Protein AF-0000000066286552 (afdb_homodimer)

Organism: Phanerodontia chrysosporium (NCBI:txid2822231)

Radius of gyration: 30.01 Å; Cα contacts (8 Å, |Δi|>4): 1832; chains: 2; bounding box: 60×88×74 Å

Foldseek 3Di:
DFAWFWDQQFTATPVRHGDFAFAAELECAQQRDCQFAPAAFAPVLLLVLLCVQANNVLSVLLNVLLNVQQDDLVLLVVRVVLLGAEYEYEHECCLFDDPVGFLHGDPSSCVSVVVRLVSSVVSRHAYEYADEEWVQFQAQARRNRNLHRDSCCLVDVSRLVSLLSVLLVVLQVCQPPRSHNAYASYFAGADPVQCSLLVSCLSSQVSSCVRHVHHEYEYAHYRRRQDCPPCPVSVVSHGRYAYEHAQEDLQLFPVRPDQAPPDPVRLVVSLVSVCNSCVVCVVPSGHYAHEEYAHWADDCVVPPPCRVVSVVSRLVVVLSNLVSCLVVSHRYHYHRDEGCRITHQKYFDCPALQNVLCVVVSVVCLLLQLRLPRHDPVNPLVVQVVVLVVCPVPPDPVPQADPVPPVQHNSSVSCVPVRNNPVSSVCSNVVSNSCRPPDSVSSSRNSSSSHPVRIDGPCSNSVSSSVSSVVNVVVD/DFAWFWDQQFIATPVRHGDFAFAAELECAQQRDCQFAPAAFAPVLLLVLLCVQANNVLSVLLNVLLNVQQDDLVLLVVRVVLLGAEYEYEHECCLFDDPVGFLHGDPSSCVSVVVRLVSSVVSRHAYEYADEEWVQFQAQARRNRNLHRDSCCLVDVSRLVSLLSVLLVVLQVCQPPRSHNAYASYFAGADPVQCSLLVSCLSSQVSSCVRHVHHEYEYAHYRRRQDCPPCPVSVVSHGRYAYEHAQEDLQLFPVRPDQAPPDPVVLVVSLVSVCNSCVVCVVPSGHYAHEEYAHWADDCVVPPPCRVVSVVSRLVVVLSNLVSCLVVSHRYHYHRDEGCRITHQKYFDCPALQNVLCVVVSVVCLLLQLRLPRHDPVNPLVVQVVVLVVCPVPPDPVPQADPVPPVQHNSSVSCVPVRNNPVSSVCSNVVSNSCRPPDSVSSSRNSSSSHPVRIDGPCSNSVSSSVSSVVSVVVD

Nearest PDB structures (foldseek):
  1cen-assembly1_A  TM=7.590E-01  e=7.906E-16  Acetivibrio thermocellus
  1ceo-assembly1_A  TM=7.547E-01  e=9.808E-16  Acetivibrio thermocellus
  1cec-assembly1_A  TM=7.592E-01  e=1.977E-15  Acetivibrio thermocellus
  7p6i-assembly1_A  TM=7.619E-01  e=9.888E-12  uncultured bacterium
  7p6h-assembly2_B  TM=6.702E-01  e=3.187E-12  uncultured bacterium

Structure (mmCIF, N/CA/C/O backbone):
data_AF-0000000066286552-model_v1
#
loop_
_entity.id
_entity.type
_entity.pdbx_description
1 polymer Beta-xylosidase
#
loop_
_atom_site.group_PDB
_atom_site.id
_atom_site.type_symbol
_atom_site.label_atom_id
_atom_site.label_alt_id
_atom_site.label_comp_id
_atom_site.label_asym_id
_atom_site.label_entity_id
_atom_site.label_seq_id
_atom_site.pdbx_PDB_ins_code
_atom_site.Cartn_x
_atom_site.Cartn_y
_atom_site.Cartn_z
_atom_site.occupancy
_atom_site.B_iso_or_equiv
_atom_site.auth_seq_id
_atom_site.auth_comp_id
_atom_site.auth_asym_id
_atom_site.auth_atom_id
_atom_site.pdbx_PDB_model_num
ATOM 1 N N . MET A 1 1 ? 8.047 -44.781 4.566 1 51.28 1 MET A N 1
ATOM 2 C CA . MET A 1 1 ? 7.875 -43.906 3.406 1 51.28 1 MET A CA 1
ATOM 3 C C . MET A 1 1 ? 8.906 -42.781 3.41 1 51.28 1 MET A C 1
ATOM 5 O O . MET A 1 1 ? 9.188 -42.188 4.457 1 51.28 1 MET A O 1
ATOM 9 N N . ALA A 1 2 ? 9.82 -42.719 2.486 1 81.06 2 ALA A N 1
ATOM 10 C CA . ALA A 1 2 ? 11.086 -42 2.633 1 81.06 2 ALA A CA 1
ATOM 11 C C . ALA A 1 2 ? 11.008 -40.594 1.981 1 81.06 2 ALA A C 1
ATOM 13 O O . ALA A 1 2 ? 10.305 -40.438 0.982 1 81.06 2 ALA A O 1
ATOM 14 N N . TYR A 1 3 ? 11.414 -39.688 2.654 1 93.25 3 TYR A N 1
ATOM 15 C CA . TYR A 1 3 ? 11.477 -38.281 2.248 1 93.25 3 TYR A CA 1
ATOM 16 C C . TYR A 1 3 ? 12.266 -38.125 0.954 1 93.25 3 TYR A C 1
ATOM 18 O O . TYR A 1 3 ? 13.219 -38.875 0.705 1 93.25 3 TYR A O 1
ATOM 26 N N . LEU A 1 4 ? 11.773 -37.281 0.06 1 97.25 4 LEU A N 1
ATOM 27 C CA . LEU A 1 4 ? 12.656 -36.781 -0.992 1 97.25 4 LEU A CA 1
ATOM 28 C C . LEU A 1 4 ? 13.711 -35.844 -0.42 1 97.25 4 LEU A C 1
ATOM 30 O O . LEU A 1 4 ? 13.469 -35.156 0.577 1 97.25 4 LEU A O 1
ATOM 34 N N . LYS A 1 5 ? 14.875 -35.844 -1.017 1 97.31 5 LYS A N 1
ATOM 35 C CA . LYS A 1 5 ? 15.977 -35 -0.577 1 97.31 5 LYS A CA 1
ATOM 36 C C . LYS A 1 5 ? 16.734 -34.406 -1.77 1 97.31 5 LYS A C 1
ATOM 38 O O . LYS A 1 5 ? 16.688 -34.969 -2.869 1 97.31 5 LYS A O 1
ATOM 43 N N . VAL A 1 6 ? 17.359 -33.312 -1.5 1 98.19 6 VAL A N 1
ATOM 44 C CA . VAL A 1 6 ? 18.25 -32.719 -2.496 1 98.19 6 VAL A CA 1
ATOM 45 C C . VAL A 1 6 ? 19.656 -33.312 -2.338 1 98.19 6 VAL A C 1
ATOM 47 O O . VAL A 1 6 ? 20.219 -33.312 -1.236 1 98.19 6 VAL A O 1
ATOM 50 N N . SER A 1 7 ? 20.188 -33.875 -3.352 1 96.88 7 SER A N 1
ATOM 51 C CA . SER A 1 7 ? 21.547 -34.375 -3.426 1 96.88 7 SER A CA 1
ATOM 52 C C . SER A 1 7 ? 22.281 -33.812 -4.629 1 96.88 7 SER A C 1
ATOM 54 O O . SER A 1 7 ? 22.125 -34.312 -5.754 1 96.88 7 SER A O 1
ATOM 56 N N . GLY A 1 8 ? 23.156 -32.844 -4.348 1 96 8 GLY A N 1
ATOM 57 C CA . GLY A 1 8 ? 23.75 -32.125 -5.453 1 96 8 GLY A CA 1
ATOM 58 C C . GLY A 1 8 ? 22.75 -31.375 -6.309 1 96 8 GLY A C 1
ATOM 59 O O . GLY A 1 8 ? 21.953 -30.578 -5.801 1 96 8 GLY A O 1
ATOM 60 N N . THR A 1 9 ? 22.734 -31.781 -7.574 1 97.88 9 THR A N 1
ATOM 61 C CA . THR A 1 9 ? 21.859 -31.109 -8.508 1 97.88 9 THR A CA 1
ATOM 62 C C . THR A 1 9 ? 20.547 -31.875 -8.664 1 97.88 9 THR A C 1
ATOM 64 O O . THR A 1 9 ? 19.719 -31.547 -9.516 1 97.88 9 THR A O 1
ATOM 67 N N . LYS A 1 10 ? 20.344 -32.906 -7.844 1 97.69 10 LYS A N 1
ATOM 68 C CA . LYS A 1 10 ? 19.219 -33.812 -8.086 1 97.69 10 LYS A CA 1
ATOM 69 C C . LYS A 1 10 ? 18.297 -33.875 -6.867 1 97.69 10 LYS A C 1
ATOM 71 O O . LYS A 1 10 ? 18.719 -33.562 -5.75 1 97.69 10 LYS A O 1
ATOM 76 N N . ILE A 1 11 ? 17.078 -34.188 -7.129 1 98.19 11 ILE A N 1
ATOM 77 C CA . ILE A 1 11 ? 16.156 -34.688 -6.105 1 98.19 11 ILE A CA 1
ATOM 78 C C . ILE A 1 11 ? 16.156 -36.219 -6.09 1 98.19 11 ILE A C 1
ATOM 80 O O . ILE A 1 11 ? 16.047 -36.844 -7.137 1 98.19 11 ILE A O 1
ATOM 84 N N . VAL A 1 12 ? 16.297 -36.781 -4.902 1 97.38 12 VAL A N 1
ATOM 85 C CA . VAL A 1 12 ? 16.438 -38.25 -4.84 1 97.38 12 VAL A CA 1
ATOM 86 C C . VAL A 1 12 ? 15.484 -38.812 -3.789 1 97.38 12 VAL A C 1
ATOM 88 O O . VAL A 1 12 ? 15.094 -38.094 -2.855 1 97.38 12 VAL A O 1
ATOM 91 N N . ASP A 1 13 ? 15.094 -40.062 -3.99 1 95.12 13 ASP A N 1
ATOM 92 C CA . ASP A 1 13 ? 14.289 -40.75 -2.99 1 95.12 13 ASP A CA 1
ATOM 93 C C . ASP A 1 13 ? 15.18 -41.406 -1.938 1 95.12 13 ASP A C 1
ATOM 95 O O . ASP A 1 13 ? 16.375 -41.156 -1.88 1 95.12 13 ASP A O 1
ATOM 99 N N . LYS A 1 14 ? 14.562 -42.156 -1.081 1 91.19 14 LYS A N 1
ATOM 100 C CA . LYS A 1 14 ? 15.25 -42.75 0.057 1 91.19 14 LYS A CA 1
ATOM 101 C C . LYS A 1 14 ? 16.359 -43.688 -0.407 1 91.19 14 LYS A C 1
ATOM 103 O O . LYS A 1 14 ? 17.312 -43.938 0.326 1 91.19 14 LYS A O 1
ATOM 108 N N . ASP A 1 15 ? 16.219 -44.219 -1.596 1 93.62 15 ASP A N 1
ATOM 109 C CA . ASP A 1 15 ? 17.188 -45.188 -2.119 1 93.62 15 ASP A CA 1
ATOM 110 C C . ASP A 1 15 ? 18.25 -44.5 -2.975 1 93.62 15 ASP A C 1
ATOM 112 O O . ASP A 1 15 ? 19.094 -45.156 -3.576 1 93.62 15 ASP A O 1
ATOM 116 N N . GLY A 1 16 ? 18.125 -43.219 -3.148 1 93.62 16 GLY A N 1
ATOM 117 C CA . GLY A 1 16 ? 19.109 -42.438 -3.906 1 93.62 16 GLY A CA 1
ATOM 118 C C . GLY A 1 16 ? 18.766 -42.344 -5.379 1 93.62 16 GLY A C 1
ATOM 119 O O . GLY A 1 16 ? 19.547 -41.781 -6.164 1 93.62 16 GLY A O 1
ATOM 120 N N . ASN A 1 17 ? 17.641 -42.844 -5.738 1 95.19 17 ASN A N 1
ATOM 121 C CA . ASN A 1 17 ? 17.219 -42.719 -7.129 1 95.19 17 ASN A CA 1
ATOM 122 C C . ASN A 1 17 ? 16.703 -41.312 -7.422 1 95.19 17 ASN A C 1
ATOM 124 O O . ASN A 1 17 ? 15.977 -40.75 -6.617 1 95.19 17 ASN A O 1
ATOM 128 N N . GLU A 1 18 ? 17.125 -40.844 -8.562 1 96.12 18 GLU A N 1
ATOM 129 C CA . GLU A 1 18 ? 16.672 -39.5 -8.961 1 96.12 18 GLU A CA 1
ATOM 130 C C . GLU A 1 18 ? 15.172 -39.5 -9.219 1 96.12 18 GLU A C 1
ATOM 132 O O . GLU A 1 18 ? 14.625 -40.406 -9.805 1 96.12 18 GLU A O 1
ATOM 137 N N . VAL A 1 19 ? 14.523 -38.562 -8.688 1 96.19 19 VAL A N 1
ATOM 138 C CA . VAL A 1 19 ? 13.109 -38.312 -8.922 1 96.19 19 VAL A CA 1
ATOM 139 C C . VAL A 1 19 ? 12.93 -36.969 -9.648 1 96.19 19 VAL A C 1
ATOM 141 O O . VAL A 1 19 ? 13.344 -35.938 -9.141 1 96.19 19 VAL A O 1
ATOM 144 N N . ILE A 1 20 ? 12.422 -37 -10.836 1 96.88 20 ILE A N 1
ATOM 145 C CA . ILE A 1 20 ? 12.055 -35.781 -11.562 1 96.88 20 ILE A CA 1
ATOM 146 C C . ILE A 1 20 ? 10.602 -35.438 -11.273 1 96.88 20 ILE A C 1
ATOM 148 O O . ILE A 1 20 ? 9.688 -36.156 -11.648 1 96.88 20 ILE A O 1
ATOM 152 N N . LEU A 1 21 ? 10.406 -34.344 -10.586 1 97.62 21 LEU A N 1
ATOM 153 C CA . LEU A 1 21 ? 9.062 -33.875 -10.305 1 97.62 21 LEU A CA 1
ATOM 154 C C . LEU A 1 21 ? 8.453 -33.156 -11.523 1 97.62 21 LEU A C 1
ATOM 156 O O . LEU A 1 21 ? 9 -32.188 -12.008 1 97.62 21 LEU A O 1
ATOM 160 N N . ARG A 1 22 ? 7.465 -33.719 -12.047 1 97.62 22 ARG A N 1
ATOM 161 C CA . ARG A 1 22 ? 6.691 -33.188 -13.156 1 97.62 22 ARG A CA 1
ATOM 162 C C . ARG A 1 22 ? 5.258 -32.875 -12.734 1 97.62 22 ARG A C 1
ATOM 164 O O . ARG A 1 22 ? 4.484 -33.781 -12.438 1 97.62 22 ARG A O 1
ATOM 171 N N . GLY A 1 23 ? 4.973 -31.641 -12.672 1 96.19 23 GLY A N 1
ATOM 172 C CA . GLY A 1 23 ? 3.662 -31.375 -12.094 1 96.19 23 GLY A CA 1
ATOM 173 C C . GLY A 1 23 ? 3.076 -30.047 -12.523 1 96.19 23 GLY A C 1
ATOM 174 O O . GLY A 1 23 ? 3.42 -29.516 -13.586 1 96.19 23 GLY A O 1
ATOM 175 N N . ALA A 1 24 ? 2.01 -29.594 -11.828 1 98.69 24 ALA A N 1
ATOM 176 C CA . ALA A 1 24 ? 1.269 -28.359 -12.062 1 98.69 24 ALA A CA 1
ATOM 177 C C . ALA A 1 24 ? 0.979 -27.641 -10.75 1 98.69 24 ALA A C 1
ATOM 179 O O . ALA A 1 24 ? 0.928 -28.266 -9.688 1 98.69 24 ALA A O 1
ATOM 180 N N . GLY A 1 25 ? 0.938 -26.312 -10.875 1 98.81 25 GLY A N 1
ATOM 181 C CA . GLY A 1 25 ? 0.442 -25.562 -9.734 1 98.81 25 GLY A CA 1
ATOM 182 C C . GLY A 1 25 ? -1.068 -25.594 -9.602 1 98.81 25 GLY A C 1
ATOM 183 O O . GLY A 1 25 ? -1.787 -25.531 -10.602 1 98.81 25 GLY A O 1
ATOM 184 N N . LEU A 1 26 ? -1.553 -25.766 -8.398 1 98.88 26 LEU A N 1
ATOM 185 C CA . LEU A 1 26 ? -2.984 -25.641 -8.141 1 98.88 26 LEU A CA 1
ATOM 186 C C . LEU A 1 26 ? -3.379 -24.203 -7.875 1 98.88 26 LEU A C 1
ATOM 188 O O . LEU A 1 26 ? -3.996 -23.891 -6.852 1 98.88 26 LEU A O 1
ATOM 192 N N . GLY A 1 27 ? -2.955 -23.359 -8.812 1 98.44 27 GLY A N 1
ATOM 193 C CA . GLY A 1 27 ? -3.295 -21.953 -8.719 1 98.44 27 GLY A CA 1
ATOM 194 C C . GLY A 1 27 ? -4.789 -21.703 -8.719 1 98.44 27 GLY A C 1
ATOM 195 O O . GLY A 1 27 ? -5.547 -22.406 -9.391 1 98.44 27 GLY A O 1
ATOM 196 N N . GLY A 1 28 ? -5.273 -20.625 -7.996 1 98.25 28 GLY A N 1
ATOM 197 C CA . GLY A 1 28 ? -6.68 -20.25 -7.977 1 98.25 28 GLY A CA 1
ATOM 198 C C . GLY A 1 28 ? -7.469 -20.953 -6.887 1 98.25 28 GLY A C 1
ATOM 199 O O . GLY A 1 28 ? -8.648 -20.656 -6.672 1 98.25 28 GLY A O 1
ATOM 200 N N . TRP A 1 29 ? -6.809 -21.844 -6.125 1 98.56 29 TRP A N 1
ATOM 201 C CA . TRP A 1 29 ? -7.453 -22.625 -5.078 1 98.56 29 TRP A CA 1
ATOM 202 C C . TRP A 1 29 ? -7.34 -21.922 -3.727 1 98.56 29 TRP A C 1
ATOM 204 O O . TRP A 1 29 ? -8.055 -20.953 -3.459 1 98.56 29 TRP A O 1
ATOM 214 N N . MET A 1 30 ? -6.379 -22.281 -2.916 1 98.75 30 MET A N 1
ATOM 215 C CA . MET A 1 30 ? -6.23 -21.703 -1.583 1 98.75 30 MET A CA 1
ATOM 216 C C . MET A 1 30 ? -5.469 -20.375 -1.646 1 98.75 30 MET A C 1
ATOM 218 O O . MET A 1 30 ? -5.195 -19.766 -0.613 1 98.75 30 MET A O 1
ATOM 222 N N . ASN A 1 31 ? -5.113 -19.953 -2.797 1 98.5 31 ASN A N 1
ATOM 223 C CA . ASN A 1 31 ? -4.754 -18.609 -3.219 1 98.5 31 ASN A CA 1
ATOM 224 C C . ASN A 1 31 ? -5.344 -18.281 -4.586 1 98.5 31 ASN A C 1
ATOM 226 O O . ASN A 1 31 ? -4.809 -18.688 -5.617 1 98.5 31 ASN A O 1
ATOM 230 N N . MET A 1 32 ? -6.332 -17.484 -4.547 1 98 32 MET A N 1
ATOM 231 C CA . MET A 1 32 ? -7.023 -17.172 -5.797 1 98 32 MET A CA 1
ATOM 232 C C . MET A 1 32 ? -6.336 -16.031 -6.531 1 98 32 MET A C 1
ATOM 234 O O . MET A 1 32 ? -5.809 -15.109 -5.898 1 98 32 MET A O 1
ATOM 238 N N . GLU A 1 33 ? -6.293 -16.141 -7.809 1 98 33 GLU A N 1
ATOM 239 C CA . GLU A 1 33 ? -5.828 -15.078 -8.695 1 98 33 GLU A CA 1
ATOM 240 C C . GLU A 1 33 ? -6.918 -14.656 -9.68 1 98 33 GLU A C 1
ATOM 242 O O . GLU A 1 33 ? -7.707 -15.492 -10.133 1 98 33 GLU A O 1
ATOM 247 N N . ASN A 1 34 ? -6.949 -13.43 -10 1 98.19 34 ASN A N 1
ATOM 248 C CA . ASN A 1 34 ? -8.078 -12.82 -10.695 1 98.19 34 ASN A CA 1
ATOM 249 C C . ASN A 1 34 ? -8.258 -13.414 -12.094 1 98.19 34 ASN A C 1
ATOM 251 O O . ASN A 1 34 ? -9.391 -13.586 -12.555 1 98.19 34 ASN A O 1
ATOM 255 N N . PHE A 1 35 ? -7.176 -13.844 -12.797 1 97.38 35 PHE A N 1
ATOM 256 C CA . PHE A 1 35 ? -7.32 -14.383 -14.148 1 97.38 35 PHE A CA 1
ATOM 257 C C . PHE A 1 35 ? -7.754 -15.844 -14.094 1 97.38 35 PHE A C 1
ATOM 259 O O . PHE A 1 35 ? -8.273 -16.375 -15.078 1 97.38 35 PHE A O 1
ATOM 266 N N . ILE A 1 36 ? -7.523 -16.5 -12.93 1 98.5 36 ILE A N 1
ATOM 267 C CA . ILE A 1 36 ? -7.777 -17.938 -12.805 1 98.5 36 ILE A CA 1
ATOM 268 C C . ILE A 1 36 ? -9.25 -18.172 -12.477 1 98.5 36 ILE A C 1
ATOM 270 O O . ILE A 1 36 ? -9.875 -19.078 -13.031 1 98.5 36 ILE A O 1
ATOM 274 N N . THR A 1 37 ? -9.82 -17.266 -11.578 1 98.19 37 THR A N 1
ATOM 275 C CA . THR A 1 37 ? -11.18 -17.5 -11.109 1 98.19 37 THR A CA 1
ATOM 276 C C . THR A 1 37 ? -12.117 -16.391 -11.57 1 98.19 37 THR A C 1
ATOM 278 O O . THR A 1 37 ? -13.32 -16.453 -11.328 1 98.19 37 THR A O 1
ATOM 281 N N . GLY A 1 38 ? -11.602 -15.359 -12.125 1 98.12 38 GLY A N 1
ATOM 282 C CA . GLY A 1 38 ? -12.43 -14.453 -12.906 1 98.12 38 GLY A CA 1
ATOM 283 C C . GLY A 1 38 ? -12.82 -13.195 -12.148 1 98.12 38 GLY A C 1
ATOM 284 O O . GLY A 1 38 ? -13.469 -12.312 -12.703 1 98.12 38 GLY A O 1
ATOM 285 N N . TYR A 1 39 ? -12.453 -13.031 -10.891 1 98.31 39 TYR A N 1
ATOM 286 C CA . TYR A 1 39 ? -12.789 -11.828 -10.141 1 98.31 39 TYR A CA 1
ATOM 287 C C . TYR A 1 39 ? -11.836 -10.688 -10.484 1 98.31 39 TYR A C 1
ATOM 289 O O . TYR A 1 39 ? -10.781 -10.914 -11.078 1 98.31 39 TYR A O 1
ATOM 297 N N . PRO A 1 40 ? -12.195 -9.391 -10.25 1 98.31 40 PRO A N 1
ATOM 298 C CA . PRO A 1 40 ? -11.289 -8.258 -10.422 1 98.31 40 PRO A CA 1
ATOM 299 C C . PRO A 1 40 ? -10.422 -8.008 -9.188 1 98.31 40 PRO A C 1
ATOM 301 O O . PRO A 1 40 ? -10.805 -8.383 -8.07 1 98.31 40 PRO A O 1
ATOM 304 N N . GLY A 1 41 ? -9.336 -7.406 -9.352 1 97.94 41 GLY A N 1
ATOM 305 C CA . GLY A 1 41 ? -8.531 -6.949 -8.234 1 97.94 41 GLY A CA 1
ATOM 306 C C . GLY A 1 41 ? -7.863 -8.086 -7.48 1 97.94 41 GLY A C 1
ATOM 307 O O . GLY A 1 41 ? -7.191 -8.93 -8.078 1 97.94 41 GLY A O 1
ATOM 308 N N . CYS A 1 42 ? -8.031 -8.102 -6.156 1 98.44 42 CYS A N 1
ATOM 309 C CA . CYS A 1 42 ? -7.336 -9.055 -5.301 1 98.44 42 CYS A CA 1
ATOM 310 C C . CYS A 1 42 ? -8.328 -9.914 -4.523 1 98.44 42 CYS A C 1
ATOM 312 O O . CYS A 1 42 ? -9.5 -9.555 -4.395 1 98.44 42 CYS A O 1
ATOM 314 N N . GLU A 1 43 ? -7.832 -11.008 -4.008 1 98.56 43 GLU A N 1
ATOM 315 C CA . GLU A 1 43 ? -8.664 -11.961 -3.277 1 98.56 43 GLU A CA 1
ATOM 316 C C . GLU A 1 43 ? -9.273 -11.32 -2.033 1 98.56 43 GLU A C 1
ATOM 318 O O . GLU A 1 43 ? -10.453 -11.523 -1.74 1 98.56 43 GLU A O 1
ATOM 323 N N . PHE A 1 44 ? -8.508 -10.539 -1.224 1 98.12 44 PHE A N 1
ATOM 324 C CA . PHE A 1 44 ? -9.031 -9.953 0.006 1 98.12 44 PHE A CA 1
ATOM 325 C C . PHE A 1 44 ? -10.203 -9.023 -0.292 1 98.12 44 PHE A C 1
ATOM 327 O O . PHE A 1 44 ? -11.148 -8.938 0.495 1 98.12 44 PHE A O 1
ATOM 334 N N . GLN A 1 45 ? -10.172 -8.32 -1.445 1 98.25 45 GLN A N 1
ATOM 335 C CA . GLN A 1 45 ? -11.227 -7.387 -1.82 1 98.25 45 GLN A CA 1
ATOM 336 C C . GLN A 1 45 ? -12.531 -8.117 -2.135 1 98.25 45 GLN A C 1
ATOM 338 O O . GLN A 1 45 ? -13.602 -7.699 -1.698 1 98.25 45 GLN A O 1
ATOM 343 N N . ILE A 1 46 ? -12.43 -9.242 -2.861 1 98.38 46 ILE A N 1
ATOM 344 C CA . ILE A 1 46 ? -13.648 -9.922 -3.295 1 98.38 46 ILE A CA 1
ATOM 345 C C . ILE A 1 46 ? -14.242 -10.711 -2.133 1 98.38 46 ILE A C 1
ATOM 347 O O . ILE A 1 46 ? -15.461 -10.859 -2.033 1 98.38 46 ILE A O 1
ATOM 351 N N . ARG A 1 47 ? -13.375 -11.242 -1.278 1 98.19 47 ARG A N 1
ATOM 352 C CA . ARG A 1 47 ? -13.898 -11.898 -0.083 1 98.19 47 ARG A CA 1
ATOM 353 C C . ARG A 1 47 ? -14.688 -10.914 0.774 1 98.19 47 ARG A C 1
ATOM 355 O O . ARG A 1 47 ? -15.781 -11.227 1.249 1 98.19 47 ARG A O 1
ATOM 362 N N . ALA A 1 48 ? -14.164 -9.695 0.97 1 97.69 48 ALA A N 1
ATOM 363 C CA . ALA A 1 48 ? -14.859 -8.664 1.731 1 97.69 48 ALA A CA 1
ATOM 364 C C . ALA A 1 48 ? -16.141 -8.242 1.031 1 97.69 48 ALA A C 1
ATOM 366 O O . ALA A 1 48 ? -17.188 -8.094 1.672 1 97.69 48 ALA A O 1
ATOM 367 N N . ALA A 1 49 ? -16.062 -8.023 -0.269 1 98.31 49 ALA A N 1
ATOM 368 C CA . ALA A 1 49 ? -17.219 -7.551 -1.027 1 98.31 49 ALA A CA 1
ATOM 369 C C . ALA A 1 49 ? -18.344 -8.586 -1.021 1 98.31 49 ALA A C 1
ATOM 371 O O . ALA A 1 49 ? -19.516 -8.234 -0.917 1 98.31 49 ALA A O 1
ATOM 372 N N . LEU A 1 50 ? -17.922 -9.852 -1.174 1 98.75 50 LEU A N 1
ATOM 373 C CA . LEU A 1 50 ? -18.938 -10.898 -1.18 1 98.75 50 LEU A CA 1
ATOM 374 C C . LEU A 1 50 ? -19.641 -10.984 0.174 1 98.75 50 LEU A C 1
ATOM 376 O O . LEU A 1 50 ? -20.875 -11.086 0.239 1 98.75 50 LEU A O 1
ATOM 380 N N . ALA A 1 51 ? -18.859 -10.961 1.242 1 98.5 51 ALA A N 1
ATOM 381 C CA . ALA A 1 51 ? -19.438 -10.977 2.582 1 98.5 51 ALA A CA 1
ATOM 382 C C . ALA A 1 51 ? -20.406 -9.812 2.779 1 98.5 51 ALA A C 1
ATOM 384 O O . ALA A 1 51 ? -21.453 -9.969 3.414 1 98.5 51 ALA A O 1
ATOM 385 N N . ASP A 1 52 ? -20.078 -8.68 2.258 1 97.56 52 ASP A N 1
ATOM 386 C CA . ASP A 1 52 ? -20.906 -7.496 2.381 1 97.56 52 ASP A CA 1
ATOM 387 C C . ASP A 1 52 ? -22.234 -7.688 1.656 1 97.56 52 ASP A C 1
ATOM 389 O O . ASP A 1 52 ? -23.281 -7.227 2.129 1 97.56 52 ASP A O 1
ATOM 393 N N . VAL A 1 53 ? -22.188 -8.375 0.539 1 98.38 53 VAL A N 1
ATOM 394 C CA . VAL A 1 53 ? -23.359 -8.469 -0.334 1 98.38 53 VAL A CA 1
ATOM 395 C C . VAL A 1 53 ? -24.266 -9.594 0.137 1 98.38 53 VAL A C 1
ATOM 397 O O . VAL A 1 53 ? -25.484 -9.438 0.157 1 98.38 53 VAL A O 1
ATOM 400 N N . VAL A 1 54 ? -23.656 -10.758 0.592 1 98.62 54 VAL A N 1
ATOM 401 C CA . VAL A 1 54 ? -24.516 -11.922 0.835 1 98.62 54 VAL A CA 1
ATOM 402 C C . VAL A 1 54 ? -24.531 -12.25 2.328 1 98.62 54 VAL A C 1
ATOM 404 O O . VAL A 1 54 ? -25.312 -13.086 2.777 1 98.62 54 VAL A O 1
ATOM 407 N N . GLY A 1 55 ? -23.672 -11.617 3.139 1 98.25 55 GLY A N 1
ATOM 408 C CA . GLY A 1 55 ? -23.484 -11.945 4.543 1 98.25 55 GLY A CA 1
ATOM 409 C C . GLY A 1 55 ? -22.312 -12.875 4.781 1 98.25 55 GLY A C 1
ATOM 410 O O . GLY A 1 55 ? -21.938 -13.648 3.898 1 98.25 55 GLY A O 1
ATOM 411 N N . GLN A 1 56 ? -21.75 -12.789 5.906 1 97.56 56 GLN A N 1
ATOM 412 C CA . GLN A 1 56 ? -20.547 -13.523 6.27 1 97.56 56 GLN A CA 1
ATOM 413 C C . GLN A 1 56 ? -20.75 -15.031 6.156 1 97.56 56 GLN A C 1
ATOM 415 O O . GLN A 1 56 ? -19.906 -15.742 5.621 1 97.56 56 GLN A O 1
ATOM 420 N N . GLU A 1 57 ? -21.812 -15.547 6.609 1 98.12 57 GLU A N 1
ATOM 421 C CA . GLU A 1 57 ? -22.078 -16.984 6.641 1 98.12 57 GLU A CA 1
ATOM 422 C C . GLU A 1 57 ? -22.156 -17.562 5.23 1 98.12 57 GLU A C 1
ATOM 424 O O . GLU A 1 57 ? -21.516 -18.578 4.93 1 98.12 57 GLU A O 1
ATOM 429 N N . LYS A 1 58 ? -22.859 -16.891 4.387 1 98.56 58 LYS A N 1
ATOM 430 C CA . LYS A 1 58 ? -23.016 -17.359 3.012 1 98.56 58 LYS A CA 1
ATOM 431 C C . LYS A 1 58 ? -21.719 -17.234 2.236 1 98.56 58 LYS A C 1
ATOM 433 O O . LYS A 1 58 ? -21.406 -18.094 1.401 1 98.56 58 LYS A O 1
ATOM 438 N N . SER A 1 59 ? -21.047 -16.172 2.516 1 98.62 59 SER A N 1
ATOM 439 C CA . SER A 1 59 ? -19.75 -16 1.882 1 98.62 59 SER A CA 1
ATOM 440 C C . SER A 1 59 ? -18.797 -17.141 2.262 1 98.62 59 SER A C 1
ATOM 442 O O . SER A 1 59 ? -18.156 -17.734 1.393 1 98.62 59 SER A O 1
ATOM 444 N N . GLU A 1 60 ? -18.734 -17.453 3.516 1 97.94 60 GLU A N 1
ATOM 445 C CA . GLU A 1 60 ? -17.875 -18.531 3.992 1 97.94 60 GLU A CA 1
ATOM 446 C C . GLU A 1 60 ? -18.297 -19.891 3.418 1 97.94 60 GLU A C 1
ATOM 448 O O . GLU A 1 60 ? -17.453 -20.719 3.064 1 97.94 60 GLU A O 1
ATOM 453 N N . PHE A 1 61 ? -19.578 -20.109 3.393 1 98.62 61 PHE A N 1
ATOM 454 C CA . PHE A 1 61 ? -20.109 -21.328 2.805 1 98.62 61 PHE A CA 1
ATOM 455 C C . PHE A 1 61 ? -19.656 -21.484 1.357 1 98.62 61 PHE A C 1
ATOM 457 O O . PHE A 1 61 ? -19.172 -22.531 0.961 1 98.62 61 PHE A O 1
ATOM 464 N N . PHE A 1 62 ? -19.812 -20.422 0.579 1 98.75 62 PHE A N 1
ATOM 465 C CA . PHE A 1 62 ? -19.453 -20.438 -0.834 1 98.75 62 PHE A CA 1
ATOM 466 C C . PHE A 1 62 ? -17.984 -20.812 -1.012 1 98.75 62 PHE A C 1
ATOM 468 O O . PHE A 1 62 ? -17.656 -21.719 -1.791 1 98.75 62 PHE A O 1
ATOM 475 N N . PHE A 1 63 ? -17.141 -20.172 -0.29 1 98.75 63 PHE A N 1
ATOM 476 C CA . PHE A 1 63 ? -15.703 -20.391 -0.489 1 98.75 63 PHE A CA 1
ATOM 477 C C . PHE A 1 63 ? -15.297 -21.766 0.035 1 98.75 63 PHE A C 1
ATOM 479 O O . PHE A 1 63 ? -14.398 -22.406 -0.52 1 98.75 63 PHE A O 1
ATOM 486 N N . ASP A 1 64 ? -15.938 -22.203 1.083 1 98.75 64 ASP A N 1
ATOM 487 C CA . ASP A 1 64 ? -15.672 -23.547 1.58 1 98.75 64 ASP A CA 1
ATOM 488 C C . ASP A 1 64 ? -16 -24.594 0.52 1 98.75 64 ASP A C 1
ATOM 490 O O . ASP A 1 64 ? -15.211 -25.516 0.289 1 98.75 64 ASP A O 1
ATOM 494 N N . LYS A 1 65 ? -17.141 -24.453 -0.104 1 98.81 65 LYS A N 1
ATOM 495 C CA . LYS A 1 65 ? -17.547 -25.375 -1.156 1 98.81 65 LYS A CA 1
ATOM 496 C C . LYS A 1 65 ? -16.656 -25.25 -2.387 1 98.81 65 LYS A C 1
ATOM 498 O O . LYS A 1 65 ? -16.312 -26.25 -3.012 1 98.81 65 LYS A O 1
ATOM 503 N N . PHE A 1 66 ? -16.359 -24 -2.699 1 98.81 66 PHE A N 1
ATOM 504 C CA . PHE A 1 66 ? -15.445 -23.734 -3.801 1 98.81 66 PHE A CA 1
ATOM 505 C C . PHE A 1 66 ? -14.141 -24.5 -3.613 1 98.81 66 PHE A C 1
ATOM 507 O O . PHE A 1 66 ? -13.68 -25.188 -4.523 1 98.81 66 PHE A O 1
ATOM 514 N N . LEU A 1 67 ? -13.523 -24.453 -2.422 1 98.88 67 LEU A N 1
ATOM 515 C CA . LEU A 1 67 ? -12.266 -25.109 -2.123 1 98.88 67 LEU A CA 1
ATOM 516 C C . LEU A 1 67 ? -12.414 -26.625 -2.189 1 98.88 67 LEU A C 1
ATOM 518 O O . LEU A 1 67 ? -11.5 -27.328 -2.639 1 98.88 67 LEU A O 1
ATOM 522 N N . GLU A 1 68 ? -13.531 -27.094 -1.774 1 98.81 68 GLU A N 1
ATOM 523 C CA . GLU A 1 68 ? -13.805 -28.531 -1.803 1 98.81 68 GLU A CA 1
ATOM 524 C C . GLU A 1 68 ? -13.906 -29.047 -3.236 1 98.81 68 GLU A C 1
ATOM 526 O O . GLU A 1 68 ? -13.266 -30.031 -3.598 1 98.81 68 GLU A O 1
ATOM 531 N N . TYR A 1 69 ? -14.648 -28.344 -4.016 1 98.88 69 TYR A N 1
ATOM 532 C CA . TYR A 1 69 ? -14.961 -28.812 -5.363 1 98.88 69 TYR A CA 1
ATOM 533 C C . TYR A 1 69 ? -13.773 -28.594 -6.301 1 98.88 69 TYR A C 1
ATOM 535 O O . TYR A 1 69 ? -13.617 -29.328 -7.281 1 98.88 69 TYR A O 1
ATOM 543 N N . PHE A 1 70 ? -12.953 -27.672 -6 1 98.88 70 PHE A N 1
ATOM 544 C CA . PHE A 1 70 ? -11.867 -27.266 -6.887 1 98.88 70 PHE A CA 1
ATOM 545 C C . PHE A 1 70 ? -10.93 -28.422 -7.164 1 98.88 70 PHE A C 1
ATOM 547 O O . PHE A 1 70 ? -10.391 -28.547 -8.266 1 98.88 70 PHE A O 1
ATOM 554 N N . PHE A 1 71 ? -10.711 -29.281 -6.203 1 98.94 71 PHE A N 1
ATOM 555 C CA . PHE A 1 71 ? -9.828 -30.422 -6.359 1 98.94 71 PHE A CA 1
ATOM 556 C C . PHE A 1 71 ? -10.352 -31.625 -5.578 1 98.94 71 PHE A C 1
ATOM 558 O O . PHE A 1 71 ? -10.477 -31.562 -4.355 1 98.94 71 PHE A O 1
ATOM 565 N N . THR A 1 72 ? -10.719 -32.625 -6.227 1 98.75 72 THR A N 1
ATOM 566 C CA . THR A 1 72 ? -11.266 -33.875 -5.66 1 98.75 72 THR A CA 1
ATOM 567 C C . THR A 1 72 ? -10.484 -35.062 -6.145 1 98.75 72 THR A C 1
ATOM 569 O O . THR A 1 72 ? -9.484 -34.938 -6.863 1 98.75 72 THR A O 1
ATOM 572 N N . ASP A 1 73 ? -10.914 -36.219 -5.723 1 98.75 73 ASP A N 1
ATOM 573 C CA . ASP A 1 73 ? -10.281 -37.469 -6.09 1 98.75 73 ASP A CA 1
ATOM 574 C C . ASP A 1 73 ? -10.211 -37.625 -7.609 1 98.75 73 ASP A C 1
ATOM 576 O O . ASP A 1 73 ? -9.211 -38.094 -8.141 1 98.75 73 ASP A O 1
ATOM 580 N N . ALA A 1 74 ? -11.211 -37.188 -8.281 1 98.88 74 ALA A N 1
ATOM 581 C CA . ALA A 1 74 ? -11.273 -37.312 -9.734 1 98.88 74 ALA A CA 1
ATOM 582 C C . ALA A 1 74 ? -10.195 -36.469 -10.406 1 98.88 74 ALA A C 1
ATOM 584 O O . ALA A 1 74 ? -9.648 -36.844 -11.445 1 98.88 74 ALA A O 1
ATOM 585 N N . ASP A 1 75 ? -9.93 -35.312 -9.867 1 98.88 75 ASP A N 1
ATOM 586 C CA . ASP A 1 75 ? -8.852 -34.469 -10.375 1 98.88 75 ASP A CA 1
ATOM 587 C C . ASP A 1 75 ? -7.508 -35.188 -10.273 1 98.88 75 ASP A C 1
ATOM 589 O O . ASP A 1 75 ? -6.73 -35.188 -11.234 1 98.88 75 ASP A O 1
ATOM 593 N N . ALA A 1 76 ? -7.254 -35.75 -9.148 1 98.88 76 ALA A N 1
ATOM 594 C CA . ALA A 1 76 ? -5.988 -36.438 -8.922 1 98.88 76 ALA A CA 1
ATOM 595 C C . ALA A 1 76 ? -5.844 -37.656 -9.852 1 98.88 76 ALA A C 1
ATOM 597 O O . ALA A 1 76 ? -4.758 -37.906 -10.383 1 98.88 76 ALA A O 1
ATOM 598 N N . ALA A 1 77 ? -6.93 -38.375 -10.023 1 98.81 77 ALA A N 1
ATOM 599 C CA . ALA A 1 77 ? -6.91 -39.531 -10.922 1 98.81 77 ALA A CA 1
ATOM 600 C C . ALA A 1 77 ? -6.566 -39.125 -12.352 1 98.81 77 ALA A C 1
ATOM 602 O O . ALA A 1 77 ? -5.75 -39.75 -13.008 1 98.81 77 ALA A O 1
ATOM 603 N N . PHE A 1 78 ? -7.18 -38.062 -12.82 1 98.62 78 PHE A N 1
ATOM 604 C CA . PHE A 1 78 ? -6.902 -37.562 -14.156 1 98.62 78 PHE A CA 1
ATOM 605 C C . PHE A 1 78 ? -5.453 -37.094 -14.273 1 98.62 78 PHE A C 1
ATOM 607 O O . PHE A 1 78 ? -4.758 -37.469 -15.227 1 98.62 78 PHE A O 1
ATOM 614 N N . PHE A 1 79 ? -5.027 -36.344 -13.273 1 98.75 79 PHE A N 1
ATOM 615 C CA . PHE A 1 79 ? -3.668 -35.812 -13.258 1 98.75 79 PHE A CA 1
ATOM 616 C C . PHE A 1 79 ? -2.646 -36.938 -13.328 1 98.75 79 PHE A C 1
ATOM 618 O O . PHE A 1 79 ? -1.712 -36.906 -14.133 1 98.75 79 PHE A O 1
ATOM 625 N N . LYS A 1 80 ? -2.84 -38 -12.531 1 98.25 80 LYS A N 1
ATOM 626 C CA . LYS A 1 80 ? -1.959 -39.156 -12.508 1 98.25 80 LYS A CA 1
ATOM 627 C C . LYS A 1 80 ? -1.979 -39.906 -13.852 1 98.25 80 LYS A C 1
ATOM 629 O O . LYS A 1 80 ? -0.952 -40.406 -14.297 1 98.25 80 LYS A O 1
ATOM 634 N N . SER A 1 81 ? -3.133 -39.938 -14.484 1 98.06 81 SER A N 1
ATOM 635 C CA . SER A 1 81 ? -3.293 -40.656 -15.742 1 98.06 81 SER A CA 1
ATOM 636 C C . SER A 1 81 ? -2.449 -40 -16.844 1 98.06 81 SER A C 1
ATOM 638 O O . SER A 1 81 ? -2.133 -40.656 -17.844 1 98.06 81 SER A O 1
ATOM 640 N N . LEU A 1 82 ? -2.039 -38.75 -16.688 1 97.81 82 LEU A N 1
ATOM 641 C CA . LEU A 1 82 ? -1.231 -38.031 -17.688 1 97.81 82 LEU A CA 1
ATOM 642 C C . LEU A 1 82 ? 0.253 -38.312 -17.469 1 97.81 82 LEU A C 1
ATOM 644 O O . LEU A 1 82 ? 1.097 -37.812 -18.203 1 97.81 82 LEU A O 1
ATOM 648 N N . GLY A 1 83 ? 0.58 -39.062 -16.391 1 97.06 83 GLY A N 1
ATOM 649 C CA . GLY A 1 83 ? 1.966 -39.406 -16.109 1 97.06 83 GLY A CA 1
ATOM 650 C C . GLY A 1 83 ? 2.664 -38.344 -15.258 1 97.06 83 GLY A C 1
ATOM 651 O O . GLY A 1 83 ? 3.891 -38.344 -15.141 1 97.06 83 GLY A O 1
ATOM 652 N N . LEU A 1 84 ? 1.917 -37.469 -14.68 1 98.06 84 LEU A N 1
ATOM 653 C CA . LEU A 1 84 ? 2.455 -36.406 -13.82 1 98.06 84 LEU A CA 1
ATOM 654 C C . LEU A 1 84 ? 2.496 -36.875 -12.367 1 98.06 84 LEU A C 1
ATOM 656 O O . LEU A 1 84 ? 1.749 -37.75 -11.969 1 98.06 84 LEU A O 1
ATOM 660 N N . ASN A 1 85 ? 3.418 -36.25 -11.516 1 97.94 85 ASN A N 1
ATOM 661 C CA . ASN A 1 85 ? 3.652 -36.875 -10.227 1 97.94 85 ASN A CA 1
ATOM 662 C C . ASN A 1 85 ? 3.828 -35.844 -9.117 1 97.94 85 ASN A C 1
ATOM 664 O O . ASN A 1 85 ? 4.277 -36.188 -8.016 1 97.94 85 ASN A O 1
ATOM 668 N N . CYS A 1 86 ? 3.512 -34.594 -9.352 1 98.5 86 CYS A N 1
ATOM 669 C CA . CYS A 1 86 ? 3.695 -33.594 -8.312 1 98.5 86 CYS A CA 1
ATOM 670 C C . CYS A 1 86 ? 2.729 -32.438 -8.492 1 98.5 86 CYS A C 1
ATOM 672 O O . CYS A 1 86 ? 2.537 -31.938 -9.609 1 98.5 86 CYS A O 1
ATOM 674 N N . ILE A 1 87 ? 2.088 -31.969 -7.438 1 98.81 87 ILE A N 1
ATOM 675 C CA . ILE A 1 87 ? 1.247 -30.781 -7.465 1 98.81 87 ILE A CA 1
ATOM 676 C C . ILE A 1 87 ? 1.79 -29.734 -6.484 1 98.81 87 ILE A C 1
ATOM 678 O O . ILE A 1 87 ? 2.014 -30.047 -5.312 1 98.81 87 ILE A O 1
ATOM 682 N N . ARG A 1 88 ? 2.131 -28.547 -6.957 1 98.88 88 ARG A N 1
ATOM 683 C CA . ARG A 1 88 ? 2.467 -27.391 -6.121 1 98.88 88 ARG A CA 1
ATOM 684 C C . ARG A 1 88 ? 1.208 -26.734 -5.57 1 98.88 88 ARG A C 1
ATOM 686 O O . ARG A 1 88 ? 0.297 -26.391 -6.324 1 98.88 88 ARG A O 1
ATOM 693 N N . LEU A 1 89 ? 1.142 -26.594 -4.273 1 98.94 89 LEU A N 1
ATOM 694 C CA . LEU A 1 89 ? -0.065 -26.125 -3.596 1 98.94 89 LEU A CA 1
ATOM 695 C C . LEU A 1 89 ? 0.128 -24.719 -3.045 1 98.94 89 LEU A C 1
ATOM 697 O O . LEU A 1 89 ? 0.539 -24.547 -1.895 1 98.94 89 LEU A O 1
ATOM 701 N N . PRO A 1 90 ? -0.211 -23.703 -3.852 1 98.81 90 PRO A N 1
ATOM 702 C CA . PRO A 1 90 ? -0.192 -22.344 -3.309 1 98.81 90 PRO A CA 1
ATOM 703 C C . PRO A 1 90 ? -1.298 -22.109 -2.285 1 98.81 90 PRO A C 1
ATOM 705 O O . PRO A 1 90 ? -2.436 -22.531 -2.484 1 98.81 90 PRO A O 1
ATOM 708 N N . PHE A 1 91 ? -0.951 -21.469 -1.216 1 98.81 91 PHE A N 1
ATOM 709 C CA . PHE A 1 91 ? -1.974 -21.094 -0.244 1 98.81 91 PHE A CA 1
ATOM 710 C C . PHE A 1 91 ? -1.715 -19.703 0.308 1 98.81 91 PHE A C 1
ATOM 712 O O . PHE A 1 91 ? -0.577 -19.234 0.306 1 98.81 91 PHE A O 1
ATOM 719 N N . ASN A 1 92 ? -2.777 -19.016 0.678 1 98.81 92 ASN A N 1
ATOM 720 C CA . ASN A 1 92 ? -2.791 -17.703 1.31 1 98.81 92 ASN A CA 1
ATOM 721 C C . ASN A 1 92 ? -2.6 -17.812 2.82 1 98.81 92 ASN A C 1
ATOM 723 O O . ASN A 1 92 ? -3.25 -18.625 3.479 1 98.81 92 ASN A O 1
ATOM 727 N N . TYR A 1 93 ? -1.713 -16.969 3.379 1 98.81 93 TYR A N 1
ATOM 728 C CA . TYR A 1 93 ? -1.436 -17.016 4.812 1 98.81 93 TYR A CA 1
ATOM 729 C C . TYR A 1 93 ? -2.703 -16.781 5.621 1 98.81 93 TYR A C 1
ATOM 731 O O . TYR A 1 93 ? -2.834 -17.266 6.742 1 98.81 93 TYR A O 1
ATOM 739 N N . ARG A 1 94 ? -3.693 -16.156 5.039 1 98.62 94 ARG A N 1
ATOM 740 C CA . ARG A 1 94 ? -4.906 -15.734 5.742 1 98.62 94 ARG A CA 1
ATOM 741 C C . ARG A 1 94 ? -5.773 -16.938 6.086 1 98.62 94 ARG A C 1
ATOM 743 O O . ARG A 1 94 ? -6.684 -16.844 6.914 1 98.62 94 ARG A O 1
ATOM 750 N N . HIS A 1 95 ? -5.523 -18.062 5.398 1 98.69 95 HIS A N 1
ATOM 751 C CA . HIS A 1 95 ? -6.223 -19.281 5.809 1 98.69 95 HIS A CA 1
ATOM 752 C C . HIS A 1 95 ? -5.793 -19.719 7.203 1 98.69 95 HIS A C 1
ATOM 754 O O . HIS A 1 95 ? -6.555 -20.375 7.91 1 98.69 95 HIS A O 1
ATOM 760 N N . PHE A 1 96 ? -4.555 -19.297 7.652 1 98.81 96 PHE A N 1
ATOM 761 C CA . PHE A 1 96 ? -3.953 -19.875 8.852 1 98.81 96 PHE A CA 1
ATOM 762 C C . PHE A 1 96 ? -3.838 -18.828 9.953 1 98.81 96 PHE A C 1
ATOM 764 O O . PHE A 1 96 ? -3.594 -19.156 11.109 1 98.81 96 PHE A O 1
ATOM 771 N N . GLU A 1 97 ? -3.99 -17.609 9.609 1 97.81 97 GLU A N 1
ATOM 772 C CA . GLU A 1 97 ? -3.861 -16.5 10.562 1 97.81 97 GLU A CA 1
ATOM 773 C C . GLU A 1 97 ? -4.754 -15.328 10.172 1 97.81 97 GLU A C 1
ATOM 775 O O . GLU A 1 97 ? -5.156 -15.203 9.016 1 97.81 97 GLU A O 1
ATOM 780 N N . ASP A 1 98 ? -5.078 -14.492 11.203 1 96.94 98 ASP A N 1
ATOM 781 C CA . ASP A 1 98 ? -5.902 -13.297 11.039 1 96.94 98 ASP A CA 1
ATOM 782 C C . ASP A 1 98 ? -5.086 -12.031 11.281 1 96.94 98 ASP A C 1
ATOM 784 O O . ASP A 1 98 ? -4.395 -11.914 12.289 1 96.94 98 ASP A O 1
ATOM 788 N N . ASP A 1 99 ? -5.191 -11.07 10.352 1 98.19 99 ASP A N 1
ATOM 789 C CA . ASP A 1 99 ? -4.363 -9.867 10.406 1 98.19 99 ASP A CA 1
ATOM 790 C C . ASP A 1 99 ? -4.633 -9.07 11.68 1 98.19 99 ASP A C 1
ATOM 792 O O . ASP A 1 99 ? -3.783 -8.297 12.125 1 98.19 99 ASP A O 1
ATOM 796 N N . MET A 1 100 ? -5.812 -9.227 12.273 1 97.88 100 MET A N 1
ATOM 797 C CA . MET A 1 100 ? -6.156 -8.547 13.523 1 97.88 100 MET A CA 1
ATOM 798 C C . MET A 1 100 ? -5.863 -9.438 14.727 1 97.88 100 MET A C 1
ATOM 800 O O . MET A 1 100 ? -6.051 -9.016 15.867 1 97.88 100 MET A O 1
ATOM 804 N N . ASN A 1 101 ? -5.461 -10.656 14.492 1 98.25 101 ASN A N 1
ATOM 805 C CA . ASN A 1 101 ? -4.977 -11.594 15.5 1 98.25 101 ASN A CA 1
ATOM 806 C C . ASN A 1 101 ? -3.672 -12.258 15.062 1 98.25 101 ASN A C 1
ATOM 808 O O . ASN A 1 101 ? -3.604 -13.477 14.945 1 98.25 101 ASN A O 1
ATOM 812 N N . PRO A 1 102 ? -2.584 -11.43 14.883 1 98.38 102 PRO A N 1
ATOM 813 C CA . PRO A 1 102 ? -1.325 -11.961 14.359 1 98.38 102 PRO A CA 1
ATOM 814 C C . PRO A 1 102 ? -0.706 -13.023 15.266 1 98.38 102 PRO A C 1
ATOM 816 O O . PRO A 1 102 ? -0.735 -12.883 16.484 1 98.38 102 PRO A O 1
ATOM 819 N N . ARG A 1 103 ? -0.248 -14.164 14.68 1 97.75 103 ARG A N 1
ATOM 820 C CA . ARG A 1 103 ? 0.456 -15.266 15.336 1 97.75 103 ARG A CA 1
ATOM 821 C C . ARG A 1 103 ? -0.487 -16.078 16.219 1 97.75 103 ARG A C 1
ATOM 823 O O . ARG A 1 103 ? -0.082 -16.578 17.266 1 97.75 103 ARG A O 1
ATOM 830 N N . VAL A 1 104 ? -1.743 -15.977 15.828 1 98.62 104 VAL A N 1
ATOM 831 C CA . VAL A 1 104 ? -2.744 -16.891 16.359 1 98.62 104 VAL A CA 1
ATOM 832 C C . VAL A 1 104 ? -3.215 -17.844 15.273 1 98.62 104 VAL A C 1
ATOM 834 O O . VAL A 1 104 ? -3.789 -17.406 14.266 1 98.62 104 VAL A O 1
ATOM 837 N N . LEU A 1 105 ? -2.996 -19.109 15.492 1 98.69 105 LEU A N 1
ATOM 838 C CA . LEU A 1 105 ? -3.244 -20.109 14.453 1 98.69 105 LEU A CA 1
ATOM 839 C C . LEU A 1 105 ? -4.742 -20.344 14.273 1 98.69 105 LEU A C 1
ATOM 841 O O . LEU A 1 105 ? -5.48 -20.438 15.258 1 98.69 105 LEU A O 1
ATOM 845 N N . LYS A 1 106 ? -5.18 -20.359 13.078 1 98.12 106 LYS A N 1
ATOM 846 C CA . LYS A 1 106 ? -6.496 -20.859 12.703 1 98.12 106 LYS A CA 1
ATOM 847 C C . LYS A 1 106 ? -6.422 -22.328 12.289 1 98.12 106 LYS A C 1
ATOM 849 O O . LYS A 1 106 ? -6.129 -22.641 11.141 1 98.12 106 LYS A O 1
ATOM 854 N N . PRO A 1 107 ? -6.812 -23.203 13.133 1 97.44 107 PRO A N 1
ATOM 855 C CA . PRO A 1 107 ? -6.66 -24.625 12.812 1 97.44 107 PRO A CA 1
ATOM 856 C C . PRO A 1 107 ? -7.469 -25.031 11.578 1 97.44 107 PRO A C 1
ATOM 858 O O . PRO A 1 107 ? -7.09 -25.969 10.875 1 97.44 107 PRO A O 1
ATOM 861 N N . GLU A 1 108 ? -8.516 -24.281 11.297 1 97.25 108 GLU A N 1
ATOM 862 C CA . GLU A 1 108 ? -9.375 -24.609 10.164 1 97.25 108 GLU A CA 1
ATOM 863 C C . GLU A 1 108 ? -8.625 -24.438 8.844 1 97.25 108 GLU A C 1
ATOM 865 O O . GLU A 1 108 ? -9.07 -24.922 7.801 1 97.25 108 GLU A O 1
ATOM 870 N N . GLY A 1 109 ? -7.52 -23.734 8.938 1 97.94 109 GLY A N 1
ATOM 871 C CA . GLY A 1 109 ? -6.707 -23.531 7.746 1 97.94 109 GLY A CA 1
ATOM 872 C C . GLY A 1 109 ? -6.148 -24.828 7.188 1 97.94 109 GLY A C 1
ATOM 873 O O . GLY A 1 109 ? -5.867 -24.922 5.992 1 97.94 109 GLY A O 1
ATOM 874 N N . PHE A 1 110 ? -6.078 -25.891 7.988 1 98.69 110 PHE A N 1
ATOM 875 C CA . PHE A 1 110 ? -5.488 -27.156 7.574 1 98.69 110 PHE A CA 1
ATOM 876 C C . PHE A 1 110 ? -6.527 -28.031 6.887 1 98.69 110 PHE A C 1
ATOM 878 O O . PHE A 1 110 ? -6.18 -29 6.219 1 98.69 110 PHE A O 1
ATOM 885 N N . LYS A 1 111 ? -7.801 -27.703 6.992 1 98.56 111 LYS A N 1
ATOM 886 C CA . LYS A 1 111 ? -8.891 -28.578 6.555 1 98.56 111 LYS A CA 1
ATOM 887 C C . LYS A 1 111 ? -8.719 -28.969 5.09 1 98.56 111 LYS A C 1
ATOM 889 O O . LYS A 1 111 ? -8.578 -30.156 4.773 1 98.56 111 LYS A O 1
ATOM 894 N N . HIS A 1 112 ? -8.672 -28 4.254 1 98.81 112 HIS A N 1
ATOM 895 C CA . HIS A 1 112 ? -8.633 -28.281 2.824 1 98.81 112 HIS A CA 1
ATOM 896 C C . HIS A 1 112 ? -7.23 -28.656 2.369 1 98.81 112 HIS A C 1
ATOM 898 O O . HIS A 1 112 ? -7.062 -29.469 1.459 1 98.81 112 HIS A O 1
ATOM 904 N N . LEU A 1 113 ? -6.211 -28.062 2.969 1 98.88 113 LEU A N 1
ATOM 905 C CA . LEU A 1 113 ? -4.836 -28.391 2.6 1 98.88 113 LEU A CA 1
ATOM 906 C C . LEU A 1 113 ? -4.523 -29.844 2.906 1 98.88 113 LEU A C 1
ATOM 908 O O . LEU A 1 113 ? -3.98 -30.562 2.059 1 98.88 113 LEU A O 1
ATOM 912 N N . ASP A 1 114 ? -4.914 -30.344 4.105 1 98.88 114 ASP A N 1
ATOM 913 C CA . ASP A 1 114 ? -4.73 -31.734 4.469 1 98.88 114 ASP A CA 1
ATOM 914 C C . ASP A 1 114 ? -5.5 -32.656 3.521 1 98.88 114 ASP A C 1
ATOM 916 O O . ASP A 1 114 ? -4.973 -33.688 3.072 1 98.88 114 ASP A O 1
ATOM 920 N N . ARG A 1 115 ? -6.672 -32.25 3.252 1 98.88 115 ARG A N 1
ATOM 921 C CA . ARG A 1 115 ? -7.516 -33.062 2.387 1 98.88 115 ARG A CA 1
ATOM 922 C C . ARG A 1 115 ? -6.867 -33.25 1.02 1 98.88 115 ARG A C 1
ATOM 924 O O . ARG A 1 115 ? -6.816 -34.375 0.506 1 98.88 115 ARG A O 1
ATOM 931 N N . VAL A 1 116 ? -6.363 -32.219 0.442 1 98.94 116 VAL A N 1
ATOM 932 C CA . VAL A 1 116 ? -5.801 -32.281 -0.903 1 98.94 116 VAL A CA 1
ATOM 933 C C . VAL A 1 116 ? -4.477 -33.031 -0.872 1 98.94 116 VAL A C 1
ATOM 935 O O . VAL A 1 116 ? -4.176 -33.812 -1.781 1 98.94 116 VAL A O 1
ATOM 938 N N . ILE A 1 117 ? -3.646 -32.844 0.167 1 98.88 117 ILE A N 1
ATOM 939 C CA . ILE A 1 117 ? -2.404 -33.594 0.318 1 98.88 117 ILE A CA 1
ATOM 940 C C . ILE A 1 117 ? -2.709 -35.094 0.404 1 98.88 117 ILE A C 1
ATOM 942 O O . ILE A 1 117 ? -2.053 -35.906 -0.252 1 98.88 117 ILE A O 1
ATOM 946 N N . ASP A 1 118 ? -3.754 -35.438 1.141 1 98.81 118 ASP A N 1
ATOM 947 C CA . ASP A 1 118 ? -4.148 -36.844 1.294 1 98.81 118 ASP A CA 1
ATOM 948 C C . ASP A 1 118 ? -4.645 -37.406 -0.029 1 98.81 118 ASP A C 1
ATOM 950 O O . ASP A 1 118 ? -4.32 -38.562 -0.372 1 98.81 118 ASP A O 1
ATOM 954 N N . ILE A 1 119 ? -5.449 -36.656 -0.743 1 98.88 119 ILE A N 1
ATOM 955 C CA . ILE A 1 119 ? -5.941 -37.062 -2.047 1 98.88 119 ILE A CA 1
ATOM 956 C C . ILE A 1 119 ? -4.762 -37.344 -2.979 1 98.88 119 ILE A C 1
ATOM 958 O O . ILE A 1 119 ? -4.719 -38.375 -3.65 1 98.88 119 ILE A O 1
ATOM 962 N N . CYS A 1 120 ? -3.785 -36.438 -3.008 1 98.81 120 CYS A N 1
ATOM 963 C CA . CYS A 1 120 ? -2.605 -36.594 -3.85 1 98.81 120 CYS A CA 1
ATOM 964 C C . CYS A 1 120 ? -1.814 -37.812 -3.449 1 98.81 120 CYS A C 1
ATOM 966 O O . CYS A 1 120 ? -1.437 -38.625 -4.301 1 98.81 120 CYS A O 1
ATOM 968 N N . ALA A 1 121 ? -1.614 -38 -2.172 1 98.5 121 ALA A N 1
ATOM 969 C CA . ALA A 1 121 ? -0.875 -39.156 -1.658 1 98.5 121 ALA A CA 1
ATOM 970 C C . ALA A 1 121 ? -1.526 -40.469 -2.094 1 98.5 121 ALA A C 1
ATOM 972 O O . ALA A 1 121 ? -0.837 -41.406 -2.5 1 98.5 121 ALA A O 1
ATOM 973 N N . LYS A 1 122 ? -2.807 -40.5 -2.018 1 98.5 122 LYS A N 1
ATOM 974 C CA . LYS A 1 122 ? -3.57 -41.688 -2.396 1 98.5 122 LYS A CA 1
ATOM 975 C C . LYS A 1 122 ? -3.299 -42.062 -3.848 1 98.5 122 LYS A C 1
ATOM 977 O O . LYS A 1 122 ? -3.342 -43.25 -4.199 1 98.5 122 LYS A O 1
ATOM 982 N N . HIS A 1 123 ? -2.988 -41.125 -4.672 1 98.44 123 HIS A N 1
ATOM 983 C CA . HIS A 1 123 ? -2.777 -41.375 -6.094 1 98.44 123 HIS A CA 1
ATOM 984 C C . HIS A 1 123 ? -1.292 -41.406 -6.438 1 98.44 123 HIS A C 1
ATOM 986 O O . HIS A 1 123 ? -0.924 -41.375 -7.617 1 98.44 123 HIS A O 1
ATOM 992 N N . GLY A 1 124 ? -0.402 -41.344 -5.457 1 97.56 124 GLY A N 1
ATOM 993 C CA . GLY A 1 124 ? 1.03 -41.344 -5.707 1 97.56 124 GLY A CA 1
ATOM 994 C C . GLY A 1 124 ? 1.544 -40.031 -6.297 1 97.56 124 GLY A C 1
ATOM 995 O O . GLY A 1 124 ? 2.424 -40.062 -7.16 1 97.56 124 GLY A O 1
ATOM 996 N N . ILE A 1 125 ? 0.954 -38.938 -5.93 1 98.5 125 ILE A N 1
ATOM 997 C CA . ILE A 1 125 ? 1.346 -37.625 -6.375 1 98.5 125 ILE A CA 1
ATOM 998 C C . ILE A 1 125 ? 1.979 -36.844 -5.211 1 98.5 125 ILE A C 1
ATOM 1000 O O . ILE A 1 125 ? 1.367 -36.688 -4.152 1 98.5 125 ILE A O 1
ATOM 1004 N N . TYR A 1 126 ? 3.234 -36.406 -5.367 1 98.44 126 TYR A N 1
ATOM 1005 C CA . TYR A 1 126 ? 3.881 -35.562 -4.367 1 98.44 126 TYR A CA 1
ATOM 1006 C C . TYR A 1 126 ? 3.254 -34.188 -4.34 1 98.44 126 TYR A C 1
ATOM 1008 O O . TYR A 1 126 ? 2.562 -33.781 -5.285 1 98.44 126 TYR A O 1
ATOM 1016 N N . THR A 1 127 ? 3.457 -33.5 -3.225 1 98.81 127 THR A N 1
ATOM 1017 C CA . THR A 1 127 ? 3.025 -32.094 -3.145 1 98.81 127 THR A CA 1
ATOM 1018 C C . THR A 1 127 ? 4.176 -31.203 -2.703 1 98.81 127 THR A C 1
ATOM 1020 O O . THR A 1 127 ? 5.102 -31.656 -2.023 1 98.81 127 THR A O 1
ATOM 1023 N N . VAL A 1 128 ? 4.219 -29.984 -3.162 1 98.88 128 VAL A N 1
ATOM 1024 C CA . VAL A 1 128 ? 5.07 -28.906 -2.666 1 98.88 128 VAL A CA 1
ATOM 1025 C C . VAL A 1 128 ? 4.207 -27.812 -2.055 1 98.88 128 VAL A C 1
ATOM 1027 O O . VAL A 1 128 ? 3.309 -27.281 -2.713 1 98.88 128 VAL A O 1
ATOM 1030 N N . LEU A 1 129 ? 4.379 -27.516 -0.795 1 98.94 129 LEU A N 1
ATOM 1031 C CA . LEU A 1 129 ? 3.609 -26.469 -0.12 1 98.94 129 LEU A CA 1
ATOM 1032 C C . LEU A 1 129 ? 4.199 -25.094 -0.393 1 98.94 129 LEU A C 1
ATOM 1034 O O . LEU A 1 129 ? 5.352 -24.828 -0.041 1 98.94 129 LEU A O 1
ATOM 1038 N N . ASP A 1 130 ? 3.416 -24.281 -0.981 1 98.88 130 ASP A N 1
ATOM 1039 C CA . ASP A 1 130 ? 3.896 -22.969 -1.433 1 98.88 130 ASP A CA 1
ATOM 1040 C C . ASP A 1 130 ? 3.164 -21.844 -0.717 1 98.88 130 ASP A C 1
ATOM 1042 O O . ASP A 1 130 ? 1.994 -21.578 -1.001 1 98.88 130 ASP A O 1
ATOM 1046 N N . LEU A 1 131 ? 3.84 -21.172 0.201 1 98.88 131 LEU A N 1
ATOM 1047 C CA . LEU A 1 131 ? 3.27 -19.938 0.726 1 98.88 131 LEU A CA 1
ATOM 1048 C C . LEU A 1 131 ? 3.266 -18.844 -0.339 1 98.88 131 LEU A C 1
ATOM 1050 O O . LEU A 1 131 ? 4.289 -18.203 -0.576 1 98.88 131 LEU A O 1
ATOM 1054 N N . HIS A 1 132 ? 2.062 -18.625 -0.836 1 98.75 132 HIS A N 1
ATOM 1055 C CA . HIS A 1 132 ? 1.952 -17.844 -2.061 1 98.75 132 HIS A CA 1
ATOM 1056 C C . HIS A 1 132 ? 1.711 -16.375 -1.753 1 98.75 132 HIS A C 1
ATOM 1058 O O . HIS A 1 132 ? 1.837 -15.523 -2.637 1 98.75 132 HIS A O 1
ATOM 1064 N N . THR A 1 133 ? 1.308 -16.078 -0.516 1 98.62 133 THR A N 1
ATOM 1065 C CA . THR A 1 133 ? 1.111 -14.703 -0.062 1 98.62 133 THR A CA 1
ATOM 1066 C C . THR A 1 133 ? 1.676 -14.516 1.343 1 98.62 133 THR A C 1
ATOM 1068 O O . THR A 1 133 ? 1.724 -15.461 2.133 1 98.62 133 THR A O 1
ATOM 1071 N N . ALA A 1 134 ? 2.111 -13.352 1.631 1 98.75 134 ALA A N 1
ATOM 1072 C CA . ALA A 1 134 ? 2.602 -12.938 2.943 1 98.75 134 ALA A CA 1
ATOM 1073 C C . ALA A 1 134 ? 1.998 -11.602 3.361 1 98.75 134 ALA A C 1
ATOM 1075 O O . ALA A 1 134 ? 1.588 -10.805 2.512 1 98.75 134 ALA A O 1
ATOM 1076 N N . PRO A 1 135 ? 1.913 -11.344 4.715 1 98.75 135 PRO A N 1
ATOM 1077 C CA . PRO A 1 135 ? 1.399 -10.039 5.141 1 98.75 135 PRO A CA 1
ATOM 1078 C C . PRO A 1 135 ? 2.168 -8.875 4.523 1 98.75 135 PRO A C 1
ATOM 1080 O O . PRO A 1 135 ? 3.4 -8.914 4.453 1 98.75 135 PRO A O 1
ATOM 1083 N N . GLY A 1 136 ? 1.416 -7.898 4.008 1 98.38 136 GLY A N 1
ATOM 1084 C CA . GLY A 1 136 ? 2.031 -6.734 3.383 1 98.38 136 GLY A CA 1
ATOM 1085 C C . GLY A 1 136 ? 2.43 -6.977 1.938 1 98.38 136 GLY A C 1
ATOM 1086 O O . GLY A 1 136 ? 2.74 -6.031 1.21 1 98.38 136 GLY A O 1
ATOM 1087 N N . GLY A 1 137 ? 2.408 -8.266 1.427 1 98.69 137 GLY A N 1
ATOM 1088 C CA . GLY A 1 137 ? 2.795 -8.617 0.069 1 98.69 137 GLY A CA 1
ATOM 1089 C C . GLY A 1 137 ? 4.293 -8.781 -0.101 1 98.69 137 GLY A C 1
ATOM 1090 O O . GLY A 1 137 ? 5.055 -7.832 0.092 1 98.69 137 GLY A O 1
ATOM 1091 N N . GLN A 1 138 ? 4.781 -9.938 -0.496 1 98.75 138 GLN A N 1
ATOM 1092 C CA . GLN A 1 138 ? 6.195 -10.219 -0.704 1 98.75 138 GLN A CA 1
ATOM 1093 C C . GLN A 1 138 ? 6.66 -9.719 -2.068 1 98.75 138 GLN A C 1
ATOM 1095 O O . GLN A 1 138 ? 7.863 -9.656 -2.338 1 98.75 138 GLN A O 1
ATOM 1100 N N . ASN A 1 139 ? 5.68 -9.414 -2.92 1 98.44 139 ASN A N 1
ATOM 1101 C CA . ASN A 1 139 ? 5.941 -8.766 -4.203 1 98.44 139 ASN A CA 1
ATOM 1102 C C . ASN A 1 139 ? 4.875 -7.727 -4.531 1 98.44 139 ASN A C 1
ATOM 1104 O O . ASN A 1 139 ? 3.986 -7.465 -3.721 1 98.44 139 ASN A O 1
ATOM 1108 N N . THR A 1 140 ? 4.914 -7.094 -5.664 1 97.38 140 THR A N 1
ATOM 1109 C CA . THR A 1 140 ? 4.137 -5.906 -5.992 1 97.38 140 THR A CA 1
ATOM 1110 C C . THR A 1 140 ? 2.887 -6.281 -6.785 1 97.38 140 THR A C 1
ATOM 1112 O O . THR A 1 140 ? 2.139 -5.402 -7.223 1 97.38 140 THR A O 1
ATOM 1115 N N . ASP A 1 141 ? 2.6 -7.586 -6.965 1 97.62 141 ASP A N 1
ATOM 1116 C CA . ASP A 1 141 ? 1.532 -7.988 -7.875 1 97.62 141 ASP A CA 1
ATOM 1117 C C . ASP A 1 141 ? 0.288 -8.43 -7.105 1 97.62 141 ASP A C 1
ATOM 1119 O O . ASP A 1 141 ? 0.338 -8.609 -5.891 1 97.62 141 ASP A O 1
ATOM 1123 N N . TRP A 1 142 ? -0.796 -8.625 -7.824 1 97.56 142 TRP A N 1
ATOM 1124 C CA . TRP A 1 142 ? -2.129 -8.867 -7.277 1 97.56 142 TRP A CA 1
ATOM 1125 C C . TRP A 1 142 ? -2.168 -10.164 -6.477 1 97.56 142 TRP A C 1
ATOM 1127 O O . TRP A 1 142 ? -2.928 -10.281 -5.512 1 97.56 142 TRP A O 1
ATOM 1137 N N . HIS A 1 143 ? -1.329 -11.133 -6.875 1 97.81 143 HIS A N 1
ATOM 1138 C CA . HIS A 1 143 ? -1.431 -12.477 -6.305 1 97.81 143 HIS A CA 1
ATOM 1139 C C . HIS A 1 143 ? -0.785 -12.539 -4.926 1 97.81 143 HIS A C 1
ATOM 1141 O O . HIS A 1 143 ? -0.958 -13.516 -4.195 1 97.81 143 HIS A O 1
ATOM 1147 N N . SER A 1 144 ? -0.081 -11.438 -4.527 1 98 144 SER A N 1
ATOM 1148 C CA . SER A 1 144 ? 0.423 -11.336 -3.162 1 98 144 SER A CA 1
ATOM 1149 C C . SER A 1 144 ? -0.662 -10.852 -2.207 1 98 144 SER A C 1
ATOM 1151 O O . SER A 1 144 ? -0.443 -10.773 -0.995 1 98 144 SER A O 1
ATOM 1153 N N . ASP A 1 145 ? -1.816 -10.445 -2.758 1 98.38 145 ASP A N 1
ATOM 1154 C CA . ASP A 1 145 ? -3.066 -10.172 -2.055 1 98.38 145 ASP A CA 1
ATOM 1155 C C . ASP A 1 145 ? -2.906 -8.992 -1.089 1 98.38 145 ASP A C 1
ATOM 1157 O O . ASP A 1 145 ? -3.455 -9.016 0.015 1 98.38 145 ASP A O 1
ATOM 1161 N N . ALA A 1 146 ? -2.062 -7.988 -1.465 1 97.5 146 ALA A N 1
ATOM 1162 C CA . ALA A 1 146 ? -1.849 -6.812 -0.625 1 97.5 146 ALA A CA 1
ATOM 1163 C C . ALA A 1 146 ? -2.631 -5.613 -1.149 1 97.5 146 ALA A C 1
ATOM 1165 O O . ALA A 1 146 ? -2.939 -4.688 -0.396 1 97.5 146 ALA A O 1
ATOM 1166 N N . GLY A 1 147 ? -2.863 -5.602 -2.443 1 97.44 147 GLY A N 1
ATOM 1167 C CA . GLY A 1 147 ? -3.705 -4.574 -3.037 1 97.44 147 GLY A CA 1
ATOM 1168 C C . GLY A 1 147 ? -2.953 -3.297 -3.35 1 97.44 147 GLY A C 1
ATOM 1169 O O . GLY A 1 147 ? -3.561 -2.291 -3.727 1 97.44 147 GLY A O 1
ATOM 1170 N N . THR A 1 148 ? -1.614 -3.285 -3.15 1 97.5 148 THR A N 1
ATOM 1171 C CA . THR A 1 148 ? -0.791 -2.111 -3.418 1 97.5 148 THR A CA 1
ATOM 1172 C C . THR A 1 148 ? 0.397 -2.477 -4.305 1 97.5 148 THR A C 1
ATOM 1174 O O . THR A 1 148 ? 0.591 -3.645 -4.645 1 97.5 148 THR A O 1
ATOM 1177 N N . HIS A 1 149 ? 1.187 -1.423 -4.719 1 97.88 149 HIS A N 1
ATOM 1178 C CA . HIS A 1 149 ? 2.277 -1.631 -5.664 1 97.88 149 HIS A CA 1
ATOM 1179 C C . HIS A 1 149 ? 3.625 -1.661 -4.949 1 97.88 149 HIS A C 1
ATOM 1181 O O . HIS A 1 149 ? 4.676 -1.578 -5.594 1 97.88 149 HIS A O 1
ATOM 1187 N N . ILE A 1 150 ? 3.594 -1.666 -3.59 1 98.06 150 ILE A N 1
ATOM 1188 C CA . ILE A 1 150 ? 4.809 -1.745 -2.787 1 98.06 150 ILE A CA 1
ATOM 1189 C C . ILE A 1 150 ? 4.809 -3.037 -1.975 1 98.06 150 ILE A C 1
ATOM 1191 O O . ILE A 1 150 ? 3.822 -3.355 -1.304 1 98.06 150 ILE A O 1
ATOM 1195 N N . ALA A 1 151 ? 5.879 -3.812 -2.049 1 98.44 151 ALA A N 1
ATOM 1196 C CA . ALA A 1 151 ? 6.023 -5.031 -1.256 1 98.44 151 ALA A CA 1
ATOM 1197 C C . ALA A 1 151 ? 6.398 -4.707 0.187 1 98.44 151 ALA A C 1
ATOM 1199 O O . ALA A 1 151 ? 7.559 -4.844 0.578 1 98.44 151 ALA A O 1
ATOM 1200 N N . LYS A 1 152 ? 5.422 -4.445 1.012 1 98.5 152 LYS A N 1
ATOM 1201 C CA . LYS A 1 152 ? 5.613 -3.93 2.365 1 98.5 152 LYS A CA 1
ATOM 1202 C C . LYS A 1 152 ? 6.164 -5.012 3.289 1 98.5 152 LYS A C 1
ATOM 1204 O O . LYS A 1 152 ? 6.672 -4.711 4.371 1 98.5 152 LYS A O 1
ATOM 1209 N N . PHE A 1 153 ? 6.168 -6.219 2.846 1 98.75 153 PHE A N 1
ATOM 1210 C CA . PHE A 1 153 ? 6.801 -7.324 3.557 1 98.75 153 PHE A CA 1
ATOM 1211 C C . PHE A 1 153 ? 8.266 -7.016 3.852 1 98.75 153 PHE A C 1
ATOM 1213 O O . PHE A 1 153 ? 8.781 -7.391 4.906 1 98.75 153 PHE A O 1
ATOM 1220 N N . TRP A 1 154 ? 8.898 -6.305 3.014 1 98.62 154 TRP A N 1
ATOM 1221 C CA . TRP A 1 154 ? 10.336 -6.066 3.137 1 98.62 154 TRP A CA 1
ATOM 1222 C C . TRP A 1 154 ? 10.609 -4.816 3.965 1 98.62 154 TRP A C 1
ATOM 1224 O O . TRP A 1 154 ? 11.75 -4.57 4.367 1 98.62 154 TRP A O 1
ATOM 1234 N N . GLU A 1 155 ? 9.531 -4.07 4.262 1 97.88 155 GLU A N 1
ATOM 1235 C CA . GLU A 1 155 ? 9.688 -2.824 5.004 1 97.88 155 GLU A CA 1
ATOM 1236 C C . GLU A 1 155 ? 9.383 -3.023 6.484 1 97.88 155 GLU A C 1
ATOM 1238 O O . GLU A 1 155 ? 9.836 -2.248 7.328 1 97.88 155 GLU A O 1
ATOM 1243 N N . HIS A 1 156 ? 8.602 -4.043 6.797 1 98.62 156 HIS A N 1
ATOM 1244 C CA . HIS A 1 156 ? 8.125 -4.203 8.164 1 98.62 156 HIS A CA 1
ATOM 1245 C C . HIS A 1 156 ? 8.5 -5.566 8.727 1 98.62 156 HIS A C 1
ATOM 1247 O O . HIS A 1 156 ? 7.93 -6.586 8.336 1 98.62 156 HIS A O 1
ATOM 1253 N N . LYS A 1 157 ? 9.312 -5.605 9.719 1 98.56 157 LYS A N 1
ATOM 1254 C CA . LYS A 1 157 ? 9.805 -6.848 10.32 1 98.56 157 LYS A CA 1
ATOM 1255 C C . LYS A 1 157 ? 8.656 -7.66 10.914 1 98.56 157 LYS A C 1
ATOM 1257 O O . LYS A 1 157 ? 8.695 -8.891 10.898 1 98.56 157 LYS A O 1
ATOM 1262 N N . ASP A 1 158 ? 7.594 -6.988 11.445 1 98.75 158 ASP A N 1
ATOM 1263 C CA . ASP A 1 158 ? 6.441 -7.691 12 1 98.75 158 ASP A CA 1
ATOM 1264 C C . ASP A 1 158 ? 5.84 -8.656 10.977 1 98.75 158 ASP A C 1
ATOM 1266 O O . ASP A 1 158 ? 5.422 -9.758 11.328 1 98.75 158 ASP A O 1
ATOM 1270 N N . PHE A 1 159 ? 5.758 -8.242 9.727 1 98.88 159 PHE A N 1
ATOM 1271 C CA . PHE A 1 159 ? 5.227 -9.102 8.672 1 98.88 159 PHE A CA 1
ATOM 1272 C C . PHE A 1 159 ? 6.133 -10.305 8.453 1 98.88 159 PHE A C 1
ATOM 1274 O O . PHE A 1 159 ? 5.648 -11.43 8.281 1 98.88 159 PHE A O 1
ATOM 1281 N N . GLN A 1 160 ? 7.445 -10.086 8.453 1 98.88 160 GLN A N 1
ATOM 1282 C CA . GLN A 1 160 ? 8.406 -11.172 8.289 1 98.88 160 GLN A CA 1
ATOM 1283 C C . GLN A 1 160 ? 8.312 -12.164 9.445 1 98.88 160 GLN A C 1
ATOM 1285 O O . GLN A 1 160 ? 8.328 -13.375 9.234 1 98.88 160 GLN A O 1
ATOM 1290 N N . ASP A 1 161 ? 8.211 -11.625 10.648 1 98.81 161 ASP A N 1
ATOM 1291 C CA . ASP A 1 161 ? 8.133 -12.469 11.844 1 98.81 161 ASP A CA 1
ATOM 1292 C C . ASP A 1 161 ? 6.871 -13.336 11.82 1 98.81 161 ASP A C 1
ATOM 1294 O O . ASP A 1 161 ? 6.879 -14.469 12.281 1 98.81 161 ASP A O 1
ATOM 1298 N N . ARG A 1 162 ? 5.785 -12.797 11.336 1 98.88 162 ARG A N 1
ATOM 1299 C CA . ARG A 1 162 ? 4.543 -13.547 11.219 1 98.88 162 ARG A CA 1
ATOM 1300 C C . ARG A 1 162 ? 4.719 -14.758 10.305 1 98.88 162 ARG A C 1
ATOM 1302 O O . ARG A 1 162 ? 4.211 -15.844 10.602 1 98.88 162 ARG A O 1
ATOM 1309 N N . VAL A 1 163 ? 5.43 -14.594 9.25 1 98.88 163 VAL A N 1
ATOM 1310 C CA . VAL A 1 163 ? 5.637 -15.68 8.305 1 98.88 163 VAL A CA 1
ATOM 1311 C C . VAL A 1 163 ? 6.594 -16.703 8.906 1 98.88 163 VAL A C 1
ATOM 1313 O O . VAL A 1 163 ? 6.43 -17.922 8.695 1 98.88 163 VAL A O 1
ATOM 1316 N N . ILE A 1 164 ? 7.656 -16.234 9.641 1 98.94 164 ILE A N 1
ATOM 1317 C CA . ILE A 1 164 ? 8.547 -17.141 10.344 1 98.94 164 ILE A CA 1
ATOM 1318 C C . ILE A 1 164 ? 7.738 -18.016 11.305 1 98.94 164 ILE A C 1
ATOM 1320 O O . ILE A 1 164 ? 7.867 -19.234 11.297 1 98.94 164 ILE A O 1
ATOM 1324 N N . TRP A 1 165 ? 6.883 -17.359 12.086 1 98.88 165 TRP A N 1
ATOM 1325 C CA . TRP A 1 165 ? 6.016 -18.062 13.023 1 98.88 165 TRP A CA 1
ATOM 1326 C C . TRP A 1 165 ? 5.125 -19.062 12.305 1 98.88 165 TRP A C 1
ATOM 1328 O O . TRP A 1 165 ? 4.977 -20.203 12.75 1 98.88 165 TRP A O 1
ATOM 1338 N N . LEU A 1 166 ? 4.512 -18.672 11.195 1 98.88 166 LEU A N 1
ATOM 1339 C CA . LEU A 1 166 ? 3.613 -19.547 10.445 1 98.88 166 LEU A CA 1
ATOM 1340 C C . LEU A 1 166 ? 4.348 -20.797 9.961 1 98.88 166 LEU A C 1
ATOM 1342 O O . LEU A 1 166 ? 3.809 -21.906 10.023 1 98.88 166 LEU A O 1
ATOM 1346 N N . TRP A 1 167 ? 5.547 -20.609 9.492 1 98.88 167 TRP A N 1
ATOM 1347 C CA . TRP A 1 167 ? 6.305 -21.75 8.992 1 98.88 167 TRP A CA 1
ATOM 1348 C C . TRP A 1 167 ? 6.699 -22.688 10.125 1 98.88 167 TRP A C 1
ATOM 1350 O O . TRP A 1 167 ? 6.84 -23.891 9.922 1 98.88 167 TRP A O 1
ATOM 1360 N N . GLU A 1 168 ? 6.953 -22.141 11.344 1 98.88 168 GLU A N 1
ATOM 1361 C CA . GLU A 1 168 ? 7.141 -23.047 12.484 1 98.88 168 GLU A CA 1
ATOM 1362 C C . GLU A 1 168 ? 5.914 -23.922 12.695 1 98.88 168 GLU A C 1
ATOM 1364 O O . GLU A 1 168 ? 6.039 -25.141 12.906 1 98.88 168 GLU A O 1
ATOM 1369 N N . GLU A 1 169 ? 4.699 -23.312 12.562 1 98.81 169 GLU A N 1
ATOM 1370 C CA . GLU A 1 169 ? 3.449 -24.047 12.727 1 98.81 169 GLU A CA 1
ATOM 1371 C C . GLU A 1 169 ? 3.279 -25.078 11.617 1 98.81 169 GLU A C 1
ATOM 1373 O O . GLU A 1 169 ? 2.898 -26.219 11.891 1 98.81 169 GLU A O 1
ATOM 1378 N N . LEU A 1 170 ? 3.543 -24.703 10.391 1 98.88 170 LEU A N 1
ATOM 1379 C CA . LEU A 1 170 ? 3.396 -25.594 9.25 1 98.88 170 LEU A CA 1
ATOM 1380 C C . LEU A 1 170 ? 4.391 -26.75 9.328 1 98.88 170 LEU A C 1
ATOM 1382 O O . LEU A 1 170 ? 4.027 -27.906 9.086 1 98.88 170 LEU A O 1
ATOM 1386 N N . ALA A 1 171 ? 5.633 -26.422 9.625 1 98.81 171 ALA A N 1
ATOM 1387 C CA . ALA A 1 171 ? 6.676 -27.438 9.734 1 98.81 171 ALA A CA 1
ATOM 1388 C C . ALA A 1 171 ? 6.34 -28.469 10.82 1 98.81 171 ALA A C 1
ATOM 1390 O O . ALA A 1 171 ? 6.57 -29.656 10.641 1 98.81 171 ALA A O 1
ATOM 1391 N N . GLN A 1 172 ? 5.844 -27.953 11.922 1 98.62 172 GLN A N 1
ATOM 1392 C CA . GLN A 1 172 ? 5.434 -28.859 12.992 1 98.62 172 GLN A CA 1
ATOM 1393 C C . GLN A 1 172 ? 4.297 -29.766 12.539 1 98.62 172 GLN A C 1
ATOM 1395 O O . GLN A 1 172 ? 4.316 -30.969 12.812 1 98.62 172 GLN A O 1
ATOM 1400 N N . HIS A 1 173 ? 3.365 -29.25 11.828 1 98.69 173 HIS A N 1
ATOM 1401 C CA . HIS A 1 173 ? 2.17 -29.984 11.422 1 98.69 173 HIS A CA 1
ATOM 1402 C C . HIS A 1 173 ? 2.498 -31.047 10.375 1 98.69 173 HIS A C 1
ATOM 1404 O O . HIS A 1 173 ? 1.925 -32.125 10.391 1 98.69 173 HIS A O 1
ATOM 1410 N N . TYR A 1 174 ? 3.457 -30.75 9.5 1 98.56 174 TYR A N 1
ATOM 1411 C CA . TYR A 1 174 ? 3.635 -31.594 8.32 1 98.56 174 TYR A CA 1
ATOM 1412 C C . TYR A 1 174 ? 4.938 -32.375 8.406 1 98.56 174 TYR A C 1
ATOM 1414 O O . TYR A 1 174 ? 5.293 -33.094 7.469 1 98.56 174 TYR A O 1
ATOM 1422 N N . ARG A 1 175 ? 5.641 -32.312 9.477 1 97.75 175 ARG A N 1
ATOM 1423 C CA . ARG A 1 175 ? 6.988 -32.844 9.656 1 97.75 175 ARG A CA 1
ATOM 1424 C C . ARG A 1 175 ? 7.074 -34.312 9.195 1 97.75 175 ARG A C 1
ATOM 1426 O O . ARG A 1 175 ? 8.07 -34.719 8.609 1 97.75 175 ARG A O 1
ATOM 1433 N N . ASP A 1 176 ? 6.027 -35.094 9.398 1 97.44 176 ASP A N 1
ATOM 1434 C CA . ASP A 1 176 ? 6.133 -36.531 9.203 1 97.44 176 ASP A CA 1
ATOM 1435 C C . ASP A 1 176 ? 5.422 -36.969 7.922 1 97.44 176 ASP A C 1
ATOM 1437 O O . ASP A 1 176 ? 5.238 -38.156 7.684 1 97.44 176 ASP A O 1
ATOM 1441 N N . ASN A 1 177 ? 5.004 -36.031 7.113 1 98.19 177 ASN A N 1
ATOM 1442 C CA . ASN A 1 177 ? 4.305 -36.375 5.883 1 98.19 177 ASN A CA 1
ATOM 1443 C C . ASN A 1 177 ? 5.273 -36.562 4.723 1 98.19 177 ASN A C 1
ATOM 1445 O O . ASN A 1 177 ? 5.723 -35.594 4.113 1 98.19 177 ASN A O 1
ATOM 1449 N N . THR A 1 178 ? 5.453 -37.781 4.316 1 97.38 178 THR A N 1
ATOM 1450 C CA . THR A 1 178 ? 6.48 -38.094 3.332 1 97.38 178 THR A CA 1
ATOM 1451 C C . THR A 1 178 ? 5.973 -37.844 1.916 1 97.38 178 THR A C 1
ATOM 1453 O O . THR A 1 178 ? 6.734 -37.938 0.952 1 97.38 178 THR A O 1
ATOM 1456 N N . TRP A 1 179 ? 4.719 -37.469 1.704 1 97.56 179 TRP A N 1
ATOM 1457 C CA . TRP A 1 179 ? 4.18 -37.188 0.382 1 97.56 179 TRP A CA 1
ATOM 1458 C C . TRP A 1 179 ? 4.27 -35.688 0.083 1 97.56 179 TRP A C 1
ATOM 1460 O O . TRP A 1 179 ? 3.863 -35.219 -0.99 1 97.56 179 TRP A O 1
ATOM 1470 N N . ILE A 1 180 ? 4.793 -34.969 1.037 1 98.62 180 ILE A N 1
ATOM 1471 C CA . ILE A 1 180 ? 5.238 -33.625 0.77 1 98.62 180 ILE A CA 1
ATOM 1472 C C . ILE A 1 180 ? 6.703 -33.625 0.332 1 98.62 180 ILE A C 1
ATOM 1474 O O . ILE A 1 180 ? 7.586 -34 1.11 1 98.62 180 ILE A O 1
ATOM 1478 N N . ALA A 1 181 ? 6.906 -33.281 -0.947 1 98.38 181 ALA A N 1
ATOM 1479 C CA . ALA A 1 181 ? 8.258 -33.25 -1.508 1 98.38 181 ALA A CA 1
ATOM 1480 C C . ALA A 1 181 ? 9.117 -32.188 -0.85 1 98.38 181 ALA A C 1
ATOM 1482 O O . ALA A 1 181 ? 10.336 -32.344 -0.729 1 98.38 181 ALA A O 1
ATOM 1483 N N . GLY A 1 182 ? 8.484 -31.109 -0.502 1 98.69 182 GLY A N 1
ATOM 1484 C CA . GLY A 1 182 ? 9.188 -30.016 0.152 1 98.69 182 GLY A CA 1
ATOM 1485 C C . GLY A 1 182 ? 8.344 -28.766 0.315 1 98.69 182 GLY A C 1
ATOM 1486 O O . GLY A 1 182 ? 7.137 -28.781 0.06 1 98.69 182 GLY A O 1
ATOM 1487 N N . TYR A 1 183 ? 9.008 -27.75 0.895 1 98.88 183 TYR A N 1
ATOM 1488 C CA . TYR A 1 183 ? 8.375 -26.469 1.146 1 98.88 183 TYR A CA 1
ATOM 1489 C C . TYR A 1 183 ? 8.945 -25.391 0.232 1 98.88 183 TYR A C 1
ATOM 1491 O O . TYR A 1 183 ? 10.156 -25.344 -0.006 1 98.88 183 TYR A O 1
ATOM 1499 N N . ASN A 1 184 ? 8.133 -24.641 -0.391 1 98.94 184 ASN A N 1
ATOM 1500 C CA . ASN A 1 184 ? 8.445 -23.375 -1.031 1 98.94 184 ASN A CA 1
ATOM 1501 C C . ASN A 1 184 ? 8.039 -22.188 -0.155 1 98.94 184 ASN A C 1
ATOM 1503 O O . ASN A 1 184 ? 6.918 -21.688 -0.258 1 98.94 184 ASN A O 1
ATOM 1507 N N . PRO A 1 185 ? 8.945 -21.672 0.623 1 98.88 185 PRO A N 1
ATOM 1508 C CA . PRO A 1 185 ? 8.609 -20.828 1.771 1 98.88 185 PRO A CA 1
ATOM 1509 C C . PRO A 1 185 ? 8 -19.5 1.359 1 98.88 185 PRO A C 1
ATOM 1511 O O . PRO A 1 185 ? 7.246 -18.891 2.129 1 98.88 185 PRO A O 1
ATOM 1514 N N . LEU A 1 186 ? 8.328 -19 0.223 1 98.88 186 LEU A N 1
ATOM 1515 C CA . LEU A 1 186 ? 7.832 -17.703 -0.203 1 98.88 186 LEU A CA 1
ATOM 1516 C C . LEU A 1 186 ? 7.816 -17.594 -1.725 1 98.88 186 LEU A C 1
ATOM 1518 O O . LEU A 1 186 ? 8.859 -17.719 -2.369 1 98.88 186 LEU A O 1
ATOM 1522 N N . ASN A 1 187 ? 6.672 -17.281 -2.199 1 98.88 187 ASN A N 1
ATOM 1523 C CA . ASN A 1 187 ? 6.5 -17.219 -3.646 1 98.88 187 ASN A CA 1
ATOM 1524 C C . ASN A 1 187 ? 6.945 -15.875 -4.207 1 98.88 187 ASN A C 1
ATOM 1526 O O . ASN A 1 187 ? 6.523 -14.82 -3.719 1 98.88 187 ASN A O 1
ATOM 1530 N N . GLU A 1 188 ? 7.758 -15.836 -5.156 1 98.75 188 GLU A N 1
ATOM 1531 C CA . GLU A 1 188 ? 8.102 -14.719 -6.035 1 98.75 188 GLU A CA 1
ATOM 1532 C C . GLU A 1 188 ? 8.391 -13.453 -5.234 1 98.75 188 GLU A C 1
ATOM 1534 O O . GLU A 1 188 ? 7.773 -12.414 -5.461 1 98.75 188 GLU A O 1
ATOM 1539 N N . PRO A 1 189 ? 9.398 -13.477 -4.418 1 98.81 189 PRO A N 1
ATOM 1540 C CA . PRO A 1 189 ? 9.758 -12.266 -3.666 1 98.81 189 PRO A CA 1
ATOM 1541 C C . PRO A 1 189 ? 10.281 -11.148 -4.562 1 98.81 189 PRO A C 1
ATOM 1543 O O . PRO A 1 189 ? 10.906 -11.422 -5.59 1 98.81 189 PRO A O 1
ATOM 1546 N N . THR A 1 190 ? 10.031 -9.859 -4.184 1 98.69 190 THR A N 1
ATOM 1547 C CA . THR A 1 190 ? 10.57 -8.672 -4.84 1 98.69 190 THR A CA 1
ATOM 1548 C C . THR A 1 190 ? 11.133 -7.695 -3.814 1 98.69 190 THR A C 1
ATOM 1550 O O . THR A 1 190 ? 10.508 -6.68 -3.506 1 98.69 190 THR A O 1
ATOM 1553 N N . ASP A 1 191 ? 12.273 -7.988 -3.303 1 98.44 191 ASP A N 1
ATOM 1554 C CA . ASP A 1 191 ? 13.031 -7.109 -2.418 1 98.44 191 ASP A CA 1
ATOM 1555 C C . ASP A 1 191 ? 13.844 -6.094 -3.217 1 98.44 191 ASP A C 1
ATOM 1557 O O . ASP A 1 191 ? 14.82 -6.449 -3.873 1 98.44 191 ASP A O 1
ATOM 1561 N N . PRO A 1 192 ? 13.477 -4.832 -3.098 1 96.94 192 PRO A N 1
ATOM 1562 C CA . PRO A 1 192 ? 14.18 -3.848 -3.918 1 96.94 192 PRO A CA 1
ATOM 1563 C C . PRO A 1 192 ? 15.664 -3.736 -3.562 1 96.94 192 PRO A C 1
ATOM 1565 O O . PRO A 1 192 ? 16.469 -3.305 -4.391 1 96.94 192 PRO A O 1
ATOM 1568 N N . TYR A 1 193 ? 16.047 -4.148 -2.369 1 95.62 193 TYR A N 1
ATOM 1569 C CA . TYR A 1 193 ? 17.438 -4.051 -1.962 1 95.62 193 TYR A CA 1
ATOM 1570 C C . TYR A 1 193 ? 18.172 -5.355 -2.229 1 95.62 193 TYR A C 1
ATOM 1572 O O . TYR A 1 193 ? 19.391 -5.438 -2.047 1 95.62 193 TYR A O 1
ATOM 1580 N N . GLN A 1 194 ? 17.5 -6.414 -2.613 1 95.88 194 GLN A N 1
ATOM 1581 C CA . GLN A 1 194 ? 18.031 -7.66 -3.158 1 95.88 194 GLN A CA 1
ATOM 1582 C C . GLN A 1 194 ? 18.562 -8.562 -2.049 1 95.88 194 GLN A C 1
ATOM 1584 O O . GLN A 1 194 ? 18.531 -9.789 -2.166 1 95.88 194 GLN A O 1
ATOM 1589 N N . THR A 1 195 ? 18.984 -7.984 -0.871 1 96.19 195 THR A N 1
ATOM 1590 C CA . THR A 1 195 ? 19.719 -8.797 0.095 1 96.19 195 THR A CA 1
ATOM 1591 C C . THR A 1 195 ? 18.844 -9.125 1.298 1 96.19 195 THR A C 1
ATOM 1593 O O . THR A 1 195 ? 19.141 -10.047 2.061 1 96.19 195 THR A O 1
ATOM 1596 N N . ARG A 1 196 ? 17.828 -8.352 1.575 1 97.62 196 ARG A N 1
ATOM 1597 C CA . ARG A 1 196 ? 16.938 -8.625 2.705 1 97.62 196 ARG A CA 1
ATOM 1598 C C . ARG A 1 196 ? 16.281 -9.992 2.568 1 97.62 196 ARG A C 1
ATOM 1600 O O . ARG A 1 196 ? 16.031 -10.664 3.568 1 97.62 196 ARG A O 1
ATOM 1607 N N . LEU A 1 197 ? 16.062 -10.453 1.359 1 98.75 197 LEU A N 1
ATOM 1608 C CA . LEU A 1 197 ? 15.516 -11.781 1.086 1 98.75 197 LEU A CA 1
ATOM 1609 C C . LEU A 1 197 ? 16.422 -12.875 1.646 1 98.75 197 LEU A C 1
ATOM 1611 O O . LEU A 1 197 ? 15.945 -13.797 2.311 1 98.75 197 LEU A O 1
ATOM 1615 N N . ILE A 1 198 ? 17.688 -12.742 1.395 1 98.62 198 ILE A N 1
ATOM 1616 C CA . ILE A 1 198 ? 18.656 -13.742 1.836 1 98.62 198 ILE A CA 1
ATOM 1617 C C . ILE A 1 198 ? 18.672 -13.805 3.361 1 98.62 198 ILE A C 1
ATOM 1619 O O . ILE A 1 198 ? 18.672 -14.891 3.943 1 98.62 198 ILE A O 1
ATOM 1623 N N . ALA A 1 199 ? 18.656 -12.609 3.98 1 98.56 199 ALA A N 1
ATOM 1624 C CA . ALA A 1 199 ? 18.594 -12.555 5.438 1 98.56 199 ALA A CA 1
ATOM 1625 C C . ALA A 1 199 ? 17.328 -13.227 5.961 1 98.56 199 ALA A C 1
ATOM 1627 O O . ALA A 1 199 ? 17.359 -13.922 6.977 1 98.56 199 ALA A O 1
ATOM 1628 N N . TRP A 1 200 ? 16.266 -12.992 5.324 1 98.81 200 TRP A N 1
ATOM 1629 C CA . TRP A 1 200 ? 15.016 -13.617 5.734 1 98.81 200 TRP A CA 1
ATOM 1630 C C . TRP A 1 200 ? 15.062 -15.125 5.527 1 98.81 200 TRP A C 1
ATOM 1632 O O . TRP A 1 200 ? 14.523 -15.883 6.336 1 98.81 200 TRP A O 1
ATOM 1642 N N . TYR A 1 201 ? 15.672 -15.641 4.441 1 98.88 201 TYR A N 1
ATOM 1643 C CA . TYR A 1 201 ? 15.82 -17.078 4.203 1 98.88 201 TYR A CA 1
ATOM 1644 C C . TYR A 1 201 ? 16.609 -17.734 5.324 1 98.88 201 TYR A C 1
ATOM 1646 O O . TYR A 1 201 ? 16.312 -18.859 5.73 1 98.88 201 TYR A O 1
ATOM 1654 N N . ASP A 1 202 ? 17.672 -17.016 5.844 1 98.88 202 ASP A N 1
ATOM 1655 C CA . ASP A 1 202 ? 18.391 -17.547 7 1 98.88 202 ASP A CA 1
ATOM 1656 C C . ASP A 1 202 ? 17.438 -17.812 8.164 1 98.88 202 ASP A C 1
ATOM 1658 O O . ASP A 1 202 ? 17.516 -18.859 8.805 1 98.88 202 ASP A O 1
ATOM 1662 N N . ARG A 1 203 ? 16.547 -16.891 8.391 1 98.88 203 ARG A N 1
ATOM 1663 C CA . ARG A 1 203 ? 15.641 -16.984 9.531 1 98.88 203 ARG A CA 1
ATOM 1664 C C . ARG A 1 203 ? 14.602 -18.078 9.32 1 98.88 203 ARG A C 1
ATOM 1666 O O . ARG A 1 203 ? 14.32 -18.859 10.227 1 98.88 203 ARG A O 1
ATOM 1673 N N . VAL A 1 204 ? 14.008 -18.125 8.133 1 98.94 204 VAL A N 1
ATOM 1674 C CA . VAL A 1 204 ? 12.938 -19.094 7.91 1 98.94 204 VAL A CA 1
ATOM 1675 C C . VAL A 1 204 ? 13.523 -20.5 7.832 1 98.94 204 VAL A C 1
ATOM 1677 O O . VAL A 1 204 ? 12.898 -21.469 8.273 1 98.94 204 VAL A O 1
ATOM 1680 N N . TYR A 1 205 ? 14.727 -20.625 7.258 1 98.81 205 TYR A N 1
ATOM 1681 C CA . TYR A 1 205 ? 15.422 -21.906 7.254 1 98.81 205 TYR A CA 1
ATOM 1682 C C . TYR A 1 205 ? 15.578 -22.453 8.672 1 98.81 205 TYR A C 1
ATOM 1684 O O . TYR A 1 205 ? 15.227 -23.594 8.953 1 98.81 205 TYR A O 1
ATOM 1692 N N . ALA A 1 206 ? 16.125 -21.609 9.523 1 98.88 206 ALA A N 1
ATOM 1693 C CA . ALA A 1 206 ? 16.359 -22 10.914 1 98.88 206 ALA A CA 1
ATOM 1694 C C . ALA A 1 206 ? 15.039 -22.359 11.594 1 98.88 206 ALA A C 1
ATOM 1696 O O . ALA A 1 206 ? 14.961 -23.344 12.344 1 98.88 206 ALA A O 1
ATOM 1697 N N . ALA A 1 207 ? 14.023 -21.594 11.328 1 98.88 207 ALA A N 1
ATOM 1698 C CA . ALA A 1 207 ? 12.711 -21.797 11.945 1 98.88 207 ALA A CA 1
ATOM 1699 C C . ALA A 1 207 ? 12.125 -23.141 11.523 1 98.88 207 ALA A C 1
ATOM 1701 O O . ALA A 1 207 ? 11.578 -23.875 12.352 1 98.88 207 ALA A O 1
ATOM 1702 N N . ILE A 1 208 ? 12.172 -23.438 10.219 1 98.94 208 ILE A N 1
ATOM 1703 C CA . ILE A 1 208 ? 11.633 -24.703 9.703 1 98.94 208 ILE A CA 1
ATOM 1704 C C . ILE A 1 208 ? 12.438 -25.875 10.25 1 98.94 208 ILE A C 1
ATOM 1706 O O . ILE A 1 208 ? 11.875 -26.859 10.719 1 98.94 208 ILE A O 1
ATOM 1710 N N . ARG A 1 209 ? 13.781 -25.781 10.297 1 98.75 209 ARG A N 1
ATOM 1711 C CA . ARG A 1 209 ? 14.672 -26.875 10.695 1 98.75 209 ARG A CA 1
ATOM 1712 C C . ARG A 1 209 ? 14.555 -27.141 12.195 1 98.75 209 ARG A C 1
ATOM 1714 O O . ARG A 1 209 ? 14.852 -28.25 12.656 1 98.75 209 ARG A O 1
ATOM 1721 N N . LYS A 1 210 ? 14.117 -26.141 12.93 1 98.62 210 LYS A N 1
ATOM 1722 C CA . LYS A 1 210 ? 13.844 -26.359 14.344 1 98.62 210 LYS A CA 1
ATOM 1723 C C . LYS A 1 210 ? 12.82 -27.469 14.555 1 98.62 210 LYS A C 1
ATOM 1725 O O . LYS A 1 210 ? 12.875 -28.188 15.547 1 98.62 210 LYS A O 1
ATOM 1730 N N . HIS A 1 211 ? 11.914 -27.672 13.594 1 98.62 211 HIS A N 1
ATOM 1731 C CA . HIS A 1 211 ? 10.789 -28.578 13.781 1 98.62 211 HIS A CA 1
ATOM 1732 C C . HIS A 1 211 ? 10.812 -29.703 12.758 1 98.62 211 HIS A C 1
ATOM 1734 O O . HIS A 1 211 ? 10.281 -30.797 13.008 1 98.62 211 HIS A O 1
ATOM 1740 N N . ASP A 1 212 ? 11.438 -29.422 11.594 1 98.5 212 ASP A N 1
ATOM 1741 C CA . ASP A 1 212 ? 11.422 -30.359 10.477 1 98.5 212 ASP A CA 1
ATOM 1742 C C . ASP A 1 212 ? 12.797 -30.469 9.828 1 98.5 212 ASP A C 1
ATOM 1744 O O . ASP A 1 212 ? 13.125 -29.703 8.922 1 98.5 212 ASP A O 1
ATOM 1748 N N . PRO A 1 213 ? 13.539 -31.469 10.195 1 97.31 213 PRO A N 1
ATOM 1749 C CA . PRO A 1 213 ? 14.867 -31.641 9.602 1 97.31 213 PRO A CA 1
ATOM 1750 C C . PRO A 1 213 ? 14.828 -32.438 8.297 1 97.31 213 PRO A C 1
ATOM 1752 O O . PRO A 1 213 ? 15.875 -32.719 7.719 1 97.31 213 PRO A O 1
ATOM 1755 N N . HIS A 1 214 ? 13.625 -32.75 7.789 1 96.44 214 HIS A N 1
ATOM 1756 C CA . HIS A 1 214 ? 13.531 -33.781 6.75 1 96.44 214 HIS A CA 1
ATOM 1757 C C . HIS A 1 214 ? 13.219 -33.156 5.395 1 96.44 214 HIS A C 1
ATOM 1759 O O . HIS A 1 214 ? 13.844 -33.5 4.391 1 96.44 214 HIS A O 1
ATOM 1765 N N . HIS A 1 215 ? 12.258 -32.219 5.309 1 98.5 215 HIS A N 1
ATOM 1766 C CA . HIS A 1 215 ? 11.711 -31.797 4.027 1 98.5 215 HIS A CA 1
ATOM 1767 C C . HIS A 1 215 ? 12.664 -30.859 3.311 1 98.5 215 HIS A C 1
ATOM 1769 O O . HIS A 1 215 ? 13.297 -30 3.945 1 98.5 215 HIS A O 1
ATOM 1775 N N . ALA A 1 216 ? 12.742 -31.016 1.996 1 98.56 216 ALA A N 1
ATOM 1776 C CA . ALA A 1 216 ? 13.508 -30.078 1.171 1 98.56 216 ALA A CA 1
ATOM 1777 C C . ALA A 1 216 ? 12.867 -28.688 1.169 1 98.56 216 ALA A C 1
ATOM 1779 O O . ALA A 1 216 ? 11.664 -28.562 1.378 1 98.56 216 ALA A O 1
ATOM 1780 N N . LEU A 1 217 ? 13.703 -27.688 1.012 1 98.88 217 LEU A N 1
ATOM 1781 C CA . LEU A 1 217 ? 13.227 -26.344 0.783 1 98.88 217 LEU A CA 1
ATOM 1782 C C . LEU A 1 217 ? 13.492 -25.906 -0.654 1 98.88 217 LEU A C 1
ATOM 1784 O O . LEU A 1 217 ? 14.547 -26.203 -1.213 1 98.88 217 LEU A O 1
ATOM 1788 N N . PHE A 1 218 ? 12.531 -25.328 -1.28 1 98.88 218 PHE A N 1
ATOM 1789 C CA . PHE A 1 218 ? 12.648 -24.734 -2.604 1 98.88 218 PHE A CA 1
ATOM 1790 C C . PHE A 1 218 ? 12.641 -23.203 -2.512 1 98.88 218 PHE A C 1
ATOM 1792 O O . PHE A 1 218 ? 11.578 -22.594 -2.395 1 98.88 218 PHE A O 1
ATOM 1799 N N . LEU A 1 219 ? 13.773 -22.547 -2.59 1 98.88 219 LEU A N 1
ATOM 1800 C CA . LEU A 1 219 ? 13.898 -21.109 -2.348 1 98.88 219 LEU A CA 1
ATOM 1801 C C . LEU A 1 219 ? 13.875 -20.328 -3.66 1 98.88 219 LEU A C 1
ATOM 1803 O O . LEU A 1 219 ? 14.734 -20.531 -4.523 1 98.88 219 LEU A O 1
ATOM 1807 N N . ASP A 1 220 ? 12.93 -19.453 -3.801 1 98.88 220 ASP A N 1
ATOM 1808 C CA . ASP A 1 220 ? 12.805 -18.625 -5.004 1 98.88 220 ASP A CA 1
ATOM 1809 C C . ASP A 1 220 ? 13.922 -17.594 -5.086 1 98.88 220 ASP A C 1
ATOM 1811 O O . ASP A 1 220 ? 14.359 -17.062 -4.066 1 98.88 220 ASP A O 1
ATOM 1815 N N . GLY A 1 221 ? 14.32 -17.297 -6.332 1 98.69 221 GLY A N 1
ATOM 1816 C CA . GLY A 1 221 ? 15.141 -16.125 -6.523 1 98.69 221 GLY A CA 1
ATOM 1817 C C . GLY A 1 221 ? 14.375 -14.82 -6.336 1 98.69 221 GLY A C 1
ATOM 1818 O O . GLY A 1 221 ? 13.141 -14.828 -6.277 1 98.69 221 GLY A O 1
ATOM 1819 N N . ASN A 1 222 ? 15.109 -13.703 -6.152 1 98.5 222 ASN A N 1
ATOM 1820 C CA . ASN A 1 222 ? 14.477 -12.391 -6.074 1 98.5 222 ASN A CA 1
ATOM 1821 C C . ASN A 1 222 ? 13.883 -11.977 -7.418 1 98.5 222 ASN A C 1
ATOM 1823 O O . ASN A 1 222 ? 14.117 -12.633 -8.438 1 98.5 222 ASN A O 1
ATOM 1827 N N . THR A 1 223 ? 13.031 -10.922 -7.422 1 98.25 223 THR A N 1
ATOM 1828 C CA . THR A 1 223 ? 12.438 -10.344 -8.617 1 98.25 223 THR A CA 1
ATOM 1829 C C . THR A 1 223 ? 11.633 -11.391 -9.391 1 98.25 223 THR A C 1
ATOM 1831 O O . THR A 1 223 ? 11.938 -11.672 -10.555 1 98.25 223 THR A O 1
ATOM 1834 N N . PHE A 1 224 ? 10.664 -11.969 -8.664 1 98.06 224 PHE A N 1
ATOM 1835 C CA . PHE A 1 224 ? 9.703 -12.922 -9.203 1 98.06 224 PHE A CA 1
ATOM 1836 C C . PHE A 1 224 ? 10.391 -14.234 -9.586 1 98.06 224 PHE A C 1
ATOM 1838 O O . PHE A 1 224 ? 10.133 -14.789 -10.656 1 98.06 224 PHE A O 1
ATOM 1845 N N . ALA A 1 225 ? 11.336 -14.688 -8.781 1 98.31 225 ALA A N 1
ATOM 1846 C CA . ALA A 1 225 ? 12.016 -15.977 -8.891 1 98.31 225 ALA A CA 1
ATOM 1847 C C . ALA A 1 225 ? 12.891 -16.016 -10.141 1 98.31 225 ALA A C 1
ATOM 1849 O O . ALA A 1 225 ? 12.992 -17.062 -10.797 1 98.31 225 ALA A O 1
ATOM 1850 N N . SER A 1 226 ? 13.523 -14.875 -10.453 1 97.5 226 SER A N 1
ATOM 1851 C CA . SER A 1 226 ? 14.297 -14.852 -11.688 1 97.5 226 SER A CA 1
ATOM 1852 C C . SER A 1 226 ? 15.727 -14.375 -11.438 1 97.5 226 SER A C 1
ATOM 1854 O O . SER A 1 226 ? 16.562 -14.422 -12.344 1 97.5 226 SER A O 1
ATOM 1856 N N . ASP A 1 227 ? 16.016 -13.93 -10.211 1 98.12 227 ASP A N 1
ATOM 1857 C CA . ASP A 1 227 ? 17.312 -13.266 -10.008 1 98.12 227 ASP A CA 1
ATOM 1858 C C . ASP A 1 227 ? 18.016 -13.812 -8.766 1 98.12 227 ASP A C 1
ATOM 1860 O O . ASP A 1 227 ? 17.562 -13.602 -7.641 1 98.12 227 ASP A O 1
ATOM 1864 N N . PHE A 1 228 ? 19.156 -14.477 -8.961 1 98.56 228 PHE A N 1
ATOM 1865 C CA . PHE A 1 228 ? 19.953 -15.023 -7.871 1 98.56 228 PHE A CA 1
ATOM 1866 C C . PHE A 1 228 ? 21.297 -14.297 -7.77 1 98.56 228 PHE A C 1
ATOM 1868 O O . PHE A 1 228 ? 22.172 -14.711 -7.016 1 98.56 228 PHE A O 1
ATOM 1875 N N . SER A 1 229 ? 21.422 -13.133 -8.445 1 97.5 229 SER A N 1
ATOM 1876 C CA . SER A 1 229 ? 22.719 -12.492 -8.625 1 97.5 229 SER A CA 1
ATOM 1877 C C . SER A 1 229 ? 23.25 -11.961 -7.301 1 97.5 229 SER A C 1
ATOM 1879 O O . SER A 1 229 ? 24.453 -11.703 -7.172 1 97.5 229 SER A O 1
ATOM 1881 N N . HIS A 1 230 ? 22.406 -11.836 -6.238 1 97.69 230 HIS A N 1
ATOM 1882 C CA . HIS A 1 230 ? 22.875 -11.273 -4.977 1 97.69 230 HIS A CA 1
ATOM 1883 C C . HIS A 1 230 ? 22.938 -12.336 -3.885 1 97.69 230 HIS A C 1
ATOM 1885 O O . HIS A 1 230 ? 23.109 -12.016 -2.707 1 97.69 230 HIS A O 1
ATOM 1891 N N . PHE A 1 231 ? 22.844 -13.578 -4.223 1 98.5 231 PHE A N 1
ATOM 1892 C CA . PHE A 1 231 ? 22.797 -14.656 -3.236 1 98.5 231 PHE A CA 1
ATOM 1893 C C . PHE A 1 231 ? 24.188 -14.969 -2.703 1 98.5 231 PHE A C 1
ATOM 1895 O O . PHE A 1 231 ? 24.328 -15.539 -1.621 1 98.5 231 PHE A O 1
ATOM 1902 N N . GLY A 1 232 ? 25.266 -14.594 -3.484 1 97.88 232 GLY A N 1
ATOM 1903 C CA . GLY A 1 232 ? 26.625 -14.883 -3.027 1 97.88 232 GLY A CA 1
ATOM 1904 C C . GLY A 1 232 ? 26.812 -16.328 -2.623 1 97.88 232 GLY A C 1
ATOM 1905 O O . GLY A 1 232 ? 26.453 -17.25 -3.371 1 97.88 232 GLY A O 1
ATOM 1906 N N . ASP A 1 233 ? 27.375 -16.547 -1.439 1 98.19 233 ASP A N 1
ATOM 1907 C CA . ASP A 1 233 ? 27.641 -17.891 -0.944 1 98.19 233 ASP A CA 1
ATOM 1908 C C . ASP A 1 233 ? 26.562 -18.359 0.039 1 98.19 233 ASP A C 1
ATOM 1910 O O . ASP A 1 233 ? 26.844 -19.156 0.94 1 98.19 233 ASP A O 1
ATOM 1914 N N . ALA A 1 234 ? 25.391 -17.797 -0.146 1 98 234 ALA A N 1
ATOM 1915 C CA . ALA A 1 234 ? 24.312 -18.062 0.811 1 98 234 ALA A CA 1
ATOM 1916 C C . ALA A 1 234 ? 24 -19.562 0.859 1 98 234 ALA A C 1
ATOM 1918 O O . ALA A 1 234 ? 23.594 -20.078 1.904 1 98 234 ALA A O 1
ATOM 1919 N N . GLU A 1 235 ? 24.25 -20.266 -0.265 1 97.88 235 GLU A N 1
ATOM 1920 C CA . GLU A 1 235 ? 23.922 -21.688 -0.365 1 97.88 235 GLU A CA 1
ATOM 1921 C C . GLU A 1 235 ? 24.688 -22.516 0.668 1 97.88 235 GLU A C 1
ATOM 1923 O O . GLU A 1 235 ? 24.25 -23.594 1.058 1 97.88 235 GLU A O 1
ATOM 1928 N N . LYS A 1 236 ? 25.797 -22.031 1.112 1 98.25 236 LYS A N 1
ATOM 1929 C CA . LYS A 1 236 ? 26.641 -22.75 2.068 1 98.25 236 LYS A CA 1
ATOM 1930 C C . LYS A 1 236 ? 25.969 -22.828 3.436 1 98.25 236 LYS A C 1
ATOM 1932 O O . LYS A 1 236 ? 26.375 -23.625 4.281 1 98.25 236 LYS A O 1
ATOM 1937 N N . ARG A 1 237 ? 24.906 -22.016 3.596 1 98.25 237 ARG A N 1
ATOM 1938 C CA . ARG A 1 237 ? 24.266 -21.922 4.906 1 98.25 237 ARG A CA 1
ATOM 1939 C C . ARG A 1 237 ? 22.984 -22.766 4.957 1 98.25 237 ARG A C 1
ATOM 1941 O O . ARG A 1 237 ? 22.344 -22.859 6.004 1 98.25 237 ARG A O 1
ATOM 1948 N N . TRP A 1 238 ? 22.656 -23.391 3.852 1 98.25 238 TRP A N 1
ATOM 1949 C CA . TRP A 1 238 ? 21.406 -24.141 3.762 1 98.25 238 TRP A CA 1
ATOM 1950 C C . TRP A 1 238 ? 21.656 -25.547 3.213 1 98.25 238 TRP A C 1
ATOM 1952 O O . TRP A 1 238 ? 22.281 -25.703 2.164 1 98.25 238 TRP A O 1
ATOM 1962 N N . GLU A 1 239 ? 21.203 -26.531 3.941 1 97.75 239 GLU A N 1
ATOM 1963 C CA . GLU A 1 239 ? 21.266 -27.922 3.492 1 97.75 239 GLU A CA 1
ATOM 1964 C C . GLU A 1 239 ? 19.891 -28.406 3.025 1 97.75 239 GLU A C 1
ATOM 1966 O O . GLU A 1 239 ? 18.859 -27.906 3.475 1 97.75 239 GLU A O 1
ATOM 1971 N N . ASN A 1 240 ? 19.922 -29.438 2.127 1 98.44 240 ASN A N 1
ATOM 1972 C CA . ASN A 1 240 ? 18.688 -30.016 1.611 1 98.44 240 ASN A CA 1
ATOM 1973 C C . ASN A 1 240 ? 17.797 -28.953 0.988 1 98.44 240 ASN A C 1
ATOM 1975 O O . ASN A 1 240 ? 16.609 -28.859 1.337 1 98.44 240 ASN A O 1
ATOM 1979 N N . THR A 1 241 ? 18.391 -28.125 0.146 1 98.69 241 THR A N 1
ATOM 1980 C CA . THR A 1 241 ? 17.719 -26.969 -0.442 1 98.69 241 THR A CA 1
ATOM 1981 C C . THR A 1 241 ? 17.906 -26.938 -1.956 1 98.69 241 THR A C 1
ATOM 1983 O O . THR A 1 241 ? 19.016 -27.141 -2.447 1 98.69 241 THR A O 1
ATOM 1986 N N . ALA A 1 242 ? 16.844 -26.859 -2.654 1 98.81 242 ALA A N 1
ATOM 1987 C CA . ALA A 1 242 ? 16.844 -26.531 -4.078 1 98.81 242 ALA A CA 1
ATOM 1988 C C . ALA A 1 242 ? 16.453 -25.078 -4.312 1 98.81 242 ALA A C 1
ATOM 1990 O O . ALA A 1 242 ? 15.984 -24.406 -3.395 1 98.81 242 ALA A O 1
ATOM 1991 N N . TYR A 1 243 ? 16.734 -24.609 -5.438 1 98.88 243 TYR A N 1
ATOM 1992 C CA . TYR A 1 243 ? 16.469 -23.219 -5.777 1 98.88 243 TYR A CA 1
ATOM 1993 C C . TYR A 1 243 ? 15.492 -23.125 -6.945 1 98.88 243 TYR A C 1
ATOM 1995 O O . TYR A 1 243 ? 15.617 -23.844 -7.938 1 98.88 243 TYR A O 1
ATOM 2003 N N . ALA A 1 244 ? 14.531 -22.281 -6.75 1 98.81 244 ALA A N 1
ATOM 2004 C CA . ALA A 1 244 ? 13.367 -22.25 -7.641 1 98.81 244 ALA A CA 1
ATOM 2005 C C . ALA A 1 244 ? 13.438 -21.062 -8.594 1 98.81 244 ALA A C 1
ATOM 2007 O O . ALA A 1 244 ? 13.648 -19.922 -8.172 1 98.81 244 ALA A O 1
ATOM 2008 N N . ILE A 1 245 ? 13.242 -21.281 -9.867 1 98.75 245 ILE A N 1
ATOM 2009 C CA . ILE A 1 245 ? 13.086 -20.25 -10.891 1 98.75 245 ILE A CA 1
ATOM 2010 C C . ILE A 1 245 ? 11.656 -20.281 -11.43 1 98.75 245 ILE A C 1
ATOM 2012 O O . ILE A 1 245 ? 10.938 -21.266 -11.258 1 98.75 245 ILE A O 1
ATOM 2016 N N . HIS A 1 246 ? 11.211 -19.234 -11.945 1 98.75 246 HIS A N 1
ATOM 2017 C CA . HIS A 1 246 ? 10.031 -19.172 -12.797 1 98.75 246 HIS A CA 1
ATOM 2018 C C . HIS A 1 246 ? 10.406 -18.812 -14.234 1 98.75 246 HIS A C 1
ATOM 2020 O O . HIS A 1 246 ? 10.898 -17.703 -14.484 1 98.75 246 HIS A O 1
ATOM 2026 N N . ASP A 1 247 ? 10.195 -19.719 -15.125 1 98.44 247 ASP A N 1
ATOM 2027 C CA . ASP A 1 247 ? 10.727 -19.562 -16.484 1 98.44 247 ASP A CA 1
ATOM 2028 C C . ASP A 1 247 ? 9.602 -19.344 -17.484 1 98.44 247 ASP A C 1
ATOM 2030 O O . ASP A 1 247 ? 9.422 -20.125 -18.422 1 98.44 247 ASP A O 1
ATOM 2034 N N . TYR A 1 248 ? 9.023 -18.25 -17.391 1 97.06 248 TYR A N 1
ATOM 2035 C CA . TYR A 1 248 ? 8.055 -17.828 -18.406 1 97.06 248 TYR A CA 1
ATOM 2036 C C . TYR A 1 248 ? 8.75 -17.281 -19.641 1 97.06 248 TYR A C 1
ATOM 2038 O O . TYR A 1 248 ? 9.773 -16.594 -19.531 1 97.06 248 TYR A O 1
ATOM 2046 N N . SER A 1 249 ? 8.172 -17.625 -20.766 1 96.62 249 SER A N 1
ATOM 2047 C CA . SER A 1 249 ? 8.672 -17.094 -22.031 1 96.62 249 SER A CA 1
ATOM 2048 C C . SER A 1 249 ? 7.719 -16.047 -22.594 1 96.62 249 SER A C 1
ATOM 2050 O O . SER A 1 249 ? 6.5 -16.219 -22.547 1 96.62 249 SER A O 1
ATOM 2052 N N . VAL A 1 250 ? 8.266 -15.031 -23.188 1 93.56 250 VAL A N 1
ATOM 2053 C CA . VAL A 1 250 ? 7.457 -13.977 -23.797 1 93.56 250 VAL A CA 1
ATOM 2054 C C . VAL A 1 250 ? 6.629 -14.555 -24.938 1 93.56 250 VAL A C 1
ATOM 2056 O O . VAL A 1 250 ? 5.539 -14.062 -25.234 1 93.56 250 VAL A O 1
ATOM 2059 N N . PHE A 1 251 ? 7.039 -15.648 -25.531 1 96.25 251 PHE A N 1
ATOM 2060 C CA . PHE A 1 251 ? 6.363 -16.25 -26.672 1 96.25 251 PHE A CA 1
ATOM 2061 C C . PHE A 1 251 ? 5.086 -16.969 -26.234 1 96.25 251 PHE A C 1
ATOM 2063 O O . PHE A 1 251 ? 4.25 -17.312 -27.078 1 96.25 251 PHE A O 1
ATOM 2070 N N . GLY A 1 252 ? 4.938 -17.188 -24.953 1 96.44 252 GLY A N 1
ATOM 2071 C CA . GLY A 1 252 ? 3.768 -17.875 -24.438 1 96.44 252 GLY A CA 1
ATOM 2072 C C . GLY A 1 252 ? 2.609 -16.938 -24.141 1 96.44 252 GLY A C 1
ATOM 2073 O O . GLY A 1 252 ? 1.598 -17.359 -23.578 1 96.44 252 GLY A O 1
ATOM 2074 N N . PHE A 1 253 ? 2.693 -15.641 -24.578 1 94.69 253 PHE A N 1
ATOM 2075 C CA . PHE A 1 253 ? 1.707 -14.641 -24.172 1 94.69 253 PHE A CA 1
ATOM 2076 C C . PHE A 1 253 ? 1.206 -13.867 -25.391 1 94.69 253 PHE A C 1
ATOM 2078 O O . PHE A 1 253 ? 1.856 -13.859 -26.438 1 94.69 253 PHE A O 1
ATOM 2085 N N . PRO A 1 254 ? -0.001 -13.219 -25.281 1 89.88 254 PRO A N 1
ATOM 2086 C CA . PRO A 1 254 ? -0.582 -12.469 -26.406 1 89.88 254 PRO A CA 1
ATOM 2087 C C . PRO A 1 254 ? 0.331 -11.352 -26.906 1 89.88 254 PRO A C 1
ATOM 2089 O O . PRO A 1 254 ? 0.299 -11.008 -28.078 1 89.88 254 PRO A O 1
ATOM 2092 N N . ALA A 1 255 ? 1.125 -10.828 -26.172 1 83.62 255 ALA A N 1
ATOM 2093 C CA . ALA A 1 255 ? 1.949 -9.688 -26.562 1 83.62 255 ALA A CA 1
ATOM 2094 C C . ALA A 1 255 ? 3.334 -10.141 -27.016 1 83.62 255 ALA A C 1
ATOM 2096 O O . ALA A 1 255 ? 4.301 -9.383 -26.938 1 83.62 255 ALA A O 1
ATOM 2097 N N . ALA A 1 256 ? 3.408 -11.375 -27.5 1 90.75 256 ALA A N 1
ATOM 2098 C CA . ALA A 1 256 ? 4.688 -11.867 -28 1 90.75 256 ALA A CA 1
ATOM 2099 C C . ALA A 1 256 ? 5.211 -10.984 -29.125 1 90.75 256 ALA A C 1
ATOM 2101 O O . ALA A 1 256 ? 4.434 -10.523 -29.969 1 90.75 256 ALA A O 1
ATOM 2102 N N . PRO A 1 257 ? 6.449 -10.805 -29.25 1 90.25 257 PRO A N 1
ATOM 2103 C CA . PRO A 1 257 ? 7.016 -9.891 -30.25 1 90.25 257 PRO A CA 1
ATOM 2104 C C . PRO A 1 257 ? 6.891 -10.414 -31.672 1 90.25 257 PRO A C 1
ATOM 2106 O O . PRO A 1 257 ? 6.945 -9.641 -32.625 1 90.25 257 PRO A O 1
ATOM 2109 N N . GLU A 1 258 ? 6.867 -11.695 -31.844 1 93.94 258 GLU A N 1
ATOM 2110 C CA . GLU A 1 258 ? 6.727 -12.367 -33.125 1 93.94 258 GLU A CA 1
ATOM 2111 C C . GLU A 1 258 ? 6.035 -13.719 -32.969 1 93.94 258 GLU A C 1
ATOM 2113 O O . GLU A 1 258 ? 6.027 -14.289 -31.891 1 93.94 258 GLU A O 1
ATOM 2118 N N . PRO A 1 259 ? 5.426 -14.086 -34.125 1 94.88 259 PRO A N 1
ATOM 2119 C CA . PRO A 1 259 ? 4.871 -15.445 -34.062 1 94.88 259 PRO A CA 1
ATOM 2120 C C . PRO A 1 259 ? 5.93 -16.5 -33.75 1 94.88 259 PRO A C 1
ATOM 2122 O O . PRO A 1 259 ? 7.07 -16.391 -34.219 1 94.88 259 PRO A O 1
ATOM 2125 N N . TYR A 1 260 ? 5.547 -17.406 -33.031 1 97.62 260 TYR A N 1
ATOM 2126 C CA . TYR A 1 260 ? 6.492 -18.453 -32.656 1 97.62 260 TYR A CA 1
ATOM 2127 C C . TYR A 1 260 ? 6.445 -19.594 -33.688 1 97.62 260 TYR A C 1
ATOM 2129 O O . TYR A 1 260 ? 5.414 -20.25 -33.844 1 97.62 260 TYR A O 1
ATOM 2137 N N . VAL A 1 261 ? 7.582 -19.875 -34.375 1 97.31 261 VAL A N 1
ATOM 2138 C CA . VAL A 1 261 ? 7.648 -20.906 -35.406 1 97.31 261 VAL A CA 1
ATOM 2139 C C . VAL A 1 261 ? 8.742 -21.906 -35.031 1 97.31 261 VAL A C 1
ATOM 2141 O O . VAL A 1 261 ? 9.125 -22.734 -35.875 1 97.31 261 VAL A O 1
ATOM 2144 N N . SER A 1 262 ? 9.242 -21.812 -33.844 1 97.88 262 SER A N 1
ATOM 2145 C CA . SER A 1 262 ? 10.273 -22.719 -33.375 1 97.88 262 SER A CA 1
ATOM 2146 C C . SER A 1 262 ? 11.547 -22.609 -34.219 1 97.88 262 SER A C 1
ATOM 2148 O O . SER A 1 262 ? 12.195 -23.609 -34.5 1 97.88 262 SER A O 1
ATOM 2150 N N . SER A 1 263 ? 11.836 -21.406 -34.625 1 97.94 263 SER A N 1
ATOM 2151 C CA . SER A 1 263 ? 13.094 -21.188 -35.312 1 97.94 263 SER A CA 1
ATOM 2152 C C . SER A 1 263 ? 14.289 -21.375 -34.406 1 97.94 263 SER A C 1
ATOM 2154 O O . SER A 1 263 ? 14.141 -21.359 -33.188 1 97.94 263 SER A O 1
ATOM 2156 N N . GLU A 1 264 ? 15.438 -21.547 -35.031 1 97.69 264 GLU A N 1
ATOM 2157 C CA . GLU A 1 264 ? 16.672 -21.672 -34.25 1 97.69 264 GLU A CA 1
ATOM 2158 C C . GLU A 1 264 ? 16.891 -20.453 -33.375 1 97.69 264 GLU A C 1
ATOM 2160 O O . GLU A 1 264 ? 17.297 -20.594 -32.219 1 97.69 264 GLU A O 1
ATOM 2165 N N . ALA A 1 265 ? 16.594 -19.344 -33.938 1 97.5 265 ALA A N 1
ATOM 2166 C CA . ALA A 1 265 ? 16.766 -18.109 -33.156 1 97.5 265 ALA A CA 1
ATOM 2167 C C . ALA A 1 265 ? 15.828 -18.062 -31.969 1 97.5 265 ALA A C 1
ATOM 2169 O O . ALA A 1 265 ? 16.219 -17.641 -30.875 1 97.5 265 ALA A O 1
ATOM 2170 N N . GLN A 1 266 ? 14.609 -18.469 -32.156 1 97.88 266 GLN A N 1
ATOM 2171 C CA . GLN A 1 266 ? 13.625 -18.484 -31.078 1 97.88 266 GLN A CA 1
ATOM 2172 C C . GLN A 1 266 ? 14 -19.5 -30 1 97.88 266 GLN A C 1
ATOM 2174 O O . GLN A 1 266 ? 13.93 -19.203 -28.812 1 97.88 266 GLN A O 1
ATOM 2179 N N . ARG A 1 267 ? 14.422 -20.625 -30.391 1 97.5 267 ARG A N 1
ATOM 2180 C CA . ARG A 1 267 ? 14.844 -21.672 -29.453 1 97.5 267 ARG A CA 1
ATOM 2181 C C . ARG A 1 267 ? 16.078 -21.234 -28.672 1 97.5 267 ARG A C 1
ATOM 2183 O O . ARG A 1 267 ? 16.203 -21.531 -27.484 1 97.5 267 ARG A O 1
ATOM 2190 N N . ARG A 1 268 ? 16.984 -20.547 -29.375 1 97.56 268 ARG A N 1
ATOM 2191 C CA . ARG A 1 268 ? 18.156 -20 -28.688 1 97.56 268 ARG A CA 1
ATOM 2192 C C . ARG A 1 268 ? 17.75 -18.984 -27.641 1 97.56 268 ARG A C 1
ATOM 2194 O O . ARG A 1 268 ? 18.359 -18.906 -26.562 1 97.56 268 ARG A O 1
ATOM 2201 N N . ARG A 1 269 ? 16.781 -18.203 -27.953 1 97 269 ARG A N 1
ATOM 2202 C CA . ARG A 1 269 ? 16.281 -17.219 -27 1 97 269 ARG A CA 1
ATOM 2203 C C . ARG A 1 269 ? 15.68 -17.906 -25.766 1 97 269 ARG A C 1
ATOM 2205 O O . ARG A 1 269 ? 15.914 -17.484 -24.641 1 97 269 ARG A O 1
ATOM 2212 N N . LEU A 1 270 ? 14.875 -18.922 -25.969 1 98.06 270 LEU A N 1
ATOM 2213 C CA . LEU A 1 270 ? 14.328 -19.703 -24.875 1 98.06 270 LEU A CA 1
ATOM 2214 C C . LEU A 1 270 ? 15.445 -20.25 -23.984 1 98.06 270 LEU A C 1
ATOM 2216 O O . LEU A 1 270 ? 15.375 -20.125 -22.75 1 98.06 270 LEU A O 1
ATOM 2220 N N . ARG A 1 271 ? 16.453 -20.781 -24.578 1 97.75 271 ARG A N 1
ATOM 2221 C CA . ARG A 1 271 ? 17.562 -21.406 -23.859 1 97.75 271 ARG A CA 1
ATOM 2222 C C . ARG A 1 271 ? 18.359 -20.375 -23.078 1 97.75 271 ARG A C 1
ATOM 2224 O O . ARG A 1 271 ? 18.719 -20.609 -21.922 1 97.75 271 ARG A O 1
ATOM 2231 N N . ARG A 1 272 ? 18.609 -19.25 -23.703 1 97.81 272 ARG A N 1
ATOM 2232 C CA . ARG A 1 272 ? 19.391 -18.203 -23.047 1 97.81 272 ARG A CA 1
ATOM 2233 C C . ARG A 1 272 ? 18.688 -17.672 -21.812 1 97.81 272 ARG A C 1
ATOM 2235 O O . ARG A 1 272 ? 19.312 -17.438 -20.781 1 97.81 272 ARG A O 1
ATOM 2242 N N . SER A 1 273 ? 17.438 -17.453 -21.969 1 97.19 273 SER A N 1
ATOM 2243 C CA . SER A 1 273 ? 16.641 -16.969 -20.844 1 97.19 273 SER A CA 1
ATOM 2244 C C . SER A 1 273 ? 16.672 -17.969 -19.688 1 97.19 273 SER A C 1
ATOM 2246 O O . SER A 1 273 ? 16.859 -17.594 -18.531 1 97.19 273 SER A O 1
ATOM 2248 N N . TYR A 1 274 ? 16.5 -19.188 -20 1 98.06 274 TYR A N 1
ATOM 2249 C CA . TYR A 1 274 ? 16.516 -20.297 -19.047 1 98.06 274 TYR A CA 1
ATOM 2250 C C . TYR A 1 274 ? 17.875 -20.406 -18.359 1 98.06 274 TYR A C 1
ATOM 2252 O O . TYR A 1 274 ? 17.969 -20.453 -17.141 1 98.06 274 TYR A O 1
ATOM 2260 N N . GLU A 1 275 ? 18.922 -20.328 -19.109 1 97.94 275 GLU A N 1
ATOM 2261 C CA . GLU A 1 275 ? 20.281 -20.484 -18.609 1 97.94 275 GLU A CA 1
ATOM 2262 C C . GLU A 1 275 ? 20.672 -19.281 -17.734 1 97.94 275 GLU A C 1
ATOM 2264 O O . GLU A 1 275 ? 21.375 -19.453 -16.734 1 97.94 275 GLU A O 1
ATOM 2269 N N . LYS A 1 276 ? 20.234 -18.156 -18.125 1 97.62 276 LYS A N 1
ATOM 2270 C CA . LYS A 1 276 ? 20.531 -16.953 -17.328 1 97.62 276 LYS A CA 1
ATOM 2271 C C . LYS A 1 276 ? 19.938 -17.062 -15.93 1 97.62 276 LYS A C 1
ATOM 2273 O O . LYS A 1 276 ? 20.578 -16.719 -14.945 1 97.62 276 LYS A O 1
ATOM 2278 N N . LYS A 1 277 ? 18.781 -17.594 -15.797 1 98.06 277 LYS A N 1
ATOM 2279 C CA . LYS A 1 277 ? 18.094 -17.734 -14.508 1 98.06 277 LYS A CA 1
ATOM 2280 C C . LYS A 1 277 ? 18.797 -18.781 -13.641 1 98.06 277 LYS A C 1
ATOM 2282 O O . LYS A 1 277 ? 18.719 -18.719 -12.406 1 98.06 277 LYS A O 1
ATOM 2287 N N . ARG A 1 278 ? 19.484 -19.688 -14.242 1 98.12 278 ARG A N 1
ATOM 2288 C CA . ARG A 1 278 ? 20.094 -20.797 -13.531 1 98.12 278 ARG A CA 1
ATOM 2289 C C . ARG A 1 278 ? 21.578 -20.547 -13.289 1 98.12 278 ARG A C 1
ATOM 2291 O O . ARG A 1 278 ? 22.266 -21.344 -12.633 1 98.12 278 ARG A O 1
ATOM 2298 N N . GLU A 1 279 ? 22.078 -19.406 -13.734 1 98.25 279 GLU A N 1
ATOM 2299 C CA . GLU A 1 279 ? 23.516 -19.156 -13.789 1 98.25 279 GLU A CA 1
ATOM 2300 C C . GLU A 1 279 ? 24.172 -19.375 -12.43 1 98.25 279 GLU A C 1
ATOM 2302 O O . GLU A 1 279 ? 25.172 -20.094 -12.312 1 98.25 279 GLU A O 1
ATOM 2307 N N . TRP A 1 280 ? 23.609 -18.75 -11.391 1 98.56 280 TRP A N 1
ATOM 2308 C CA . TRP A 1 280 ? 24.156 -18.844 -10.039 1 98.56 280 TRP A CA 1
ATOM 2309 C C . TRP A 1 280 ? 24.172 -20.297 -9.555 1 98.56 280 TRP A C 1
ATOM 2311 O O . TRP A 1 280 ? 25.141 -20.734 -8.953 1 98.56 280 TRP A O 1
ATOM 2321 N N . MET A 1 281 ? 23.156 -21.062 -9.82 1 98.56 281 MET A N 1
ATOM 2322 C CA . MET A 1 281 ? 23.047 -22.453 -9.391 1 98.56 281 MET A CA 1
ATOM 2323 C C . MET A 1 281 ? 24.016 -23.344 -10.172 1 98.56 281 MET A C 1
ATOM 2325 O O . MET A 1 281 ? 24.672 -24.203 -9.586 1 98.56 281 MET A O 1
ATOM 2329 N N . ASP A 1 282 ? 24.078 -23.141 -11.484 1 98.12 282 ASP A N 1
ATOM 2330 C CA . ASP A 1 282 ? 24.953 -23.969 -12.328 1 98.12 282 ASP A CA 1
ATOM 2331 C C . ASP A 1 282 ? 26.422 -23.781 -11.938 1 98.12 282 ASP A C 1
ATOM 2333 O O . ASP A 1 282 ? 27.172 -24.75 -11.906 1 98.12 282 ASP A O 1
ATOM 2337 N N . ALA A 1 283 ? 26.75 -22.562 -11.609 1 98.19 283 ALA A N 1
ATOM 2338 C CA . ALA A 1 283 ? 28.141 -22.266 -11.242 1 98.19 283 ALA A CA 1
ATOM 2339 C C . ALA A 1 283 ? 28.516 -22.969 -9.945 1 98.19 283 ALA A C 1
ATOM 2341 O O . ALA A 1 283 ? 29.703 -23.156 -9.648 1 98.19 283 ALA A O 1
ATOM 2342 N N . ARG A 1 284 ? 27.578 -23.5 -9.211 1 97.69 284 ARG A N 1
ATOM 2343 C CA . ARG A 1 284 ? 27.844 -24 -7.863 1 97.69 284 ARG A CA 1
ATOM 2344 C C . ARG A 1 284 ? 27.359 -25.438 -7.703 1 97.69 284 ARG A C 1
ATOM 2346 O O . ARG A 1 284 ? 27.484 -26.016 -6.625 1 97.69 284 ARG A O 1
ATOM 2353 N N . GLY A 1 285 ? 26.859 -25.984 -8.758 1 97.88 285 GLY A N 1
ATOM 2354 C CA . GLY A 1 285 ? 26.375 -27.359 -8.727 1 97.88 285 GLY A CA 1
ATOM 2355 C C . GLY A 1 285 ? 25.172 -27.547 -7.828 1 97.88 285 GLY A C 1
ATOM 2356 O O . GLY A 1 285 ? 25.125 -28.484 -7.031 1 97.88 285 GLY A O 1
ATOM 2357 N N . LEU A 1 286 ? 24.219 -26.641 -7.902 1 98.5 286 LEU A N 1
ATOM 2358 C CA . LEU A 1 286 ? 23.062 -26.656 -7.023 1 98.5 286 LEU A CA 1
ATOM 2359 C C . LEU A 1 286 ? 21.828 -27.156 -7.762 1 98.5 286 LEU A C 1
ATOM 2361 O O . LEU A 1 286 ? 21.75 -27.062 -8.992 1 98.5 286 LEU A O 1
ATOM 2365 N N . CYS A 1 287 ? 20.922 -27.734 -7.07 1 98.69 287 CYS A N 1
ATOM 2366 C CA . CYS A 1 287 ? 19.672 -28.266 -7.609 1 98.69 287 CYS A CA 1
ATOM 2367 C C . CYS A 1 287 ? 18.734 -27.125 -7.996 1 98.69 287 CYS A C 1
ATOM 2369 O O . CYS A 1 287 ? 18.484 -26.219 -7.199 1 98.69 287 CYS A O 1
ATOM 2371 N N . VAL A 1 288 ? 18.188 -27.172 -9.211 1 98.75 288 VAL A N 1
ATOM 2372 C CA . VAL A 1 288 ? 17.234 -26.188 -9.711 1 98.75 288 VAL A CA 1
ATOM 2373 C C . VAL A 1 288 ? 15.852 -26.828 -9.844 1 98.75 288 VAL A C 1
ATOM 2375 O O . VAL A 1 288 ? 15.734 -27.984 -10.258 1 98.75 288 VAL A O 1
ATOM 2378 N N . TRP A 1 289 ? 14.836 -26.156 -9.43 1 98.69 289 TRP A N 1
ATOM 2379 C CA . TRP A 1 289 ? 13.43 -26.5 -9.633 1 98.69 289 TRP A CA 1
ATOM 2380 C C . TRP A 1 289 ? 12.688 -25.359 -10.312 1 98.69 289 TRP A C 1
ATOM 2382 O O . TRP A 1 289 ? 12.797 -24.203 -9.891 1 98.69 289 TRP A O 1
ATOM 2392 N N . ASN A 1 290 ? 12.039 -25.578 -11.453 1 98.81 290 ASN A N 1
ATOM 2393 C CA . ASN A 1 290 ? 11.195 -24.578 -12.086 1 98.81 290 ASN A CA 1
ATOM 2394 C C . ASN A 1 290 ? 9.781 -24.594 -11.508 1 98.81 290 ASN A C 1
ATOM 2396 O O . ASN A 1 290 ? 8.953 -25.406 -11.898 1 98.81 290 ASN A O 1
ATOM 2400 N N . GLY A 1 291 ? 9.523 -23.594 -10.625 1 98.69 291 GLY A N 1
ATOM 2401 C CA . GLY A 1 291 ? 8.289 -23.609 -9.859 1 98.69 291 GLY A CA 1
ATOM 2402 C C . GLY A 1 291 ? 7.09 -23.125 -10.648 1 98.69 291 GLY A C 1
ATOM 2403 O O . GLY A 1 291 ? 5.945 -23.406 -10.297 1 98.69 291 GLY A O 1
ATOM 2404 N N . GLU A 1 292 ? 7.352 -22.328 -11.719 1 98.75 292 GLU A N 1
ATOM 2405 C CA . GLU A 1 292 ? 6.273 -21.844 -12.578 1 98.75 292 GLU A CA 1
ATOM 2406 C C . GLU A 1 292 ? 6.762 -21.641 -14.008 1 98.75 292 GLU A C 1
ATOM 2408 O O . GLU A 1 292 ? 7.879 -21.172 -14.227 1 98.75 292 GLU A O 1
ATOM 2413 N N . PHE A 1 293 ? 5.992 -21.984 -14.914 1 98.44 293 PHE A N 1
ATOM 2414 C CA . PHE A 1 293 ? 6.137 -21.672 -16.328 1 98.44 293 PHE A CA 1
ATOM 2415 C C . PHE A 1 293 ? 4.871 -22.031 -17.094 1 98.44 293 PHE A C 1
ATOM 2417 O O . PHE A 1 293 ? 3.928 -22.578 -16.516 1 98.44 293 PHE A O 1
ATOM 2424 N N . GLY A 1 294 ? 4.809 -21.703 -18.328 1 98 294 GLY A N 1
ATOM 2425 C CA . GLY A 1 294 ? 3.715 -22.141 -19.172 1 98 294 GLY A CA 1
ATOM 2426 C C . GLY A 1 294 ? 3.076 -21.016 -19.953 1 98 294 GLY A C 1
ATOM 2427 O O . GLY A 1 294 ? 3.006 -19.875 -19.469 1 98 294 GLY A O 1
ATOM 2428 N N . PRO A 1 295 ? 2.596 -21.312 -21.141 1 97.75 295 PRO A N 1
ATOM 2429 C CA . PRO A 1 295 ? 1.902 -20.328 -21.953 1 97.75 295 PRO A CA 1
ATOM 2430 C C . PRO A 1 295 ? 0.446 -20.125 -21.547 1 97.75 295 PRO A C 1
ATOM 2432 O O . PRO A 1 295 ? -0.102 -20.938 -20.797 1 97.75 295 PRO A O 1
ATOM 2435 N N . VAL A 1 296 ? -0.098 -19.062 -21.969 1 97.69 296 VAL A N 1
ATOM 2436 C CA . VAL A 1 296 ? -1.538 -18.844 -21.875 1 97.69 296 VAL A CA 1
ATOM 2437 C C . VAL A 1 296 ? -2.203 -19.188 -23.203 1 97.69 296 VAL A C 1
ATOM 2439 O O . VAL A 1 296 ? -1.529 -19.312 -24.234 1 97.69 296 VAL A O 1
ATOM 2442 N N . TYR A 1 297 ? -3.549 -19.359 -23.203 1 97.56 297 TYR A N 1
ATOM 2443 C CA . TYR A 1 297 ? -4.211 -19.891 -24.391 1 97.56 297 TYR A CA 1
ATOM 2444 C C . TYR A 1 297 ? -5.359 -18.984 -24.828 1 97.56 297 TYR A C 1
ATOM 2446 O O . TYR A 1 297 ? -5.914 -18.25 -24.016 1 97.56 297 TYR A O 1
ATOM 2454 N N . ALA A 1 298 ? -5.613 -19.031 -26.109 1 96.31 298 ALA A N 1
ATOM 2455 C CA . ALA A 1 298 ? -6.734 -18.297 -26.688 1 96.31 298 ALA A CA 1
ATOM 2456 C C . ALA A 1 298 ? -8.062 -18.969 -26.359 1 96.31 298 ALA A C 1
ATOM 2458 O O . ALA A 1 298 ? -8.109 -20.188 -26.141 1 96.31 298 ALA A O 1
ATOM 2459 N N . ARG A 1 299 ? -9.133 -18.281 -26.266 1 94.75 299 ARG A N 1
ATOM 2460 C CA . ARG A 1 299 ? -10.508 -18.703 -26.031 1 94.75 299 ARG A CA 1
ATOM 2461 C C . ARG A 1 299 ? -11.414 -18.297 -27.188 1 94.75 299 ARG A C 1
ATOM 2463 O O . ARG A 1 299 ? -11.375 -17.141 -27.641 1 94.75 299 ARG A O 1
ATOM 2470 N N . ARG A 1 300 ? -12.148 -19.109 -27.531 1 94.75 300 ARG A N 1
ATOM 2471 C CA . ARG A 1 300 ? -12.961 -18.922 -28.719 1 94.75 300 ARG A CA 1
ATOM 2472 C C . ARG A 1 300 ? -13.859 -17.688 -28.578 1 94.75 300 ARG A C 1
ATOM 2474 O O . ARG A 1 300 ? -14.125 -16.984 -29.547 1 94.75 300 ARG A O 1
ATOM 2481 N N . GLU A 1 301 ? -14.359 -17.453 -27.422 1 94.12 301 GLU A N 1
ATOM 2482 C CA . GLU A 1 301 ? -15.273 -16.344 -27.188 1 94.12 301 GLU A CA 1
ATOM 2483 C C . GLU A 1 301 ? -14.57 -15.008 -27.359 1 94.12 301 GLU A C 1
ATOM 2485 O O . GLU A 1 301 ? -15.219 -13.977 -27.562 1 94.12 301 GLU A O 1
ATOM 2490 N N . TYR A 1 302 ? -13.281 -14.953 -27.297 1 94.19 302 TYR A N 1
ATOM 2491 C CA . TYR A 1 302 ? -12.578 -13.68 -27.375 1 94.19 302 TYR A CA 1
ATOM 2492 C C . TYR A 1 302 ? -11.75 -13.586 -28.641 1 94.19 302 TYR A C 1
ATOM 2494 O O . TYR A 1 302 ? -11.719 -12.539 -29.297 1 94.19 302 TYR A O 1
ATOM 2502 N N . GLU A 1 303 ? -11.117 -14.758 -29.078 1 94.94 303 GLU A N 1
ATOM 2503 C CA . GLU A 1 303 ? -10.188 -14.719 -30.203 1 94.94 303 GLU A CA 1
ATOM 2504 C C . GLU A 1 303 ? -10.836 -15.289 -31.469 1 94.94 303 GLU A C 1
ATOM 2506 O O . GLU A 1 303 ? -10.25 -15.227 -32.562 1 94.94 303 GLU A O 1
ATOM 2511 N N . GLY A 1 304 ? -12.039 -15.867 -31.406 1 95.56 304 GLY A N 1
ATOM 2512 C CA . GLY A 1 304 ? -12.789 -16.359 -32.562 1 95.56 304 GLY A CA 1
ATOM 2513 C C . GLY A 1 304 ? -12.039 -17.422 -33.344 1 95.56 304 GLY A C 1
ATOM 2514 O O . GLY A 1 304 ? -11.539 -18.391 -32.781 1 95.56 304 GLY A O 1
ATOM 2515 N N . ASP A 1 305 ? -11.891 -17.203 -34.594 1 96.31 305 ASP A N 1
ATOM 2516 C CA . ASP A 1 305 ? -11.344 -18.172 -35.531 1 96.31 305 ASP A CA 1
ATOM 2517 C C . ASP A 1 305 ? -9.836 -18.344 -35.344 1 96.31 305 ASP A C 1
ATOM 2519 O O . ASP A 1 305 ? -9.25 -19.312 -35.812 1 96.31 305 ASP A O 1
ATOM 2523 N N . LEU A 1 306 ? -9.297 -17.438 -34.625 1 96 306 LEU A N 1
ATOM 2524 C CA . LEU A 1 306 ? -7.852 -17.484 -34.469 1 96 306 LEU A CA 1
ATOM 2525 C C . LEU A 1 306 ? -7.465 -18.422 -33.312 1 96 306 LEU A C 1
ATOM 2527 O O . LEU A 1 306 ? -6.289 -18.75 -33.156 1 96 306 LEU A O 1
ATOM 2531 N N . THR A 1 307 ? -8.398 -18.875 -32.562 1 97 307 THR A N 1
ATOM 2532 C CA . THR A 1 307 ? -8.18 -19.641 -31.344 1 97 307 THR A CA 1
ATOM 2533 C C . THR A 1 307 ? -7.266 -20.828 -31.594 1 97 307 THR A C 1
ATOM 2535 O O . THR A 1 307 ? -6.25 -21 -30.906 1 97 307 THR A O 1
ATOM 2538 N N . ASP A 1 308 ? -7.535 -21.609 -32.594 1 97 308 ASP A N 1
ATOM 2539 C CA . ASP A 1 308 ? -6.805 -22.859 -32.812 1 97 308 ASP A CA 1
ATOM 2540 C C . ASP A 1 308 ? -5.363 -22.578 -33.25 1 97 308 ASP A C 1
ATOM 2542 O O . ASP A 1 308 ? -4.434 -23.234 -32.781 1 97 308 ASP A O 1
ATOM 2546 N N . SER A 1 309 ? -5.203 -21.609 -34.156 1 96.88 309 SER A N 1
ATOM 2547 C CA . SER A 1 309 ? -3.857 -21.281 -34.625 1 96.88 309 SER A CA 1
ATOM 2548 C C . SER A 1 309 ? -3.004 -20.719 -33.5 1 96.88 309 SER A C 1
ATOM 2550 O O . SER A 1 309 ? -1.826 -21.062 -33.375 1 96.88 309 SER A O 1
ATOM 2552 N N . ILE A 1 310 ? -3.557 -19.875 -32.656 1 96.94 310 ILE A N 1
ATOM 2553 C CA . ILE A 1 310 ? -2.84 -19.297 -31.531 1 96.94 310 ILE A CA 1
ATOM 2554 C C . ILE A 1 310 ? -2.428 -20.422 -30.562 1 96.94 310 ILE A C 1
ATOM 2556 O O . ILE A 1 310 ? -1.278 -20.469 -30.125 1 96.94 310 ILE A O 1
ATOM 2560 N N . ASN A 1 311 ? -3.363 -21.281 -30.281 1 98.06 311 ASN A N 1
ATOM 2561 C CA . ASN A 1 311 ? -3.098 -22.344 -29.312 1 98.06 311 ASN A CA 1
ATOM 2562 C C . ASN A 1 311 ? -2.055 -23.328 -29.828 1 98.06 311 ASN A C 1
ATOM 2564 O O . ASN A 1 311 ? -1.247 -23.844 -29.047 1 98.06 311 ASN A O 1
ATOM 2568 N N . GLU A 1 312 ? -2.059 -23.578 -31.094 1 97.75 312 GLU A N 1
ATOM 2569 C CA . GLU A 1 312 ? -1.027 -24.438 -31.656 1 97.75 312 GLU A CA 1
ATOM 2570 C C . GLU A 1 312 ? 0.362 -23.828 -31.469 1 97.75 312 GLU A C 1
ATOM 2572 O O . GLU A 1 312 ? 1.321 -24.562 -31.188 1 97.75 312 GLU A O 1
ATOM 2577 N N . GLU A 1 313 ? 0.421 -22.547 -31.688 1 97.62 313 GLU A N 1
ATOM 2578 C CA . GLU A 1 313 ? 1.685 -21.859 -31.438 1 97.62 313 GLU A CA 1
ATOM 2579 C C . GLU A 1 313 ? 2.1 -21.969 -29.969 1 97.62 313 GLU A C 1
ATOM 2581 O O . GLU A 1 313 ? 3.275 -22.203 -29.672 1 97.62 313 GLU A O 1
ATOM 2586 N N . ARG A 1 314 ? 1.149 -21.844 -29.109 1 98.31 314 ARG A N 1
ATOM 2587 C CA . ARG A 1 314 ? 1.42 -21.938 -27.688 1 98.31 314 ARG A CA 1
ATOM 2588 C C . ARG A 1 314 ? 1.897 -23.344 -27.312 1 98.31 314 ARG A C 1
ATOM 2590 O O . ARG A 1 314 ? 2.801 -23.484 -26.484 1 98.31 314 ARG A O 1
ATOM 2597 N N . TYR A 1 315 ? 1.313 -24.359 -27.906 1 98.25 315 TYR A N 1
ATOM 2598 C CA . TYR A 1 315 ? 1.745 -25.734 -27.672 1 98.25 315 TYR A CA 1
ATOM 2599 C C . TYR A 1 315 ? 3.178 -25.953 -28.141 1 98.25 315 TYR A C 1
ATOM 2601 O O . TYR A 1 315 ? 3.945 -26.688 -27.516 1 98.25 315 TYR A O 1
ATOM 2609 N N . ARG A 1 316 ? 3.533 -25.281 -29.219 1 97.88 316 ARG A N 1
ATOM 2610 C CA . ARG A 1 316 ? 4.895 -25.375 -29.719 1 97.88 316 ARG A CA 1
ATOM 2611 C C . ARG A 1 316 ? 5.895 -24.766 -28.75 1 97.88 316 ARG A C 1
ATOM 2613 O O . ARG A 1 316 ? 6.973 -25.312 -28.531 1 97.88 316 ARG A O 1
ATOM 2620 N N . VAL A 1 317 ? 5.531 -23.609 -28.203 1 98.56 317 VAL A N 1
ATOM 2621 C CA . VAL A 1 317 ? 6.375 -22.969 -27.188 1 98.56 317 VAL A CA 1
ATOM 2622 C C . VAL A 1 317 ? 6.586 -23.922 -26.016 1 98.56 317 VAL A C 1
ATOM 2624 O O . VAL A 1 317 ? 7.719 -24.125 -25.562 1 98.56 317 VAL A O 1
ATOM 2627 N N . LEU A 1 318 ? 5.5 -24.516 -25.594 1 98.56 318 LEU A N 1
ATOM 2628 C CA . LEU A 1 318 ? 5.547 -25.438 -24.453 1 98.56 318 LEU A CA 1
ATOM 2629 C C . LEU A 1 318 ? 6.438 -26.625 -24.766 1 98.56 318 LEU A C 1
ATOM 2631 O O . LEU A 1 318 ? 7.273 -27.016 -23.938 1 98.56 318 LEU A O 1
ATOM 2635 N N . LYS A 1 319 ? 6.246 -27.203 -25.875 1 97.94 319 LYS A N 1
ATOM 2636 C CA . LYS A 1 319 ? 7.027 -28.375 -26.297 1 97.94 319 LYS A CA 1
ATOM 2637 C C . LYS A 1 319 ? 8.516 -28.062 -26.297 1 97.94 319 LYS A C 1
ATOM 2639 O O . LYS A 1 319 ? 9.328 -28.844 -25.812 1 97.94 319 LYS A O 1
ATOM 2644 N N . ASP A 1 320 ? 8.859 -26.906 -26.875 1 98.31 320 ASP A N 1
ATOM 2645 C CA . ASP A 1 320 ? 10.266 -26.531 -26.969 1 98.31 320 ASP A CA 1
ATOM 2646 C C . ASP A 1 320 ? 10.852 -26.281 -25.578 1 98.31 320 ASP A C 1
ATOM 2648 O O . ASP A 1 320 ? 12 -26.656 -25.312 1 98.31 320 ASP A O 1
ATOM 2652 N N . GLN A 1 321 ? 10.117 -25.641 -24.688 1 98.56 321 GLN A N 1
ATOM 2653 C CA . GLN A 1 321 ? 10.602 -25.438 -23.328 1 98.56 321 GLN A CA 1
ATOM 2654 C C . GLN A 1 321 ? 10.805 -26.781 -22.609 1 98.56 321 GLN A C 1
ATOM 2656 O O . GLN A 1 321 ? 11.812 -26.984 -21.938 1 98.56 321 GLN A O 1
ATOM 2661 N N . LEU A 1 322 ? 9.836 -27.688 -22.797 1 98.25 322 LEU A N 1
ATOM 2662 C CA . LEU A 1 322 ? 9.93 -28.984 -22.141 1 98.25 322 LEU A CA 1
ATOM 2663 C C . LEU A 1 322 ? 11.109 -29.781 -22.688 1 98.25 322 LEU A C 1
ATOM 2665 O O . LEU A 1 322 ? 11.742 -30.547 -21.953 1 98.25 322 LEU A O 1
ATOM 2669 N N . GLU A 1 323 ? 11.414 -29.609 -23.922 1 97.19 323 GLU A N 1
ATOM 2670 C CA . GLU A 1 323 ? 12.594 -30.266 -24.484 1 97.19 323 GLU A CA 1
ATOM 2671 C C . GLU A 1 323 ? 13.867 -29.766 -23.812 1 97.19 323 GLU A C 1
ATOM 2673 O O . GLU A 1 323 ? 14.766 -30.562 -23.531 1 97.19 323 GLU A O 1
ATOM 2678 N N . ILE A 1 324 ? 13.906 -28.453 -23.609 1 97.56 324 ILE A N 1
ATOM 2679 C CA . ILE A 1 324 ? 15.047 -27.875 -22.906 1 97.56 324 ILE A CA 1
ATOM 2680 C C . ILE A 1 324 ? 15.125 -28.453 -21.484 1 97.56 324 ILE A C 1
ATOM 2682 O O . ILE A 1 324 ? 16.203 -28.859 -21.031 1 97.56 324 ILE A O 1
ATOM 2686 N N . TYR A 1 325 ? 13.984 -28.562 -20.844 1 97.94 325 TYR A N 1
ATOM 2687 C CA . TYR A 1 325 ? 13.938 -29.078 -19.469 1 97.94 325 TYR A CA 1
ATOM 2688 C C . TYR A 1 325 ? 14.352 -30.547 -19.422 1 97.94 325 TYR A C 1
ATOM 2690 O O . TYR A 1 325 ? 15.047 -30.969 -18.5 1 97.94 325 TYR A O 1
ATOM 2698 N N . ASN A 1 326 ? 13.906 -31.312 -20.375 1 96.25 326 ASN A N 1
ATOM 2699 C CA . ASN A 1 326 ? 14.234 -32.75 -20.438 1 96.25 326 ASN A CA 1
ATOM 2700 C C . ASN A 1 326 ? 15.742 -32.969 -20.562 1 96.25 326 ASN A C 1
ATOM 2702 O O . ASN A 1 326 ? 16.297 -33.875 -19.938 1 96.25 326 ASN A O 1
ATOM 2706 N N . LYS A 1 327 ? 16.359 -32.156 -21.375 1 94.94 327 LYS A N 1
ATOM 2707 C CA . LYS A 1 327 ? 17.797 -32.281 -21.578 1 94.94 327 LYS A CA 1
ATOM 2708 C C . LYS A 1 327 ? 18.547 -32.094 -20.266 1 94.94 327 LYS A C 1
ATOM 2710 O O . LYS A 1 327 ? 19.562 -32.75 -20.031 1 94.94 327 LYS A O 1
ATOM 2715 N N . ASP A 1 328 ? 18.016 -31.312 -19.453 1 95.31 328 ASP A N 1
ATOM 2716 C CA . ASP A 1 328 ? 18.688 -31 -18.188 1 95.31 328 ASP A CA 1
ATOM 2717 C C . ASP A 1 328 ? 18.062 -31.766 -17.031 1 95.31 328 ASP A C 1
ATOM 2719 O O . ASP A 1 328 ? 18.406 -31.531 -15.867 1 95.31 328 ASP A O 1
ATOM 2723 N N . ARG A 1 329 ? 17.062 -32.625 -17.312 1 95.44 329 ARG A N 1
ATOM 2724 C CA . ARG A 1 329 ? 16.359 -33.406 -16.297 1 95.44 329 ARG A CA 1
ATOM 2725 C C . ARG A 1 329 ? 15.805 -32.5 -15.195 1 95.44 329 ARG A C 1
ATOM 2727 O O . ARG A 1 329 ? 15.961 -32.781 -14.008 1 95.44 329 ARG A O 1
ATOM 2734 N N . LEU A 1 330 ? 15.266 -31.375 -15.633 1 97.69 330 LEU A N 1
ATOM 2735 C CA . LEU A 1 330 ? 14.75 -30.344 -14.742 1 97.69 330 LEU A CA 1
ATOM 2736 C C . LEU A 1 330 ? 13.391 -30.734 -14.188 1 97.69 330 LEU A C 1
ATOM 2738 O O . LEU A 1 330 ? 12.484 -31.094 -14.938 1 97.69 330 LEU A O 1
ATOM 2742 N N . SER A 1 331 ? 13.242 -30.719 -12.805 1 98.06 331 SER A N 1
ATOM 2743 C CA . SER A 1 331 ? 11.922 -30.766 -12.18 1 98.06 331 SER A CA 1
ATOM 2744 C C . SER A 1 331 ? 11.156 -29.469 -12.391 1 98.06 331 SER A C 1
ATOM 2746 O O . SER A 1 331 ? 11.742 -28.391 -12.344 1 98.06 331 SER A O 1
ATOM 2748 N N . TRP A 1 332 ? 9.867 -29.594 -12.68 1 98.38 332 TRP A N 1
ATOM 2749 C CA . TRP A 1 332 ? 9.117 -28.391 -13.023 1 98.38 332 TRP A CA 1
ATOM 2750 C C . TRP A 1 332 ? 7.652 -28.531 -12.609 1 98.38 332 TRP A C 1
ATOM 2752 O O . TRP A 1 332 ? 7.176 -29.641 -12.367 1 98.38 332 TRP A O 1
ATOM 2762 N N . SER A 1 333 ? 7.035 -27.422 -12.406 1 98.5 333 SER A N 1
ATOM 2763 C CA . SER A 1 333 ? 5.598 -27.281 -12.188 1 98.5 333 SER A CA 1
ATOM 2764 C C . SER A 1 333 ? 4.992 -26.281 -13.156 1 98.5 333 SER A C 1
ATOM 2766 O O . SER A 1 333 ? 5.281 -25.078 -13.086 1 98.5 333 SER A O 1
ATOM 2768 N N . ILE A 1 334 ? 4.133 -26.766 -14.078 1 98.5 334 ILE A N 1
ATOM 2769 C CA . ILE A 1 334 ? 3.49 -25.844 -15.008 1 98.5 334 ILE A CA 1
ATOM 2770 C C . ILE A 1 334 ? 2.391 -25.062 -14.289 1 98.5 334 ILE A C 1
ATOM 2772 O O . ILE A 1 334 ? 1.757 -25.594 -13.367 1 98.5 334 ILE A O 1
ATOM 2776 N N . TRP A 1 335 ? 2.328 -23.844 -14.586 1 98.44 335 TRP A N 1
ATOM 2777 C CA . TRP A 1 335 ? 1.2 -23.016 -14.156 1 98.44 335 TRP A CA 1
ATOM 2778 C C . TRP A 1 335 ? 0.125 -22.969 -15.234 1 98.44 335 TRP A C 1
ATOM 2780 O O . TRP A 1 335 ? 0.338 -22.391 -16.312 1 98.44 335 TRP A O 1
ATOM 2790 N N . LEU A 1 336 ? -1.087 -23.781 -15.125 1 98.19 336 LEU A N 1
ATOM 2791 C CA . LEU A 1 336 ? -1.626 -24.328 -13.883 1 98.19 336 LEU A CA 1
ATOM 2792 C C . LEU A 1 336 ? -2.625 -25.453 -14.18 1 98.19 336 LEU A C 1
ATOM 2794 O O . LEU A 1 336 ? -2.842 -25.797 -15.336 1 98.19 336 LEU A O 1
ATOM 2798 N N . TYR A 1 337 ? -3.164 -26 -13.18 1 98.81 337 TYR A N 1
ATOM 2799 C CA . TYR A 1 337 ? -4.004 -27.188 -13.32 1 98.81 337 TYR A CA 1
ATOM 2800 C C . TYR A 1 337 ? -5.406 -26.812 -13.773 1 98.81 337 TYR A C 1
ATOM 2802 O O . TYR A 1 337 ? -5.895 -27.312 -14.789 1 98.81 337 TYR A O 1
ATOM 2810 N N . LYS A 1 338 ? -6.078 -25.875 -13.086 1 98.88 338 LYS A N 1
ATOM 2811 C CA . LYS A 1 338 ? -7.488 -25.594 -13.344 1 98.88 338 LYS A CA 1
ATOM 2812 C C . LYS A 1 338 ? -7.762 -24.078 -13.312 1 98.88 338 LYS A C 1
ATOM 2814 O O . LYS A 1 338 ? -7.246 -23.375 -12.453 1 98.88 338 LYS A O 1
ATOM 2819 N N . ASP A 1 339 ? -8.555 -23.594 -14.273 1 98.69 339 ASP A N 1
ATOM 2820 C 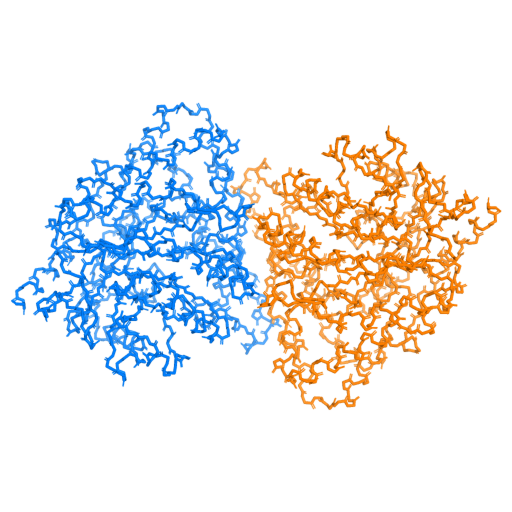CA . ASP A 1 339 ? -8.984 -22.203 -14.273 1 98.69 339 ASP A CA 1
ATOM 2821 C C . ASP A 1 339 ? -10.266 -22.031 -15.086 1 98.69 339 ASP A C 1
ATOM 2823 O O . ASP A 1 339 ? -11.07 -22.969 -15.203 1 98.69 339 ASP A O 1
ATOM 2827 N N . ILE A 1 340 ? -10.484 -20.828 -15.523 1 98.31 340 ILE A N 1
ATOM 2828 C CA . ILE A 1 340 ? -11.727 -20.562 -16.25 1 98.31 340 ILE A CA 1
ATOM 2829 C C . ILE A 1 340 ? -11.438 -20.453 -17.734 1 98.31 340 ILE A C 1
ATOM 2831 O O . ILE A 1 340 ? -12.141 -19.734 -18.469 1 98.31 340 ILE A O 1
ATOM 2835 N N . GLY A 1 341 ? -10.289 -21.047 -18.156 1 97.44 341 GLY A N 1
ATOM 2836 C CA . GLY A 1 341 ? -10.133 -21.219 -19.594 1 97.44 341 GLY A CA 1
ATOM 2837 C C . GLY A 1 341 ? -8.922 -20.5 -20.156 1 97.44 341 GLY A C 1
ATOM 2838 O O . GLY A 1 341 ? -8.727 -20.453 -21.375 1 97.44 341 GLY A O 1
ATOM 2839 N N . PHE A 1 342 ? -8.062 -20 -19.266 1 97.06 342 PHE A N 1
ATOM 2840 C CA . PHE A 1 342 ? -7.008 -19.125 -19.75 1 97.06 342 PHE A CA 1
ATOM 2841 C C . PHE A 1 342 ? -5.664 -19.828 -19.781 1 97.06 342 PHE A C 1
ATOM 2843 O O . PHE A 1 342 ? -4.855 -19.609 -20.688 1 97.06 342 PHE A O 1
ATOM 2850 N N . GLN A 1 343 ? -5.383 -20.656 -18.812 1 97.69 343 GLN A N 1
ATOM 2851 C CA . GLN A 1 343 ? -4.043 -21.219 -18.719 1 97.69 343 GLN A CA 1
ATOM 2852 C C . GLN A 1 343 ? -4.094 -22.688 -18.281 1 97.69 343 GLN A C 1
ATOM 2854 O O . GLN A 1 343 ? -3.133 -23.422 -18.469 1 97.69 343 GLN A O 1
ATOM 2859 N N . GLY A 1 344 ? -5.199 -23.219 -17.828 1 98.44 344 GLY A N 1
ATOM 2860 C CA . GLY A 1 344 ? -5.32 -24.453 -17.062 1 98.44 344 GLY A CA 1
ATOM 2861 C C . GLY A 1 344 ? -5.316 -25.703 -17.938 1 98.44 344 GLY A C 1
ATOM 2862 O O . GLY A 1 344 ? -5.711 -25.641 -19.109 1 98.44 344 GLY A O 1
ATOM 2863 N N . MET A 1 345 ? -4.91 -26.828 -17.391 1 98.75 345 MET A N 1
ATOM 2864 C CA . MET A 1 345 ? -5 -28.156 -17.984 1 98.75 345 MET A CA 1
ATOM 2865 C C . MET A 1 345 ? -6.457 -28.578 -18.172 1 98.75 345 MET A C 1
ATOM 2867 O O . MET A 1 345 ? -6.789 -29.266 -19.141 1 98.75 345 MET A O 1
ATOM 2871 N N . VAL A 1 346 ? -7.227 -28.172 -17.25 1 98.69 346 VAL A N 1
ATOM 2872 C CA . VAL A 1 346 ? -8.68 -28.266 -17.312 1 98.69 346 VAL A CA 1
ATOM 2873 C C . VAL A 1 346 ? -9.305 -26.906 -17 1 98.69 346 VAL A C 1
ATOM 2875 O O . VAL A 1 346 ? -8.656 -26.047 -16.406 1 98.69 346 VAL A O 1
ATOM 2878 N N . HIS A 1 347 ? -10.461 -26.688 -17.484 1 98.62 347 HIS A N 1
ATOM 2879 C CA . HIS A 1 347 ? -11.094 -25.391 -17.219 1 98.62 347 HIS A CA 1
ATOM 2880 C C . HIS A 1 347 ? -12.609 -25.531 -17.156 1 98.62 347 HIS A C 1
ATOM 2882 O O . HIS A 1 347 ? -13.188 -26.406 -17.781 1 98.62 347 HIS A O 1
ATOM 2888 N N . VAL A 1 348 ? -13.219 -24.734 -16.453 1 98.75 348 VAL A N 1
ATOM 2889 C CA . VAL A 1 348 ? -14.648 -24.734 -16.188 1 98.75 348 VAL A CA 1
ATOM 2890 C C . VAL A 1 348 ? -15.422 -24.562 -17.484 1 98.75 348 VAL A C 1
ATOM 2892 O O . VAL A 1 348 ? -15.133 -23.656 -18.266 1 98.75 348 VAL A O 1
ATOM 2895 N N . SER A 1 349 ? -16.391 -25.453 -17.672 1 98.44 349 SER A N 1
ATOM 2896 C CA . SER A 1 349 ? -17.234 -25.359 -18.859 1 98.44 349 SER A CA 1
ATOM 2897 C C . SER A 1 349 ? -18.031 -24.062 -18.875 1 98.44 349 SER A C 1
ATOM 2899 O O . SER A 1 349 ? -18.531 -23.625 -17.828 1 98.44 349 SER A O 1
ATOM 2901 N N . ARG A 1 350 ? -18.234 -23.516 -20 1 97.12 350 ARG A N 1
ATOM 2902 C CA . ARG A 1 350 ? -18.922 -22.234 -20.141 1 97.12 350 ARG A CA 1
ATOM 2903 C C . ARG A 1 350 ? -20.406 -22.375 -19.812 1 97.12 350 ARG A C 1
ATOM 2905 O O . ARG A 1 350 ? -21.094 -21.391 -19.594 1 97.12 350 ARG A O 1
ATOM 2912 N N . ASP A 1 351 ? -20.922 -23.625 -19.766 1 97.56 351 ASP A N 1
ATOM 2913 C CA . ASP A 1 351 ? -22.344 -23.875 -19.547 1 97.56 351 ASP A CA 1
ATOM 2914 C C . ASP A 1 351 ? -22.672 -23.953 -18.062 1 97.56 351 ASP A C 1
ATOM 2916 O O . ASP A 1 351 ? -23.844 -24.062 -17.688 1 97.56 351 ASP A O 1
ATOM 2920 N N . THR A 1 352 ? -21.625 -23.922 -17.234 1 98.75 352 THR A N 1
ATOM 2921 C CA . THR A 1 352 ? -21.844 -24.047 -15.805 1 98.75 352 THR A CA 1
ATOM 2922 C C . THR A 1 352 ? -22.484 -22.781 -15.234 1 98.75 352 THR A C 1
ATOM 2924 O O . THR A 1 352 ? -22.406 -21.719 -15.852 1 98.75 352 THR A O 1
ATOM 2927 N N . PRO A 1 353 ? -23.047 -22.859 -13.992 1 98.75 353 PRO A N 1
ATOM 2928 C CA . PRO A 1 353 ? -23.656 -21.703 -13.344 1 98.75 353 PRO A CA 1
ATOM 2929 C C . PRO A 1 353 ? -22.672 -20.547 -13.133 1 98.75 353 PRO A C 1
ATOM 2931 O O . PRO A 1 353 ? -23.031 -19.391 -13.328 1 98.75 353 PRO A O 1
ATOM 2934 N N . TYR A 1 354 ? -21.438 -20.828 -12.82 1 98.81 354 TYR A N 1
ATOM 2935 C CA . TYR A 1 354 ? -20.453 -19.781 -12.586 1 98.81 354 TYR A CA 1
ATOM 2936 C C . TYR A 1 354 ? -20.156 -19.016 -13.867 1 98.81 354 TYR A C 1
ATOM 2938 O O . TYR A 1 354 ? -20.188 -17.781 -13.875 1 98.81 354 TYR A O 1
ATOM 2946 N N . MET A 1 355 ? -19.953 -19.734 -14.938 1 98.62 355 MET A N 1
ATOM 2947 C CA . MET A 1 355 ? -19.547 -19.109 -16.188 1 98.62 355 MET A CA 1
ATOM 2948 C C . MET A 1 355 ? -20.719 -18.375 -16.828 1 98.62 355 MET A C 1
ATOM 2950 O O . MET A 1 355 ? -20.547 -17.344 -17.484 1 98.62 355 MET A O 1
ATOM 2954 N N . THR A 1 356 ? -21.891 -18.891 -16.672 1 98.56 356 THR A N 1
ATOM 2955 C CA . THR A 1 356 ? -23.078 -18.219 -17.188 1 98.56 356 THR A CA 1
ATOM 2956 C C . THR A 1 356 ? -23.359 -16.938 -16.391 1 98.56 356 THR A C 1
ATOM 2958 O O . THR A 1 356 ? -23.703 -15.906 -16.953 1 98.56 356 THR A O 1
ATOM 2961 N N . LEU A 1 357 ? -23.203 -17.047 -15.102 1 98.56 357 LEU A N 1
ATOM 2962 C CA . LEU A 1 357 ? -23.438 -15.93 -14.203 1 98.56 357 LEU A CA 1
ATOM 2963 C C . LEU A 1 357 ? -22.531 -14.758 -14.555 1 98.56 357 LEU A C 1
ATOM 2965 O O . LEU A 1 357 ? -22.953 -13.602 -14.5 1 98.56 357 LEU A O 1
ATOM 2969 N N . PHE A 1 358 ? -21.266 -15.031 -14.953 1 98.56 358 PHE A N 1
ATOM 2970 C CA . PHE A 1 358 ? -20.25 -13.992 -15.07 1 98.56 358 PHE A CA 1
ATOM 2971 C C . PHE A 1 358 ? -19.906 -13.734 -16.531 1 98.56 358 PHE A C 1
ATOM 2973 O O . PHE A 1 358 ? -18.953 -13.016 -16.828 1 98.56 358 PHE A O 1
ATOM 2980 N N . ARG A 1 359 ? -20.641 -14.281 -17.422 1 98.19 359 ARG A N 1
ATOM 2981 C CA . ARG A 1 359 ? -20.312 -14.242 -18.844 1 98.19 359 ARG A CA 1
ATOM 2982 C C . ARG A 1 359 ? -20.031 -12.812 -19.297 1 98.19 359 ARG A C 1
ATOM 2984 O O . ARG A 1 359 ? -18.953 -12.523 -19.844 1 98.19 359 ARG A O 1
ATOM 2991 N N . ASP A 1 360 ? -20.953 -11.836 -19.047 1 98.31 360 ASP A N 1
ATOM 2992 C CA . ASP A 1 360 ? -20.812 -10.453 -19.5 1 98.31 360 ASP A CA 1
ATOM 2993 C C . ASP A 1 360 ? -19.719 -9.734 -18.703 1 98.31 360 ASP A C 1
ATOM 2995 O O . ASP A 1 360 ? -18.984 -8.906 -19.25 1 98.31 360 ASP A O 1
ATOM 2999 N N . PHE A 1 361 ? -19.656 -10.078 -17.469 1 98.44 361 PHE A N 1
ATOM 3000 C CA . PHE A 1 361 ? -18.641 -9.469 -16.625 1 98.44 361 PHE A CA 1
ATOM 3001 C C . PHE A 1 361 ? -17.234 -9.844 -17.094 1 98.44 361 PHE A C 1
ATOM 3003 O O . PHE A 1 361 ? -16.359 -8.984 -17.156 1 98.44 361 PHE A O 1
ATOM 3010 N N . LEU A 1 362 ? -17.016 -11.094 -17.359 1 98.38 362 LEU A N 1
ATOM 3011 C CA . LEU A 1 362 ? -15.719 -11.562 -17.828 1 98.38 362 LEU A CA 1
ATOM 3012 C C . LEU A 1 362 ? -15.359 -10.938 -19.172 1 98.38 362 LEU A C 1
ATOM 3014 O O . LEU A 1 362 ? -14.188 -10.633 -19.422 1 98.38 362 LEU A O 1
ATOM 3018 N N . ALA A 1 363 ? -16.344 -10.758 -20.016 1 97.94 363 ALA A N 1
ATOM 3019 C CA . ALA A 1 363 ? -16.094 -10.086 -21.297 1 97.94 363 ALA A CA 1
ATOM 3020 C C . ALA A 1 363 ? -15.641 -8.648 -21.078 1 97.94 363 ALA A C 1
ATOM 3022 O O . ALA A 1 363 ? -14.734 -8.156 -21.75 1 97.94 363 ALA A O 1
ATOM 3023 N N . LYS A 1 364 ? -16.312 -7.969 -20.172 1 98.06 364 LYS A N 1
ATOM 3024 C CA . LYS A 1 364 ? -15.938 -6.605 -19.797 1 98.06 364 LYS A CA 1
ATOM 3025 C C . LYS A 1 364 ? -14.523 -6.562 -19.234 1 98.06 364 LYS A C 1
ATOM 3027 O O . LYS A 1 364 ? -13.719 -5.711 -19.641 1 98.06 364 LYS A O 1
ATOM 3032 N N . LYS A 1 365 ? -14.227 -7.457 -18.359 1 97.69 365 LYS A N 1
ATOM 3033 C CA . LYS A 1 365 ? -12.898 -7.547 -17.75 1 97.69 365 LYS A CA 1
ATOM 3034 C C . LYS A 1 365 ? -11.828 -7.75 -18.828 1 97.69 365 LYS A C 1
ATOM 3036 O O . LYS A 1 365 ? -10.758 -7.141 -18.766 1 97.69 365 LYS A O 1
ATOM 3041 N N . HIS A 1 366 ? -12.117 -8.625 -19.734 1 97.06 366 HIS A N 1
ATOM 3042 C CA . HIS A 1 366 ? -11.195 -8.906 -20.828 1 97.06 366 HIS A CA 1
ATOM 3043 C C . HIS A 1 366 ? -10.969 -7.66 -21.672 1 97.06 366 HIS A C 1
ATOM 3045 O O . HIS A 1 366 ? -9.82 -7.309 -21.969 1 97.06 366 HIS A O 1
ATOM 3051 N N . ARG A 1 367 ? -12.023 -6.965 -22.047 1 97.56 367 ARG A N 1
ATOM 3052 C CA . ARG A 1 367 ? -11.945 -5.777 -22.906 1 97.56 367 ARG A CA 1
ATOM 3053 C C . ARG A 1 367 ? -11.18 -4.66 -22.203 1 97.56 367 ARG A C 1
ATOM 3055 O O . ARG A 1 367 ? -10.391 -3.951 -22.844 1 97.56 367 ARG A O 1
ATOM 3062 N N . LEU A 1 368 ? -11.367 -4.574 -20.906 1 98.31 368 LEU A N 1
ATOM 3063 C CA . LEU A 1 368 ? -10.742 -3.506 -20.141 1 98.31 368 LEU A CA 1
ATOM 3064 C C . LEU A 1 368 ? -9.32 -3.891 -19.734 1 98.31 368 LEU A C 1
ATOM 3066 O O . LEU A 1 368 ? -8.578 -3.066 -19.203 1 98.31 368 LEU A O 1
ATOM 3070 N N . ALA A 1 369 ? -8.891 -5.152 -19.922 1 97.38 369 ALA A N 1
ATOM 3071 C CA . ALA A 1 369 ? -7.555 -5.656 -19.594 1 97.38 369 ALA A CA 1
ATOM 3072 C C . ALA A 1 369 ? -7.199 -5.383 -18.141 1 97.38 369 ALA A C 1
ATOM 3074 O O . ALA A 1 369 ? -6.113 -4.879 -17.844 1 97.38 369 ALA A O 1
ATOM 3075 N N . ILE A 1 370 ? -8.102 -5.664 -17.234 1 97.44 370 ILE A N 1
ATOM 3076 C CA . ILE A 1 370 ? -7.852 -5.258 -15.852 1 97.44 370 ILE A CA 1
ATOM 3077 C C . ILE A 1 370 ? -7.023 -6.328 -15.141 1 97.44 370 ILE A C 1
ATOM 3079 O O . ILE A 1 370 ? -6.531 -6.109 -14.031 1 97.44 370 ILE A O 1
ATOM 3083 N N . ASP A 1 371 ? -6.852 -7.527 -15.758 1 96.19 371 ASP A N 1
ATOM 3084 C CA . ASP A 1 371 ? -5.879 -8.492 -15.258 1 96.19 371 ASP A CA 1
ATOM 3085 C C . ASP A 1 371 ? -4.465 -8.133 -15.703 1 96.19 371 ASP A C 1
ATOM 3087 O O . ASP A 1 371 ? -4.254 -7.719 -16.844 1 96.19 371 ASP A O 1
ATOM 3091 N N . ALA A 1 372 ? -3.537 -8.289 -14.797 1 92.31 372 ALA A N 1
ATOM 3092 C CA . ALA A 1 372 ? -2.15 -7.988 -15.148 1 92.31 372 ALA A CA 1
ATOM 3093 C C . ALA A 1 372 ? -1.528 -9.141 -15.938 1 92.31 372 ALA A C 1
ATOM 3095 O O . ALA A 1 372 ? -0.654 -8.922 -16.781 1 92.31 372 ALA A O 1
ATOM 3096 N N . TRP A 1 373 ? -2.027 -10.344 -15.75 1 93.19 373 TRP A N 1
ATOM 3097 C CA . TRP A 1 373 ? -1.406 -11.539 -16.312 1 93.19 373 TRP A CA 1
ATOM 3098 C C . TRP A 1 373 ? -1.919 -11.805 -17.734 1 93.19 373 TRP A C 1
ATOM 3100 O O . TRP A 1 373 ? -3.109 -12.055 -17.922 1 93.19 373 TRP A O 1
ATOM 3110 N N . GLY A 1 374 ? -1.005 -11.742 -18.703 1 89.56 374 GLY A N 1
ATOM 3111 C CA . GLY A 1 374 ? -1.294 -12.117 -20.078 1 89.56 374 GLY A CA 1
ATOM 3112 C C . GLY A 1 374 ? -2.363 -11.258 -20.719 1 89.56 374 GLY A C 1
ATOM 3113 O O . GLY A 1 374 ? -3.1 -11.719 -21.594 1 89.56 374 GLY A O 1
ATOM 3114 N N . ALA A 1 375 ? -2.514 -10.078 -20.312 1 90.94 375 ALA A N 1
ATOM 3115 C CA . ALA A 1 375 ? -3.605 -9.227 -20.781 1 90.94 375 ALA A CA 1
ATOM 3116 C C . ALA A 1 375 ? -3.293 -8.648 -22.156 1 90.94 375 ALA A C 1
ATOM 3118 O O . ALA A 1 375 ? -2.133 -8.367 -22.469 1 90.94 375 ALA A O 1
ATOM 3119 N N . ASP A 1 376 ? -4.32 -8.586 -22.953 1 91.69 376 ASP A N 1
ATOM 3120 C CA . ASP A 1 376 ? -4.312 -7.809 -24.188 1 91.69 376 ASP A CA 1
ATOM 3121 C C . ASP A 1 376 ? -4.957 -6.441 -23.984 1 91.69 376 ASP A C 1
ATOM 3123 O O . ASP A 1 376 ? -6.184 -6.332 -23.891 1 91.69 376 ASP A O 1
ATOM 3127 N N . ASP A 1 377 ? -4.145 -5.402 -24 1 94.31 377 ASP A N 1
ATOM 3128 C CA . ASP A 1 377 ? -4.68 -4.086 -23.672 1 94.31 377 ASP A CA 1
ATOM 3129 C C . ASP A 1 377 ? -4.957 -3.264 -24.922 1 94.31 377 ASP A C 1
ATOM 3131 O O . ASP A 1 377 ? -5.043 -2.037 -24.859 1 94.31 377 ASP A O 1
ATOM 3135 N N . SER A 1 378 ? -5.047 -3.891 -26.078 1 93.44 378 SER A N 1
ATOM 3136 C CA . SER A 1 378 ? -5.191 -3.188 -27.344 1 93.44 378 SER A CA 1
ATOM 3137 C C . SER A 1 378 ? -6.449 -2.32 -27.359 1 93.44 378 SER A C 1
ATOM 3139 O O . SER A 1 378 ? -6.461 -1.247 -27.953 1 93.44 378 SER A O 1
ATOM 3141 N N . ALA A 1 379 ? -7.496 -2.775 -26.672 1 95.75 379 ALA A N 1
ATOM 3142 C CA . ALA A 1 379 ? -8.773 -2.062 -26.688 1 95.75 379 ALA A CA 1
ATOM 3143 C C . ALA A 1 379 ? -8.703 -0.799 -25.844 1 95.75 379 ALA A C 1
ATOM 3145 O O . ALA A 1 379 ? -9.492 0.128 -26.031 1 95.75 379 ALA A O 1
ATOM 3146 N N . VAL A 1 380 ? -7.707 -0.734 -24.906 1 97.75 380 VAL A N 1
ATOM 3147 C CA . VAL A 1 380 ? -7.766 0.374 -23.953 1 97.75 380 VAL A CA 1
ATOM 3148 C C . VAL A 1 380 ? -6.406 1.067 -23.891 1 97.75 380 VAL A C 1
ATOM 3150 O O . VAL A 1 380 ? -6.23 2.035 -23.141 1 97.75 380 VAL A O 1
ATOM 3153 N N . ARG A 1 381 ? -5.469 0.645 -24.641 1 96.62 381 ARG A N 1
ATOM 3154 C CA . ARG A 1 381 ? -4.109 1.177 -24.609 1 96.62 381 ARG A CA 1
ATOM 3155 C C . ARG A 1 381 ? -4.109 2.693 -24.766 1 96.62 381 ARG A C 1
ATOM 3157 O O . ARG A 1 381 ? -3.32 3.393 -24.141 1 96.62 381 ARG A O 1
ATOM 3164 N N . HIS A 1 382 ? -4.992 3.215 -25.625 1 98.19 382 HIS A N 1
ATOM 3165 C CA . HIS A 1 382 ? -5.062 4.641 -25.938 1 98.19 382 HIS A CA 1
ATOM 3166 C C . HIS A 1 382 ? -5.445 5.449 -24.703 1 98.19 382 HIS A C 1
ATOM 3168 O O . HIS A 1 382 ? -5.113 6.633 -24.609 1 98.19 382 HIS A O 1
ATOM 3174 N N . VAL A 1 383 ? -6.133 4.855 -23.75 1 98.69 383 VAL A N 1
ATOM 3175 C CA . VAL A 1 383 ? -6.582 5.52 -22.531 1 98.69 383 VAL A CA 1
ATOM 3176 C C . VAL A 1 383 ? -5.379 5.879 -21.672 1 98.69 383 VAL A C 1
ATOM 3178 O O . VAL A 1 383 ? -5.371 6.918 -21 1 98.69 383 VAL A O 1
ATOM 3181 N N . TYR A 1 384 ? -4.316 5.086 -21.734 1 98.5 384 TYR A N 1
ATOM 3182 C CA . TYR A 1 384 ? -3.195 5.215 -20.812 1 98.5 384 TYR A CA 1
ATOM 3183 C C . TYR A 1 384 ? -1.999 5.867 -21.484 1 98.5 384 TYR A C 1
ATOM 3185 O O . TYR A 1 384 ? -1.044 6.277 -20.828 1 98.5 384 TYR A O 1
ATOM 3193 N N . GLN A 1 385 ? -2.025 5.969 -22.797 1 98.56 385 GLN A N 1
ATOM 3194 C CA . GLN A 1 385 ? -0.9 6.461 -23.594 1 98.56 385 GLN A CA 1
ATOM 3195 C C . GLN A 1 385 ? -0.529 7.887 -23.188 1 98.56 385 GLN A C 1
ATOM 3197 O O . GLN A 1 385 ? 0.654 8.227 -23.094 1 98.56 385 GLN A O 1
ATOM 3202 N N . PRO A 1 386 ? -1.563 8.812 -22.922 1 98.69 386 PRO A N 1
ATOM 3203 C CA . PRO A 1 386 ? -1.188 10.164 -22.5 1 98.69 386 PRO A CA 1
ATOM 3204 C C . PRO A 1 386 ? -0.344 10.18 -21.234 1 98.69 386 PRO A C 1
ATOM 3206 O O . PRO A 1 386 ? 0.579 10.992 -21.109 1 98.69 386 PRO A O 1
ATOM 3209 N N . LEU A 1 387 ? -0.66 9.336 -20.328 1 98.75 387 LEU A N 1
ATOM 3210 C CA . LEU A 1 387 ? 0.083 9.25 -19.078 1 98.75 387 LEU A CA 1
ATOM 3211 C C . LEU A 1 387 ? 1.495 8.727 -19.328 1 98.75 387 LEU A C 1
ATOM 3213 O O . LEU A 1 387 ? 2.459 9.242 -18.75 1 98.75 387 LEU A O 1
ATOM 3217 N N . ILE A 1 388 ? 1.651 7.707 -20.141 1 98.75 388 ILE A N 1
ATOM 3218 C CA . ILE A 1 388 ? 2.955 7.168 -20.516 1 98.75 388 ILE A CA 1
ATOM 3219 C C . ILE A 1 388 ? 3.791 8.25 -21.188 1 98.75 388 ILE A C 1
ATOM 3221 O O . ILE A 1 388 ? 4.961 8.445 -20.859 1 98.75 388 ILE A O 1
ATOM 3225 N N . ASP A 1 389 ? 3.172 8.984 -22.125 1 98.75 389 ASP A N 1
ATOM 3226 C CA . ASP A 1 389 ? 3.857 10.047 -22.859 1 98.75 389 ASP A CA 1
ATOM 3227 C C . ASP A 1 389 ? 4.328 11.148 -21.906 1 98.75 389 ASP A C 1
ATOM 3229 O O . ASP A 1 389 ? 5.43 11.68 -22.062 1 98.75 389 ASP A O 1
ATOM 3233 N N . LEU A 1 390 ? 3.496 11.484 -20.969 1 98.81 390 LEU A N 1
ATOM 3234 C CA . LEU A 1 390 ? 3.861 12.508 -20 1 98.81 390 LEU A CA 1
ATOM 3235 C C . LEU A 1 390 ? 5.133 12.125 -19.25 1 98.81 390 LEU A C 1
ATOM 3237 O O . LEU A 1 390 ? 6.043 12.945 -19.094 1 98.81 390 LEU A O 1
ATOM 3241 N N . ILE A 1 391 ? 5.199 10.922 -18.719 1 98.75 391 ILE A N 1
ATOM 3242 C CA . ILE A 1 391 ? 6.348 10.492 -17.938 1 98.75 391 ILE A CA 1
ATOM 3243 C C . ILE A 1 391 ? 7.594 10.445 -18.812 1 98.75 391 ILE A C 1
ATOM 3245 O O . ILE A 1 391 ? 8.664 10.898 -18.406 1 98.75 391 ILE A O 1
ATOM 3249 N N . LYS A 1 392 ? 7.457 9.93 -20.047 1 98.69 392 LYS A N 1
ATOM 3250 C CA . LYS A 1 392 ? 8.594 9.875 -20.953 1 98.69 392 LYS A CA 1
ATOM 3251 C C . LYS A 1 392 ? 9.125 11.273 -21.266 1 98.69 392 LYS A C 1
ATOM 3253 O O . LYS A 1 392 ? 10.328 11.461 -21.422 1 98.69 392 LYS A O 1
ATOM 3258 N N . GLN A 1 393 ? 8.234 12.203 -21.312 1 98.5 393 GLN A N 1
ATOM 3259 C CA . GLN A 1 393 ? 8.602 13.578 -21.641 1 98.5 393 GLN A CA 1
ATOM 3260 C C . GLN A 1 393 ? 9.242 14.273 -20.438 1 98.5 393 GLN A C 1
ATOM 3262 O O . GLN A 1 393 ? 10.219 15 -20.594 1 98.5 393 GLN A O 1
ATOM 3267 N N . GLU A 1 394 ? 8.711 14.055 -19.219 1 98.44 394 GLU A N 1
ATOM 3268 C CA . GLU A 1 394 ? 9.047 14.875 -18.062 1 98.44 394 GLU A CA 1
ATOM 3269 C C . GLU A 1 394 ? 10.156 14.234 -17.234 1 98.44 394 GLU A C 1
ATOM 3271 O O . GLU A 1 394 ? 10.773 14.891 -16.391 1 98.44 394 GLU A O 1
ATOM 3276 N N . VAL A 1 395 ? 10.406 12.961 -17.422 1 98.38 395 VAL A N 1
ATOM 3277 C CA . VAL A 1 395 ? 11.391 12.227 -16.641 1 98.38 395 VAL A CA 1
ATOM 3278 C C . VAL A 1 395 ? 12.539 11.766 -17.531 1 98.38 395 VAL A C 1
ATOM 3280 O O . VAL A 1 395 ? 12.305 11.133 -18.578 1 98.38 395 VAL A O 1
ATOM 3283 N N . LYS A 1 396 ? 13.758 12.039 -17.141 1 97.38 396 LYS A N 1
ATOM 3284 C CA . LYS A 1 396 ? 14.914 11.617 -17.922 1 97.38 396 LYS A CA 1
ATOM 3285 C C . LYS A 1 396 ? 14.938 10.094 -18.078 1 97.38 396 LYS A C 1
ATOM 3287 O O . LYS A 1 396 ? 14.555 9.359 -17.172 1 97.38 396 LYS A O 1
ATOM 3292 N N . PRO A 1 397 ? 15.414 9.594 -19.234 1 96.81 397 PRO A N 1
ATOM 3293 C CA . PRO A 1 397 ? 15.438 8.156 -19.5 1 96.81 397 PRO A CA 1
ATOM 3294 C C . PRO A 1 397 ? 16.125 7.367 -18.375 1 96.81 397 PRO A C 1
ATOM 3296 O O . PRO A 1 397 ? 15.672 6.281 -18.016 1 96.81 397 PRO A O 1
ATOM 3299 N N . GLU A 1 398 ? 17.109 7.934 -17.781 1 95.5 398 GLU A N 1
ATOM 3300 C CA . GLU A 1 398 ? 17.875 7.223 -16.766 1 95.5 398 GLU A CA 1
ATOM 3301 C C . GLU A 1 398 ? 17.078 7.07 -15.469 1 95.5 398 GLU A C 1
ATOM 3303 O O . GLU A 1 398 ? 17.438 6.285 -14.594 1 95.5 398 GLU A O 1
ATOM 3308 N N . HIS A 1 399 ? 15.984 7.812 -15.32 1 96.31 399 HIS A N 1
ATOM 3309 C CA . HIS A 1 399 ? 15.172 7.754 -14.109 1 96.31 399 HIS A CA 1
ATOM 3310 C C . HIS A 1 399 ? 13.828 7.094 -14.375 1 96.31 399 HIS A C 1
ATOM 3312 O O . HIS A 1 399 ? 12.961 7.062 -13.5 1 96.31 399 HIS A O 1
ATOM 3318 N N . GLN A 1 400 ? 13.656 6.531 -15.562 1 97.56 400 GLN A N 1
ATOM 3319 C CA . GLN A 1 400 ? 12.359 5.98 -15.945 1 97.56 400 GLN A CA 1
ATOM 3320 C C . GLN A 1 400 ? 12.242 4.52 -15.523 1 97.56 400 GLN A C 1
ATOM 3322 O O . GLN A 1 400 ? 11.148 3.943 -15.57 1 97.56 400 GLN A O 1
ATOM 3327 N N . GLU A 1 401 ? 13.305 3.891 -15.094 1 96.25 401 GLU A N 1
ATOM 3328 C CA . GLU A 1 401 ? 13.305 2.475 -14.734 1 96.25 401 GLU A CA 1
ATOM 3329 C C . GLU A 1 401 ? 13.258 2.289 -13.219 1 96.25 401 GLU A C 1
ATOM 3331 O O . GLU A 1 401 ? 14.305 2.145 -12.578 1 96.25 401 GLU A O 1
ATOM 3336 N N . LEU A 1 402 ? 12.102 2.211 -12.711 1 96.88 402 LEU A N 1
ATOM 3337 C CA . LEU A 1 402 ? 11.922 1.946 -11.289 1 96.88 402 LEU A CA 1
ATOM 3338 C C . LEU A 1 402 ? 11.781 0.451 -11.023 1 96.88 402 LEU A C 1
ATOM 3340 O O . LEU A 1 402 ? 11.125 -0.258 -11.781 1 96.88 402 LEU A O 1
ATOM 3344 N N . TYR A 1 403 ? 12.398 -0.045 -9.977 1 96.62 403 TYR A N 1
ATOM 3345 C CA . TYR A 1 403 ? 12.234 -1.446 -9.609 1 96.62 403 TYR A CA 1
ATOM 3346 C C . TYR A 1 403 ? 10.766 -1.824 -9.547 1 96.62 403 TYR A C 1
ATOM 3348 O O . TYR A 1 403 ? 9.945 -1.082 -8.992 1 96.62 403 TYR A O 1
ATOM 3356 N N . PRO A 1 404 ? 10.469 -2.943 -10.203 1 97.25 404 PRO A N 1
ATOM 3357 C CA . PRO A 1 404 ? 11.336 -4.074 -10.555 1 97.25 404 PRO A CA 1
ATOM 3358 C C . PRO A 1 404 ? 11.766 -4.062 -12.016 1 97.25 404 PRO A C 1
ATOM 3360 O O . PRO A 1 404 ? 11.781 -5.105 -12.672 1 97.25 404 PRO A O 1
ATOM 3363 N N . ALA A 1 405 ? 11.953 -2.832 -12.547 1 94.94 405 ALA A N 1
ATOM 3364 C CA . ALA A 1 405 ? 12.594 -2.805 -13.852 1 94.94 405 ALA A CA 1
ATOM 3365 C C . ALA A 1 405 ? 13.844 -3.686 -13.867 1 94.94 405 ALA A C 1
ATOM 3367 O O . ALA A 1 405 ? 14.594 -3.725 -12.891 1 94.94 405 ALA A O 1
ATOM 3368 N N . PRO A 1 406 ? 14.008 -4.484 -14.961 1 93.75 406 PRO A N 1
ATOM 3369 C CA . PRO A 1 406 ? 13.352 -4.352 -16.266 1 93.75 406 PRO A CA 1
ATOM 3370 C C . PRO A 1 406 ? 12.141 -5.27 -16.406 1 93.75 406 PRO A C 1
ATOM 3372 O O . PRO A 1 406 ? 11.547 -5.34 -17.484 1 93.75 406 PRO A O 1
ATOM 3375 N N . VAL A 1 407 ? 11.758 -5.945 -15.32 1 93.31 407 VAL A N 1
ATOM 3376 C CA . VAL A 1 407 ? 10.578 -6.801 -15.406 1 93.31 407 VAL A CA 1
ATOM 3377 C C . VAL A 1 407 ? 9.344 -5.953 -15.703 1 93.31 407 VAL A C 1
ATOM 3379 O O . VAL A 1 407 ? 8.586 -6.25 -16.625 1 93.31 407 VAL A O 1
ATOM 3382 N N . TRP A 1 408 ? 9.156 -4.84 -14.844 1 93.88 408 TRP A N 1
ATOM 3383 C CA . TRP A 1 408 ? 8.164 -3.82 -15.172 1 93.88 408 TRP A CA 1
ATOM 3384 C C . TRP A 1 408 ? 8.789 -2.699 -15.992 1 93.88 408 TRP A C 1
ATOM 3386 O O . TRP A 1 408 ? 9.609 -1.926 -15.477 1 93.88 408 TRP A O 1
ATOM 3396 N N . LYS A 1 409 ? 8.391 -2.668 -17.219 1 94.62 409 LYS A N 1
ATOM 3397 C CA . LYS A 1 409 ? 8.727 -1.466 -17.969 1 94.62 409 LYS A CA 1
ATOM 3398 C C . LYS A 1 409 ? 7.863 -0.283 -17.547 1 94.62 409 LYS A C 1
ATOM 3400 O O . LYS A 1 409 ? 6.961 -0.435 -16.719 1 94.62 409 LYS A O 1
ATOM 3405 N N . LEU A 1 410 ? 8.211 0.902 -18.047 1 97.56 410 LEU A N 1
ATOM 3406 C CA . LEU A 1 410 ? 7.465 2.107 -17.703 1 97.56 410 LEU A CA 1
ATOM 3407 C C . LEU A 1 410 ? 5.977 1.917 -17.969 1 97.56 410 LEU A C 1
ATOM 3409 O O . LEU A 1 410 ? 5.141 2.234 -17.125 1 97.56 410 LEU A O 1
ATOM 3413 N N . SER A 1 411 ? 5.656 1.374 -19.109 1 96.31 411 SER A N 1
ATOM 3414 C CA . SER A 1 411 ? 4.258 1.164 -19.469 1 96.31 411 SER A CA 1
ATOM 3415 C C . SER A 1 411 ? 3.59 0.163 -18.531 1 96.31 411 SER A C 1
ATOM 3417 O O . SER A 1 411 ? 2.404 0.289 -18.234 1 96.31 411 SER A O 1
ATOM 3419 N N . ASP A 1 412 ? 4.383 -0.861 -18.078 1 95.94 412 ASP A N 1
ATOM 3420 C CA . ASP A 1 412 ? 3.855 -1.844 -17.141 1 95.94 412 ASP A CA 1
ATOM 3421 C C . ASP A 1 412 ? 3.545 -1.201 -15.789 1 95.94 412 ASP A C 1
ATOM 3423 O O . ASP A 1 412 ? 2.551 -1.543 -15.148 1 95.94 412 ASP A O 1
ATOM 3427 N N . ARG A 1 413 ? 4.426 -0.301 -15.375 1 97.62 413 ARG A N 1
ATOM 3428 C CA . ARG A 1 413 ? 4.184 0.404 -14.117 1 97.62 413 ARG A CA 1
ATOM 3429 C C . ARG A 1 413 ? 2.898 1.221 -14.188 1 97.62 413 ARG A C 1
ATOM 3431 O O . ARG A 1 413 ? 2.09 1.196 -13.258 1 97.62 413 ARG A O 1
ATOM 3438 N N . VAL A 1 414 ? 2.693 1.936 -15.297 1 98.31 414 VAL A N 1
ATOM 3439 C CA . VAL A 1 414 ? 1.469 2.699 -15.508 1 98.31 414 VAL A CA 1
ATOM 3440 C C . VAL A 1 414 ? 0.265 1.76 -15.508 1 98.31 414 VAL A C 1
ATOM 3442 O O . VAL A 1 414 ? -0.734 2.025 -14.828 1 98.31 414 VAL A O 1
ATOM 3445 N N . GLY A 1 415 ? 0.39 0.639 -16.234 1 97.75 415 GLY A N 1
ATOM 3446 C CA . GLY A 1 415 ? -0.697 -0.325 -16.297 1 97.75 415 GLY A CA 1
ATOM 3447 C C . GLY A 1 415 ? -1.048 -0.919 -14.953 1 97.75 415 GLY A C 1
ATOM 3448 O O . GLY A 1 415 ? -2.225 -1.084 -14.625 1 97.75 415 GLY A O 1
ATOM 3449 N N . ARG A 1 416 ? -0.049 -1.226 -14.188 1 97.75 416 ARG A N 1
ATOM 3450 C CA . ARG A 1 416 ? -0.291 -1.849 -12.891 1 97.75 416 ARG A CA 1
ATOM 3451 C C . ARG A 1 416 ? -1.03 -0.896 -11.961 1 97.75 416 ARG A C 1
ATOM 3453 O O . ARG A 1 416 ? -2.021 -1.278 -11.336 1 97.75 416 ARG A O 1
ATOM 3460 N N . LEU A 1 417 ? -0.645 0.389 -11.906 1 98.44 417 LEU A N 1
ATOM 3461 C CA . LEU A 1 417 ? -1.245 1.314 -10.953 1 98.44 417 LEU A CA 1
ATOM 3462 C C . LEU A 1 417 ? -2.566 1.861 -11.484 1 98.44 417 LEU A C 1
ATOM 3464 O O . LEU A 1 417 ? -3.572 1.864 -10.773 1 98.44 417 LEU A O 1
ATOM 3468 N N . ALA A 1 418 ? -2.6 2.244 -12.75 1 98.62 418 ALA A N 1
ATOM 3469 C CA . ALA A 1 418 ? -3.734 3.002 -13.273 1 98.62 418 ALA A CA 1
ATOM 3470 C C . ALA A 1 418 ? -4.82 2.07 -13.797 1 98.62 418 ALA A C 1
ATOM 3472 O O . ALA A 1 418 ? -5.961 2.488 -14 1 98.62 418 ALA A O 1
ATOM 3473 N N . ARG A 1 419 ? -4.48 0.845 -14.047 1 98.5 419 ARG A N 1
ATOM 3474 C CA . ARG A 1 419 ? -5.438 -0.079 -14.641 1 98.5 419 ARG A CA 1
ATOM 3475 C C . ARG A 1 419 ? -5.688 -1.274 -13.727 1 98.5 419 ARG A C 1
ATOM 3477 O O . ARG A 1 419 ? -6.758 -1.392 -13.133 1 98.5 419 ARG A O 1
ATOM 3484 N N . ASN A 1 420 ? -4.699 -2.033 -13.367 1 98.38 420 ASN A N 1
ATOM 3485 C CA . ASN A 1 420 ? -4.859 -3.297 -12.656 1 98.38 420 ASN A CA 1
ATOM 3486 C C . ASN A 1 420 ? -5.223 -3.072 -11.195 1 98.38 420 ASN A C 1
ATOM 3488 O O . ASN A 1 420 ? -5.832 -3.938 -10.562 1 98.38 420 ASN A O 1
ATOM 3492 N N . ILE A 1 421 ? -4.824 -1.907 -10.656 1 98.56 421 ILE A N 1
ATOM 3493 C CA . ILE A 1 421 ? -5.207 -1.57 -9.289 1 98.56 421 ILE A CA 1
ATOM 3494 C C . ILE A 1 421 ? -6.398 -0.616 -9.305 1 98.56 421 ILE A C 1
ATOM 3496 O O . ILE A 1 421 ? -7.488 -0.962 -8.836 1 98.56 421 ILE A O 1
ATOM 3500 N N . LEU A 1 422 ? -6.238 0.526 -9.969 1 98.62 422 LEU A N 1
ATOM 3501 C CA . LEU A 1 422 ? -7.215 1.608 -9.891 1 98.62 422 LEU A CA 1
ATOM 3502 C C . LEU A 1 422 ? -8.539 1.194 -10.531 1 98.62 422 LEU A C 1
ATOM 3504 O O . LEU A 1 422 ? -9.578 1.198 -9.875 1 98.62 422 LEU A O 1
ATOM 3508 N N . VAL A 1 423 ? -8.523 0.81 -11.758 1 98.69 423 VAL A N 1
ATOM 3509 C CA . VAL A 1 423 ? -9.773 0.525 -12.469 1 98.69 423 VAL A CA 1
ATOM 3510 C C . VAL A 1 423 ? -10.422 -0.727 -11.883 1 98.69 423 VAL A C 1
ATOM 3512 O O . VAL A 1 423 ? -11.641 -0.774 -11.711 1 98.69 423 VAL A O 1
ATOM 3515 N N . SER A 1 424 ? -9.617 -1.733 -11.562 1 98.44 424 SER A N 1
ATOM 3516 C CA . SER A 1 424 ? -10.156 -2.994 -11.07 1 98.44 424 SER A CA 1
ATOM 3517 C C . SER A 1 424 ? -10.938 -2.791 -9.773 1 98.44 424 SER A C 1
ATOM 3519 O O . SER A 1 424 ? -11.93 -3.479 -9.523 1 98.44 424 SER A O 1
ATOM 3521 N N . GLU A 1 425 ? -10.5 -1.904 -8.93 1 98.19 425 GLU A N 1
ATOM 3522 C CA . GLU A 1 425 ? -11.148 -1.67 -7.645 1 98.19 425 GLU A CA 1
ATOM 3523 C C . GLU A 1 425 ? -12.609 -1.253 -7.832 1 98.19 425 GLU A C 1
ATOM 3525 O O . GLU A 1 425 ? -13.469 -1.613 -7.027 1 98.19 425 GLU A O 1
ATOM 3530 N N . PHE A 1 426 ? -12.891 -0.533 -8.922 1 98.56 426 PHE A N 1
ATOM 3531 C CA . PHE A 1 426 ? -14.242 -0.046 -9.18 1 98.56 426 PHE A CA 1
ATOM 3532 C C . PHE A 1 426 ? -15.156 -1.184 -9.633 1 98.56 426 PHE A C 1
ATOM 3534 O O . PHE A 1 426 ? -16.375 -1.044 -9.625 1 98.56 426 PHE A O 1
ATOM 3541 N N . LEU A 1 427 ? -14.531 -2.338 -9.984 1 98.69 427 LEU A N 1
ATOM 3542 C CA . LEU A 1 427 ? -15.328 -3.43 -10.531 1 98.69 427 LEU A CA 1
ATOM 3543 C C . LEU A 1 427 ? -15.602 -4.488 -9.477 1 98.69 427 LEU A C 1
ATOM 3545 O O . LEU A 1 427 ? -16.375 -5.418 -9.703 1 98.69 427 LEU A O 1
ATOM 3549 N N . VAL A 1 428 ? -15.031 -4.367 -8.273 1 98.62 428 VAL A N 1
ATOM 3550 C CA . VAL A 1 428 ? -15.133 -5.371 -7.219 1 98.62 428 VAL A CA 1
ATOM 3551 C C . VAL A 1 428 ? -16.594 -5.5 -6.77 1 98.62 428 VAL A C 1
ATOM 3553 O O . VAL A 1 428 ? -17.125 -6.605 -6.664 1 98.62 428 VAL A O 1
ATOM 3556 N N . ARG A 1 429 ? -17.234 -4.332 -6.566 1 98.12 429 ARG A N 1
ATOM 3557 C CA . ARG A 1 429 ? -18.609 -4.348 -6.098 1 98.12 429 ARG A CA 1
ATOM 3558 C C . ARG A 1 429 ? -19.531 -4.977 -7.133 1 98.12 429 ARG A C 1
ATOM 3560 O O . ARG A 1 429 ? -20.422 -5.758 -6.785 1 98.12 429 ARG A O 1
ATOM 3567 N N . GLU A 1 430 ? -19.312 -4.594 -8.367 1 98.31 430 GLU A N 1
ATOM 3568 C CA . GLU A 1 430 ? -20.109 -5.168 -9.445 1 98.31 430 GLU A CA 1
ATOM 3569 C C . GLU A 1 430 ? -20.016 -6.691 -9.461 1 98.31 430 GLU A C 1
ATOM 3571 O O . GLU A 1 430 ? -21.016 -7.387 -9.633 1 98.31 430 GLU A O 1
ATOM 3576 N N . TRP A 1 431 ? -18.859 -7.242 -9.281 1 98.69 431 TRP A N 1
ATOM 3577 C CA . TRP A 1 431 ? -18.656 -8.688 -9.227 1 98.69 431 TRP A CA 1
ATOM 3578 C C . TRP A 1 431 ? -19.453 -9.305 -8.086 1 98.69 431 TRP A C 1
ATOM 3580 O O . TRP A 1 431 ? -20.188 -10.281 -8.289 1 98.69 431 TRP A O 1
ATOM 3590 N N . ALA A 1 432 ? -19.406 -8.742 -6.926 1 98.75 432 ALA A N 1
ATOM 3591 C CA . ALA A 1 432 ? -20.062 -9.297 -5.742 1 98.75 432 ALA A CA 1
ATOM 3592 C C . ALA A 1 432 ? -21.578 -9.234 -5.879 1 98.75 432 ALA A C 1
ATOM 3594 O O . ALA A 1 432 ? -22.297 -10.125 -5.398 1 98.75 432 ALA A O 1
ATOM 3595 N N . GLU A 1 433 ? -22.062 -8.195 -6.574 1 98.56 433 GLU A N 1
ATOM 3596 C CA . GLU A 1 433 ? -23.5 -7.977 -6.707 1 98.56 433 GLU A CA 1
ATOM 3597 C C . GLU A 1 433 ? -24.156 -9.094 -7.512 1 98.56 433 GLU A C 1
ATOM 3599 O O . GLU A 1 433 ? -25.375 -9.305 -7.414 1 98.56 433 GLU A O 1
ATOM 3604 N N . HIS A 1 434 ? -23.391 -9.875 -8.281 1 98.69 434 HIS A N 1
ATOM 3605 C CA . HIS A 1 434 ? -23.938 -11.008 -9.008 1 98.69 434 HIS A CA 1
ATOM 3606 C C . HIS A 1 434 ? -24.484 -12.07 -8.062 1 98.69 434 HIS A C 1
ATOM 3608 O O . HIS A 1 434 ? -25.297 -12.906 -8.453 1 98.69 434 HIS A O 1
ATOM 3614 N N . PHE A 1 435 ? -24.062 -12.016 -6.773 1 98.81 435 PHE A N 1
ATOM 3615 C CA . PHE A 1 435 ? -24.438 -13.047 -5.809 1 98.81 435 PHE A CA 1
ATOM 3616 C C . PHE A 1 435 ? -25.609 -12.602 -4.953 1 98.81 435 PHE A C 1
ATOM 3618 O O . PHE A 1 435 ? -26.141 -13.375 -4.156 1 98.81 435 PHE A O 1
ATOM 3625 N N . ARG A 1 436 ? -25.969 -11.312 -5.066 1 98.5 436 ARG A N 1
ATOM 3626 C CA . ARG A 1 436 ? -27.047 -10.805 -4.23 1 98.5 436 ARG A CA 1
ATOM 3627 C C . ARG A 1 436 ? -28.297 -11.656 -4.371 1 98.5 436 ARG A C 1
ATOM 3629 O O . ARG A 1 436 ? -28.734 -11.961 -5.484 1 98.5 436 ARG A O 1
ATOM 3636 N N . GLY A 1 437 ? -28.922 -12.086 -3.305 1 98.12 437 GLY A N 1
ATOM 3637 C CA . GLY A 1 437 ? -30.188 -12.789 -3.279 1 98.12 437 GLY A CA 1
ATOM 3638 C C . GLY A 1 437 ? -30.047 -14.281 -3.533 1 98.12 437 GLY A C 1
ATOM 3639 O O . GLY A 1 437 ? -31.047 -15.016 -3.469 1 98.12 437 GLY A O 1
ATOM 3640 N N . LYS A 1 438 ? -28.844 -14.781 -3.77 1 98.56 438 LYS A N 1
ATOM 3641 C CA . LYS A 1 438 ? -28.641 -16.203 -4.047 1 98.56 438 LYS A CA 1
ATOM 3642 C C . LYS A 1 438 ? -28.891 -17.047 -2.797 1 98.56 438 LYS A C 1
ATOM 3644 O O . LYS A 1 438 ? -28.484 -16.656 -1.696 1 98.56 438 LYS A O 1
ATOM 3649 N N . SER A 1 439 ? -29.547 -18.172 -2.973 1 98.31 439 SER A N 1
ATOM 3650 C CA . SER A 1 439 ? -29.734 -19.141 -1.897 1 98.31 439 SER A CA 1
ATOM 3651 C C . SER A 1 439 ? -28.469 -19.969 -1.675 1 98.31 439 SER A C 1
ATOM 3653 O O . SER A 1 439 ? -27.562 -19.938 -2.498 1 98.31 439 SER A O 1
ATOM 3655 N N . THR A 1 440 ? -28.453 -20.656 -0.561 1 98.31 440 THR A N 1
ATOM 3656 C CA . THR A 1 440 ? -27.328 -21.531 -0.271 1 98.31 440 THR A CA 1
ATOM 3657 C C . THR A 1 440 ? -27.203 -22.609 -1.347 1 98.31 440 THR A C 1
ATOM 3659 O O . THR A 1 440 ? -26.094 -23 -1.713 1 98.31 440 THR A O 1
ATOM 3662 N N . GLU A 1 441 ? -28.266 -23.078 -1.869 1 98.62 441 GLU A N 1
ATOM 3663 C CA . GLU A 1 441 ? -28.266 -24.078 -2.932 1 98.62 441 GLU A CA 1
ATOM 3664 C C . GLU A 1 441 ? -27.656 -23.516 -4.215 1 98.62 441 GLU A C 1
ATOM 3666 O O . GLU A 1 441 ? -26.906 -24.203 -4.906 1 98.62 441 GLU A O 1
ATOM 3671 N N . GLU A 1 442 ? -28.031 -22.297 -4.461 1 98.69 442 GLU A N 1
ATOM 3672 C CA . GLU A 1 442 ? -27.484 -21.656 -5.648 1 98.69 442 GLU A CA 1
ATOM 3673 C C . GLU A 1 442 ? -25.984 -21.422 -5.504 1 98.69 442 GLU A C 1
ATOM 3675 O O . GLU A 1 442 ? -25.219 -21.609 -6.453 1 98.69 442 GLU A O 1
ATOM 3680 N N . LEU A 1 443 ? -25.609 -21.016 -4.324 1 98.88 443 LEU A N 1
ATOM 3681 C CA . LEU A 1 443 ? -24.188 -20.812 -4.062 1 98.88 443 LEU A CA 1
ATOM 3682 C C . LEU A 1 443 ? -23.406 -22.109 -4.199 1 98.88 443 LEU A C 1
ATOM 3684 O O . LEU A 1 443 ? -22.297 -22.125 -4.723 1 98.88 443 LEU A O 1
ATOM 3688 N N . ASP A 1 444 ? -23.984 -23.156 -3.715 1 98.81 444 ASP A N 1
ATOM 3689 C CA . ASP A 1 444 ? -23.375 -24.484 -3.863 1 98.81 444 ASP A CA 1
ATOM 3690 C C . ASP A 1 444 ? -23.203 -24.844 -5.336 1 98.81 444 ASP A C 1
ATOM 3692 O O . ASP A 1 444 ? -22.156 -25.359 -5.738 1 98.81 444 ASP A O 1
ATOM 3696 N N . ALA A 1 445 ? -24.219 -24.609 -6.117 1 98.81 445 ALA A N 1
ATOM 3697 C CA . ALA A 1 445 ? -24.188 -24.922 -7.543 1 98.81 445 ALA A CA 1
ATOM 3698 C C . ALA A 1 445 ? -23.125 -24.078 -8.258 1 98.81 445 ALA A C 1
ATOM 3700 O O . ALA A 1 445 ? -22.453 -24.578 -9.164 1 98.81 445 ALA A O 1
ATOM 3701 N N . ILE A 1 446 ? -23.062 -22.812 -7.906 1 98.88 446 ILE A N 1
ATOM 3702 C CA . ILE A 1 446 ? -22.062 -21.938 -8.5 1 98.88 446 ILE A CA 1
ATOM 3703 C C . ILE A 1 446 ? -20.672 -22.438 -8.148 1 98.88 446 ILE A C 1
ATOM 3705 O O . ILE A 1 446 ? -19.797 -22.547 -9.016 1 98.88 446 ILE A O 1
ATOM 3709 N N . ALA A 1 447 ? -20.406 -22.797 -6.898 1 98.88 447 ALA A N 1
ATOM 3710 C CA . ALA A 1 447 ? -19.125 -23.344 -6.473 1 98.88 447 ALA A CA 1
ATOM 3711 C C . ALA A 1 447 ? -18.812 -24.656 -7.188 1 98.88 447 ALA A C 1
ATOM 3713 O O . ALA A 1 447 ? -17.672 -24.891 -7.602 1 98.88 447 ALA A O 1
ATOM 3714 N N . LYS A 1 448 ? -19.781 -25.469 -7.383 1 98.81 448 LYS A N 1
ATOM 3715 C CA . LYS A 1 448 ? -19.625 -26.797 -7.969 1 98.81 448 LYS A CA 1
ATOM 3716 C C . LYS A 1 448 ? -19.219 -26.703 -9.438 1 98.81 448 LYS A C 1
ATOM 3718 O O . LYS A 1 448 ? -18.766 -27.688 -10.023 1 98.81 448 LYS A O 1
ATOM 3723 N N . SER A 1 449 ? -19.391 -25.547 -9.992 1 98.88 449 SER A N 1
ATOM 3724 C CA . SER A 1 449 ? -18.938 -25.328 -11.367 1 98.88 449 SER A CA 1
ATOM 3725 C C . SER A 1 449 ? -17.469 -25.734 -11.531 1 98.88 449 SER A C 1
ATOM 3727 O O . SER A 1 449 ? -17.047 -26.109 -12.625 1 98.88 449 SER A O 1
ATOM 3729 N N . PHE A 1 450 ? -16.688 -25.75 -10.453 1 98.88 450 PHE A N 1
ATOM 3730 C CA . PHE A 1 450 ? -15.25 -26.016 -10.516 1 98.88 450 PHE A CA 1
ATOM 3731 C C . PHE A 1 450 ? -14.961 -27.484 -10.281 1 98.88 450 PHE A C 1
ATOM 3733 O O . PHE A 1 450 ? -13.805 -27.906 -10.328 1 98.88 450 PHE A O 1
ATOM 3740 N N . ALA A 1 451 ? -15.984 -28.281 -10.047 1 98.81 451 ALA A N 1
ATOM 3741 C CA . ALA A 1 451 ? -15.789 -29.719 -9.914 1 98.81 451 ALA A CA 1
ATOM 3742 C C . ALA A 1 451 ? -15.281 -30.328 -11.219 1 98.81 451 ALA A C 1
ATOM 3744 O O . ALA A 1 451 ? -15.617 -29.844 -12.305 1 98.81 451 ALA A O 1
ATOM 3745 N N . PHE A 1 452 ? -14.555 -31.406 -11.094 1 98.75 452 PHE A N 1
ATOM 3746 C CA . PHE A 1 452 ? -13.867 -32.031 -12.227 1 98.75 452 PHE A CA 1
ATOM 3747 C C . PHE A 1 452 ? -14.852 -32.375 -13.328 1 98.75 452 PHE A C 1
ATOM 3749 O O . PHE A 1 452 ? -14.57 -32.188 -14.508 1 98.75 452 PHE A O 1
ATOM 3756 N N . GLU A 1 453 ? -16.016 -32.875 -12.984 1 98.56 453 GLU A N 1
ATOM 3757 C CA . GLU A 1 453 ? -17 -33.344 -13.945 1 98.56 453 GLU A CA 1
ATOM 3758 C C . GLU A 1 453 ? -17.609 -32.188 -14.75 1 98.56 453 GLU A C 1
ATOM 3760 O O . GLU A 1 453 ? -18.234 -32.406 -15.789 1 98.56 453 GLU A O 1
ATOM 3765 N N . ASN A 1 454 ? -17.422 -30.969 -14.242 1 98.75 454 ASN A N 1
ATOM 3766 C CA . ASN A 1 454 ? -17.969 -29.797 -14.914 1 98.75 454 ASN A CA 1
ATOM 3767 C C . ASN A 1 454 ? -16.891 -29.062 -15.695 1 98.75 454 ASN A C 1
ATOM 3769 O O . ASN A 1 454 ? -17.109 -27.938 -16.156 1 98.75 454 ASN A O 1
ATOM 3773 N N . CYS A 1 455 ? -15.727 -29.625 -15.867 1 98.75 455 CYS A N 1
ATOM 3774 C CA . CYS A 1 455 ? -14.602 -29 -16.547 1 98.75 455 CYS A CA 1
ATOM 3775 C C . CYS A 1 455 ? -14.297 -29.688 -17.859 1 98.75 455 CYS A C 1
ATOM 3777 O O . CYS A 1 455 ? -14.672 -30.844 -18.062 1 98.75 455 CYS A O 1
ATOM 3779 N N . LEU A 1 456 ? -13.75 -28.922 -18.688 1 98.44 456 LEU A N 1
ATOM 3780 C CA . LEU A 1 456 ? -13.234 -29.422 -19.953 1 98.44 456 LEU A CA 1
ATOM 3781 C C . LEU A 1 456 ? -11.727 -29.625 -19.891 1 98.44 456 LEU A C 1
ATOM 3783 O O . LEU A 1 456 ? -11.039 -28.969 -19.094 1 98.44 456 LEU A O 1
ATOM 3787 N N . HIS A 1 457 ? -11.289 -30.562 -20.719 1 98.31 457 HIS A N 1
ATOM 3788 C CA . HIS A 1 457 ? -9.852 -30.828 -20.797 1 98.31 457 HIS A CA 1
ATOM 3789 C C . HIS A 1 457 ? -9.219 -30.047 -21.953 1 98.31 457 HIS A C 1
ATOM 3791 O O . HIS A 1 457 ? -9.797 -29.953 -23.031 1 98.31 457 HIS A O 1
ATOM 3797 N N . ARG A 1 458 ? -8.125 -29.422 -21.672 1 98.12 458 ARG A N 1
ATOM 3798 C CA . ARG A 1 458 ? -7.348 -28.859 -22.781 1 98.12 458 ARG A CA 1
ATOM 3799 C C . ARG A 1 458 ? -6.469 -29.922 -23.422 1 98.12 458 ARG A C 1
ATOM 3801 O O . ARG A 1 458 ? -5.281 -30.031 -23.109 1 98.12 458 ARG A O 1
ATOM 3808 N N . ASP A 1 459 ? -6.969 -30.531 -24.375 1 97.62 459 ASP A N 1
ATOM 3809 C CA . ASP A 1 459 ? -6.395 -31.766 -24.922 1 97.62 459 ASP A CA 1
ATOM 3810 C C . ASP A 1 459 ? -5.012 -31.516 -25.516 1 97.62 459 ASP A C 1
ATOM 3812 O O . ASP A 1 459 ? -4.105 -32.344 -25.375 1 97.62 459 ASP A O 1
ATOM 3816 N N . GLY A 1 460 ? -4.852 -30.375 -26.234 1 97.69 460 GLY A N 1
ATOM 3817 C CA . GLY A 1 460 ? -3.551 -30.062 -26.797 1 97.69 460 GLY A CA 1
ATOM 3818 C C . GLY A 1 460 ? -2.461 -29.922 -25.75 1 97.69 460 GLY A C 1
ATOM 3819 O O . GLY A 1 460 ? -1.379 -30.484 -25.891 1 97.69 460 GLY A O 1
ATOM 3820 N N . LEU A 1 461 ? -2.742 -29.188 -24.734 1 98.31 461 LEU A N 1
ATOM 3821 C CA . LEU A 1 461 ? -1.812 -29 -23.625 1 98.31 461 LEU A CA 1
ATOM 3822 C C . LEU A 1 461 ? -1.533 -30.344 -22.938 1 98.31 461 LEU A C 1
ATOM 3824 O O . LEU A 1 461 ? -0.374 -30.688 -22.703 1 98.31 461 LEU A O 1
ATOM 3828 N N . ASN A 1 462 ? -2.568 -31.078 -22.625 1 98.38 462 ASN A N 1
ATOM 3829 C CA . ASN A 1 462 ? -2.441 -32.344 -21.906 1 98.38 462 ASN A CA 1
ATOM 3830 C C . ASN A 1 462 ? -1.673 -33.375 -22.719 1 98.38 462 ASN A C 1
ATOM 3832 O O . ASN A 1 462 ? -0.939 -34.188 -22.172 1 98.38 462 ASN A O 1
ATOM 3836 N N . LYS A 1 463 ? -1.86 -33.344 -24 1 97.88 463 LYS A N 1
ATOM 3837 C CA . LYS A 1 463 ? -1.102 -34.219 -24.859 1 97.88 463 LYS A CA 1
ATOM 3838 C C . LYS A 1 463 ? 0.392 -33.938 -24.797 1 97.88 463 LYS A C 1
ATOM 3840 O O . LYS A 1 463 ? 1.216 -34.844 -24.719 1 97.88 463 LYS A O 1
ATOM 3845 N N . VAL A 1 464 ? 0.711 -32.625 -24.875 1 97.88 464 VAL A N 1
ATOM 3846 C CA . VAL A 1 464 ? 2.113 -32.219 -24.797 1 97.88 464 VAL A CA 1
ATOM 3847 C C . VAL A 1 464 ? 2.715 -32.719 -23.484 1 97.88 464 VAL A C 1
ATOM 3849 O O . VAL A 1 464 ? 3.83 -33.25 -23.453 1 97.88 464 VAL A O 1
ATOM 3852 N N . LEU A 1 465 ? 2.008 -32.594 -22.406 1 97.75 465 LEU A N 1
ATOM 3853 C CA . LEU A 1 465 ? 2.49 -33 -21.078 1 97.75 465 LEU A CA 1
ATOM 3854 C C . LEU A 1 465 ? 2.631 -34.5 -20.984 1 97.75 465 LEU A C 1
ATOM 3856 O O . LEU A 1 465 ? 3.611 -35 -20.438 1 97.75 465 LEU A O 1
ATOM 3860 N N . THR A 1 466 ? 1.639 -35.219 -21.5 1 96.31 466 THR A N 1
ATOM 3861 C CA . THR A 1 466 ? 1.665 -36.688 -21.484 1 96.31 466 THR A CA 1
ATOM 3862 C C . THR A 1 466 ? 2.838 -37.219 -22.297 1 96.31 466 THR A C 1
ATOM 3864 O O . THR A 1 466 ? 3.537 -38.125 -21.875 1 96.31 466 THR A O 1
ATOM 3867 N N . ASP A 1 467 ? 3.012 -36.594 -23.453 1 95.25 467 ASP A N 1
ATOM 3868 C CA . ASP A 1 467 ? 4.129 -37 -24.297 1 95.25 467 ASP A CA 1
ATOM 3869 C C . ASP A 1 467 ? 5.465 -36.781 -23.594 1 95.25 467 ASP A C 1
ATOM 3871 O O . ASP A 1 467 ? 6.363 -37.625 -23.688 1 95.25 467 ASP A O 1
ATOM 3875 N N . ASN A 1 468 ? 5.574 -35.719 -23 1 93.44 468 ASN A N 1
ATOM 3876 C CA . ASN A 1 468 ? 6.797 -35.406 -22.266 1 93.44 468 ASN A CA 1
ATOM 3877 C C . ASN A 1 468 ? 7.02 -36.406 -21.125 1 93.44 468 ASN A C 1
ATOM 3879 O O . ASN A 1 468 ? 8.148 -36.844 -20.891 1 93.44 468 ASN A O 1
ATOM 3883 N N . ALA A 1 469 ? 5.984 -36.719 -20.438 1 89.19 469 ALA A N 1
ATOM 3884 C CA . ALA A 1 469 ? 6.07 -37.656 -19.312 1 89.19 469 ALA A CA 1
ATOM 3885 C C . ALA A 1 469 ? 6.5 -39.031 -19.781 1 89.19 469 ALA A C 1
ATOM 3887 O O . ALA A 1 469 ? 7.242 -39.719 -19.078 1 89.19 469 ALA A O 1
ATOM 3888 N N . SER A 1 470 ? 6.062 -39.375 -20.891 1 84.75 470 SER A N 1
ATOM 3889 C CA . SER A 1 470 ? 6.391 -40.688 -21.438 1 84.75 470 SER A CA 1
ATOM 3890 C C . SER A 1 470 ? 7.852 -40.781 -21.875 1 84.75 470 SER A C 1
ATOM 3892 O O . SER A 1 470 ? 8.5 -41.812 -21.719 1 84.75 470 SER A O 1
ATOM 3894 N N . LEU A 1 471 ? 8.328 -39.719 -22.344 1 81.88 471 LEU A N 1
ATOM 3895 C CA . LEU A 1 471 ? 9.719 -39.656 -22.781 1 81.88 471 LEU A CA 1
ATOM 3896 C C . LEU A 1 471 ? 10.664 -39.812 -21.594 1 81.88 471 LEU A C 1
ATOM 3898 O O . LEU A 1 471 ? 11.68 -40.5 -21.688 1 81.88 471 LEU A O 1
ATOM 3902 N N . VAL A 1 472 ? 10.352 -39.219 -20.594 1 76 472 VAL A N 1
ATOM 3903 C CA . VAL A 1 472 ? 11.195 -39.25 -19.422 1 76 472 VAL A CA 1
ATOM 3904 C C . VAL A 1 472 ? 11.172 -40.625 -18.781 1 76 472 VAL A C 1
ATOM 3906 O O . VAL A 1 472 ? 12.203 -41.125 -18.312 1 76 472 VAL A O 1
ATOM 3909 N N . ALA A 1 473 ? 10.086 -41.344 -18.75 1 69.38 473 ALA A N 1
ATOM 3910 C CA . ALA A 1 473 ? 9.953 -42.688 -18.188 1 69.38 473 ALA A CA 1
ATOM 3911 C C . ALA A 1 473 ? 10.773 -43.688 -18.984 1 69.38 473 ALA A C 1
ATOM 3913 O O . ALA A 1 473 ? 11.367 -44.625 -18.406 1 69.38 473 ALA A O 1
ATOM 3914 N N . GLN A 1 474 ? 10.859 -43.406 -20.25 1 64.56 474 GLN A N 1
ATOM 3915 C CA . GLN A 1 474 ? 11.617 -44.312 -21.109 1 64.56 474 GLN A CA 1
ATOM 3916 C C . GLN A 1 474 ? 13.117 -44.094 -20.953 1 64.56 474 GLN A C 1
ATOM 3918 O O . GLN A 1 474 ? 13.914 -45.031 -21.141 1 64.56 474 GLN A O 1
ATOM 3923 N N . GLY A 1 475 ? 13.422 -42.844 -20.656 1 56.38 475 GLY A N 1
ATOM 3924 C CA . GLY A 1 475 ? 14.836 -42.531 -20.484 1 56.38 475 GLY A CA 1
ATOM 3925 C C . GLY A 1 475 ? 15.367 -42.906 -19.109 1 56.38 475 GLY A C 1
ATOM 3926 O O . GLY A 1 475 ? 16.578 -42.875 -18.891 1 56.38 475 GLY A O 1
ATOM 3927 N N . ALA A 1 476 ? 14.516 -43.312 -18.25 1 51.88 476 ALA A N 1
ATOM 3928 C CA . ALA A 1 476 ? 14.938 -43.75 -16.922 1 51.88 476 ALA A CA 1
ATOM 3929 C C . ALA A 1 476 ? 15.117 -45.25 -16.875 1 51.88 476 ALA A C 1
ATOM 3931 O O . ALA A 1 476 ? 14.461 -45.969 -17.609 1 51.88 476 ALA A O 1
ATOM 3932 N N . MET B 1 1 ? 3.209 24.547 37.938 1 52 1 MET B N 1
ATOM 3933 C CA . MET B 1 1 ? 2.66 24.875 36.625 1 52 1 MET B CA 1
ATOM 3934 C C . MET B 1 1 ? 1.558 23.891 36.25 1 52 1 MET B C 1
ATOM 3936 O O . MET B 1 1 ? 1.665 22.703 36.5 1 52 1 MET B O 1
ATOM 3940 N N . ALA B 1 2 ? 0.34 24.312 36.094 1 80.94 2 ALA B N 1
ATOM 3941 C CA . ALA B 1 2 ? -0.848 23.469 36.156 1 80.94 2 ALA B CA 1
ATOM 3942 C C . ALA B 1 2 ? -1.293 23.047 34.75 1 80.94 2 ALA B C 1
ATOM 3944 O O . ALA B 1 2 ? -1.108 23.781 33.781 1 80.94 2 ALA B O 1
ATOM 3945 N N . TYR B 1 3 ? -1.56 21.859 34.625 1 93.19 3 TYR B N 1
ATOM 3946 C CA . TYR B 1 3 ? -2.029 21.219 33.406 1 93.19 3 TYR B CA 1
ATOM 3947 C C . TYR B 1 3 ? -3.279 21.922 32.875 1 93.19 3 TYR B C 1
ATOM 3949 O O . TYR B 1 3 ? -4.098 22.422 33.656 1 93.19 3 TYR B O 1
ATOM 3957 N N . LEU B 1 4 ? -3.354 22.094 31.547 1 97.25 4 LEU B N 1
ATOM 3958 C CA . LEU B 1 4 ? -4.656 22.359 30.953 1 97.25 4 LEU B CA 1
ATOM 3959 C C . LEU B 1 4 ? -5.555 21.141 31 1 97.25 4 LEU B C 1
ATOM 3961 O O . LEU B 1 4 ? -5.066 20 30.953 1 97.25 4 LEU B O 1
ATOM 3965 N N . LYS B 1 5 ? -6.84 21.375 31.141 1 97.31 5 LYS B N 1
ATOM 3966 C CA . LYS B 1 5 ? -7.812 20.281 31.203 1 97.31 5 LYS B CA 1
ATOM 3967 C C . LYS B 1 5 ? -9.07 20.625 30.406 1 97.31 5 LYS B C 1
ATOM 3969 O O . LYS B 1 5 ? -9.367 21.812 30.188 1 97.31 5 LYS B O 1
ATOM 3974 N N . VAL B 1 6 ? -9.734 19.594 30.016 1 98.19 6 VAL B N 1
ATOM 3975 C CA . VAL B 1 6 ? -11.039 19.766 29.375 1 98.19 6 VAL B CA 1
ATOM 3976 C C . VAL B 1 6 ? -12.133 19.766 30.438 1 98.19 6 VAL B C 1
ATOM 3978 O O . VAL B 1 6 ? -12.203 18.859 31.281 1 98.19 6 VAL B O 1
ATOM 3981 N N . SER B 1 7 ? -12.906 20.797 30.5 1 96.81 7 SER B N 1
ATOM 3982 C CA . SER B 1 7 ? -14.07 20.922 31.359 1 96.81 7 SER B CA 1
ATOM 3983 C C . SER B 1 7 ? -15.312 21.297 30.562 1 96.81 7 SER B C 1
ATOM 3985 O O . SER B 1 7 ? -15.516 22.453 30.203 1 96.81 7 SER B O 1
ATOM 3987 N N . GLY B 1 8 ? -16.156 20.281 30.344 1 95.94 8 GLY B N 1
ATOM 3988 C CA . GLY B 1 8 ? -17.281 20.5 29.438 1 95.94 8 GLY B CA 1
ATOM 3989 C C . GLY B 1 8 ? -16.844 20.828 28.031 1 95.94 8 GLY B C 1
ATOM 3990 O O . GLY B 1 8 ? -16.062 20.078 27.422 1 95.94 8 GLY B O 1
ATOM 3991 N N . THR B 1 9 ? -17.25 22.016 27.609 1 97.88 9 THR B N 1
ATOM 3992 C CA . THR B 1 9 ? -16.953 22.406 26.25 1 97.88 9 THR B CA 1
ATOM 3993 C C . THR B 1 9 ? -15.695 23.266 26.203 1 97.88 9 THR B C 1
ATOM 3995 O O . THR B 1 9 ? -15.352 23.812 25.141 1 97.88 9 THR B O 1
ATOM 3998 N N . LYS B 1 10 ? -14.992 23.391 27.328 1 97.62 10 LYS B N 1
ATOM 3999 C CA . LYS B 1 10 ? -13.914 24.359 27.406 1 97.62 10 LYS B CA 1
ATOM 4000 C C . LYS B 1 10 ? -12.594 23.703 27.781 1 97.62 10 LYS B C 1
ATOM 4002 O O . LYS B 1 10 ? -12.586 22.594 28.328 1 97.62 10 LYS B O 1
ATOM 4007 N N . ILE B 1 11 ? -11.539 24.328 27.391 1 98.12 11 ILE B N 1
ATOM 4008 C CA . ILE B 1 11 ? -10.219 24.062 27.938 1 98.12 11 ILE B CA 1
ATOM 4009 C C . ILE B 1 11 ? -9.93 25.062 29.062 1 98.12 11 ILE B C 1
ATOM 4011 O O . ILE B 1 11 ? -10.133 26.266 28.906 1 98.12 11 ILE B O 1
ATOM 4015 N N . VAL B 1 12 ? -9.484 24.562 30.203 1 97.31 12 VAL B N 1
ATOM 4016 C CA . VAL B 1 12 ? -9.312 25.438 31.344 1 97.31 12 VAL B CA 1
ATOM 4017 C C . VAL B 1 12 ? -7.934 25.219 31.969 1 97.31 12 VAL B C 1
ATOM 4019 O O . VAL B 1 12 ? -7.34 24.156 31.812 1 97.31 12 VAL B O 1
ATOM 4022 N N . ASP B 1 13 ? -7.438 26.266 32.625 1 95.06 13 ASP B N 1
ATOM 4023 C CA . ASP B 1 13 ? -6.191 26.141 33.375 1 95.06 13 ASP B CA 1
ATOM 4024 C C . ASP B 1 13 ? -6.453 25.656 34.781 1 95.06 13 ASP B C 1
ATOM 4026 O O . ASP B 1 13 ? -7.559 25.219 35.125 1 95.06 13 ASP B O 1
ATOM 4030 N N . LYS B 1 14 ? -5.414 25.641 35.562 1 91.19 14 LYS B N 1
ATOM 4031 C CA . LYS B 1 14 ? -5.477 25.078 36.906 1 91.19 14 LYS B CA 1
ATOM 4032 C C . LYS B 1 14 ? -6.477 25.844 37.781 1 91.19 14 LYS B C 1
ATOM 4034 O O . LYS B 1 14 ? -7.016 25.297 38.75 1 91.19 14 LYS B O 1
ATOM 4039 N N . ASP B 1 15 ? -6.73 27.062 37.438 1 93.5 15 ASP B N 1
ATOM 4040 C CA . ASP B 1 15 ? -7.621 27.922 38.219 1 93.5 15 ASP B CA 1
ATOM 4041 C C . ASP B 1 15 ? -9.039 27.891 37.656 1 93.5 15 ASP B C 1
ATOM 4043 O O . ASP B 1 15 ? -9.922 28.609 38.156 1 93.5 15 ASP B O 1
ATOM 4047 N N . GLY B 1 16 ? -9.234 27.188 36.594 1 93.44 16 GLY B N 1
ATOM 4048 C CA . GLY B 1 16 ? -10.562 27.062 36 1 93.44 16 GLY B CA 1
ATOM 4049 C C . GLY B 1 16 ? -10.852 28.109 34.938 1 93.44 16 GLY B C 1
ATOM 4050 O O . GLY B 1 16 ? -11.961 28.172 34.406 1 93.44 16 GLY B O 1
ATOM 4051 N N . ASN B 1 17 ? -9.898 28.922 34.688 1 95.12 17 ASN B N 1
ATOM 4052 C CA . ASN B 1 17 ? -10.094 29.922 33.656 1 95.12 17 ASN B CA 1
ATOM 4053 C C . ASN B 1 17 ? -10.008 29.297 32.25 1 95.12 17 ASN B C 1
ATOM 4055 O O . ASN B 1 17 ? -9.141 28.469 32 1 95.12 17 ASN B O 1
ATOM 4059 N N . GLU B 1 18 ? -10.922 29.734 31.422 1 96 18 GLU B N 1
ATOM 4060 C CA . GLU B 1 18 ? -10.922 29.234 30.062 1 96 18 GLU B CA 1
ATOM 4061 C C . GLU B 1 18 ? -9.672 29.688 29.312 1 96 18 GLU B C 1
ATOM 4063 O O . GLU B 1 18 ? -9.227 30.828 29.438 1 96 18 GLU B O 1
ATOM 4068 N N . VAL B 1 19 ? -9.055 28.797 28.672 1 96.12 19 VAL B N 1
ATOM 4069 C CA . VAL B 1 19 ? -7.918 29.062 27.797 1 96.12 19 VAL B CA 1
ATOM 4070 C C . VAL B 1 19 ? -8.297 28.734 26.344 1 96.12 19 VAL B C 1
ATOM 4072 O O . VAL B 1 19 ? -8.664 27.594 26.031 1 96.12 19 VAL B O 1
ATOM 4075 N N . ILE B 1 20 ? -8.289 29.703 25.5 1 96.81 20 ILE B N 1
ATOM 4076 C CA . ILE B 1 20 ? -8.477 29.5 24.062 1 96.81 20 ILE B CA 1
ATOM 4077 C C . ILE B 1 20 ? -7.121 29.328 23.391 1 96.81 20 ILE B C 1
ATOM 4079 O O . ILE B 1 20 ? -6.312 30.25 23.359 1 96.81 20 ILE B O 1
ATOM 4083 N N . LEU B 1 21 ? -6.887 28.141 22.906 1 97.56 21 LEU B N 1
ATOM 4084 C CA . LEU B 1 21 ? -5.645 27.875 22.188 1 97.56 21 LEU B CA 1
ATOM 4085 C C . LEU B 1 21 ? -5.711 28.406 20.766 1 97.56 21 LEU B C 1
ATOM 4087 O O . LEU B 1 21 ? -6.578 28 19.984 1 97.56 21 LEU B O 1
ATOM 4091 N N . ARG B 1 22 ? -4.918 29.328 20.469 1 97.56 22 ARG B N 1
ATOM 4092 C CA . ARG B 1 22 ? -4.77 29.922 19.141 1 97.56 22 ARG B CA 1
ATOM 4093 C C . ARG B 1 22 ? -3.365 29.688 18.594 1 97.56 22 ARG B C 1
ATOM 4095 O O . ARG B 1 22 ? -2.389 30.203 19.125 1 97.56 22 ARG B O 1
ATOM 4102 N N . GLY B 1 23 ? -3.299 28.906 17.594 1 96.19 23 GLY B N 1
ATOM 4103 C CA . GLY B 1 23 ? -1.934 28.625 17.188 1 96.19 23 GLY B CA 1
ATOM 4104 C C . GLY B 1 23 ? -1.833 28.094 15.766 1 96.19 23 GLY B C 1
ATOM 4105 O O . GLY B 1 23 ? -2.662 28.438 14.922 1 96.19 23 GLY B O 1
ATOM 4106 N N . ALA B 1 24 ? -0.681 27.484 15.43 1 98.69 24 ALA B N 1
ATOM 4107 C CA . ALA B 1 24 ? -0.339 26.969 14.102 1 98.69 24 ALA B CA 1
ATOM 4108 C C . ALA B 1 24 ? 0.301 25.578 14.211 1 98.69 24 ALA B C 1
ATOM 4110 O O . ALA B 1 24 ? 0.875 25.234 15.242 1 98.69 24 ALA B O 1
ATOM 4111 N N . GLY B 1 25 ? 0.048 24.812 13.156 1 98.81 25 GLY B N 1
ATOM 4112 C CA . GLY B 1 25 ? 0.802 23.562 13.047 1 98.81 25 GLY B CA 1
ATOM 4113 C C . GLY B 1 25 ? 2.221 23.766 12.547 1 98.81 25 GLY B C 1
ATOM 4114 O O . GLY B 1 25 ? 2.457 24.578 11.648 1 98.81 25 GLY B O 1
ATOM 4115 N N . LEU B 1 26 ? 3.164 23.094 13.164 1 98.88 26 LEU B N 1
ATOM 4116 C CA . LEU B 1 26 ? 4.531 23.094 12.656 1 98.88 26 LEU B CA 1
ATOM 4117 C C . LEU B 1 26 ? 4.723 22.016 11.602 1 98.88 26 LEU B C 1
ATOM 4119 O O . LEU B 1 26 ? 5.621 21.188 11.711 1 98.88 26 LEU B O 1
ATOM 4123 N N . GLY B 1 27 ? 3.816 22.062 10.633 1 98.44 27 GLY B N 1
ATOM 4124 C CA . GLY B 1 27 ? 3.896 21.125 9.516 1 98.44 27 GLY B CA 1
ATOM 4125 C C . GLY B 1 27 ? 5.199 21.234 8.742 1 98.44 27 GLY B C 1
ATOM 4126 O O . GLY B 1 27 ? 5.742 22.328 8.578 1 98.44 27 GLY B O 1
ATOM 4127 N N . GLY B 1 28 ? 5.719 20.094 8.188 1 98.25 28 GLY B N 1
ATOM 4128 C CA . GLY B 1 28 ? 6.922 20.094 7.367 1 98.25 28 GLY B CA 1
ATOM 4129 C C . GLY B 1 28 ? 8.195 19.906 8.172 1 98.25 28 GLY B C 1
ATOM 4130 O O . GLY B 1 28 ? 9.281 19.781 7.605 1 98.25 28 GLY B O 1
ATOM 4131 N N . TRP B 1 29 ? 8.062 19.812 9.5 1 98.56 29 TRP B N 1
ATOM 4132 C CA . TRP B 1 29 ? 9.211 19.688 10.398 1 98.56 29 TRP B CA 1
ATOM 4133 C C . TRP B 1 29 ? 9.508 18.219 10.695 1 98.56 29 TRP B C 1
ATOM 4135 O O . TRP B 1 29 ? 10.078 17.516 9.859 1 98.56 29 TRP B O 1
ATOM 4145 N N . MET B 1 30 ? 9.031 17.688 11.797 1 98.75 30 MET B N 1
ATOM 4146 C CA . MET B 1 30 ? 9.32 16.312 12.18 1 98.75 30 MET B CA 1
ATOM 4147 C C . MET B 1 30 ? 8.367 15.336 11.492 1 98.75 30 MET B C 1
ATOM 4149 O O . MET B 1 30 ? 8.422 14.133 11.727 1 98.75 30 MET B O 1
ATOM 4153 N N . ASN B 1 31 ? 7.512 15.828 10.68 1 98.56 31 ASN B N 1
ATOM 4154 C CA . ASN B 1 31 ? 6.777 15.172 9.602 1 98.56 31 ASN B CA 1
ATOM 4155 C C . ASN B 1 31 ? 6.703 16.062 8.359 1 98.56 31 ASN B C 1
ATOM 4157 O O . ASN B 1 31 ? 5.887 16.984 8.297 1 98.56 31 ASN B O 1
ATOM 4161 N N . MET B 1 32 ? 7.461 15.688 7.414 1 98.06 32 MET B N 1
ATOM 4162 C CA . MET B 1 32 ? 7.531 16.516 6.215 1 98.06 32 MET B CA 1
ATOM 4163 C C . MET B 1 32 ? 6.41 16.172 5.242 1 98.06 32 MET B C 1
ATOM 4165 O O . MET B 1 32 ? 6.008 15.016 5.141 1 98.06 32 MET B O 1
ATOM 4169 N N . GLU B 1 33 ? 5.887 17.172 4.629 1 98.06 33 GLU B N 1
ATOM 4170 C CA . GLU B 1 33 ? 4.918 17.031 3.547 1 98.06 33 GLU B CA 1
ATOM 4171 C C . GLU B 1 33 ? 5.434 17.672 2.258 1 98.06 33 GLU B C 1
ATOM 4173 O O . GLU B 1 33 ? 6.129 18.688 2.293 1 98.06 33 GLU B O 1
ATOM 4178 N N . ASN B 1 34 ? 5.109 17.078 1.177 1 98.19 34 ASN B N 1
ATOM 4179 C CA . ASN B 1 34 ? 5.734 17.391 -0.104 1 98.19 34 ASN B CA 1
ATOM 4180 C C . ASN B 1 34 ? 5.457 18.828 -0.528 1 98.19 34 ASN B C 1
ATOM 4182 O O . ASN B 1 34 ? 6.324 19.5 -1.104 1 98.19 34 ASN B O 1
ATOM 4186 N N . PHE B 1 35 ? 4.285 19.438 -0.2 1 97.38 35 PHE B N 1
ATOM 4187 C CA . PHE B 1 35 ? 3.988 20.812 -0.62 1 97.38 35 PHE B CA 1
ATOM 4188 C C . PHE B 1 35 ? 4.672 21.812 0.295 1 97.38 35 PHE B C 1
ATOM 4190 O O . PHE B 1 35 ? 4.855 22.969 -0.078 1 97.38 35 PHE B O 1
ATOM 4197 N N . ILE B 1 36 ? 5.035 21.359 1.519 1 98.5 36 ILE B N 1
ATOM 4198 C CA . ILE B 1 36 ? 5.582 22.266 2.527 1 98.5 36 ILE B CA 1
ATOM 4199 C C . ILE B 1 36 ? 7.078 22.453 2.293 1 98.5 36 ILE B C 1
ATOM 4201 O O . ILE B 1 36 ? 7.594 23.578 2.402 1 98.5 36 ILE B O 1
ATOM 4205 N N . THR B 1 37 ? 7.781 21.312 1.915 1 98.19 37 THR B N 1
ATOM 4206 C CA . THR B 1 37 ? 9.234 21.375 1.814 1 98.19 37 THR B CA 1
ATOM 4207 C C . THR B 1 37 ? 9.688 21.156 0.373 1 98.19 37 THR B C 1
ATOM 4209 O O . THR B 1 37 ? 10.875 21.281 0.067 1 98.19 37 THR B O 1
ATOM 4212 N N . GLY B 1 38 ? 8.812 20.766 -0.48 1 98.19 38 GLY B N 1
ATOM 4213 C CA . GLY B 1 38 ? 9.078 20.891 -1.904 1 98.19 38 GLY B CA 1
ATOM 4214 C C . GLY B 1 38 ? 9.5 19.594 -2.547 1 98.19 38 GLY B C 1
ATOM 4215 O O . GLY B 1 38 ? 9.727 19.531 -3.758 1 98.19 38 GLY B O 1
ATOM 4216 N N . TYR B 1 39 ? 9.617 18.484 -1.819 1 98.38 39 TYR B N 1
ATOM 4217 C CA . TYR B 1 39 ? 10.008 17.203 -2.406 1 98.38 39 TYR B CA 1
ATOM 4218 C C . TYR B 1 39 ? 8.812 16.516 -3.053 1 98.38 39 TYR B C 1
ATOM 4220 O O . TYR B 1 39 ? 7.66 16.906 -2.812 1 98.38 39 TYR B O 1
ATOM 4228 N N . PRO B 1 40 ? 9 15.562 -4 1 98.31 40 PRO B N 1
ATOM 4229 C CA . PRO B 1 40 ? 7.906 14.766 -4.562 1 98.31 40 PRO B CA 1
ATOM 4230 C C . PRO B 1 40 ? 7.574 13.539 -3.715 1 98.31 40 PRO B C 1
ATOM 4232 O O . PRO B 1 40 ? 8.43 13.047 -2.973 1 98.31 40 PRO B O 1
ATOM 4235 N N . GLY B 1 41 ? 6.418 13.062 -3.803 1 98 41 GLY B N 1
ATOM 4236 C CA . GLY B 1 41 ? 6.051 11.797 -3.184 1 98 41 GLY B CA 1
ATOM 4237 C C . GLY B 1 41 ? 5.957 11.883 -1.672 1 98 41 GLY B C 1
ATOM 4238 O O . GLY B 1 41 ? 5.27 12.75 -1.132 1 98 41 GLY B O 1
ATOM 4239 N N . CYS B 1 42 ? 6.648 10.969 -0.99 1 98.44 42 CYS B N 1
ATOM 4240 C CA . CYS B 1 42 ? 6.539 10.844 0.459 1 98.44 42 CYS B CA 1
ATOM 4241 C C . CYS B 1 42 ? 7.895 11.039 1.128 1 98.44 42 CYS B C 1
ATOM 4243 O O . CYS B 1 42 ? 8.93 10.922 0.477 1 98.44 42 CYS B O 1
ATOM 4245 N N . GLU B 1 43 ? 7.852 11.305 2.406 1 98.62 43 GLU B N 1
ATOM 4246 C CA . GLU B 1 43 ? 9.062 11.555 3.18 1 98.62 43 GLU B CA 1
ATOM 4247 C C . GLU B 1 43 ? 9.984 10.344 3.176 1 98.62 43 GLU B C 1
ATOM 4249 O O . GLU B 1 43 ? 11.203 10.484 3.021 1 98.62 43 GLU B O 1
ATOM 4254 N N . PHE B 1 44 ? 9.469 9.086 3.361 1 98.19 44 PHE B N 1
ATOM 4255 C CA . PHE B 1 44 ? 10.32 7.91 3.424 1 98.19 44 PHE B CA 1
ATOM 4256 C C . PHE B 1 44 ? 11.086 7.73 2.119 1 98.19 44 PHE B C 1
ATOM 4258 O O . PHE B 1 44 ? 12.234 7.273 2.123 1 98.19 44 PHE B O 1
ATOM 4265 N N . GLN B 1 45 ? 10.477 8.102 0.974 1 98.25 45 GLN B N 1
ATOM 4266 C CA . GLN B 1 45 ? 11.102 7.945 -0.335 1 98.25 45 GLN B CA 1
ATOM 4267 C C . GLN B 1 45 ? 12.281 8.898 -0.497 1 98.25 45 GLN B C 1
ATOM 4269 O O . GLN B 1 45 ? 13.344 8.508 -0.982 1 98.25 45 GLN B O 1
ATOM 4274 N N . ILE B 1 46 ? 12.109 10.164 -0.047 1 98.38 46 ILE B N 1
ATOM 4275 C CA . ILE B 1 46 ? 13.164 11.148 -0.278 1 98.38 46 ILE B CA 1
ATOM 4276 C C . ILE B 1 46 ? 14.297 10.938 0.716 1 98.38 46 ILE B C 1
ATOM 4278 O O . ILE B 1 46 ? 15.461 11.188 0.4 1 98.38 46 ILE B O 1
ATOM 4282 N N . ARG B 1 47 ? 13.961 10.492 1.924 1 98.19 47 ARG B N 1
ATOM 4283 C CA . ARG B 1 47 ? 15.023 10.148 2.859 1 98.19 47 ARG B CA 1
ATOM 4284 C C . ARG B 1 47 ? 15.891 9.023 2.312 1 98.19 47 ARG B C 1
ATOM 4286 O O . ARG B 1 47 ? 17.125 9.086 2.379 1 98.19 47 ARG B O 1
ATOM 4293 N N . ALA B 1 48 ? 15.266 7.984 1.743 1 97.75 48 ALA B N 1
ATOM 4294 C CA . ALA B 1 48 ? 16 6.875 1.145 1 97.75 48 ALA B CA 1
ATOM 4295 C C . ALA B 1 48 ? 16.812 7.344 -0.064 1 97.75 48 ALA B C 1
ATOM 4297 O O . ALA B 1 48 ? 17.984 6.977 -0.22 1 97.75 48 ALA B O 1
ATOM 4298 N N . ALA B 1 49 ? 16.188 8.133 -0.916 1 98.31 49 ALA B N 1
ATOM 4299 C CA . ALA B 1 49 ? 16.828 8.586 -2.143 1 98.31 49 ALA B CA 1
ATOM 4300 C C . ALA B 1 49 ? 18.031 9.469 -1.829 1 98.31 49 ALA B C 1
ATOM 4302 O O . ALA B 1 49 ? 19.062 9.383 -2.492 1 98.31 49 ALA B O 1
ATOM 4303 N N . LEU B 1 50 ? 17.828 10.344 -0.829 1 98.75 50 LEU B N 1
ATOM 4304 C CA . LEU B 1 50 ? 18.938 11.219 -0.478 1 98.75 50 LEU B CA 1
ATOM 4305 C C . LEU B 1 50 ? 20.109 10.422 0.067 1 98.75 50 LEU B C 1
ATOM 4307 O O . LEU B 1 50 ? 21.266 10.68 -0.3 1 98.75 50 LEU B O 1
ATOM 4311 N N . ALA B 1 51 ? 19.828 9.492 0.963 1 98.5 51 ALA B N 1
ATOM 4312 C CA . ALA B 1 51 ? 20.891 8.633 1.498 1 98.5 51 ALA B CA 1
ATOM 4313 C C . ALA B 1 51 ? 21.625 7.902 0.378 1 98.5 51 ALA B C 1
ATOM 4315 O O . ALA B 1 51 ? 22.844 7.738 0.429 1 98.5 51 ALA B O 1
ATOM 4316 N N . ASP B 1 52 ? 20.906 7.473 -0.603 1 97.56 52 ASP B N 1
ATOM 4317 C CA . ASP B 1 52 ? 21.484 6.754 -1.732 1 97.56 52 ASP B CA 1
ATOM 4318 C C . ASP B 1 52 ? 22.438 7.656 -2.523 1 97.56 52 ASP B C 1
ATOM 4320 O O . ASP B 1 52 ? 23.469 7.203 -3.006 1 97.56 52 ASP B O 1
ATOM 4324 N N . VAL B 1 53 ? 22.078 8.906 -2.629 1 98.38 53 VAL B N 1
ATOM 4325 C CA . VAL B 1 53 ? 22.797 9.82 -3.516 1 98.38 53 VAL B CA 1
ATOM 4326 C C . VAL B 1 53 ? 24 10.391 -2.793 1 98.38 53 VAL B C 1
ATOM 4328 O O . VAL B 1 53 ? 25.078 10.508 -3.377 1 98.38 53 VAL B O 1
ATOM 4331 N N . VAL B 1 54 ? 23.859 10.727 -1.449 1 98.62 54 VAL B N 1
ATOM 4332 C CA . VAL B 1 54 ? 24.922 11.469 -0.803 1 98.62 54 VAL B CA 1
ATOM 4333 C C . VAL B 1 54 ? 25.594 10.602 0.266 1 98.62 54 VAL B C 1
ATOM 4335 O O . VAL B 1 54 ? 26.625 10.977 0.823 1 98.62 54 VAL B O 1
ATOM 4338 N N . GLY B 1 55 ? 25.031 9.445 0.587 1 98.25 55 GLY B N 1
ATOM 4339 C CA . GLY B 1 55 ? 25.469 8.602 1.688 1 98.25 55 GLY B CA 1
ATOM 4340 C C . GLY B 1 55 ? 24.672 8.82 2.963 1 98.25 55 GLY B C 1
ATOM 4341 O O . GLY B 1 55 ? 24.125 9.906 3.18 1 98.25 55 GLY B O 1
ATOM 4342 N N . GLN B 1 56 ? 24.625 7.844 3.762 1 97.62 56 GLN B N 1
ATOM 4343 C CA . GLN B 1 56 ? 23.812 7.836 4.977 1 97.62 56 GLN B CA 1
ATOM 4344 C C . GLN B 1 56 ? 24.234 8.953 5.926 1 97.62 56 GLN B C 1
ATOM 4346 O O . GLN B 1 56 ? 23.391 9.656 6.484 1 97.62 56 GLN B O 1
ATOM 4351 N N . GLU B 1 57 ? 25.453 9.164 6.145 1 98.12 57 GLU B N 1
ATOM 4352 C CA . GLU B 1 57 ? 25.969 10.141 7.102 1 98.12 57 GLU B CA 1
ATOM 4353 C C . GLU B 1 57 ? 25.594 11.562 6.695 1 98.12 57 GLU B C 1
ATOM 4355 O O . GLU B 1 57 ? 25.094 12.336 7.52 1 98.12 57 GLU B O 1
ATOM 4360 N N . LYS B 1 58 ? 25.766 11.867 5.453 1 98.56 58 LYS B N 1
ATOM 4361 C CA . LYS B 1 58 ? 25.438 13.203 4.965 1 98.56 58 LYS B CA 1
ATOM 4362 C C . LYS B 1 58 ? 23.938 13.445 4.957 1 98.56 58 LYS B C 1
ATOM 4364 O O . LYS B 1 58 ? 23.484 14.555 5.234 1 98.56 58 LYS B O 1
ATOM 4369 N N . SER B 1 59 ? 23.266 12.406 4.598 1 98.62 59 SER B N 1
ATOM 4370 C CA . SER B 1 59 ? 21.812 12.516 4.637 1 98.62 59 SER B CA 1
ATOM 4371 C C . SER B 1 59 ? 21.312 12.805 6.047 1 98.62 59 SER B C 1
ATOM 4373 O O . SER B 1 59 ? 20.5 13.719 6.25 1 98.62 59 SER B O 1
ATOM 4375 N N . GLU B 1 60 ? 21.812 12.102 7.02 1 97.94 60 GLU B N 1
ATOM 4376 C CA . GLU B 1 60 ? 21.422 12.305 8.414 1 97.94 60 GLU B CA 1
ATOM 4377 C C . GLU B 1 60 ? 21.828 13.695 8.898 1 97.94 60 GLU B C 1
ATOM 4379 O O . GLU B 1 60 ? 21.078 14.344 9.633 1 97.94 60 GLU B O 1
ATOM 4384 N N . PHE B 1 61 ? 23 14.102 8.547 1 98.62 61 PHE B N 1
ATOM 4385 C CA . PHE B 1 61 ? 23.469 15.438 8.898 1 98.62 61 PHE B CA 1
ATOM 4386 C C . PHE B 1 61 ? 22.516 16.5 8.367 1 98.62 61 PHE B C 1
ATOM 4388 O O . PHE B 1 61 ? 22.109 17.406 9.109 1 98.62 61 PHE B O 1
ATOM 4395 N N . PHE B 1 62 ? 22.156 16.391 7.102 1 98.75 62 PHE B N 1
ATOM 4396 C CA . PHE B 1 62 ? 21.281 17.375 6.465 1 98.75 62 PHE B CA 1
ATOM 4397 C C . PHE B 1 62 ? 19.953 17.484 7.219 1 98.75 62 PHE B C 1
ATOM 4399 O O . PHE B 1 62 ? 19.516 18.578 7.562 1 98.75 62 PHE B O 1
ATOM 4406 N N . PHE B 1 63 ? 19.359 16.359 7.48 1 98.75 63 PHE B N 1
ATOM 4407 C CA . PHE B 1 63 ? 18.031 16.391 8.094 1 98.75 63 PHE B CA 1
ATOM 4408 C C . PHE B 1 63 ? 18.125 16.844 9.547 1 98.75 63 PHE B C 1
ATOM 4410 O O . PHE B 1 63 ? 17.219 17.5 10.055 1 98.75 63 PHE B O 1
ATOM 4417 N N . ASP B 1 64 ? 19.203 16.484 10.203 1 98.75 64 ASP B N 1
ATOM 4418 C CA . ASP B 1 64 ? 19.406 16.969 11.57 1 98.75 64 ASP B CA 1
ATOM 4419 C C . ASP B 1 64 ? 19.469 18.5 11.609 1 98.75 64 ASP B C 1
ATOM 4421 O O . ASP B 1 64 ? 18.844 19.125 12.453 1 98.75 64 ASP B O 1
ATOM 4425 N N . LYS B 1 65 ? 20.219 19.062 10.703 1 98.88 65 LYS B N 1
ATOM 4426 C CA . LYS B 1 65 ? 20.344 20.516 10.625 1 98.88 65 LYS B CA 1
ATOM 4427 C C . LYS B 1 65 ? 19.031 21.156 10.188 1 98.88 65 LYS B C 1
ATOM 4429 O O . LYS B 1 65 ? 18.656 22.219 10.703 1 98.88 65 LYS B O 1
ATOM 4434 N N . PHE B 1 66 ? 18.422 20.516 9.227 1 98.81 66 PHE B N 1
ATOM 4435 C CA . PHE B 1 66 ? 17.109 20.969 8.781 1 98.81 66 PHE B CA 1
ATOM 4436 C C . PHE B 1 66 ? 16.141 21.094 9.953 1 98.81 66 PHE B C 1
ATOM 4438 O O . PHE B 1 66 ? 15.5 22.125 10.125 1 98.81 66 PHE B O 1
ATOM 4445 N N . LEU B 1 67 ? 16.062 20.078 10.828 1 98.88 67 LEU B N 1
ATOM 4446 C CA . LEU B 1 67 ? 15.156 20.062 11.977 1 98.88 67 LEU B CA 1
ATOM 4447 C C . LEU B 1 67 ? 15.555 21.156 12.977 1 98.88 67 LEU B C 1
ATOM 4449 O O . LEU B 1 67 ? 14.688 21.766 13.602 1 98.88 67 LEU B O 1
ATOM 4453 N N . GLU B 1 68 ? 16.812 21.359 13.109 1 98.81 68 GLU B N 1
ATOM 4454 C CA . GLU B 1 68 ? 17.312 22.375 14.031 1 98.81 68 GLU B CA 1
ATOM 4455 C C . GLU B 1 68 ? 16.938 23.781 13.555 1 98.81 68 GLU B C 1
ATOM 4457 O O . GLU B 1 68 ? 16.391 24.578 14.328 1 98.81 68 GLU B O 1
ATOM 4462 N N . TYR B 1 69 ? 17.156 24.016 12.312 1 98.88 69 TYR B N 1
ATOM 4463 C CA . TYR B 1 69 ? 17 25.375 11.773 1 98.88 69 TYR B CA 1
ATOM 4464 C C . TYR B 1 69 ? 15.516 25.688 11.562 1 98.88 69 TYR B C 1
ATOM 4466 O O . TYR B 1 69 ? 15.117 26.859 11.609 1 98.88 69 TYR B O 1
ATOM 4474 N N . PHE B 1 70 ? 14.727 24.703 11.375 1 98.88 70 PHE B N 1
ATOM 4475 C CA . PHE B 1 70 ? 13.32 24.875 11.008 1 98.88 70 PHE B CA 1
ATOM 4476 C C . PHE B 1 70 ? 12.586 25.688 12.078 1 98.88 70 PHE B C 1
ATOM 4478 O O . PHE B 1 70 ? 11.68 26.469 11.758 1 98.88 70 PHE B O 1
ATOM 4485 N N . PHE B 1 71 ? 12.914 25.5 13.312 1 98.94 71 PHE B N 1
ATOM 4486 C CA . PHE B 1 71 ? 12.273 26.203 14.414 1 98.94 71 PHE B CA 1
ATOM 4487 C C . PHE B 1 71 ? 13.281 26.531 15.516 1 98.94 71 PHE B C 1
ATOM 4489 O O . PHE B 1 71 ? 13.859 25.625 16.109 1 98.94 71 PHE B O 1
ATOM 4496 N N . THR B 1 72 ? 13.547 27.734 15.734 1 98.75 72 THR B N 1
ATOM 4497 C CA . THR B 1 72 ? 14.484 28.234 16.734 1 98.75 72 THR B CA 1
ATOM 4498 C C . THR B 1 72 ? 13.82 29.25 17.656 1 98.75 72 THR B C 1
ATOM 4500 O O . THR B 1 72 ? 12.609 29.5 17.547 1 98.75 72 THR B O 1
ATOM 4503 N N . ASP B 1 73 ? 14.586 29.781 18.547 1 98.75 73 ASP B N 1
ATOM 4504 C CA . ASP B 1 73 ? 14.102 30.766 19.5 1 98.75 73 ASP B CA 1
ATOM 4505 C C . ASP B 1 73 ? 13.469 31.953 18.797 1 98.75 73 ASP B C 1
ATOM 4507 O O . ASP B 1 73 ? 12.453 32.5 19.234 1 98.75 73 ASP B O 1
ATOM 4511 N N . ALA B 1 74 ? 14.023 32.344 17.719 1 98.88 74 ALA B N 1
ATOM 4512 C CA . ALA B 1 74 ? 13.531 33.5 16.953 1 98.88 74 ALA B CA 1
ATOM 4513 C C . ALA B 1 74 ? 12.141 33.219 16.391 1 98.88 74 ALA B C 1
ATOM 4515 O O . ALA B 1 74 ? 11.305 34.125 16.297 1 98.88 74 ALA B O 1
ATOM 4516 N N . ASP B 1 75 ? 11.891 32 15.953 1 98.88 75 ASP B N 1
ATOM 4517 C CA . ASP B 1 75 ? 10.562 31.625 15.492 1 98.88 75 ASP B CA 1
ATOM 4518 C C . ASP B 1 75 ? 9.523 31.781 16.594 1 98.88 75 ASP B C 1
ATOM 4520 O O . ASP B 1 75 ? 8.445 32.344 16.375 1 98.88 75 ASP B O 1
ATOM 4524 N N . ALA B 1 76 ? 9.844 31.297 17.734 1 98.88 76 ALA B N 1
ATOM 4525 C CA . ALA B 1 76 ? 8.922 31.359 18.875 1 98.88 76 ALA B CA 1
ATOM 4526 C C . ALA B 1 76 ? 8.648 32.812 19.281 1 98.88 76 ALA B C 1
ATOM 4528 O O . ALA B 1 76 ? 7.516 33.156 19.609 1 98.88 76 ALA B O 1
ATOM 4529 N N . ALA B 1 77 ? 9.695 33.594 19.281 1 98.81 77 ALA B N 1
ATOM 4530 C CA . ALA B 1 77 ? 9.539 35.031 19.625 1 98.81 77 ALA B CA 1
ATOM 4531 C C . ALA B 1 77 ? 8.586 35.719 18.656 1 98.81 77 ALA B C 1
ATOM 4533 O O . ALA B 1 77 ? 7.711 36.469 19.078 1 98.81 77 ALA B O 1
ATOM 4534 N N . PHE B 1 78 ? 8.758 35.5 17.391 1 98.62 78 PHE B N 1
ATOM 4535 C CA . PHE B 1 78 ? 7.887 36.062 16.375 1 98.62 78 PHE B CA 1
ATOM 4536 C C . PHE B 1 78 ? 6.449 35.594 16.547 1 98.62 78 PHE B C 1
ATOM 4538 O O . PHE B 1 78 ? 5.516 36.406 16.547 1 98.62 78 PHE B O 1
ATOM 4545 N N . PHE B 1 79 ? 6.32 34.281 16.734 1 98.75 79 PHE B N 1
ATOM 4546 C CA . PHE B 1 79 ? 5.012 33.656 16.906 1 98.75 79 PHE B CA 1
ATOM 4547 C C . PHE B 1 79 ? 4.273 34.281 18.094 1 98.75 79 PHE B C 1
ATOM 4549 O O . PHE B 1 79 ? 3.104 34.656 17.969 1 98.75 79 PHE B O 1
ATOM 4556 N N . LYS B 1 80 ? 4.961 34.438 19.219 1 98.25 80 LYS B N 1
ATOM 4557 C CA . LYS B 1 80 ? 4.391 35.031 20.422 1 98.25 80 LYS B CA 1
ATOM 4558 C C . LYS B 1 80 ? 4.02 36.469 20.203 1 98.25 80 LYS B C 1
ATOM 4560 O O . LYS B 1 80 ? 3.012 36.969 20.719 1 98.25 80 LYS B O 1
ATOM 4565 N N . SER B 1 81 ? 4.809 37.188 19.406 1 98.06 81 SER B N 1
ATOM 4566 C CA . SER B 1 81 ? 4.586 38.594 19.156 1 98.06 81 SER B CA 1
ATOM 4567 C C . SER B 1 81 ? 3.275 38.844 18.406 1 98.06 81 SER B C 1
ATOM 4569 O O . SER B 1 81 ? 2.719 39.938 18.453 1 98.06 81 SER B O 1
ATOM 4571 N N . LEU B 1 82 ? 2.727 37.781 17.734 1 97.81 82 LEU B N 1
ATOM 4572 C CA . LEU B 1 82 ? 1.476 37.906 16.984 1 97.81 82 LEU B CA 1
ATOM 4573 C C . LEU B 1 82 ? 0.279 37.656 17.906 1 97.81 82 LEU B C 1
ATOM 4575 O O . LEU B 1 82 ? -0.87 37.719 17.453 1 97.81 82 LEU B O 1
ATOM 4579 N N . GLY B 1 83 ? 0.549 37.312 19.188 1 97.06 83 GLY B N 1
ATOM 4580 C CA . GLY B 1 83 ? -0.52 37.062 20.141 1 97.06 83 GLY B CA 1
ATOM 4581 C C . GLY B 1 83 ? -1.011 35.625 20.141 1 97.06 83 GLY B C 1
ATOM 4582 O O . GLY B 1 83 ? -2.066 35.344 20.688 1 97.06 83 GLY B O 1
ATOM 4583 N N . LEU B 1 84 ? -0.272 34.75 19.516 1 98.06 84 LEU B N 1
ATOM 4584 C CA . LEU B 1 84 ? -0.619 33.344 19.453 1 98.06 84 LEU B CA 1
ATOM 4585 C C . LEU B 1 84 ? 0.004 32.594 20.609 1 98.06 84 LEU B C 1
ATOM 4587 O O . LEU B 1 84 ? 1.003 33.031 21.188 1 98.06 84 LEU B O 1
ATOM 4591 N N . ASN B 1 85 ? -0.608 31.391 21 1 97.94 85 ASN B N 1
ATOM 4592 C CA . ASN B 1 85 ? -0.191 30.828 22.281 1 97.94 85 ASN B CA 1
ATOM 4593 C C . ASN B 1 85 ? -0.1 29.297 22.234 1 97.94 85 ASN B C 1
ATOM 4595 O O . ASN B 1 85 ? -0.007 28.641 23.266 1 97.94 85 ASN B O 1
ATOM 4599 N N . CYS B 1 86 ? -0.15 28.703 21.047 1 98.5 86 CYS B N 1
ATOM 4600 C CA . CYS B 1 86 ? -0.086 27.25 20.984 1 98.5 86 CYS B CA 1
ATOM 4601 C C . CYS B 1 86 ? 0.494 26.781 19.641 1 98.5 86 CYS B C 1
ATOM 4603 O O . CYS B 1 86 ? 0.122 27.297 18.594 1 98.5 86 CYS B O 1
ATOM 4605 N N . ILE B 1 87 ? 1.405 25.828 19.656 1 98.81 87 ILE B N 1
ATOM 4606 C CA . ILE B 1 87 ? 1.931 25.219 18.438 1 98.81 87 ILE B CA 1
ATOM 4607 C C . ILE B 1 87 ? 1.639 23.719 18.453 1 98.81 87 ILE B C 1
ATOM 4609 O O . ILE B 1 87 ? 1.961 23.031 19.422 1 98.81 87 ILE B O 1
ATOM 4613 N N . ARG B 1 88 ? 0.926 23.203 17.453 1 98.94 88 ARG B N 1
ATOM 4614 C CA . ARG B 1 88 ? 0.747 21.781 17.219 1 98.94 88 ARG B CA 1
ATOM 4615 C C . ARG B 1 88 ? 1.978 21.172 16.547 1 98.94 88 ARG B C 1
ATOM 4617 O O . ARG B 1 88 ? 2.439 21.672 15.516 1 98.94 88 ARG B O 1
ATOM 4624 N N . LEU B 1 89 ? 2.527 20.141 17.141 1 98.94 89 LEU B N 1
ATOM 4625 C CA . LEU B 1 89 ? 3.795 19.562 16.719 1 98.94 89 LEU B CA 1
ATOM 4626 C C . LEU B 1 89 ? 3.58 18.203 16.078 1 98.94 89 LEU B C 1
ATOM 4628 O O . LEU B 1 89 ? 3.637 17.172 16.766 1 98.94 89 LEU B O 1
ATOM 4632 N N . PRO B 1 90 ? 3.373 18.188 14.75 1 98.81 90 PRO B N 1
ATOM 4633 C CA . PRO B 1 90 ? 3.322 16.891 14.078 1 98.81 90 PRO B CA 1
ATOM 4634 C C . PRO B 1 90 ? 4.676 16.188 14.039 1 98.81 90 PRO B C 1
ATOM 4636 O O . PRO B 1 90 ? 5.703 16.828 13.797 1 98.81 90 PRO B O 1
ATOM 4639 N N . PHE B 1 91 ? 4.672 14.922 14.312 1 98.81 91 PHE B N 1
ATOM 4640 C CA . PHE B 1 91 ? 5.906 14.156 14.188 1 98.81 91 PHE B CA 1
ATOM 4641 C C . PHE B 1 91 ? 5.633 12.781 13.578 1 98.81 91 PHE B C 1
ATOM 4643 O O . PHE B 1 91 ? 4.52 12.266 13.68 1 98.81 91 PHE B O 1
ATOM 4650 N N . ASN B 1 92 ? 6.613 12.258 12.867 1 98.81 92 ASN B N 1
ATOM 4651 C CA . ASN B 1 92 ? 6.641 10.93 12.258 1 98.81 92 ASN B CA 1
ATOM 4652 C C . ASN B 1 92 ? 7.086 9.867 13.258 1 98.81 92 ASN B C 1
ATOM 4654 O O . ASN B 1 92 ? 8.086 10.047 13.961 1 98.81 92 ASN B O 1
ATOM 4658 N N . TYR B 1 93 ? 6.352 8.742 13.312 1 98.81 93 TYR B N 1
ATOM 4659 C CA . TYR B 1 93 ? 6.68 7.684 14.266 1 98.81 93 TYR B CA 1
ATOM 4660 C C . TYR B 1 93 ? 8.094 7.168 14.039 1 98.81 93 TYR B C 1
ATOM 4662 O O . TYR B 1 93 ? 8.75 6.703 14.977 1 98.81 93 TYR B O 1
ATOM 4670 N N . ARG B 1 94 ? 8.648 7.363 12.867 1 98.56 94 ARG B N 1
ATOM 4671 C CA . ARG B 1 94 ? 9.938 6.805 12.484 1 98.56 94 ARG B CA 1
ATOM 4672 C C . ARG B 1 94 ? 11.078 7.508 13.211 1 98.56 94 ARG B C 1
ATOM 4674 O O . ARG B 1 94 ? 12.203 7.008 13.242 1 98.56 94 ARG B O 1
ATOM 4681 N N . HIS B 1 95 ? 10.781 8.703 13.742 1 98.69 95 HIS B N 1
ATOM 4682 C CA . HIS B 1 95 ? 11.797 9.344 14.578 1 98.69 95 HIS B CA 1
ATOM 4683 C C . HIS B 1 95 ? 12.039 8.539 15.852 1 98.69 95 HIS B C 1
ATOM 4685 O O . HIS B 1 95 ? 13.125 8.609 16.438 1 98.69 95 HIS B O 1
ATOM 4691 N N . PHE B 1 96 ? 11.031 7.707 16.281 1 98.81 96 PHE B N 1
ATOM 4692 C CA . PHE B 1 96 ? 11.07 7.105 17.609 1 98.81 96 PHE B CA 1
ATOM 4693 C C . PHE B 1 96 ? 11.211 5.59 17.516 1 98.81 96 PHE B C 1
ATOM 4695 O O . PHE B 1 96 ? 11.5 4.922 18.516 1 98.81 96 PHE B O 1
ATOM 4702 N N . GLU B 1 97 ? 11.008 5.055 16.375 1 97.81 97 GLU B N 1
ATOM 4703 C CA . GLU B 1 97 ? 11.078 3.611 16.156 1 97.81 97 GLU B CA 1
ATOM 4704 C C . GLU B 1 97 ? 11.516 3.287 14.734 1 97.81 97 GLU B C 1
ATOM 4706 O O . GLU B 1 97 ? 11.406 4.129 13.836 1 97.81 97 GLU B O 1
ATOM 4711 N N . ASP B 1 98 ? 12.047 2.039 14.562 1 96.94 98 ASP B N 1
ATOM 4712 C CA . ASP B 1 98 ? 12.5 1.516 13.281 1 96.94 98 ASP B CA 1
ATOM 4713 C C . ASP B 1 98 ? 11.617 0.355 12.82 1 96.94 98 ASP B C 1
ATOM 4715 O O . ASP B 1 98 ? 11.375 -0.585 13.578 1 96.94 98 ASP B O 1
ATOM 4719 N N . ASP B 1 99 ? 11.164 0.411 11.555 1 98.19 99 ASP B N 1
ATOM 4720 C CA . ASP B 1 99 ? 10.211 -0.576 11.047 1 98.19 99 ASP B CA 1
ATOM 4721 C C . ASP B 1 99 ? 10.82 -1.979 11.07 1 98.19 99 ASP B C 1
ATOM 4723 O O . ASP B 1 99 ? 10.086 -2.973 11.094 1 98.19 99 ASP B O 1
ATOM 4727 N N . MET B 1 100 ? 12.148 -2.084 11.055 1 97.88 100 MET B N 1
ATOM 4728 C CA . MET B 1 100 ? 12.82 -3.377 11.117 1 97.88 100 MET B CA 1
ATOM 4729 C C . MET B 1 100 ? 13.203 -3.725 12.555 1 97.88 100 MET B C 1
ATOM 4731 O O . MET B 1 100 ? 13.742 -4.801 12.812 1 97.88 100 MET B O 1
ATOM 4735 N N . ASN B 1 101 ? 12.977 -2.814 13.469 1 98.25 101 ASN B N 1
ATOM 4736 C CA . ASN B 1 101 ? 13.109 -3.021 14.906 1 98.25 101 ASN B CA 1
ATOM 4737 C C . ASN B 1 101 ? 11.883 -2.502 15.664 1 98.25 101 ASN B C 1
ATOM 4739 O O . ASN B 1 101 ? 12.008 -1.618 16.516 1 98.25 101 ASN B O 1
ATOM 4743 N N . PRO B 1 102 ? 10.672 -3.127 15.398 1 98.38 102 PRO B N 1
ATOM 4744 C CA . PRO B 1 102 ? 9.43 -2.621 15.984 1 98.38 102 PRO B CA 1
ATOM 4745 C C . PRO B 1 102 ? 9.43 -2.693 17.516 1 98.38 102 PRO B C 1
ATOM 4747 O O . PRO B 1 102 ? 9.914 -3.67 18.094 1 98.38 102 PRO B O 1
ATOM 4750 N N . ARG B 1 103 ? 9.008 -1.594 18.203 1 97.75 103 ARG B N 1
ATOM 4751 C CA . ARG B 1 103 ? 8.836 -1.466 19.641 1 97.75 103 ARG B CA 1
ATOM 4752 C C . ARG B 1 103 ? 10.18 -1.397 20.359 1 97.75 103 ARG B C 1
ATOM 4754 O O . ARG B 1 103 ? 10.32 -1.891 21.469 1 97.75 103 ARG B O 1
ATOM 4761 N N . VAL B 1 104 ? 11.141 -0.95 19.562 1 98.62 104 VAL B N 1
ATOM 4762 C CA . VAL B 1 104 ? 12.422 -0.55 20.1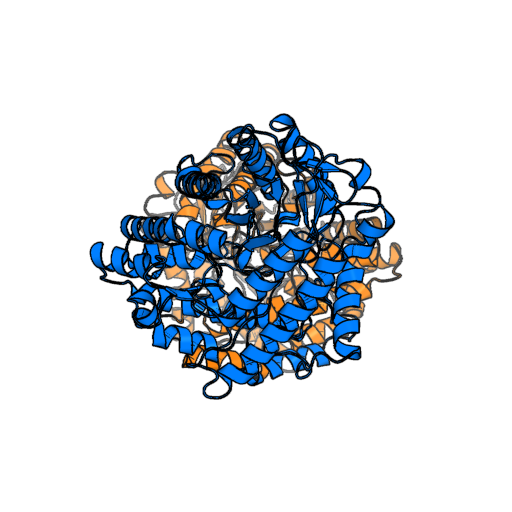41 1 98.62 104 VAL B CA 1
ATOM 4763 C C . VAL B 1 104 ? 12.586 0.965 20.031 1 98.62 104 VAL B C 1
ATOM 4765 O O . VAL B 1 104 ? 12.625 1.516 18.922 1 98.62 104 VAL B O 1
ATOM 4768 N N . LEU B 1 105 ? 12.703 1.6 21.156 1 98.69 105 LEU B N 1
ATOM 4769 C CA . LEU B 1 105 ? 12.695 3.059 21.203 1 98.69 105 LEU B CA 1
ATOM 4770 C C . LEU B 1 105 ? 14.016 3.623 20.688 1 98.69 105 LEU B C 1
ATOM 4772 O O . LEU B 1 105 ? 15.086 3.115 21.016 1 98.69 105 LEU B O 1
ATOM 4776 N N . LYS B 1 106 ? 13.938 4.582 19.844 1 98.12 106 LYS B N 1
ATOM 4777 C CA . LYS B 1 106 ? 15.062 5.434 19.484 1 98.12 106 LYS B CA 1
ATOM 4778 C C . LYS B 1 106 ? 15.102 6.691 20.344 1 98.12 106 LYS B C 1
ATOM 4780 O O . LYS B 1 106 ? 14.438 7.684 20.047 1 98.12 106 LYS B O 1
ATOM 4785 N N . PRO B 1 107 ? 15.945 6.727 21.297 1 97.44 107 PRO B N 1
ATOM 4786 C CA . PRO B 1 107 ? 15.945 7.875 22.203 1 97.44 107 PRO B CA 1
ATOM 4787 C C . PRO B 1 107 ? 16.266 9.188 21.5 1 97.44 107 PRO B C 1
ATOM 4789 O O . PRO B 1 107 ? 15.812 10.25 21.938 1 97.44 107 PRO B O 1
ATOM 4792 N N . GLU B 1 108 ? 16.953 9.086 20.391 1 97.25 108 GLU B N 1
ATOM 4793 C CA . GLU B 1 108 ? 17.344 10.281 19.641 1 97.25 108 GLU B CA 1
ATOM 4794 C C . GLU B 1 108 ? 16.109 10.992 19.062 1 97.25 108 GLU B C 1
ATOM 4796 O O . GLU B 1 108 ? 16.188 12.156 18.672 1 97.25 108 GLU B O 1
ATOM 4801 N N . GLY B 1 109 ? 15.016 10.258 19.047 1 97.94 109 GLY B N 1
ATOM 4802 C CA . GLY B 1 109 ? 13.781 10.852 18.562 1 97.94 109 GLY B CA 1
ATOM 4803 C C . GLY B 1 109 ? 13.297 12.008 19.406 1 97.94 109 GLY B C 1
ATOM 4804 O O . GLY B 1 109 ? 12.586 12.891 18.922 1 97.94 109 GLY B O 1
ATOM 4805 N N . PHE B 1 110 ? 13.742 12.109 20.656 1 98.69 110 PHE B N 1
ATOM 4806 C CA . PHE B 1 110 ? 13.281 13.141 21.578 1 98.69 110 PHE B CA 1
ATOM 4807 C C . PHE B 1 110 ? 14.109 14.414 21.422 1 98.69 110 PHE B C 1
ATOM 4809 O O . PHE B 1 110 ? 13.703 15.484 21.891 1 98.69 110 PHE B O 1
ATOM 4816 N N . LYS B 1 111 ? 15.234 14.352 20.734 1 98.56 111 LYS B N 1
ATOM 4817 C CA . LYS B 1 111 ? 16.203 15.445 20.688 1 98.56 111 LYS B CA 1
ATOM 4818 C C . LYS B 1 111 ? 15.547 16.734 20.219 1 98.56 111 LYS B C 1
ATOM 4820 O O . LYS B 1 111 ? 15.516 17.734 20.953 1 98.56 111 LYS B O 1
ATOM 4825 N N . HIS B 1 112 ? 14.992 16.703 19.078 1 98.81 112 HIS B N 1
ATOM 4826 C CA . HIS B 1 112 ? 14.445 17.922 18.5 1 98.81 112 HIS B CA 1
ATOM 4827 C C . HIS B 1 112 ? 13.07 18.234 19.062 1 98.81 112 HIS B C 1
ATOM 4829 O O . HIS B 1 112 ? 12.711 19.406 19.219 1 98.81 112 HIS B O 1
ATOM 4835 N N . LEU B 1 113 ? 12.281 17.219 19.375 1 98.88 113 LEU B N 1
ATOM 4836 C CA . LEU B 1 113 ? 10.961 17.453 19.953 1 98.88 113 LEU B CA 1
ATOM 4837 C C . LEU B 1 113 ? 11.062 18.141 21.297 1 98.88 113 LEU B C 1
ATOM 4839 O O . LEU B 1 113 ? 10.367 19.125 21.562 1 98.88 113 LEU B O 1
ATOM 4843 N N . ASP B 1 114 ? 11.977 17.656 22.172 1 98.88 114 ASP B N 1
ATOM 4844 C CA . ASP B 1 114 ? 12.219 18.297 23.469 1 98.88 114 ASP B CA 1
ATOM 4845 C C . ASP B 1 114 ? 12.703 19.734 23.312 1 98.88 114 ASP B C 1
ATOM 4847 O O . ASP B 1 114 ? 12.242 20.625 24 1 98.88 114 ASP B O 1
ATOM 4851 N N . ARG B 1 115 ? 13.578 19.859 22.391 1 98.88 115 ARG B N 1
ATOM 4852 C CA . ARG B 1 115 ? 14.148 21.188 22.172 1 98.88 115 ARG B CA 1
ATOM 4853 C C . ARG B 1 115 ? 13.055 22.188 21.797 1 98.88 115 ARG B C 1
ATOM 4855 O O . ARG B 1 115 ? 13.016 23.297 22.344 1 98.88 115 ARG B O 1
ATOM 4862 N N . VAL B 1 116 ? 12.18 21.828 20.906 1 98.94 116 VAL B N 1
ATOM 4863 C CA . VAL B 1 116 ? 11.156 22.75 20.422 1 98.94 116 VAL B CA 1
ATOM 4864 C C . VAL B 1 116 ? 10.117 22.984 21.516 1 98.94 116 VAL B C 1
ATOM 4866 O O . VAL B 1 116 ? 9.625 24.094 21.688 1 98.94 116 VAL B O 1
ATOM 4869 N N . ILE B 1 117 ? 9.75 21.953 22.281 1 98.88 117 ILE B N 1
ATOM 4870 C CA . ILE B 1 117 ? 8.828 22.109 23.406 1 98.88 117 ILE B CA 1
ATOM 4871 C C . ILE B 1 117 ? 9.414 23.094 24.422 1 98.88 117 ILE B C 1
ATOM 4873 O O . ILE B 1 117 ? 8.711 23.984 24.906 1 98.88 117 ILE B O 1
ATOM 4877 N N . ASP B 1 118 ? 10.711 22.984 24.688 1 98.81 118 ASP B N 1
ATOM 4878 C CA . ASP B 1 118 ? 11.391 23.859 25.625 1 98.81 118 ASP B CA 1
ATOM 4879 C C . ASP B 1 118 ? 11.414 25.297 25.109 1 98.81 118 ASP B C 1
ATOM 4881 O O . ASP B 1 118 ? 11.203 26.25 25.875 1 98.81 118 ASP B O 1
ATOM 4885 N N . ILE B 1 119 ? 11.711 25.453 23.828 1 98.88 119 ILE B N 1
ATOM 4886 C CA . ILE B 1 119 ? 11.719 26.766 23.203 1 98.88 119 ILE B CA 1
ATOM 4887 C C . ILE B 1 119 ? 10.344 27.422 23.344 1 98.88 119 ILE B C 1
ATOM 4889 O O . ILE B 1 119 ? 10.227 28.578 23.734 1 98.88 119 ILE B O 1
ATOM 4893 N N . CYS B 1 120 ? 9.273 26.641 23.047 1 98.81 120 CYS B N 1
ATOM 4894 C CA . CYS B 1 120 ? 7.91 27.141 23.172 1 98.81 120 CYS B CA 1
ATOM 4895 C C . CYS B 1 120 ? 7.586 27.531 24.609 1 98.81 120 CYS B C 1
ATOM 4897 O O . CYS B 1 120 ? 7.055 28.609 24.859 1 98.81 120 CYS B O 1
ATOM 4899 N N . ALA B 1 121 ? 7.945 26.688 25.531 1 98.5 121 ALA B N 1
ATOM 4900 C CA . ALA B 1 121 ? 7.695 26.953 26.953 1 98.5 121 ALA B CA 1
ATOM 4901 C C . ALA B 1 121 ? 8.352 28.25 27.406 1 98.5 121 ALA B C 1
ATOM 4903 O O . ALA B 1 121 ? 7.746 29.031 28.125 1 98.5 121 ALA B O 1
ATOM 4904 N N . LYS B 1 122 ? 9.539 28.438 26.969 1 98.5 122 LYS B N 1
ATOM 4905 C CA . LYS B 1 122 ? 10.297 29.641 27.312 1 98.5 122 LYS B CA 1
ATOM 4906 C C . LYS B 1 122 ? 9.547 30.906 26.891 1 98.5 122 LYS B C 1
ATOM 4908 O O . LYS B 1 122 ? 9.664 31.953 27.531 1 98.5 122 LYS B O 1
ATOM 4913 N N . HIS B 1 123 ? 8.773 30.828 25.859 1 98.44 123 HIS B N 1
ATOM 4914 C CA . HIS B 1 123 ? 8.07 31.984 25.328 1 98.44 123 HIS B CA 1
ATOM 4915 C C . HIS B 1 123 ? 6.594 31.969 25.719 1 98.44 123 HIS B C 1
ATOM 4917 O O . HIS B 1 123 ? 5.797 32.75 25.203 1 98.44 123 HIS B O 1
ATOM 4923 N N . GLY B 1 124 ? 6.172 31.047 26.578 1 97.56 124 GLY B N 1
ATOM 4924 C CA . GLY B 1 124 ? 4.789 30.984 27.016 1 97.56 124 GLY B CA 1
ATOM 4925 C C . GLY B 1 124 ? 3.854 30.453 25.938 1 97.56 124 GLY B C 1
ATOM 4926 O O . GLY B 1 124 ? 2.723 30.922 25.812 1 97.56 124 GLY B O 1
ATOM 4927 N N . ILE B 1 125 ? 4.324 29.562 25.125 1 98.5 125 ILE B N 1
ATOM 4928 C CA . ILE B 1 125 ? 3.549 28.938 24.062 1 98.5 125 ILE B CA 1
ATOM 4929 C C . ILE B 1 125 ? 3.299 27.469 24.406 1 98.5 125 ILE B C 1
ATOM 4931 O O . ILE B 1 125 ? 4.242 26.703 24.656 1 98.5 125 ILE B O 1
ATOM 4935 N N . TYR B 1 126 ? 2.027 27.062 24.5 1 98.44 126 TYR B N 1
ATOM 4936 C CA . TYR B 1 126 ? 1.685 25.656 24.703 1 98.44 126 TYR B CA 1
ATOM 4937 C C . TYR B 1 126 ? 2.002 24.828 23.453 1 98.44 126 TYR B C 1
ATOM 4939 O O . TYR B 1 126 ? 2.176 25.375 22.359 1 98.44 126 TYR B O 1
ATOM 4947 N N . THR B 1 127 ? 2.131 23.531 23.656 1 98.81 127 THR B N 1
ATOM 4948 C CA . THR B 1 127 ? 2.291 22.625 22.531 1 98.81 127 THR B CA 1
ATOM 4949 C C . THR B 1 127 ? 1.263 21.5 22.578 1 98.81 127 THR B C 1
ATOM 4951 O O . THR B 1 127 ? 0.79 21.125 23.656 1 98.81 127 THR B O 1
ATOM 4954 N N . VAL B 1 128 ? 0.817 21.031 21.453 1 98.88 128 VAL B N 1
ATOM 4955 C CA . VAL B 1 128 ? 0.05 19.797 21.281 1 98.88 128 VAL B CA 1
ATOM 4956 C C . VAL B 1 128 ? 0.866 18.781 20.484 1 98.88 128 VAL B C 1
ATOM 4958 O O . VAL B 1 128 ? 1.317 19.078 19.375 1 98.88 128 VAL B O 1
ATOM 4961 N N . LEU B 1 129 ? 1.15 17.625 21.047 1 98.94 129 LEU B N 1
ATOM 4962 C CA . LEU B 1 129 ? 1.921 16.594 20.359 1 98.94 129 LEU B CA 1
ATOM 4963 C C . LEU B 1 129 ? 1.026 15.773 19.438 1 98.94 129 LEU B C 1
ATOM 4965 O O . LEU B 1 129 ? 0.079 15.133 19.906 1 98.94 129 LEU B O 1
ATOM 4969 N N . ASP B 1 130 ? 1.354 15.805 18.203 1 98.88 130 ASP B N 1
ATOM 4970 C CA . ASP B 1 130 ? 0.501 15.18 17.188 1 98.88 130 ASP B CA 1
ATOM 4971 C C . ASP B 1 130 ? 1.233 14.047 16.484 1 98.88 130 ASP B C 1
ATOM 4973 O O . ASP B 1 130 ? 2.123 14.289 15.656 1 98.88 130 ASP B O 1
ATOM 4977 N N . LEU B 1 131 ? 0.866 12.812 16.781 1 98.88 131 LEU B N 1
ATOM 4978 C CA . LEU B 1 131 ? 1.358 11.719 15.953 1 98.88 131 LEU B CA 1
ATOM 4979 C C . LEU B 1 131 ? 0.74 11.766 14.562 1 98.88 131 LEU B C 1
ATOM 4981 O O . LEU B 1 131 ? -0.39 11.32 14.359 1 98.88 131 LEU B O 1
ATOM 4985 N N . HIS B 1 132 ? 1.585 12.219 13.648 1 98.81 132 HIS B N 1
ATOM 4986 C CA . HIS B 1 132 ? 1.055 12.617 12.344 1 98.81 132 HIS B CA 1
ATOM 4987 C C . HIS B 1 132 ? 1.122 11.461 11.352 1 98.81 132 HIS B C 1
ATOM 4989 O O . HIS B 1 132 ? 0.5 11.516 10.289 1 98.81 132 HIS B O 1
ATOM 4995 N N . THR B 1 133 ? 1.916 10.43 11.672 1 98.56 133 THR B N 1
ATOM 4996 C CA . THR B 1 133 ? 2.021 9.234 10.852 1 98.56 133 THR B CA 1
ATOM 4997 C C . THR B 1 133 ? 2.041 7.98 11.719 1 98.56 133 THR B C 1
ATOM 4999 O O . THR B 1 133 ? 2.494 8.023 12.867 1 98.56 133 THR B O 1
ATOM 5002 N N . ALA B 1 134 ? 1.554 6.922 11.211 1 98.75 134 ALA B N 1
ATOM 5003 C CA . ALA B 1 134 ? 1.56 5.605 11.836 1 98.75 134 ALA B CA 1
ATOM 5004 C C . ALA B 1 134 ? 2.02 4.531 10.859 1 98.75 134 ALA B C 1
ATOM 5006 O O . ALA B 1 134 ? 1.899 4.699 9.641 1 98.75 134 ALA B O 1
ATOM 5007 N N . PRO B 1 135 ? 2.586 3.396 11.398 1 98.75 135 PRO B N 1
ATOM 5008 C CA . PRO B 1 135 ? 2.977 2.322 10.484 1 98.75 135 PRO B CA 1
ATOM 5009 C C . PRO B 1 135 ? 1.825 1.854 9.594 1 98.75 135 PRO B C 1
ATOM 5011 O O . PRO B 1 135 ? 0.697 1.702 10.07 1 98.75 135 PRO B O 1
ATOM 5014 N N . GLY B 1 136 ? 2.119 1.722 8.297 1 98.44 136 GLY B N 1
ATOM 5015 C CA . GLY B 1 136 ? 1.104 1.294 7.352 1 98.44 136 GLY B CA 1
ATOM 5016 C C . GLY B 1 136 ? 0.217 2.428 6.875 1 98.44 136 GLY B C 1
ATOM 5017 O O . GLY B 1 136 ? -0.53 2.275 5.906 1 98.44 136 GLY B O 1
ATOM 5018 N N . GLY B 1 137 ? 0.276 3.652 7.512 1 98.69 137 GLY B N 1
ATOM 5019 C CA . GLY B 1 137 ? -0.543 4.801 7.16 1 98.69 137 GLY B CA 1
ATOM 5020 C C . GLY B 1 137 ? -1.928 4.762 7.777 1 98.69 137 GLY B C 1
ATOM 5021 O O . GLY B 1 137 ? -2.713 3.852 7.496 1 98.69 137 GLY B O 1
ATOM 5022 N N . GLN B 1 138 ? -2.303 5.727 8.594 1 98.75 138 GLN B N 1
ATOM 5023 C CA . GLN B 1 138 ? -3.607 5.801 9.242 1 98.75 138 GLN B CA 1
ATOM 5024 C C . GLN B 1 138 ? -4.66 6.375 8.297 1 98.75 138 GLN B C 1
ATOM 5026 O O . GLN B 1 138 ? -5.859 6.305 8.578 1 98.75 138 GLN B O 1
ATOM 5031 N N . ASN B 1 139 ? -4.172 6.965 7.203 1 98.44 139 ASN B N 1
ATOM 5032 C CA . ASN B 1 139 ? -5.035 7.414 6.117 1 98.44 139 ASN B CA 1
ATOM 5033 C C . ASN B 1 139 ? -4.395 7.16 4.754 1 98.44 139 ASN B C 1
ATOM 5035 O O . ASN B 1 139 ? -3.33 6.547 4.668 1 98.44 139 ASN B O 1
ATOM 5039 N N . THR B 1 140 ? -4.988 7.574 3.674 1 97.38 140 THR B N 1
ATOM 5040 C CA . THR B 1 140 ? -4.633 7.164 2.32 1 97.38 140 THR B CA 1
ATOM 5041 C C . THR B 1 140 ? -3.758 8.219 1.647 1 97.38 140 THR B C 1
ATOM 5043 O O . THR B 1 140 ? -3.43 8.094 0.466 1 97.38 140 THR B O 1
ATOM 5046 N N . ASP B 1 141 ? -3.324 9.266 2.389 1 97.62 141 ASP B N 1
ATOM 5047 C CA . ASP B 1 141 ? -2.654 10.391 1.744 1 97.62 141 ASP B CA 1
ATOM 5048 C C . ASP B 1 141 ? -1.149 10.359 2.004 1 97.62 141 ASP B C 1
ATOM 5050 O O . ASP B 1 141 ? -0.676 9.586 2.842 1 97.62 141 ASP B O 1
ATOM 5054 N N . TRP B 1 142 ? -0.424 11.203 1.315 1 97.56 142 TRP B N 1
ATOM 5055 C CA . TRP B 1 142 ? 1.035 11.219 1.269 1 97.56 142 TRP B CA 1
ATOM 5056 C C . TRP B 1 142 ? 1.622 11.5 2.646 1 97.56 142 TRP B C 1
ATOM 5058 O O . TRP B 1 142 ? 2.709 11.023 2.977 1 97.56 142 TRP B O 1
ATOM 5068 N N . HIS B 1 143 ? 0.894 12.273 3.465 1 97.81 143 HIS B N 1
ATOM 5069 C CA . HIS B 1 143 ? 1.451 12.766 4.723 1 97.81 143 HIS B CA 1
ATOM 5070 C C . HIS B 1 143 ? 1.429 11.68 5.793 1 97.81 143 HIS B C 1
ATOM 5072 O O . HIS B 1 143 ? 2.051 11.828 6.848 1 97.81 143 HIS B O 1
ATOM 5078 N N . SER B 1 144 ? 0.751 10.531 5.488 1 98 144 SER B N 1
ATOM 5079 C CA . SER B 1 144 ? 0.814 9.375 6.379 1 98 144 SER B CA 1
ATOM 5080 C C . SER B 1 144 ? 2.078 8.555 6.137 1 98 144 SER B C 1
ATOM 5082 O O . SER B 1 144 ? 2.344 7.59 6.852 1 98 144 SER B O 1
ATOM 5084 N N . ASP B 1 145 ? 2.822 8.906 5.074 1 98.44 145 ASP B N 1
ATOM 5085 C CA . ASP B 1 145 ? 4.176 8.438 4.777 1 98.44 145 ASP B CA 1
ATOM 5086 C C . ASP B 1 145 ? 4.195 6.934 4.527 1 98.44 145 ASP B C 1
ATOM 5088 O O . ASP B 1 145 ? 5.129 6.246 4.941 1 98.44 145 ASP B O 1
ATOM 5092 N N . ALA B 1 146 ? 3.102 6.383 3.92 1 97.56 146 ALA B N 1
ATOM 5093 C CA . ALA B 1 146 ? 3.021 4.957 3.621 1 97.56 146 ALA B CA 1
ATOM 5094 C C . ALA B 1 146 ? 3.303 4.688 2.146 1 97.56 146 ALA B C 1
ATOM 5096 O O . ALA B 1 146 ? 3.709 3.584 1.775 1 97.56 146 ALA B O 1
ATOM 5097 N N . GLY B 1 147 ? 3.012 5.668 1.32 1 97.38 147 GLY B N 1
ATOM 5098 C CA . GLY B 1 147 ? 3.348 5.57 -0.091 1 97.38 147 GLY B CA 1
ATOM 5099 C C . GLY B 1 147 ? 2.312 4.812 -0.9 1 97.38 147 GLY B C 1
ATOM 5100 O O . GLY B 1 147 ? 2.529 4.52 -2.078 1 97.38 147 GLY B O 1
ATOM 5101 N N . THR B 1 148 ? 1.176 4.43 -0.27 1 97.5 148 THR B N 1
ATOM 5102 C CA . THR B 1 148 ? 0.113 3.695 -0.948 1 97.5 148 THR B CA 1
ATOM 5103 C C . THR B 1 148 ? -1.24 4.359 -0.708 1 97.5 148 THR B C 1
ATOM 5105 O O . THR B 1 148 ? -1.333 5.34 0.032 1 97.5 148 THR B O 1
ATOM 5108 N N . HIS B 1 149 ? -2.312 3.814 -1.392 1 97.88 149 HIS B N 1
ATOM 5109 C CA . HIS B 1 149 ? -3.631 4.438 -1.342 1 97.88 149 HIS B CA 1
ATOM 5110 C C . HIS B 1 149 ? -4.555 3.693 -0.385 1 97.88 149 HIS B C 1
ATOM 5112 O O . HIS B 1 149 ? -5.77 3.918 -0.388 1 97.88 149 HIS B O 1
ATOM 5118 N N . ILE B 1 150 ? -3.988 2.715 0.368 1 98.06 150 ILE B N 1
ATOM 5119 C CA . ILE B 1 150 ? -4.75 1.961 1.356 1 98.06 150 ILE B CA 1
ATOM 5120 C C . ILE B 1 150 ? -4.191 2.223 2.752 1 98.06 150 ILE B C 1
ATOM 5122 O O . ILE B 1 150 ? -2.98 2.127 2.969 1 98.06 150 ILE B O 1
ATOM 5126 N N . ALA B 1 151 ? -5.039 2.586 3.705 1 98.38 151 ALA B N 1
ATOM 5127 C CA . ALA B 1 151 ? -4.629 2.791 5.094 1 98.38 151 ALA B CA 1
ATOM 5128 C C . ALA B 1 151 ? -4.457 1.457 5.816 1 98.38 151 ALA B C 1
ATOM 5130 O O . ALA B 1 151 ? -5.324 1.051 6.594 1 98.38 151 ALA B O 1
ATOM 5131 N N . LYS B 1 152 ? -3.303 0.864 5.695 1 98.5 152 LYS B N 1
ATOM 5132 C CA . LYS B 1 152 ? -3.039 -0.495 6.16 1 98.5 152 LYS B CA 1
ATOM 5133 C C . LYS B 1 152 ? -2.965 -0.55 7.684 1 98.5 152 LYS B C 1
ATOM 5135 O O . LYS B 1 152 ? -3.051 -1.628 8.273 1 98.5 152 LYS B O 1
ATOM 5140 N N . PHE B 1 153 ? -2.916 0.572 8.32 1 98.75 153 PHE B N 1
ATOM 5141 C CA . PHE B 1 153 ? -2.996 0.674 9.766 1 98.75 153 PHE B CA 1
ATOM 5142 C C . PHE B 1 153 ? -4.254 -0.01 10.289 1 98.75 153 PHE B C 1
ATOM 5144 O O . PHE B 1 153 ? -4.238 -0.617 11.367 1 98.75 153 PHE B O 1
ATOM 5151 N N . TRP B 1 154 ? -5.293 0.003 9.562 1 98.62 154 TRP B N 1
ATOM 5152 C CA . TRP B 1 154 ? -6.582 -0.505 10.023 1 98.62 154 TRP B CA 1
ATOM 5153 C C . TRP B 1 154 ? -6.734 -1.984 9.688 1 98.62 154 TRP B C 1
ATOM 5155 O O . TRP B 1 154 ? -7.652 -2.646 10.18 1 98.62 154 TRP B O 1
ATOM 5165 N N . GLU B 1 155 ? -5.781 -2.494 8.883 1 97.88 155 GLU B N 1
ATOM 5166 C CA . GLU B 1 155 ? -5.863 -3.889 8.453 1 97.88 155 GLU B CA 1
ATOM 5167 C C . GLU B 1 155 ? -4.961 -4.777 9.305 1 97.88 155 GLU B C 1
ATOM 5169 O O . GLU B 1 155 ? -5.191 -5.984 9.414 1 97.88 155 GLU B O 1
ATOM 5174 N N . HIS B 1 156 ? -3.943 -4.188 9.914 1 98.62 156 HIS B N 1
ATOM 5175 C CA . HIS B 1 156 ? -2.939 -4.988 10.602 1 98.62 156 HIS B CA 1
ATOM 5176 C C . HIS B 1 156 ? -2.805 -4.566 12.062 1 98.62 156 HIS B C 1
ATOM 5178 O O . HIS B 1 156 ? -2.256 -3.502 12.359 1 98.62 156 HIS B O 1
ATOM 5184 N N . LYS B 1 157 ? -3.139 -5.41 12.969 1 98.56 157 LYS B N 1
ATOM 5185 C CA . LYS B 1 157 ? -3.119 -5.113 14.398 1 98.56 157 LYS B CA 1
ATOM 5186 C C . LYS B 1 157 ? -1.706 -4.797 14.875 1 98.56 157 LYS B C 1
ATOM 5188 O O . LYS B 1 157 ? -1.52 -3.975 15.773 1 98.56 157 LYS B O 1
ATOM 5193 N N . ASP B 1 158 ? -0.661 -5.426 14.266 1 98.75 158 ASP B N 1
ATOM 5194 C CA . ASP B 1 158 ? 0.723 -5.148 14.641 1 98.75 158 ASP B CA 1
ATOM 5195 C C . ASP B 1 158 ? 1.033 -3.656 14.523 1 98.75 158 ASP B C 1
ATOM 5197 O O . ASP B 1 158 ? 1.752 -3.1 15.359 1 98.75 158 ASP B O 1
ATOM 5201 N N . PHE B 1 159 ? 0.539 -3.012 13.492 1 98.88 159 PHE B N 1
ATOM 5202 C CA . PHE B 1 159 ? 0.753 -1.58 13.312 1 98.88 159 PHE B CA 1
ATOM 5203 C C . PHE B 1 159 ? 0.075 -0.788 14.422 1 98.88 159 PHE B C 1
ATOM 5205 O O . PHE B 1 159 ? 0.65 0.165 14.953 1 98.88 159 PHE B O 1
ATOM 5212 N N . GLN B 1 160 ? -1.14 -1.175 14.781 1 98.88 160 GLN B N 1
ATOM 5213 C CA . GLN B 1 160 ? -1.87 -0.521 15.867 1 98.88 160 GLN B CA 1
ATOM 5214 C C . GLN B 1 160 ? -1.143 -0.685 17.203 1 98.88 160 GLN B C 1
ATOM 5216 O O . GLN B 1 160 ? -1.021 0.271 17.969 1 98.88 160 GLN B O 1
ATOM 5221 N N . ASP B 1 161 ? -0.681 -1.886 17.438 1 98.81 161 ASP B N 1
ATOM 5222 C CA . ASP B 1 161 ? 0.017 -2.178 18.688 1 98.81 161 ASP B CA 1
ATOM 5223 C C . ASP B 1 161 ? 1.303 -1.362 18.812 1 98.81 161 ASP B C 1
ATOM 5225 O O . ASP B 1 161 ? 1.688 -0.951 19.906 1 98.81 161 ASP B O 1
ATOM 5229 N N . ARG B 1 162 ? 1.988 -1.16 17.719 1 98.88 162 ARG B N 1
ATOM 5230 C CA . ARG B 1 162 ? 3.201 -0.348 17.703 1 98.88 162 ARG B CA 1
ATOM 5231 C C . ARG B 1 162 ? 2.906 1.082 18.141 1 98.88 162 ARG B C 1
ATOM 5233 O O . ARG B 1 162 ? 3.68 1.68 18.891 1 98.88 162 ARG B O 1
ATOM 5240 N N . VAL B 1 163 ? 1.814 1.596 17.719 1 98.88 163 VAL B N 1
ATOM 5241 C CA . VAL B 1 163 ? 1.454 2.967 18.062 1 98.88 163 VAL B CA 1
ATOM 5242 C C . VAL B 1 163 ? 1.021 3.033 19.516 1 98.88 163 VAL B C 1
ATOM 5244 O O . VAL B 1 163 ? 1.303 4.016 20.219 1 98.88 163 VAL B O 1
ATOM 5247 N N . ILE B 1 164 ? 0.273 1.991 20 1 98.94 164 ILE B N 1
ATOM 5248 C CA . ILE B 1 164 ? -0.08 1.917 21.422 1 98.94 164 ILE B CA 1
ATOM 5249 C C . ILE B 1 164 ? 1.188 1.946 22.266 1 98.94 164 ILE B C 1
ATOM 5251 O O . ILE B 1 164 ? 1.295 2.74 23.203 1 98.94 164 ILE B O 1
ATOM 5255 N N . TRP B 1 165 ? 2.152 1.108 21.891 1 98.88 165 TRP B N 1
ATOM 5256 C CA . TRP B 1 165 ? 3.434 1.049 22.578 1 98.88 165 TRP B CA 1
ATOM 5257 C C . TRP B 1 165 ? 4.133 2.404 22.562 1 98.88 165 TRP B C 1
ATOM 5259 O O . TRP B 1 165 ? 4.656 2.861 23.578 1 98.88 165 TRP B O 1
ATOM 5269 N N . LEU B 1 166 ? 4.164 3.057 21.406 1 98.88 166 LEU B N 1
ATOM 5270 C CA . LEU B 1 166 ? 4.836 4.344 21.266 1 98.88 166 LEU B CA 1
ATOM 5271 C C . LEU B 1 166 ? 4.211 5.387 22.188 1 98.88 166 LEU B C 1
ATOM 5273 O O . LEU B 1 166 ? 4.926 6.176 22.812 1 98.88 166 LEU B O 1
ATOM 5277 N N . TRP B 1 167 ? 2.916 5.387 22.266 1 98.88 167 TRP B N 1
ATOM 5278 C CA . TRP B 1 167 ? 2.244 6.367 23.125 1 98.88 167 TRP B CA 1
ATOM 5279 C C . TRP B 1 167 ? 2.512 6.086 24.594 1 98.88 167 TRP B C 1
ATOM 5281 O O . TRP B 1 167 ? 2.523 7.008 25.406 1 98.88 167 TRP B O 1
ATOM 5291 N N . GLU B 1 168 ? 2.666 4.801 24.984 1 98.88 168 GLU B N 1
ATOM 5292 C CA . GLU B 1 168 ? 3.115 4.535 26.344 1 98.88 168 GLU B CA 1
ATOM 5293 C C . GLU B 1 168 ? 4.465 5.188 26.625 1 98.88 168 GLU B C 1
ATOM 5295 O O . GLU B 1 168 ? 4.66 5.812 27.672 1 98.88 168 GLU B O 1
ATOM 5300 N N . GLU B 1 169 ? 5.395 5.094 25.625 1 98.81 169 GLU B N 1
ATOM 5301 C CA . GLU B 1 169 ? 6.719 5.695 25.75 1 98.81 169 GLU B CA 1
ATOM 5302 C C . GLU B 1 169 ? 6.625 7.219 25.828 1 98.81 169 GLU B C 1
ATOM 5304 O O . GLU B 1 169 ? 7.285 7.848 26.656 1 98.81 169 GLU B O 1
ATOM 5309 N N . LEU B 1 170 ? 5.824 7.809 24.969 1 98.88 170 LEU B N 1
ATOM 5310 C CA . LEU B 1 170 ? 5.672 9.258 24.906 1 98.88 170 LEU B CA 1
ATOM 5311 C C . LEU B 1 170 ? 5.016 9.781 26.188 1 98.88 170 LEU B C 1
ATOM 5313 O O . LEU B 1 170 ? 5.457 10.789 26.75 1 98.88 170 LEU B O 1
ATOM 5317 N N . ALA B 1 171 ? 3.961 9.125 26.609 1 98.81 171 ALA B N 1
ATOM 5318 C CA . ALA B 1 171 ? 3.252 9.523 27.828 1 98.81 171 ALA B CA 1
ATOM 5319 C C . ALA B 1 171 ? 4.168 9.477 29.047 1 98.81 171 ALA B C 1
ATOM 5321 O O . ALA B 1 171 ? 4.113 10.352 29.906 1 98.81 171 ALA B O 1
ATOM 5322 N N . GLN B 1 172 ? 4.953 8.43 29.094 1 98.62 172 GLN B N 1
ATOM 5323 C CA . GLN B 1 172 ? 5.91 8.32 30.188 1 98.62 172 GLN B CA 1
ATOM 5324 C C . GLN B 1 172 ? 6.922 9.469 30.156 1 98.62 172 GLN B C 1
ATOM 5326 O O . GLN B 1 172 ? 7.234 10.062 31.188 1 98.62 172 GLN B O 1
ATOM 5331 N N . HIS B 1 173 ? 7.395 9.805 29 1 98.69 173 HIS B N 1
ATOM 5332 C CA . HIS B 1 173 ? 8.445 10.805 28.828 1 98.69 173 HIS B CA 1
ATOM 5333 C C . HIS B 1 173 ? 7.926 12.211 29.141 1 98.69 173 HIS B C 1
ATOM 5335 O O . HIS B 1 173 ? 8.648 13.031 29.719 1 98.69 173 HIS B O 1
ATOM 5341 N N . TYR B 1 174 ? 6.66 12.469 28.828 1 98.56 174 TYR B N 1
ATOM 5342 C CA . TYR B 1 174 ? 6.191 13.852 28.844 1 98.56 174 TYR B CA 1
ATOM 5343 C C . TYR B 1 174 ? 5.195 14.07 29.969 1 98.56 174 TYR B C 1
ATOM 5345 O O . TYR B 1 174 ? 4.645 15.164 30.125 1 98.56 174 TYR B O 1
ATOM 5353 N N . ARG B 1 175 ? 4.977 13.125 30.812 1 97.75 175 ARG B N 1
ATOM 5354 C CA . ARG B 1 175 ? 3.934 13.102 31.828 1 97.75 175 ARG B CA 1
ATOM 5355 C C . ARG B 1 175 ? 3.953 14.375 32.656 1 97.75 175 ARG B C 1
ATOM 5357 O O . ARG B 1 175 ? 2.898 14.898 33.031 1 97.75 175 ARG B O 1
ATOM 5364 N N . ASP B 1 176 ? 5.121 14.938 32.938 1 97.5 176 ASP B N 1
ATOM 5365 C CA . ASP B 1 176 ? 5.219 16.016 33.906 1 97.5 176 ASP B CA 1
ATOM 5366 C C . ASP B 1 176 ? 5.426 17.359 33.25 1 97.5 176 ASP B C 1
ATOM 5368 O O . ASP B 1 176 ? 5.715 18.359 33.906 1 97.5 176 ASP B O 1
ATOM 5372 N N . ASN B 1 177 ? 5.305 17.422 31.938 1 98.19 177 ASN B N 1
ATOM 5373 C CA . ASN B 1 177 ? 5.512 18.672 31.234 1 98.19 177 ASN B CA 1
ATOM 5374 C C . ASN B 1 177 ? 4.215 19.469 31.094 1 98.19 177 ASN B C 1
ATOM 5376 O O . ASN B 1 177 ? 3.396 19.188 30.219 1 98.19 177 ASN B O 1
ATOM 5380 N N . THR B 1 178 ? 4.098 20.516 31.812 1 97.38 178 THR B N 1
ATOM 5381 C CA . THR B 1 178 ? 2.844 21.25 31.906 1 97.38 178 THR B CA 1
ATOM 5382 C C . THR B 1 178 ? 2.697 22.203 30.719 1 97.38 178 THR B C 1
ATOM 5384 O O . THR B 1 178 ? 1.645 22.828 30.547 1 97.38 178 THR B O 1
ATOM 5387 N N . TRP B 1 179 ? 3.678 22.344 29.844 1 97.56 179 TRP B N 1
ATOM 5388 C CA . TRP B 1 179 ? 3.586 23.219 28.672 1 97.56 179 TRP B CA 1
ATOM 5389 C C . TRP B 1 179 ? 3.105 22.422 27.453 1 97.56 179 TRP B C 1
ATOM 5391 O O . TRP B 1 179 ? 2.957 22.984 26.375 1 97.56 179 TRP B O 1
ATOM 5401 N N . ILE B 1 180 ? 2.885 21.172 27.688 1 98.62 180 ILE B N 1
ATOM 5402 C CA . ILE B 1 180 ? 2.127 20.391 26.719 1 98.62 180 ILE B CA 1
ATOM 5403 C C . ILE B 1 180 ? 0.64 20.438 27.062 1 98.62 180 ILE B C 1
ATOM 5405 O O . ILE B 1 180 ? 0.217 19.953 28.109 1 98.62 180 ILE B O 1
ATOM 5409 N N . ALA B 1 181 ? -0.112 21.094 26.156 1 98.38 181 ALA B N 1
ATOM 5410 C CA . ALA B 1 181 ? -1.549 21.25 26.359 1 98.38 181 ALA B CA 1
ATOM 5411 C C . ALA B 1 181 ? -2.262 19.906 26.297 1 98.38 181 ALA B C 1
ATOM 5413 O O . ALA B 1 181 ? -3.281 19.688 26.953 1 98.38 181 ALA B O 1
ATOM 5414 N N . GLY B 1 182 ? -1.755 19.047 25.453 1 98.69 182 GLY B N 1
ATOM 5415 C CA . GLY B 1 182 ? -2.334 17.719 25.312 1 98.69 182 GLY B CA 1
ATOM 5416 C C . GLY B 1 182 ? -1.737 16.922 24.156 1 98.69 182 GLY B C 1
ATOM 5417 O O . GLY B 1 182 ? -0.75 17.344 23.547 1 98.69 182 GLY B O 1
ATOM 5418 N N . TYR B 1 183 ? -2.287 15.711 24.016 1 98.88 183 TYR B N 1
ATOM 5419 C CA . TYR B 1 183 ? -1.855 14.789 22.969 1 98.88 183 TYR B CA 1
ATOM 5420 C C . TYR B 1 183 ? -2.93 14.633 21.891 1 98.88 183 TYR B C 1
ATOM 5422 O O . TYR B 1 183 ? -4.121 14.562 22.203 1 98.88 183 TYR B O 1
ATOM 5430 N N . ASN B 1 184 ? -2.582 14.75 20.688 1 98.94 184 ASN B N 1
ATOM 5431 C CA . ASN B 1 184 ? -3.35 14.312 19.516 1 98.94 184 ASN B CA 1
ATOM 5432 C C . ASN B 1 184 ? -2.859 12.969 18.984 1 98.94 184 ASN B C 1
ATOM 5434 O O . ASN B 1 184 ? -1.986 12.914 18.125 1 98.94 184 ASN B O 1
ATOM 5438 N N . PRO B 1 185 ? -3.463 11.898 19.406 1 98.88 185 PRO B N 1
ATOM 5439 C CA . PRO B 1 185 ? -2.865 10.57 19.312 1 98.88 185 PRO B CA 1
ATOM 5440 C C . PRO B 1 185 ? -2.723 10.094 17.859 1 98.88 185 PRO B C 1
ATOM 5442 O O . PRO B 1 185 ? -1.851 9.281 17.562 1 98.88 185 PRO B O 1
ATOM 5445 N N . LEU B 1 186 ? -3.553 10.539 17 1 98.88 186 LEU B N 1
ATOM 5446 C CA . LEU B 1 186 ? -3.516 10.078 15.617 1 98.88 186 LEU B CA 1
ATOM 5447 C C . LEU B 1 186 ? -4.125 11.125 14.68 1 98.88 186 LEU B C 1
ATOM 5449 O O . LEU B 1 186 ? -5.297 11.484 14.82 1 98.88 186 LEU B O 1
ATOM 5453 N N . ASN B 1 187 ? -3.346 11.469 13.727 1 98.88 187 ASN B N 1
ATOM 5454 C CA . ASN B 1 187 ? -3.779 12.508 12.797 1 98.88 187 ASN B CA 1
ATOM 5455 C C . ASN B 1 187 ? -4.648 11.938 11.68 1 98.88 187 ASN B C 1
ATOM 5457 O O . ASN B 1 187 ? -4.27 10.969 11.023 1 98.88 187 ASN B O 1
ATOM 5461 N N . GLU B 1 188 ? -5.758 12.453 11.438 1 98.75 188 GLU B N 1
ATOM 5462 C CA . GLU B 1 188 ? -6.613 12.297 10.266 1 98.75 188 GLU B CA 1
ATOM 5463 C C . GLU B 1 188 ? -6.793 10.82 9.914 1 98.75 188 GLU B C 1
ATOM 5465 O O . GLU B 1 188 ? -6.512 10.406 8.789 1 98.75 188 GLU B O 1
ATOM 5470 N N . PRO B 1 189 ? -7.375 10.055 10.789 1 98.81 189 PRO B N 1
ATOM 5471 C CA . PRO B 1 189 ? -7.621 8.641 10.477 1 98.81 189 PRO B CA 1
ATOM 5472 C C . PRO B 1 1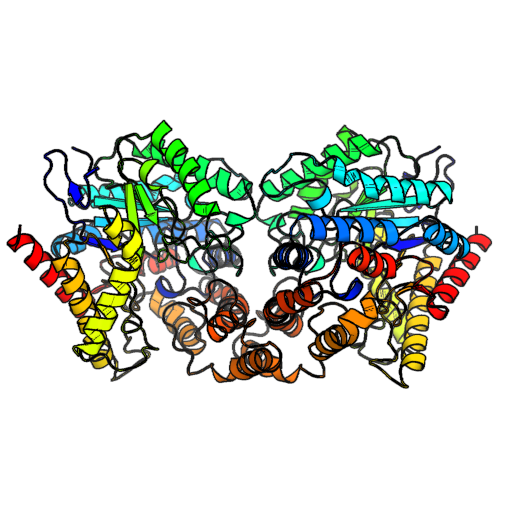89 ? -8.656 8.453 9.367 1 98.81 189 PRO B C 1
ATOM 5474 O O . PRO B 1 189 ? -9.578 9.266 9.234 1 98.81 189 PRO B O 1
ATOM 5477 N N . THR B 1 190 ? -8.516 7.363 8.547 1 98.69 190 THR B N 1
ATOM 5478 C CA . THR B 1 190 ? -9.477 6.957 7.527 1 98.69 190 THR B CA 1
ATOM 5479 C C . THR B 1 190 ? -9.758 5.457 7.617 1 98.69 190 THR B C 1
ATOM 5481 O O . THR B 1 190 ? -9.25 4.676 6.812 1 98.69 190 THR B O 1
ATOM 5484 N N . ASP B 1 191 ? -10.531 5.078 8.562 1 98.44 191 ASP B N 1
ATOM 5485 C CA . ASP B 1 191 ? -11.031 3.713 8.727 1 98.44 191 ASP B CA 1
ATOM 5486 C C . ASP B 1 191 ? -12.266 3.471 7.859 1 98.44 191 ASP B C 1
ATOM 5488 O O . ASP B 1 191 ? -13.336 4 8.148 1 98.44 191 ASP B O 1
ATOM 5492 N N . PRO B 1 192 ? -12.117 2.621 6.871 1 96.94 192 PRO B N 1
ATOM 5493 C CA . PRO B 1 192 ? -13.266 2.438 5.977 1 96.94 192 PRO B CA 1
ATOM 5494 C C . PRO B 1 192 ? -14.477 1.827 6.684 1 96.94 192 PRO B C 1
ATOM 5496 O O . PRO B 1 192 ? -15.609 1.994 6.23 1 96.94 192 PRO B O 1
ATOM 5499 N N . TYR B 1 193 ? -14.258 1.167 7.793 1 95.62 193 TYR B N 1
ATOM 5500 C CA . TYR B 1 193 ? -15.375 0.543 8.5 1 95.62 193 TYR B CA 1
ATOM 5501 C C . TYR B 1 193 ? -15.906 1.462 9.594 1 95.62 193 TYR B C 1
ATOM 5503 O O . TYR B 1 193 ? -16.906 1.156 10.234 1 95.62 193 TYR B O 1
ATOM 5511 N N . GLN B 1 194 ? -15.25 2.557 9.891 1 95.75 194 GLN B N 1
ATOM 5512 C CA . GLN B 1 194 ? -15.719 3.682 10.695 1 95.75 194 GLN B CA 1
ATOM 5513 C C . GLN B 1 194 ? -15.602 3.375 12.18 1 95.75 194 GLN B C 1
ATOM 5515 O O . GLN B 1 194 ? -15.422 4.281 13 1 95.75 194 GLN B O 1
ATOM 5520 N N . THR B 1 195 ? -15.602 2.07 12.594 1 96.12 195 THR B N 1
ATOM 5521 C CA . THR B 1 195 ? -15.727 1.773 14.016 1 96.12 195 THR B CA 1
ATOM 5522 C C . THR B 1 195 ? -14.398 1.284 14.586 1 96.12 195 THR B C 1
ATOM 5524 O O . THR B 1 195 ? -14.203 1.284 15.797 1 96.12 195 THR B O 1
ATOM 5527 N N . ARG B 1 196 ? -13.516 0.765 13.773 1 97.69 196 ARG B N 1
ATOM 5528 C CA . ARG B 1 196 ? -12.227 0.288 14.25 1 97.69 196 ARG B CA 1
ATOM 5529 C C . ARG B 1 196 ? -11.438 1.415 14.914 1 97.69 196 ARG B C 1
ATOM 5531 O O . ARG B 1 196 ? -10.688 1.182 15.867 1 97.69 196 ARG B O 1
ATOM 5538 N N . LEU B 1 197 ? -11.641 2.635 14.484 1 98.69 197 LEU B N 1
ATOM 5539 C CA . LEU B 1 197 ? -11.008 3.811 15.07 1 98.69 197 LEU B CA 1
ATOM 5540 C C . LEU B 1 197 ? -11.398 3.961 16.547 1 98.69 197 LEU B C 1
ATOM 5542 O O . LEU B 1 197 ? -10.539 4.176 17.391 1 98.69 197 LEU B O 1
ATOM 5546 N N . ILE B 1 198 ? -12.672 3.824 16.812 1 98.62 198 ILE B N 1
ATOM 5547 C CA . ILE B 1 198 ? -13.18 3.988 18.156 1 98.62 198 ILE B CA 1
ATOM 5548 C C . ILE B 1 198 ? -12.578 2.916 19.078 1 98.62 198 ILE B C 1
ATOM 5550 O O . ILE B 1 198 ? -12.156 3.211 20.188 1 98.62 198 ILE B O 1
ATOM 5554 N N . ALA B 1 199 ? -12.539 1.682 18.547 1 98.56 199 ALA B N 1
ATOM 5555 C CA . ALA B 1 199 ? -11.914 0.597 19.297 1 98.56 199 ALA B CA 1
ATOM 5556 C C . ALA B 1 199 ? -10.445 0.893 19.578 1 98.56 199 ALA B C 1
ATOM 5558 O O . ALA B 1 199 ? -9.945 0.608 20.672 1 98.56 199 ALA B O 1
ATOM 5559 N N . TRP B 1 200 ? -9.789 1.401 18.641 1 98.81 200 TRP B N 1
ATOM 5560 C CA . TRP B 1 200 ? -8.383 1.742 18.828 1 98.81 200 TRP B CA 1
ATOM 5561 C C . TRP B 1 200 ? -8.227 2.883 19.828 1 98.81 200 TRP B C 1
ATOM 5563 O O . TRP B 1 200 ? -7.281 2.898 20.609 1 98.81 200 TRP B O 1
ATOM 5573 N N . TYR B 1 201 ? -9.117 3.9 19.828 1 98.88 201 TYR B N 1
ATOM 5574 C CA . TYR B 1 201 ? -9.078 4.996 20.797 1 98.88 201 TYR B CA 1
ATOM 5575 C C . TYR B 1 201 ? -9.227 4.473 22.219 1 98.88 201 TYR B C 1
ATOM 5577 O O . TYR B 1 201 ? -8.586 4.977 23.141 1 98.88 201 TYR B O 1
ATOM 5585 N N . ASP B 1 202 ? -10.086 3.424 22.406 1 98.88 202 ASP B N 1
ATOM 5586 C CA . ASP B 1 202 ? -10.188 2.803 23.719 1 98.88 202 ASP B CA 1
ATOM 5587 C C . ASP B 1 202 ? -8.82 2.309 24.203 1 98.88 202 ASP B C 1
ATOM 5589 O O . ASP B 1 202 ? -8.438 2.523 25.344 1 98.88 202 ASP B O 1
ATOM 5593 N N . ARG B 1 203 ? -8.109 1.702 23.297 1 98.88 203 ARG B N 1
ATOM 5594 C CA . ARG B 1 203 ? -6.824 1.097 23.641 1 98.88 203 ARG B CA 1
ATOM 5595 C C . ARG B 1 203 ? -5.77 2.164 23.906 1 98.88 203 ARG B C 1
ATOM 5597 O O . ARG B 1 203 ? -5.016 2.07 24.875 1 98.88 203 ARG B O 1
ATOM 5604 N N . VAL B 1 204 ? -5.695 3.164 23.047 1 98.94 204 VAL B N 1
ATOM 5605 C CA . VAL B 1 204 ? -4.641 4.164 23.203 1 98.94 204 VAL B CA 1
ATOM 5606 C C . VAL B 1 204 ? -4.938 5.043 24.422 1 98.94 204 VAL B C 1
ATOM 5608 O O . VAL B 1 204 ? -4.02 5.473 25.109 1 98.94 204 VAL B O 1
ATOM 5611 N N . TYR B 1 205 ? -6.227 5.328 24.656 1 98.88 205 TYR B N 1
ATOM 5612 C CA . TYR B 1 205 ? -6.621 6.051 25.859 1 98.88 205 TYR B CA 1
ATOM 5613 C C . TYR B 1 205 ? -6.105 5.348 27.109 1 98.88 205 TYR B C 1
ATOM 5615 O O . TYR B 1 205 ? -5.465 5.969 27.969 1 98.88 205 TYR B O 1
ATOM 5623 N N . ALA B 1 206 ? -6.414 4.066 27.203 1 98.88 206 ALA B N 1
ATOM 5624 C CA . ALA B 1 206 ? -5.988 3.283 28.359 1 98.88 206 ALA B CA 1
ATOM 5625 C C . ALA B 1 206 ? -4.465 3.268 28.484 1 98.88 206 ALA B C 1
ATOM 5627 O O . ALA B 1 206 ? -3.926 3.385 29.578 1 98.88 206 ALA B O 1
ATOM 5628 N N . ALA B 1 207 ? -3.805 3.139 27.359 1 98.88 207 ALA B N 1
ATOM 5629 C CA . ALA B 1 207 ? -2.346 3.076 27.344 1 98.88 207 ALA B CA 1
ATOM 5630 C C . ALA B 1 207 ? -1.735 4.379 27.859 1 98.88 207 ALA B C 1
ATOM 5632 O O . ALA B 1 207 ? -0.778 4.363 28.641 1 98.88 207 ALA B O 1
ATOM 5633 N N . ILE B 1 208 ? -2.234 5.516 27.359 1 98.94 208 ILE B N 1
ATOM 5634 C CA . ILE B 1 208 ? -1.723 6.816 27.766 1 98.94 208 ILE B CA 1
ATOM 5635 C C . ILE B 1 208 ? -2.02 7.047 29.25 1 98.94 208 ILE B C 1
ATOM 5637 O O . ILE B 1 208 ? -1.144 7.469 30.016 1 98.94 208 ILE B O 1
ATOM 5641 N N . ARG B 1 209 ? -3.229 6.703 29.75 1 98.75 209 ARG B N 1
ATOM 5642 C CA . ARG B 1 209 ? -3.666 6.961 31.109 1 98.75 209 ARG B CA 1
ATOM 5643 C C . ARG B 1 209 ? -2.916 6.082 32.094 1 98.75 209 ARG B C 1
ATOM 5645 O O . ARG B 1 209 ? -2.799 6.422 33.281 1 98.75 209 ARG B O 1
ATOM 5652 N N . LYS B 1 210 ? -2.422 4.973 31.625 1 98.62 210 LYS B N 1
ATOM 5653 C CA . LYS B 1 210 ? -1.577 4.129 32.469 1 98.62 210 LYS B CA 1
ATOM 5654 C C . LYS B 1 210 ? -0.367 4.902 32.969 1 98.62 210 LYS B C 1
ATOM 5656 O O . LYS B 1 210 ? 0.107 4.652 34.094 1 98.62 210 LYS B O 1
ATOM 5661 N N . HIS B 1 211 ? 0.102 5.898 32.219 1 98.62 211 HIS B N 1
ATOM 5662 C CA . HIS B 1 211 ? 1.355 6.57 32.531 1 98.62 211 HIS B CA 1
ATOM 5663 C C . HIS B 1 211 ? 1.135 8.055 32.812 1 98.62 211 HIS B C 1
ATOM 5665 O O . HIS B 1 211 ? 1.911 8.688 33.531 1 98.62 211 HIS B O 1
ATOM 5671 N N . ASP B 1 212 ? 0.055 8.594 32.188 1 98.5 212 ASP B N 1
ATOM 5672 C CA . ASP B 1 212 ? -0.198 10.031 32.25 1 98.5 212 ASP B CA 1
ATOM 5673 C C . ASP B 1 212 ? -1.675 10.32 32.5 1 98.5 212 ASP B C 1
ATOM 5675 O O . ASP B 1 212 ? -2.471 10.406 31.562 1 98.5 212 ASP B O 1
ATOM 5679 N N . PRO B 1 213 ? -2.014 10.555 33.719 1 97.31 213 PRO B N 1
ATOM 5680 C CA . PRO B 1 213 ? -3.41 10.859 34.062 1 97.31 213 PRO B CA 1
ATOM 5681 C C . PRO B 1 213 ? -3.746 12.336 33.875 1 97.31 213 PRO B C 1
ATOM 5683 O O . PRO B 1 213 ? -4.859 12.766 34.188 1 97.31 213 PRO B O 1
ATOM 5686 N N . HIS B 1 214 ? -2.811 13.156 33.344 1 96.44 214 HIS B N 1
ATOM 5687 C CA . HIS B 1 214 ? -2.949 14.602 33.469 1 96.44 214 HIS B CA 1
ATOM 5688 C C . HIS B 1 214 ? -3.311 15.234 32.125 1 96.44 214 HIS B C 1
ATOM 5690 O O . HIS B 1 214 ? -4.207 16.078 32.062 1 96.44 214 HIS B O 1
ATOM 5696 N N . HIS B 1 215 ? -2.652 14.859 31.031 1 98.5 215 HIS B N 1
ATOM 5697 C CA . HIS B 1 215 ? -2.746 15.617 29.781 1 98.5 215 HIS B CA 1
ATOM 5698 C C . HIS B 1 215 ? -4.062 15.336 29.062 1 98.5 215 HIS B C 1
ATOM 5700 O O . HIS B 1 215 ? -4.539 14.195 29.062 1 98.5 215 HIS B O 1
ATOM 5706 N N . ALA B 1 216 ? -4.625 16.375 28.484 1 98.56 216 ALA B N 1
ATOM 5707 C CA . ALA B 1 216 ? -5.809 16.219 27.641 1 98.56 216 ALA B CA 1
ATOM 5708 C C . ALA B 1 216 ? -5.488 15.43 26.375 1 98.56 216 ALA B C 1
ATOM 5710 O O . ALA B 1 216 ? -4.34 15.414 25.922 1 98.56 216 ALA B O 1
ATOM 5711 N N . LEU B 1 217 ? -6.484 14.727 25.891 1 98.88 217 LEU B N 1
ATOM 5712 C CA . LEU B 1 217 ? -6.395 14.086 24.578 1 98.88 217 LEU B CA 1
ATOM 5713 C C . LEU B 1 217 ? -7.285 14.797 23.562 1 98.88 217 LEU B C 1
ATOM 5715 O O . LEU B 1 217 ? -8.398 15.219 23.891 1 98.88 217 LEU B O 1
ATOM 5719 N N . PHE B 1 218 ? -6.781 15.039 22.406 1 98.88 218 PHE B N 1
ATOM 5720 C CA . PHE B 1 218 ? -7.516 15.586 21.281 1 98.88 218 PHE B CA 1
ATOM 5721 C C . PHE B 1 218 ? -7.75 14.516 20.219 1 98.88 218 PHE B C 1
ATOM 5723 O O . PHE B 1 218 ? -6.863 14.219 19.422 1 98.88 218 PHE B O 1
ATOM 5730 N N . LEU B 1 219 ? -8.93 13.922 20.141 1 98.88 219 LEU B N 1
ATOM 5731 C CA . LEU B 1 219 ? -9.203 12.773 19.281 1 98.88 219 LEU B CA 1
ATOM 5732 C C . LEU B 1 219 ? -9.844 13.219 17.984 1 98.88 219 LEU B C 1
ATOM 5734 O O . LEU B 1 219 ? -10.922 13.82 17.984 1 98.88 219 LEU B O 1
ATOM 5738 N N . ASP B 1 220 ? -9.219 12.906 16.875 1 98.88 220 ASP B N 1
ATOM 5739 C CA . ASP B 1 220 ? -9.727 13.266 15.562 1 98.88 220 ASP B CA 1
ATOM 5740 C C . ASP B 1 220 ? -10.961 12.438 15.211 1 98.88 220 ASP B C 1
ATOM 5742 O O . ASP B 1 220 ? -11.047 11.258 15.562 1 98.88 220 ASP B O 1
ATOM 5746 N N . GLY B 1 221 ? -11.867 13.078 14.453 1 98.69 221 GLY B N 1
ATOM 5747 C CA . GLY B 1 221 ? -12.898 12.289 13.805 1 98.69 221 GLY B CA 1
ATOM 5748 C C . GLY B 1 221 ? -12.367 11.438 12.664 1 98.69 221 GLY B C 1
ATOM 5749 O O . GLY B 1 221 ? -11.234 11.625 12.219 1 98.69 221 GLY B O 1
ATOM 5750 N N . ASN B 1 222 ? -13.156 10.422 12.25 1 98.5 222 ASN B N 1
ATOM 5751 C CA . ASN B 1 222 ? -12.797 9.609 11.094 1 98.5 222 ASN B CA 1
ATOM 5752 C C . ASN B 1 222 ? -12.875 10.414 9.797 1 98.5 222 ASN B C 1
ATOM 5754 O O . ASN B 1 222 ? -13.359 11.547 9.797 1 98.5 222 ASN B O 1
ATOM 5758 N N . THR B 1 223 ? -12.305 9.883 8.695 1 98.19 223 THR B N 1
ATOM 5759 C CA . THR B 1 223 ? -12.344 10.469 7.359 1 98.19 223 THR B CA 1
ATOM 5760 C C . THR B 1 223 ? -11.742 11.875 7.367 1 98.19 223 THR B C 1
ATOM 5762 O O . THR B 1 223 ? -12.43 12.852 7.043 1 98.19 223 THR B O 1
ATOM 5765 N N . PHE B 1 224 ? -10.477 11.914 7.82 1 98.06 224 PHE B N 1
ATOM 5766 C CA . PHE B 1 224 ? -9.648 13.117 7.832 1 98.06 224 PHE B CA 1
ATOM 5767 C C . PHE B 1 224 ? -10.18 14.133 8.844 1 98.06 224 PHE B C 1
ATOM 5769 O O . PHE B 1 224 ? -10.273 15.32 8.547 1 98.06 224 PHE B O 1
ATOM 5776 N N . ALA B 1 225 ? -10.617 13.672 10 1 98.31 225 ALA B N 1
ATOM 5777 C CA . ALA B 1 225 ? -11.039 14.477 11.141 1 98.31 225 ALA B CA 1
ATOM 5778 C C . ALA B 1 225 ? -12.32 15.25 10.828 1 98.31 225 ALA B C 1
ATOM 5780 O O . ALA B 1 225 ? -12.477 16.391 11.258 1 98.31 225 ALA B O 1
ATOM 5781 N N . SER B 1 226 ? -13.211 14.609 10.055 1 97.44 226 SER B N 1
ATOM 5782 C CA . SER B 1 226 ? -14.406 15.352 9.656 1 97.44 226 SER B CA 1
ATOM 5783 C C . SER B 1 226 ? -15.68 14.602 10.023 1 97.44 226 SER B C 1
ATOM 5785 O O . SER B 1 226 ? -16.781 15.133 9.883 1 97.44 226 SER B O 1
ATOM 5787 N N . ASP B 1 227 ? -15.547 13.352 10.508 1 98.12 227 ASP B N 1
ATOM 5788 C CA . ASP B 1 227 ? -16.75 12.523 10.648 1 98.12 227 ASP B CA 1
ATOM 5789 C C . ASP B 1 227 ? -16.797 11.859 12.023 1 98.12 227 ASP B C 1
ATOM 5791 O O . ASP B 1 227 ? -15.977 10.984 12.32 1 98.12 227 ASP B O 1
ATOM 5795 N N . PHE B 1 228 ? -17.766 12.227 12.844 1 98.56 228 PHE B N 1
ATOM 5796 C CA . PHE B 1 228 ? -17.969 11.648 14.164 1 98.56 228 PHE B CA 1
ATOM 5797 C C . PHE B 1 228 ? -19.266 10.852 14.219 1 98.56 228 PHE B C 1
ATOM 5799 O O . PHE B 1 228 ? -19.688 10.414 15.289 1 98.56 228 PHE B O 1
ATOM 5806 N N . SER B 1 229 ? -19.859 10.555 13.055 1 97.44 229 SER B N 1
ATOM 5807 C CA . SER B 1 229 ? -21.219 10.023 12.992 1 97.44 229 SER B CA 1
ATOM 5808 C C . SER B 1 229 ? -21.281 8.609 13.57 1 97.44 229 SER B C 1
ATOM 5810 O O . SER B 1 229 ? -22.359 8.133 13.938 1 97.44 229 SER B O 1
ATOM 5812 N N . HIS B 1 230 ? -20.109 7.918 13.75 1 97.62 230 HIS B N 1
ATOM 5813 C CA . HIS B 1 230 ? -20.141 6.543 14.234 1 97.62 230 HIS B CA 1
ATOM 5814 C C . HIS B 1 230 ? -19.562 6.438 15.641 1 97.62 230 HIS B C 1
ATOM 5816 O O . HIS B 1 230 ? -19.328 5.336 16.141 1 97.62 230 HIS B O 1
ATOM 5822 N N . PH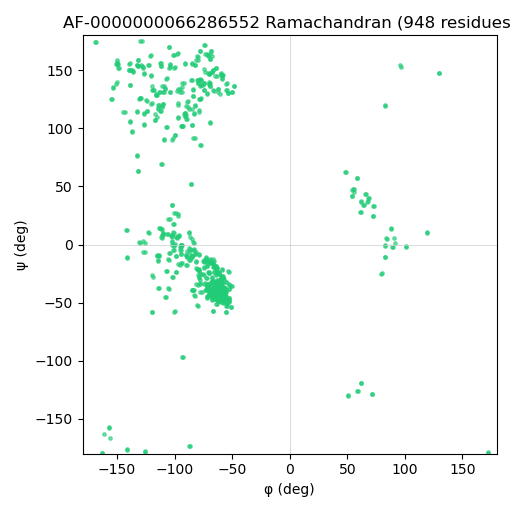E B 1 231 ? -19.375 7.52 16.312 1 98.44 231 PHE B N 1
ATOM 5823 C CA . PHE B 1 231 ? -18.734 7.52 17.625 1 98.44 231 PHE B CA 1
ATOM 5824 C C . PHE B 1 231 ? -19.719 7.086 18.703 1 98.44 231 PHE B C 1
ATOM 5826 O O . PHE B 1 231 ? -19.312 6.66 19.781 1 98.44 231 PHE B O 1
ATOM 5833 N N . GLY B 1 232 ? -21.078 7.203 18.422 1 97.81 232 GLY B N 1
ATOM 5834 C CA . GLY B 1 232 ? -22.062 6.816 19.422 1 97.81 232 GLY B CA 1
ATOM 5835 C C . GLY B 1 232 ? -21.812 7.449 20.781 1 97.81 232 GLY B C 1
ATOM 5836 O O . GLY B 1 232 ? -21.609 8.664 20.875 1 97.81 232 GLY B O 1
ATOM 5837 N N . ASP B 1 233 ? -21.797 6.629 21.828 1 98.12 233 ASP B N 1
ATOM 5838 C CA . ASP B 1 233 ? -21.609 7.109 23.188 1 98.12 233 ASP B CA 1
ATOM 5839 C C . ASP B 1 233 ? -20.156 6.895 23.656 1 98.12 233 ASP B C 1
ATOM 5841 O O . ASP B 1 233 ? -19.891 6.715 24.844 1 98.12 233 ASP B O 1
ATOM 5845 N N . ALA B 1 234 ? -19.281 6.879 22.656 1 98 234 ALA B N 1
ATOM 5846 C CA . ALA B 1 234 ? -17.875 6.562 22.969 1 98 234 ALA B CA 1
ATOM 5847 C C . ALA B 1 234 ? -17.297 7.574 23.953 1 98 234 ALA B C 1
ATOM 5849 O O . ALA B 1 234 ? -16.438 7.234 24.766 1 98 234 ALA B O 1
ATOM 5850 N N . GLU B 1 235 ? -17.828 8.812 23.953 1 97.81 235 GLU B N 1
ATOM 5851 C CA . GLU B 1 235 ? -17.312 9.891 24.797 1 97.81 235 GLU B CA 1
ATOM 5852 C C . GLU B 1 235 ? -17.453 9.531 26.281 1 97.81 235 GLU B C 1
ATOM 5854 O O . GLU B 1 235 ? -16.703 10.055 27.109 1 97.81 235 GLU B O 1
ATOM 5859 N N . LYS B 1 236 ? -18.375 8.68 26.609 1 98.25 236 LYS B N 1
ATOM 5860 C CA . LYS B 1 236 ? -18.609 8.305 28 1 98.25 236 LYS B CA 1
ATOM 5861 C C . LYS B 1 236 ? -17.453 7.484 28.562 1 98.25 236 LYS B C 1
ATOM 5863 O O . LYS B 1 236 ? -17.328 7.328 29.781 1 98.25 236 LYS B O 1
ATOM 5868 N N . ARG B 1 237 ? -16.578 7.043 27.641 1 98.19 237 ARG B N 1
ATOM 5869 C CA . ARG B 1 237 ? -15.5 6.148 28.062 1 98.19 237 ARG B CA 1
ATOM 5870 C C . ARG B 1 237 ? -14.18 6.898 28.188 1 98.19 237 ARG B C 1
ATOM 5872 O O . ARG B 1 237 ? -13.164 6.316 28.594 1 98.19 237 ARG B O 1
ATOM 5879 N N . TRP B 1 238 ? -14.203 8.164 27.906 1 98.25 238 TRP B N 1
ATOM 5880 C CA . TRP B 1 238 ? -12.977 8.953 27.891 1 98.25 238 TRP B CA 1
ATOM 5881 C C . TRP B 1 238 ? -13.156 10.234 28.703 1 98.25 238 TRP B C 1
ATOM 5883 O O . TRP B 1 238 ? -14.102 10.992 28.469 1 98.25 238 TRP B O 1
ATOM 5893 N N . GLU B 1 239 ? -12.297 10.453 29.656 1 97.69 239 GLU B N 1
ATOM 5894 C CA . GLU B 1 239 ? -12.273 11.688 30.438 1 97.69 239 GLU B CA 1
ATOM 5895 C C . GLU B 1 239 ? -11.133 12.602 30 1 97.69 239 GLU B C 1
ATOM 5897 O O . GLU B 1 239 ? -10.117 12.125 29.469 1 97.69 239 GLU B O 1
ATOM 5902 N N . ASN B 1 240 ? -11.32 13.914 30.234 1 98.44 240 ASN B N 1
ATOM 5903 C CA . ASN B 1 240 ? -10.312 14.906 29.891 1 98.44 240 ASN B CA 1
ATOM 5904 C C . ASN B 1 240 ? -9.938 14.82 28.406 1 98.44 240 ASN B C 1
ATOM 5906 O O . ASN B 1 240 ? -8.758 14.719 28.062 1 98.44 240 ASN B O 1
ATOM 5910 N N . THR B 1 241 ? -10.969 14.758 27.562 1 98.69 241 THR B N 1
ATOM 5911 C CA . THR B 1 241 ? -10.805 14.555 26.125 1 98.69 241 THR B CA 1
ATOM 5912 C C . THR B 1 241 ? -11.586 15.602 25.328 1 98.69 241 THR B C 1
ATOM 5914 O O . THR B 1 241 ? -12.742 15.875 25.641 1 98.69 241 THR B O 1
ATOM 5917 N N . ALA B 1 242 ? -10.922 16.266 24.469 1 98.81 242 ALA B N 1
ATOM 5918 C CA . ALA B 1 242 ? -11.539 17.078 23.422 1 98.81 242 ALA B CA 1
ATOM 5919 C C . ALA B 1 242 ? -11.555 16.359 22.078 1 98.81 242 ALA B C 1
ATOM 5921 O O . ALA B 1 242 ? -10.891 15.328 21.922 1 98.81 242 ALA B O 1
ATOM 5922 N N . TYR B 1 243 ? -12.32 16.812 21.219 1 98.88 243 TYR B N 1
ATOM 5923 C CA . TYR B 1 243 ? -12.477 16.188 19.906 1 98.88 243 TYR B CA 1
ATOM 5924 C C . TYR B 1 243 ? -12.078 17.156 18.797 1 98.88 243 TYR B C 1
ATOM 5926 O O . TYR B 1 243 ? -12.453 18.328 18.828 1 98.88 243 TYR B O 1
ATOM 5934 N N . ALA B 1 244 ? -11.289 16.625 17.906 1 98.81 244 ALA B N 1
ATOM 5935 C CA . ALA B 1 244 ? -10.602 17.469 16.938 1 98.81 244 ALA B CA 1
ATOM 5936 C C . ALA B 1 244 ? -11.266 17.375 15.562 1 98.81 244 ALA B C 1
ATOM 5938 O O . ALA B 1 244 ? -11.492 16.266 15.055 1 98.81 244 ALA B O 1
ATOM 5939 N N . ILE B 1 245 ? -11.555 18.484 14.93 1 98.75 245 ILE B N 1
ATOM 5940 C CA . ILE B 1 245 ? -12.008 18.578 13.547 1 98.75 245 ILE B CA 1
ATOM 5941 C C . ILE B 1 245 ? -10.93 19.234 12.695 1 98.75 245 ILE B C 1
ATOM 5943 O O . ILE B 1 245 ? -10.031 19.906 13.227 1 98.75 245 ILE B O 1
ATOM 5947 N N . HIS B 1 246 ? -10.922 19 11.477 1 98.75 246 HIS B N 1
ATOM 5948 C CA . HIS B 1 246 ? -10.211 19.797 10.477 1 98.75 246 HIS B CA 1
ATOM 5949 C C . HIS B 1 246 ? -11.188 20.531 9.562 1 98.75 246 HIS B C 1
ATOM 5951 O O . HIS B 1 246 ? -11.93 19.891 8.812 1 98.75 246 HIS B O 1
ATOM 5957 N N . ASP B 1 247 ? -11.18 21.844 9.641 1 98.44 247 ASP B N 1
ATOM 5958 C CA . ASP B 1 247 ? -12.219 22.625 8.984 1 98.44 247 ASP B CA 1
ATOM 5959 C C . ASP B 1 247 ? -11.648 23.406 7.805 1 98.44 247 ASP B C 1
ATOM 5961 O O . ASP B 1 247 ? -11.695 24.641 7.793 1 98.44 247 ASP B O 1
ATOM 5965 N N . TYR B 1 248 ? -11.297 22.719 6.836 1 97.06 248 TYR B N 1
ATOM 5966 C CA . TYR B 1 248 ? -10.898 23.359 5.582 1 97.06 248 TYR B CA 1
ATOM 5967 C C . TYR B 1 248 ? -12.117 23.766 4.766 1 97.06 248 TYR B C 1
ATOM 5969 O O . TYR B 1 248 ? -13.117 23.047 4.738 1 97.06 248 TYR B O 1
ATOM 5977 N N . SER B 1 249 ? -11.977 24.922 4.152 1 96.62 249 SER B N 1
ATOM 5978 C CA . SER B 1 249 ? -13.016 25.391 3.246 1 96.62 249 SER B CA 1
ATOM 5979 C C . SER B 1 249 ? -12.57 25.297 1.791 1 96.62 249 SER B C 1
ATOM 5981 O O . SER B 1 249 ? -11.422 25.594 1.468 1 96.62 249 SER B O 1
ATOM 5983 N N . VAL B 1 250 ? -13.484 24.938 0.928 1 93.62 250 VAL B N 1
ATOM 5984 C CA . VAL B 1 250 ? -13.188 24.844 -0.496 1 93.62 250 VAL B CA 1
ATOM 5985 C C . VAL B 1 250 ? -12.781 26.203 -1.043 1 93.62 250 VAL B C 1
ATOM 5987 O O . VAL B 1 250 ? -12.016 26.297 -2.008 1 93.62 250 VAL B O 1
ATOM 5990 N N . PHE B 1 251 ? -13.195 27.281 -0.42 1 96.25 251 PHE B N 1
ATOM 5991 C CA . PHE B 1 251 ? -12.93 28.641 -0.885 1 96.25 251 PHE B CA 1
ATOM 5992 C C . PHE B 1 251 ? -11.477 29.031 -0.632 1 96.25 251 PHE B C 1
ATOM 5994 O O . PHE B 1 251 ? -10.992 30.016 -1.176 1 96.25 251 PHE B O 1
ATOM 6001 N N . GLY B 1 252 ? -10.805 28.266 0.191 1 96.5 252 GLY B N 1
ATOM 6002 C CA . GLY B 1 252 ? -9.422 28.547 0.521 1 96.5 252 GLY B CA 1
ATOM 6003 C C . GLY B 1 252 ? -8.438 27.922 -0.448 1 96.5 252 GLY B C 1
ATOM 6004 O O . GLY B 1 252 ? -7.223 27.984 -0.231 1 96.5 252 GLY B O 1
ATOM 6005 N N . PHE B 1 253 ? -8.914 27.375 -1.585 1 94.75 253 PHE B N 1
ATOM 6006 C CA . PHE B 1 253 ? -8.062 26.609 -2.479 1 94.75 253 PHE B CA 1
ATOM 6007 C C . PHE B 1 253 ? -8.227 27.062 -3.922 1 94.75 253 PHE B C 1
ATOM 6009 O O . PHE B 1 253 ? -9.227 27.703 -4.262 1 94.75 253 PHE B O 1
ATOM 6016 N N . PRO B 1 254 ? -7.211 26.781 -4.801 1 90.06 254 PRO B N 1
ATOM 6017 C CA . PRO B 1 254 ? -7.258 27.203 -6.203 1 90.06 254 PRO B CA 1
ATOM 6018 C C . PRO B 1 254 ? -8.484 26.656 -6.941 1 90.06 254 PRO B C 1
ATOM 6020 O O . PRO B 1 254 ? -8.977 27.312 -7.867 1 90.06 254 PRO B O 1
ATOM 6023 N N . ALA B 1 255 ? -9.016 25.641 -6.602 1 83.69 255 ALA B N 1
ATOM 6024 C CA . ALA B 1 255 ? -10.117 25.016 -7.332 1 83.69 255 ALA B CA 1
ATOM 6025 C C . ALA B 1 255 ? -11.461 25.406 -6.719 1 83.69 255 ALA B C 1
ATOM 6027 O O . ALA B 1 255 ? -12.453 24.688 -6.867 1 83.69 255 ALA B O 1
ATOM 6028 N N . ALA B 1 256 ? -11.484 26.547 -6.051 1 90.75 256 ALA B N 1
ATOM 6029 C CA . ALA B 1 256 ? -12.742 27 -5.473 1 90.75 256 ALA B CA 1
ATOM 6030 C C . ALA B 1 256 ? -13.812 27.156 -6.551 1 90.75 256 ALA B C 1
ATOM 6032 O O . ALA B 1 256 ? -13.523 27.609 -7.66 1 90.75 256 ALA B O 1
ATOM 6033 N N . PRO B 1 257 ? -15.016 26.906 -6.273 1 90.31 257 PRO B N 1
ATOM 6034 C CA . PRO B 1 257 ? -16.078 26.922 -7.277 1 90.31 257 PRO B CA 1
ATOM 6035 C C . PRO B 1 257 ? -16.438 28.344 -7.734 1 90.31 257 PRO B C 1
ATOM 6037 O O . PRO B 1 257 ? -17.016 28.516 -8.812 1 90.31 257 PRO B O 1
ATOM 6040 N N . GLU B 1 258 ? -16.266 29.297 -6.906 1 93.88 258 GLU B N 1
ATOM 6041 C CA . GLU B 1 258 ? -16.516 30.719 -7.191 1 93.88 258 GLU B CA 1
ATOM 6042 C C . GLU B 1 258 ? -15.578 31.609 -6.391 1 93.88 258 GLU B C 1
ATOM 6044 O O . GLU B 1 258 ? -15.047 31.203 -5.359 1 93.88 258 GLU B O 1
ATOM 6049 N N . PRO B 1 259 ? -15.414 32.812 -7.008 1 94.81 259 PRO B N 1
ATOM 6050 C CA . PRO B 1 259 ? -14.641 33.75 -6.203 1 94.81 259 PRO B CA 1
ATOM 6051 C C . PRO B 1 259 ? -15.273 34.031 -4.84 1 94.81 259 PRO B C 1
ATOM 6053 O O . PRO B 1 259 ? -16.5 34.094 -4.73 1 94.81 259 PRO B O 1
ATOM 6056 N N . TYR B 1 260 ? -14.477 34.156 -3.926 1 97.62 260 TYR B N 1
ATOM 6057 C CA . TYR B 1 260 ? -14.992 34.438 -2.586 1 97.62 260 TYR B CA 1
ATOM 6058 C C . TYR B 1 260 ? -15.148 35.938 -2.35 1 97.62 260 TYR B C 1
ATOM 6060 O O . TYR B 1 260 ? -14.164 36.688 -2.375 1 97.62 260 TYR B O 1
ATOM 6068 N N . VAL B 1 261 ? -16.391 36.406 -2.092 1 97.25 261 VAL B N 1
ATOM 6069 C CA . VAL B 1 261 ? -16.672 37.812 -1.883 1 97.25 261 VAL B CA 1
ATOM 6070 C C . VAL B 1 261 ? -17.328 38.031 -0.521 1 97.25 261 VAL B C 1
ATOM 6072 O O . VAL B 1 261 ? -17.844 39.125 -0.23 1 97.25 261 VAL B O 1
ATOM 6075 N N . SER B 1 262 ? -17.328 37 0.262 1 97.88 262 SER B N 1
ATOM 6076 C CA . SER B 1 262 ? -17.906 37.062 1.601 1 97.88 262 SER B CA 1
ATOM 6077 C C . SER B 1 262 ? -19.406 37.375 1.546 1 97.88 262 SER B C 1
ATOM 6079 O O . SER B 1 262 ? -19.922 38.125 2.371 1 97.88 262 SER B O 1
ATOM 6081 N N . SER B 1 263 ? -20.031 36.812 0.563 1 97.94 263 SER B N 1
ATOM 6082 C CA . SER B 1 263 ? -21.484 36.969 0.505 1 97.94 263 SER B CA 1
ATOM 6083 C C . SER B 1 263 ? -22.172 36.188 1.635 1 97.94 263 SER B C 1
ATOM 6085 O O . SER B 1 263 ? -21.562 35.312 2.252 1 97.94 263 SER B O 1
ATOM 6087 N N . GLU B 1 264 ? -23.422 36.531 1.861 1 97.69 264 GLU B N 1
ATOM 6088 C CA . GLU B 1 264 ? -24.188 35.844 2.885 1 97.69 264 GLU B CA 1
ATOM 6089 C C . GLU B 1 264 ? -24.266 34.344 2.588 1 97.69 264 GLU B C 1
ATOM 6091 O O . GLU B 1 264 ? -24.156 33.531 3.496 1 97.69 264 GLU B O 1
ATOM 6096 N N . ALA B 1 265 ? -24.438 34.094 1.347 1 97.44 265 ALA B N 1
ATOM 6097 C CA . ALA B 1 265 ? -24.516 32.688 0.94 1 97.44 265 ALA B CA 1
ATOM 6098 C C . ALA B 1 265 ? -23.219 31.953 1.211 1 97.44 265 ALA B C 1
ATOM 6100 O O . ALA B 1 265 ? -23.219 30.797 1.66 1 97.44 265 ALA B O 1
ATOM 6101 N N . GLN B 1 266 ? -22.109 32.562 0.915 1 97.81 266 GLN B N 1
ATOM 6102 C CA . GLN B 1 266 ? -20.797 31.969 1.142 1 97.81 266 GLN B CA 1
ATOM 6103 C C . GLN B 1 266 ? -20.531 31.797 2.633 1 97.81 266 GLN B C 1
ATOM 6105 O O . GLN B 1 266 ? -20.047 30.75 3.061 1 97.81 266 GLN B O 1
ATOM 6110 N N . ARG B 1 267 ? -20.844 32.75 3.406 1 97.5 267 ARG B N 1
ATOM 6111 C CA . ARG B 1 267 ? -20.672 32.688 4.852 1 97.5 267 ARG B CA 1
ATOM 6112 C C . ARG B 1 267 ? -21.547 31.594 5.461 1 97.5 267 ARG B C 1
ATOM 6114 O O . ARG B 1 267 ? -21.141 30.906 6.395 1 97.5 267 ARG B O 1
ATOM 6121 N N . ARG B 1 268 ? -22.766 31.484 4.934 1 97.56 268 ARG B N 1
ATOM 6122 C CA . ARG B 1 268 ? -23.656 30.422 5.379 1 97.56 268 ARG B CA 1
ATOM 6123 C C . ARG B 1 268 ? -23.062 29.047 5.07 1 97.56 268 ARG B C 1
ATOM 6125 O O . ARG B 1 268 ? -23.203 28.109 5.855 1 97.56 268 ARG B O 1
ATOM 6132 N N . ARG B 1 269 ? -22.453 28.938 3.945 1 96.94 269 ARG B N 1
ATOM 6133 C CA . ARG B 1 269 ? -21.812 27.688 3.574 1 96.94 269 ARG B CA 1
ATOM 6134 C C . ARG B 1 269 ? -20.656 27.359 4.52 1 96.94 269 ARG B C 1
ATOM 6136 O O . ARG B 1 269 ? -20.5 26.219 4.938 1 96.94 269 ARG B O 1
ATOM 6143 N N . LEU B 1 270 ? -19.828 28.328 4.82 1 98 270 LEU B N 1
ATOM 6144 C CA . LEU B 1 270 ? -18.75 28.141 5.789 1 98 270 LEU B CA 1
ATOM 6145 C C . LEU B 1 270 ? -19.297 27.656 7.125 1 98 270 LEU B C 1
ATOM 6147 O O . LEU B 1 270 ? -18.781 26.688 7.695 1 98 270 LEU B O 1
ATOM 6151 N N . ARG B 1 271 ? -20.359 28.25 7.582 1 97.75 271 ARG B N 1
ATOM 6152 C CA . ARG B 1 271 ? -20.953 27.938 8.875 1 97.75 271 ARG B CA 1
ATOM 6153 C C . ARG B 1 271 ? -21.547 26.547 8.883 1 97.75 271 ARG B C 1
ATOM 6155 O O . ARG B 1 271 ? -21.375 25.781 9.836 1 97.75 271 ARG B O 1
ATOM 6162 N N . ARG B 1 272 ? -22.234 26.203 7.828 1 97.75 272 ARG B N 1
ATOM 6163 C CA . ARG B 1 272 ? -22.875 24.891 7.73 1 97.75 272 ARG B CA 1
ATOM 6164 C C . ARG B 1 272 ? -21.844 23.781 7.758 1 97.75 272 ARG B C 1
ATOM 6166 O O . ARG B 1 272 ? -22.047 22.75 8.406 1 97.75 272 ARG B O 1
ATOM 6173 N N . SER B 1 273 ? -20.828 23.984 7.016 1 97.12 273 SER B N 1
ATOM 6174 C CA . SER B 1 273 ? -19.75 22.984 6.988 1 97.12 273 SER B CA 1
ATOM 6175 C C . SER B 1 273 ? -19.125 22.812 8.375 1 97.12 273 SER B C 1
ATOM 6177 O O . SER B 1 273 ? -18.906 21.672 8.812 1 97.12 273 SER B O 1
ATOM 6179 N N . TYR B 1 274 ? -18.891 23.875 9.016 1 98.06 274 TYR B N 1
ATOM 6180 C CA . TYR B 1 274 ? -18.328 23.906 10.367 1 98.06 274 TYR B CA 1
ATOM 6181 C C . TYR B 1 274 ? -19.266 23.234 11.359 1 98.06 274 TYR B C 1
ATOM 6183 O O . TYR B 1 274 ? -18.844 22.359 12.125 1 98.06 274 TYR B O 1
ATOM 6191 N N . GLU B 1 275 ? -20.5 23.531 11.305 1 97.94 275 GLU B N 1
ATOM 6192 C CA . GLU B 1 275 ? -21.5 23 12.234 1 97.94 275 GLU B CA 1
ATOM 6193 C C . GLU B 1 275 ? -21.734 21.516 12.016 1 97.94 275 GLU B C 1
ATOM 6195 O O . GLU B 1 275 ? -21.938 20.766 12.969 1 97.94 275 GLU B O 1
ATOM 6200 N N . LYS B 1 276 ? -21.688 21.125 10.789 1 97.56 276 LYS B N 1
ATOM 6201 C CA . LYS B 1 276 ? -21.859 19.719 10.484 1 97.56 276 LYS B CA 1
ATOM 6202 C C . LYS B 1 276 ? -20.766 18.875 11.117 1 97.56 276 LYS B C 1
ATOM 6204 O O . LYS B 1 276 ? -21.016 17.797 11.672 1 97.56 276 LYS B O 1
ATOM 6209 N N . LYS B 1 277 ? -19.562 19.344 11.117 1 98 277 LYS B N 1
ATOM 6210 C CA . LYS B 1 277 ? -18.422 18.625 11.672 1 98 277 LYS B CA 1
ATOM 6211 C C . LYS B 1 277 ? -18.5 18.547 13.195 1 98 277 LYS B C 1
ATOM 6213 O O . LYS B 1 277 ? -17.969 17.625 13.812 1 98 277 LYS B O 1
ATOM 6218 N N . ARG B 1 278 ? -19.203 19.453 13.781 1 98.12 278 ARG B N 1
ATOM 6219 C CA . ARG B 1 278 ? -19.266 19.562 15.242 1 98.12 278 ARG B CA 1
ATOM 6220 C C . ARG B 1 278 ? -20.547 18.938 15.773 1 98.12 278 ARG B C 1
ATOM 6222 O O . ARG B 1 278 ? -20.75 18.859 16.984 1 98.12 278 ARG B O 1
ATOM 6229 N N . GLU B 1 279 ? -21.391 18.422 14.906 1 98.19 279 GLU B N 1
ATOM 6230 C CA . GLU B 1 279 ? -22.75 18.031 15.266 1 98.19 279 GLU B CA 1
ATOM 6231 C C . GLU B 1 279 ? -22.75 17.062 16.453 1 98.19 279 GLU B C 1
ATOM 6233 O O . GLU B 1 279 ? -23.469 17.266 17.422 1 98.19 279 GLU B O 1
ATOM 6238 N N . TRP B 1 280 ? -21.953 16.016 16.359 1 98.5 280 TRP B N 1
ATOM 6239 C CA . TRP B 1 280 ? -21.891 14.984 17.391 1 98.5 280 TRP B CA 1
ATOM 6240 C C . TRP B 1 280 ? -21.438 15.586 18.719 1 98.5 280 TRP B C 1
ATOM 6242 O O . TRP B 1 280 ? -22 15.266 19.766 1 98.5 280 TRP B O 1
ATOM 6252 N N . MET B 1 281 ? -20.5 16.484 18.734 1 98.56 281 MET B N 1
ATOM 6253 C CA . MET B 1 281 ? -19.969 17.109 19.938 1 98.56 281 MET B CA 1
ATOM 6254 C C . MET B 1 281 ? -20.984 18.078 20.531 1 98.56 281 MET B C 1
ATOM 6256 O O . MET B 1 281 ? -21.188 18.109 21.75 1 98.56 281 MET B O 1
ATOM 6260 N N . ASP B 1 282 ? -21.609 18.891 19.672 1 98.12 282 ASP B N 1
ATOM 6261 C CA . ASP B 1 282 ? -22.562 19.891 20.141 1 98.12 282 ASP B CA 1
ATOM 6262 C C . ASP B 1 282 ? -23.766 19.219 20.812 1 98.12 282 ASP B C 1
ATOM 6264 O O . ASP B 1 282 ? -24.266 19.688 21.844 1 98.12 282 ASP B O 1
ATOM 6268 N N . ALA B 1 283 ? -24.172 18.109 20.25 1 98.12 283 ALA B N 1
ATOM 6269 C CA . ALA B 1 283 ? -25.312 17.391 20.781 1 98.12 283 ALA B CA 1
ATOM 6270 C C . ALA B 1 283 ? -25.016 16.844 22.188 1 98.12 283 ALA B C 1
ATOM 6272 O O . ALA B 1 283 ? -25.938 16.516 22.938 1 98.12 283 ALA B O 1
ATOM 6273 N N . ARG B 1 284 ? -23.781 16.828 22.594 1 97.69 284 ARG B N 1
ATOM 6274 C CA . ARG B 1 284 ? -23.391 16.125 23.812 1 97.69 284 ARG B CA 1
ATOM 6275 C C . ARG B 1 284 ? -22.641 17.062 24.766 1 97.69 284 ARG B C 1
ATOM 6277 O O . ARG B 1 284 ? -22.203 16.641 25.844 1 97.69 284 ARG B O 1
ATOM 6284 N N . GLY B 1 285 ? -22.5 18.281 24.375 1 97.88 285 GLY B N 1
ATOM 6285 C CA . GLY B 1 285 ? -21.797 19.266 25.203 1 97.88 285 GLY B CA 1
ATOM 6286 C C . GLY B 1 285 ? -20.328 18.953 25.359 1 97.88 285 GLY B C 1
ATOM 6287 O O . GLY B 1 285 ? -19.797 19 26.469 1 97.88 285 GLY B O 1
ATOM 6288 N N . LEU B 1 286 ? -19.672 18.578 24.281 1 98.5 286 LEU B N 1
ATOM 6289 C CA . LEU B 1 286 ? -18.266 18.172 24.328 1 98.5 286 LEU B CA 1
ATOM 6290 C C . LEU B 1 286 ? -17.359 19.266 23.781 1 98.5 286 LEU B C 1
ATOM 6292 O O . LEU B 1 286 ? -17.797 20.109 23 1 98.5 286 LEU B O 1
ATOM 6296 N N . CYS B 1 287 ? -16.172 19.297 24.234 1 98.62 287 CYS B N 1
ATOM 6297 C CA . CYS B 1 287 ? -15.172 20.266 23.812 1 98.62 287 CYS B CA 1
ATOM 6298 C C . CYS B 1 287 ? -14.68 19.984 22.406 1 98.62 287 CYS B C 1
ATOM 6300 O O . CYS B 1 287 ? -14.312 18.844 22.094 1 98.62 287 CYS B O 1
ATOM 6302 N N . VAL B 1 288 ? -14.672 20.984 21.531 1 98.69 288 VAL B N 1
ATOM 6303 C CA . VAL B 1 288 ? -14.188 20.875 20.172 1 98.69 288 VAL B CA 1
ATOM 6304 C C . VAL B 1 288 ? -12.883 21.641 20.016 1 98.69 288 VAL B C 1
ATOM 6306 O O . VAL B 1 288 ? -12.727 22.734 20.578 1 98.69 288 VAL B O 1
ATOM 6309 N N . TRP B 1 289 ? -11.922 21.078 19.344 1 98.69 289 TRP B N 1
ATOM 6310 C CA . TRP B 1 289 ? -10.672 21.719 18.922 1 98.69 289 TRP B CA 1
ATOM 6311 C C . TRP B 1 289 ? -10.484 21.594 17.422 1 98.69 289 TRP B C 1
ATOM 6313 O O . TRP B 1 289 ? -10.625 20.5 16.859 1 98.69 289 TRP B O 1
ATOM 6323 N N . ASN B 1 290 ? -10.312 22.688 16.688 1 98.81 290 ASN B N 1
ATOM 6324 C CA . ASN B 1 290 ? -9.984 22.641 15.273 1 98.81 290 ASN B CA 1
ATOM 6325 C C . ASN B 1 290 ? -8.477 22.484 15.055 1 98.81 290 ASN B C 1
ATOM 6327 O O . ASN B 1 290 ? -7.738 23.469 15.094 1 98.81 290 ASN B O 1
ATOM 6331 N N . GLY B 1 291 ? -8.086 21.25 14.719 1 98.69 291 GLY B N 1
ATOM 6332 C CA . GLY B 1 291 ? -6.668 20.922 14.672 1 98.69 291 GLY B CA 1
ATOM 6333 C C . GLY B 1 291 ? -5.996 21.391 13.391 1 98.69 291 GLY B C 1
ATOM 6334 O O . GLY B 1 291 ? -4.77 21.547 13.352 1 98.69 291 GLY B O 1
ATOM 6335 N N . GLU B 1 292 ? -6.793 21.609 12.32 1 98.75 292 GLU B N 1
ATOM 6336 C CA . GLU B 1 292 ? -6.25 22.094 11.055 1 98.75 292 GLU B CA 1
ATOM 6337 C C . GLU B 1 292 ? -7.293 22.906 10.289 1 98.75 292 GLU B C 1
ATOM 6339 O O . GLU B 1 292 ? -8.469 22.562 10.273 1 98.75 292 GLU B O 1
ATOM 6344 N N . PHE B 1 293 ? -6.895 23.953 9.742 1 98.38 293 PHE B N 1
ATOM 6345 C CA . PHE B 1 293 ? -7.637 24.75 8.773 1 98.38 293 PHE B CA 1
ATOM 6346 C C . PHE B 1 293 ? -6.738 25.781 8.109 1 98.38 293 PHE B C 1
ATOM 6348 O O . PHE B 1 293 ? -5.559 25.891 8.453 1 98.38 293 PHE B O 1
ATOM 6355 N N . GLY B 1 294 ? -7.23 26.469 7.164 1 98.06 294 GLY B N 1
ATOM 6356 C CA . GLY B 1 294 ? -6.504 27.578 6.57 1 98.06 294 GLY B CA 1
ATOM 6357 C C . GLY B 1 294 ? -6.438 27.516 5.059 1 98.06 294 GLY B C 1
ATOM 6358 O O . GLY B 1 294 ? -6.383 26.422 4.48 1 98.06 294 GLY B O 1
ATOM 6359 N N . PRO B 1 295 ? -6.43 28.656 4.422 1 97.75 295 PRO B N 1
ATOM 6360 C CA . PRO B 1 295 ? -6.309 28.734 2.965 1 97.75 295 PRO B CA 1
ATOM 6361 C C . PRO B 1 295 ? -4.867 28.562 2.484 1 97.75 295 PRO B C 1
ATOM 6363 O O . PRO B 1 295 ? -3.932 28.672 3.281 1 97.75 295 PRO B O 1
ATOM 6366 N N . VAL B 1 296 ? -4.746 28.25 1.255 1 97.75 296 VAL B N 1
ATOM 6367 C CA . VAL B 1 296 ? -3.447 28.312 0.59 1 97.75 296 VAL B CA 1
ATOM 6368 C C . VAL B 1 296 ? -3.312 29.625 -0.17 1 97.75 296 VAL B C 1
ATOM 6370 O O . VAL B 1 296 ? -4.301 30.328 -0.379 1 97.75 296 VAL B O 1
ATOM 6373 N N . TYR B 1 297 ? -2.068 30 -0.594 1 97.62 297 TYR B N 1
ATOM 6374 C CA . TYR B 1 297 ? -1.842 31.328 -1.144 1 97.62 297 TYR B CA 1
ATOM 6375 C C . TYR B 1 297 ? -1.15 31.25 -2.498 1 97.62 297 TYR B C 1
ATOM 6377 O O . TYR B 1 297 ? -0.46 30.266 -2.795 1 97.62 297 TYR B O 1
ATOM 6385 N N . ALA B 1 298 ? -1.404 32.25 -3.273 1 96.38 298 ALA B N 1
ATOM 6386 C CA . ALA B 1 298 ? -0.757 32.406 -4.574 1 96.38 298 ALA B CA 1
ATOM 6387 C C . ALA B 1 298 ? 0.693 32.844 -4.422 1 96.38 298 ALA B C 1
ATOM 6389 O O . ALA B 1 298 ? 1.048 33.5 -3.43 1 96.38 298 ALA B O 1
ATOM 6390 N N . ARG B 1 299 ? 1.491 32.438 -5.32 1 95.5 299 ARG B N 1
ATOM 6391 C CA . ARG B 1 299 ? 2.902 32.781 -5.414 1 95.5 299 ARG B CA 1
ATOM 6392 C C . ARG B 1 299 ? 3.189 33.531 -6.711 1 95.5 299 ARG B C 1
ATOM 6394 O O . ARG B 1 299 ? 2.742 33.125 -7.781 1 95.5 299 ARG B O 1
ATOM 6401 N N . ARG B 1 300 ? 3.902 34.594 -6.586 1 94.69 300 ARG B N 1
ATOM 6402 C CA . ARG B 1 300 ? 4.133 35.469 -7.719 1 94.69 300 ARG B CA 1
ATOM 6403 C C . ARG B 1 300 ? 4.781 34.719 -8.875 1 94.69 300 ARG B C 1
ATOM 6405 O O . ARG B 1 300 ? 4.504 35 -10.047 1 94.69 300 ARG B O 1
ATOM 6412 N N . GLU B 1 301 ? 5.648 33.812 -8.594 1 94.38 301 GLU B N 1
ATOM 6413 C CA . GLU B 1 301 ? 6.363 33.062 -9.641 1 94.38 301 GLU B CA 1
ATOM 6414 C C . GLU B 1 301 ? 5.414 32.188 -10.43 1 94.38 301 GLU B C 1
ATOM 6416 O O . GLU B 1 301 ? 5.73 31.766 -11.547 1 94.38 301 GLU B O 1
ATOM 6421 N N . TYR B 1 302 ? 4.266 31.875 -9.938 1 94.25 302 TYR B N 1
ATOM 6422 C CA . TYR B 1 302 ? 3.367 30.953 -10.625 1 94.25 302 TYR B CA 1
ATOM 6423 C C . TYR B 1 302 ? 2.102 31.672 -11.078 1 94.25 302 TYR B C 1
ATOM 6425 O O . TYR B 1 302 ? 1.623 31.453 -12.195 1 94.25 302 TYR B O 1
ATOM 6433 N N . GLU B 1 303 ? 1.581 32.656 -10.219 1 95 303 GLU B N 1
ATOM 6434 C CA . GLU B 1 303 ? 0.295 33.281 -10.516 1 95 303 GLU B CA 1
ATOM 6435 C C . GLU B 1 303 ? 0.478 34.688 -11.055 1 95 303 GLU B C 1
ATOM 6437 O O . GLU B 1 303 ? -0.488 35.312 -11.477 1 95 303 GLU B O 1
ATOM 6442 N N . GLY B 1 304 ? 1.687 35.25 -11.07 1 95.62 304 GLY B N 1
ATOM 6443 C CA . GLY B 1 304 ? 1.995 36.531 -11.641 1 95.62 304 GLY B CA 1
ATOM 6444 C C . GLY B 1 304 ? 1.194 37.656 -11.016 1 95.62 304 GLY B C 1
ATOM 6445 O O . GLY B 1 304 ? 1.148 37.812 -9.789 1 95.62 304 GLY B O 1
ATOM 6446 N N . ASP B 1 305 ? 0.515 38.406 -11.836 1 96.38 305 ASP B N 1
ATOM 6447 C CA . ASP B 1 305 ? -0.169 39.625 -11.438 1 96.38 305 ASP B CA 1
ATOM 6448 C C . ASP B 1 305 ? -1.418 39.312 -10.617 1 96.38 305 ASP B C 1
ATOM 6450 O O . ASP B 1 305 ? -1.947 40.188 -9.93 1 96.38 305 ASP B O 1
ATOM 6454 N N . LEU B 1 306 ? -1.78 38.094 -10.664 1 96.06 306 LEU B N 1
ATOM 6455 C CA . LEU B 1 306 ? -3.004 37.75 -9.969 1 96.06 306 LEU B CA 1
ATOM 6456 C C . LEU B 1 306 ? -2.725 37.469 -8.492 1 96.06 306 LEU B C 1
ATOM 6458 O O . LEU B 1 306 ? -3.654 37.344 -7.691 1 96.06 306 LEU B O 1
ATOM 6462 N N . THR B 1 307 ? -1.489 37.375 -8.109 1 97.06 307 THR B N 1
ATOM 6463 C CA . THR B 1 307 ? -1.059 36.938 -6.785 1 97.06 307 THR B CA 1
ATOM 6464 C C . THR B 1 307 ? -1.759 37.75 -5.695 1 97.06 307 THR B C 1
ATOM 6466 O O . THR B 1 307 ? -2.363 37.156 -4.785 1 97.06 307 THR B O 1
ATOM 6469 N N . ASP B 1 308 ? -1.775 39.031 -5.797 1 97 308 ASP B N 1
ATOM 6470 C CA . ASP B 1 308 ? -2.297 39.906 -4.734 1 97 308 ASP B CA 1
ATOM 6471 C C . ASP B 1 308 ? -3.812 39.75 -4.605 1 97 308 ASP B C 1
ATOM 6473 O O . ASP B 1 308 ? -4.344 39.688 -3.498 1 97 308 ASP B O 1
ATOM 6477 N N . SER B 1 309 ? -4.488 39.75 -5.742 1 96.94 309 SER B N 1
ATOM 6478 C CA . SER B 1 309 ? -5.941 39.625 -5.707 1 96.94 309 SER B CA 1
ATOM 6479 C C . SER B 1 309 ? -6.367 38.25 -5.148 1 96.94 309 SER B C 1
ATOM 6481 O O . SER B 1 309 ? -7.316 38.188 -4.367 1 96.94 309 SER B O 1
ATOM 6483 N N . ILE B 1 310 ? -5.707 37.219 -5.535 1 96.94 310 ILE B N 1
ATOM 6484 C CA . ILE B 1 310 ? -6.008 35.875 -5.027 1 96.94 310 ILE B CA 1
ATOM 6485 C C . ILE B 1 310 ? -5.793 35.844 -3.518 1 96.94 310 ILE B C 1
ATOM 6487 O O . ILE B 1 310 ? -6.641 35.344 -2.777 1 96.94 310 ILE B O 1
ATOM 6491 N N . ASN B 1 311 ? -4.672 36.344 -3.094 1 98.12 311 ASN B N 1
ATOM 6492 C CA . ASN B 1 311 ? -4.332 36.312 -1.677 1 98.12 311 ASN B CA 1
ATOM 6493 C C . ASN B 1 311 ? -5.293 37.125 -0.836 1 98.12 311 ASN B C 1
ATOM 6495 O O . ASN B 1 311 ? -5.617 36.781 0.294 1 98.12 311 ASN B O 1
ATOM 6499 N N . GLU B 1 312 ? -5.746 38.219 -1.365 1 97.75 312 GLU B N 1
ATOM 6500 C CA . GLU B 1 312 ? -6.742 39.031 -0.653 1 97.75 312 GLU B CA 1
ATOM 6501 C C . GLU B 1 312 ? -8.023 38.219 -0.428 1 97.75 312 GLU B C 1
ATOM 6503 O O . GLU B 1 312 ? -8.641 38.312 0.634 1 97.75 312 GLU B O 1
ATOM 6508 N N . GLU B 1 313 ? -8.406 37.531 -1.475 1 97.62 313 GLU B N 1
ATOM 6509 C CA . GLU B 1 313 ? -9.57 36.656 -1.336 1 97.62 313 GLU B CA 1
ATOM 6510 C C . GLU B 1 313 ? -9.352 35.594 -0.261 1 97.62 313 GLU B C 1
ATOM 6512 O O . GLU B 1 313 ? -10.25 35.312 0.535 1 97.62 313 GLU B O 1
ATOM 6517 N N . ARG B 1 314 ? -8.172 35.062 -0.253 1 98.31 314 ARG B N 1
ATOM 6518 C CA . ARG B 1 314 ? -7.832 34.031 0.727 1 98.31 314 ARG B CA 1
ATOM 6519 C C . ARG B 1 314 ? -7.855 34.594 2.143 1 98.31 314 ARG B C 1
ATOM 6521 O O . ARG B 1 314 ? -8.312 33.938 3.074 1 98.31 314 ARG B O 1
ATOM 6528 N N . TYR B 1 315 ? -7.383 35.812 2.326 1 98.25 315 TYR B N 1
ATOM 6529 C CA . TYR B 1 315 ? -7.422 36.469 3.629 1 98.25 315 TYR B CA 1
ATOM 6530 C C . TYR B 1 315 ? -8.859 36.688 4.082 1 98.25 315 TYR B C 1
ATOM 6532 O O . TYR B 1 315 ? -9.172 36.594 5.27 1 98.25 315 TYR B O 1
ATOM 6540 N N . ARG B 1 316 ? -9.734 36.969 3.135 1 97.88 316 ARG B N 1
ATOM 6541 C CA . ARG B 1 316 ? -11.141 37.156 3.463 1 97.88 316 ARG B CA 1
ATOM 6542 C C . ARG B 1 316 ? -11.766 35.844 3.955 1 97.88 316 ARG B C 1
ATOM 6544 O O . ARG B 1 316 ? -12.555 35.844 4.906 1 97.88 316 ARG B O 1
ATOM 6551 N N . VAL B 1 317 ? -11.43 34.75 3.277 1 98.56 317 VAL B N 1
ATOM 6552 C CA . VAL B 1 317 ? -11.914 33.438 3.719 1 98.56 317 VAL B CA 1
ATOM 6553 C C . VAL B 1 317 ? -11.461 33.188 5.156 1 98.56 317 VAL B C 1
ATOM 6555 O O . VAL B 1 317 ? -12.266 32.781 5.996 1 98.56 317 VAL B O 1
ATOM 6558 N N . LEU B 1 318 ? -10.203 33.469 5.391 1 98.56 318 LEU B N 1
ATOM 6559 C CA . LEU B 1 318 ? -9.625 33.25 6.711 1 98.56 318 LEU B CA 1
ATOM 6560 C C . LEU B 1 318 ? -10.328 34.094 7.762 1 98.56 318 LEU B C 1
ATOM 6562 O O . LEU B 1 318 ? -10.68 33.594 8.836 1 98.56 318 LEU B O 1
ATOM 6566 N N . LYS B 1 319 ? -10.5 35.312 7.477 1 97.88 319 LYS B N 1
ATOM 6567 C CA . LYS B 1 319 ? -11.141 36.25 8.406 1 97.88 319 LYS B CA 1
ATOM 6568 C C . LYS B 1 319 ? -12.547 35.781 8.766 1 97.88 319 LYS B C 1
ATOM 6570 O O . LYS B 1 319 ? -12.938 35.812 9.93 1 97.88 319 LYS B O 1
ATOM 6575 N N . ASP B 1 320 ? -13.297 35.375 7.738 1 98.31 320 ASP B N 1
ATOM 6576 C CA . ASP B 1 320 ? -14.664 34.938 7.969 1 98.31 320 ASP B CA 1
ATOM 6577 C C . ASP B 1 320 ? -14.695 33.656 8.805 1 98.31 320 ASP B C 1
ATOM 6579 O O . ASP B 1 320 ? -15.555 33.5 9.672 1 98.31 320 ASP B O 1
ATOM 6583 N N . GLN B 1 321 ? -13.797 32.719 8.539 1 98.56 321 GLN B N 1
ATOM 6584 C CA . GLN B 1 321 ? -13.727 31.5 9.352 1 98.56 321 GLN B CA 1
ATOM 6585 C C . GLN B 1 321 ? -13.383 31.828 10.797 1 98.56 321 GLN B C 1
ATOM 6587 O O . GLN B 1 321 ? -13.984 31.281 11.727 1 98.56 321 GLN B O 1
ATOM 6592 N N . LEU B 1 322 ? -12.422 32.75 10.969 1 98.19 322 LEU B N 1
ATOM 6593 C CA . LEU B 1 322 ? -12.008 33.125 12.32 1 98.19 322 LEU B CA 1
ATOM 6594 C C . LEU B 1 322 ? -13.133 33.812 13.07 1 98.19 322 LEU B C 1
ATOM 6596 O O . LEU B 1 322 ? -13.273 33.656 14.281 1 98.19 322 LEU B O 1
ATOM 6600 N N . GLU B 1 323 ? -13.938 34.562 12.375 1 97.12 323 GLU B N 1
ATOM 6601 C CA . GLU B 1 323 ? -15.102 35.156 12.992 1 97.12 323 GLU B CA 1
ATOM 6602 C C . GLU B 1 323 ? -16.078 34.125 13.523 1 97.12 323 GLU B C 1
ATOM 6604 O O . GLU B 1 323 ? -16.625 34.281 14.617 1 97.12 323 GLU B O 1
ATOM 6609 N N . ILE B 1 324 ? -16.266 33.094 12.703 1 97.5 324 ILE B N 1
ATOM 6610 C CA . ILE B 1 324 ? -17.125 31.984 13.133 1 97.5 324 ILE B CA 1
ATOM 6611 C C . ILE B 1 324 ? -16.531 31.344 14.375 1 97.5 324 ILE B C 1
ATOM 6613 O O . ILE B 1 324 ? -17.234 31.062 15.344 1 97.5 324 ILE B O 1
ATOM 6617 N N . TYR B 1 325 ? -15.219 31.141 14.375 1 97.94 325 TYR B N 1
ATOM 6618 C CA . TYR B 1 325 ? -14.539 30.5 15.492 1 97.94 325 TYR B CA 1
ATOM 6619 C C . TYR B 1 325 ? -14.617 31.359 16.75 1 97.94 325 TYR B C 1
ATOM 6621 O O . TYR B 1 325 ? -14.805 30.844 17.844 1 97.94 325 TYR B O 1
ATOM 6629 N N . ASN B 1 326 ? -14.461 32.656 16.594 1 96.25 326 ASN B N 1
ATOM 6630 C CA . ASN B 1 326 ? -14.523 33.562 17.719 1 96.25 326 ASN B CA 1
ATOM 6631 C C . ASN B 1 326 ? -15.883 33.531 18.422 1 96.25 326 ASN B C 1
ATOM 6633 O O . ASN B 1 326 ? -15.961 33.562 19.641 1 96.25 326 ASN B O 1
ATOM 6637 N N . LYS B 1 327 ? -16.906 33.469 17.625 1 94.94 327 LYS B N 1
ATOM 6638 C CA . LYS B 1 327 ? -18.25 33.438 18.188 1 94.94 327 LYS B CA 1
ATOM 6639 C C . LYS B 1 327 ? -18.438 32.219 19.078 1 94.94 327 LYS B C 1
ATOM 6641 O O . LYS B 1 327 ? -19.156 32.281 20.078 1 94.94 327 LYS B O 1
ATOM 6646 N N . ASP B 1 328 ? -17.781 31.203 18.734 1 95.25 328 ASP B N 1
ATOM 6647 C CA . ASP B 1 328 ? -17.953 29.953 19.484 1 95.25 328 ASP B CA 1
ATOM 6648 C C . ASP B 1 328 ? -16.781 29.734 20.453 1 95.25 328 ASP B C 1
ATOM 6650 O O . ASP B 1 328 ? -16.688 28.672 21.078 1 95.25 328 ASP B O 1
ATOM 6654 N N . ARG B 1 329 ? -15.836 30.688 20.531 1 95.38 329 ARG B N 1
ATOM 6655 C CA . ARG B 1 329 ? -14.656 30.594 21.391 1 95.38 329 ARG B CA 1
ATOM 6656 C C . ARG B 1 329 ? -13.898 29.297 21.125 1 95.38 329 ARG B C 1
ATOM 6658 O O . ARG B 1 329 ? -13.523 28.594 22.062 1 95.38 329 ARG B O 1
ATOM 6665 N N . LEU B 1 330 ? -13.789 28.969 19.828 1 97.62 330 LEU B N 1
ATOM 6666 C CA . LEU B 1 330 ? -13.172 27.734 19.375 1 97.62 330 LEU B CA 1
ATOM 6667 C C . LEU B 1 330 ? -11.648 27.828 19.438 1 97.62 330 LEU B C 1
ATOM 6669 O O . LEU B 1 330 ? -11.07 28.797 18.906 1 97.62 330 LEU B O 1
ATOM 6673 N N . SER B 1 331 ? -10.984 26.859 20.141 1 98 331 SER B N 1
ATOM 6674 C CA . SER B 1 331 ? -9.539 26.672 20.016 1 98 331 SER B CA 1
ATOM 6675 C C . SER B 1 331 ? -9.172 26.109 18.641 1 98 331 SER B C 1
ATOM 6677 O O . SER B 1 331 ? -9.875 25.25 18.109 1 98 331 SER B O 1
ATOM 6679 N N . TRP B 1 332 ? -8.102 26.641 18.062 1 98.38 332 TRP B N 1
ATOM 6680 C CA . TRP B 1 332 ? -7.781 26.234 16.688 1 98.38 332 TRP B CA 1
ATOM 6681 C C . TRP B 1 332 ? -6.277 26.297 16.453 1 98.38 332 TRP B C 1
ATOM 6683 O O . TRP B 1 332 ? -5.547 26.938 17.203 1 98.38 332 TRP B O 1
ATOM 6693 N N . SER B 1 333 ? -5.844 25.531 15.516 1 98.5 333 SER B N 1
ATOM 6694 C CA . SER B 1 333 ? -4.492 25.531 14.969 1 98.5 333 SER B CA 1
ATOM 6695 C C . SER B 1 333 ? -4.516 25.688 13.453 1 98.5 333 SER B C 1
ATOM 6697 O O . SER B 1 333 ? -4.965 24.797 12.734 1 98.5 333 SER B O 1
ATOM 6699 N N . ILE B 1 334 ? -4.02 26.844 12.945 1 98.5 334 ILE B N 1
ATOM 6700 C CA . ILE B 1 334 ? -3.975 27.031 11.5 1 98.5 334 ILE B CA 1
ATOM 6701 C C . ILE B 1 334 ? -2.842 26.188 10.906 1 98.5 334 ILE B C 1
ATOM 6703 O O . ILE B 1 334 ? -1.812 25.984 11.547 1 98.5 334 ILE B O 1
ATOM 6707 N N . TRP B 1 335 ? -3.133 25.609 9.82 1 98.44 335 TRP B N 1
ATOM 6708 C CA . TRP B 1 335 ? -2.102 24.969 9.023 1 98.44 335 TRP B CA 1
ATOM 6709 C C . TRP B 1 335 ? -1.568 25.906 7.949 1 98.44 335 TRP B C 1
ATOM 6711 O O . TRP B 1 335 ? -2.287 26.266 7.012 1 98.44 335 TRP B O 1
ATOM 6721 N N . LEU B 1 336 ? -0.277 26.594 8.117 1 98.19 336 LEU B N 1
ATOM 6722 C CA . LEU B 1 336 ? 0.8 26.156 9.008 1 98.19 336 LEU B CA 1
ATOM 6723 C C . LEU B 1 336 ? 1.789 27.297 9.25 1 98.19 336 LEU B C 1
ATOM 6725 O O . LEU B 1 336 ? 1.591 28.406 8.773 1 98.19 336 LEU B O 1
ATOM 6729 N N . TYR B 1 337 ? 2.779 27.031 10.008 1 98.81 337 TYR B N 1
ATOM 6730 C CA . TYR B 1 337 ? 3.697 28.062 10.461 1 98.81 337 TYR B CA 1
ATOM 6731 C C . TYR B 1 337 ? 4.711 28.406 9.367 1 98.81 337 TYR B C 1
ATOM 6733 O O . TYR B 1 337 ? 4.84 29.562 8.977 1 98.81 337 TYR B O 1
ATOM 6741 N N . LYS B 1 338 ? 5.402 27.391 8.82 1 98.88 338 LYS B N 1
ATOM 6742 C CA . LYS B 1 338 ? 6.516 27.656 7.91 1 98.88 338 LYS B CA 1
ATOM 6743 C C . LYS B 1 338 ? 6.5 26.688 6.727 1 98.88 338 LYS B C 1
ATOM 6745 O O . LYS B 1 338 ? 6.242 25.5 6.895 1 98.88 338 LYS B O 1
ATOM 6750 N N . ASP B 1 339 ? 6.742 27.219 5.52 1 98.69 339 ASP B N 1
ATOM 6751 C CA . ASP B 1 339 ? 6.875 26.375 4.336 1 98.69 339 ASP B CA 1
ATOM 6752 C C . ASP B 1 339 ? 7.676 27.078 3.244 1 98.69 339 ASP B C 1
ATOM 6754 O O . ASP B 1 339 ? 8.523 27.938 3.539 1 98.69 339 ASP B O 1
ATOM 6758 N N . ILE B 1 340 ? 7.469 26.656 2.045 1 98.38 340 ILE B N 1
ATOM 6759 C CA . ILE B 1 340 ? 8.25 27.234 0.956 1 98.38 340 ILE B CA 1
ATOM 6760 C C . ILE B 1 340 ? 7.375 28.188 0.144 1 98.38 340 ILE B C 1
ATOM 6762 O O . ILE B 1 340 ? 7.59 28.359 -1.057 1 98.38 340 ILE B O 1
ATOM 6766 N N . GLY B 1 341 ? 6.285 28.672 0.798 1 97.44 341 GLY B N 1
ATOM 6767 C CA . GLY B 1 341 ? 5.609 29.812 0.178 1 97.44 341 GLY B CA 1
ATOM 6768 C C . GLY B 1 341 ? 4.168 29.516 -0.184 1 97.44 341 GLY B C 1
ATOM 6769 O O . GLY B 1 341 ? 3.502 30.328 -0.829 1 97.44 341 GLY B O 1
ATOM 6770 N N . PHE B 1 342 ? 3.654 28.375 0.307 1 97 342 PHE B N 1
ATOM 6771 C CA . PHE B 1 342 ? 2.354 27.953 -0.194 1 97 342 PHE B CA 1
ATOM 6772 C C . PHE B 1 342 ? 1.268 28.188 0.847 1 97 342 PHE B C 1
ATOM 6774 O O . PHE B 1 342 ? 0.137 28.547 0.502 1 97 342 PHE B O 1
ATOM 6781 N N . GLN B 1 343 ? 1.55 27.984 2.084 1 97.69 343 GLN B N 1
ATOM 6782 C CA . GLN B 1 343 ? 0.491 28.047 3.086 1 97.69 343 GLN B CA 1
ATOM 6783 C C . GLN B 1 343 ? 0.987 28.703 4.371 1 97.69 343 GLN B C 1
ATOM 6785 O O . GLN B 1 343 ? 0.187 29.172 5.184 1 97.69 343 GLN B O 1
ATOM 6790 N N . GLY B 1 344 ? 2.26 28.938 4.574 1 98.5 344 GLY B N 1
ATOM 6791 C CA . GLY B 1 344 ? 2.902 29.219 5.848 1 98.5 344 GLY B CA 1
ATOM 6792 C C . GLY B 1 344 ? 2.783 30.672 6.262 1 98.5 344 GLY B C 1
ATOM 6793 O O . GLY B 1 344 ? 2.678 31.562 5.41 1 98.5 344 GLY B O 1
ATOM 6794 N N . MET B 1 345 ? 2.84 30.953 7.562 1 98.75 345 MET B N 1
ATOM 6795 C CA . MET B 1 345 ? 2.928 32.281 8.156 1 98.75 345 MET B CA 1
ATOM 6796 C C . MET B 1 345 ? 4.242 32.969 7.777 1 98.75 345 MET B C 1
ATOM 6798 O O . MET B 1 345 ? 4.289 34.188 7.613 1 98.75 345 MET B O 1
ATOM 6802 N N . VAL B 1 346 ? 5.223 32.156 7.699 1 98.69 346 VAL B N 1
ATOM 6803 C CA . VAL B 1 346 ? 6.523 32.531 7.16 1 98.69 346 VAL B CA 1
ATOM 6804 C C . VAL B 1 346 ? 6.953 31.531 6.098 1 98.69 346 VAL B C 1
ATOM 6806 O O . VAL B 1 346 ? 6.453 30.391 6.062 1 98.69 346 VAL B O 1
ATOM 6809 N N . HIS B 1 347 ? 7.758 31.938 5.195 1 98.62 347 HIS B N 1
ATOM 6810 C CA . HIS B 1 347 ? 8.195 31.016 4.16 1 98.62 347 HIS B CA 1
ATOM 6811 C C . HIS B 1 347 ? 9.617 31.328 3.697 1 98.62 347 HIS B C 1
ATOM 6813 O O . HIS B 1 347 ? 10.047 32.469 3.758 1 98.62 347 HIS B O 1
ATOM 6819 N N . VAL B 1 348 ? 10.281 30.406 3.264 1 98.75 348 VAL B N 1
ATOM 6820 C CA . VAL B 1 348 ? 11.68 30.484 2.859 1 98.75 348 VAL B CA 1
ATOM 6821 C C . VAL B 1 348 ? 11.828 31.469 1.693 1 98.75 348 VAL B C 1
ATOM 6823 O O . VAL B 1 348 ? 11.086 31.391 0.713 1 98.75 348 VAL B O 1
ATOM 6826 N N . SER B 1 349 ? 12.797 32.344 1.855 1 98.5 349 SER B N 1
ATOM 6827 C CA . SER B 1 349 ? 13.055 33.312 0.787 1 98.5 349 SER B CA 1
ATOM 6828 C C . SER B 1 349 ? 13.531 32.625 -0.48 1 98.5 349 SER B C 1
ATOM 6830 O O . SER B 1 349 ? 14.305 31.656 -0.413 1 98.5 349 SER B O 1
ATOM 6832 N N . ARG B 1 350 ? 13.156 33.125 -1.586 1 97.19 350 ARG B N 1
ATOM 6833 C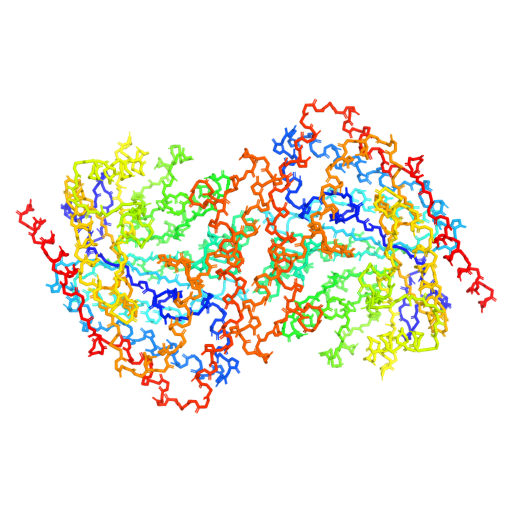 CA . ARG B 1 350 ? 13.484 32.5 -2.869 1 97.19 350 ARG B CA 1
ATOM 6834 C C . ARG B 1 350 ? 14.969 32.625 -3.17 1 97.19 350 ARG B C 1
ATOM 6836 O O . ARG B 1 350 ? 15.5 31.922 -4.031 1 97.19 350 ARG B O 1
ATOM 6843 N N . ASP B 1 351 ? 15.688 33.5 -2.441 1 97.62 351 ASP B N 1
ATOM 6844 C CA . ASP B 1 351 ? 17.094 33.781 -2.711 1 97.62 351 ASP B CA 1
ATOM 6845 C C . ASP B 1 351 ? 18 32.812 -1.939 1 97.62 351 ASP B C 1
ATOM 6847 O O . ASP B 1 351 ? 19.219 32.812 -2.121 1 97.62 351 ASP B O 1
ATOM 6851 N N . THR B 1 352 ? 17.391 31.984 -1.095 1 98.75 352 THR B N 1
ATOM 6852 C CA . THR B 1 352 ? 18.172 31.078 -0.275 1 98.75 352 THR B CA 1
ATOM 6853 C C . THR B 1 352 ? 18.734 29.938 -1.122 1 98.75 352 THR B C 1
ATOM 6855 O O . THR B 1 352 ? 18.234 29.672 -2.217 1 98.75 352 THR B O 1
ATOM 6858 N N . PRO B 1 353 ? 19.75 29.203 -0.575 1 98.75 353 PRO B N 1
ATOM 6859 C CA . PRO B 1 353 ? 20.359 28.078 -1.293 1 98.75 353 PRO B CA 1
ATOM 6860 C C . PRO B 1 353 ? 19.344 26.984 -1.624 1 98.75 353 PRO B C 1
ATOM 6862 O O . PRO B 1 353 ? 19.375 26.406 -2.719 1 98.75 353 PRO B O 1
ATOM 6865 N N . TYR B 1 354 ? 18.406 26.719 -0.76 1 98.81 354 TYR B N 1
ATOM 6866 C CA . TYR B 1 354 ? 17.406 25.672 -0.994 1 98.81 354 TYR B CA 1
ATOM 6867 C C . TYR B 1 354 ? 16.5 26.031 -2.16 1 98.81 354 TYR B C 1
ATOM 6869 O O . TYR B 1 354 ? 16.281 25.234 -3.064 1 98.81 354 TYR B O 1
ATOM 6877 N N . MET B 1 355 ? 16.016 27.25 -2.154 1 98.62 355 MET B N 1
ATOM 6878 C CA . MET B 1 355 ? 15.047 27.672 -3.158 1 98.62 355 MET B CA 1
ATOM 6879 C C . MET B 1 355 ? 15.711 27.875 -4.516 1 98.62 355 MET B C 1
ATOM 6881 O O . MET B 1 355 ? 15.094 27.625 -5.555 1 98.62 355 MET B O 1
ATOM 6885 N N . THR B 1 356 ? 16.938 28.312 -4.504 1 98.56 356 THR B N 1
ATOM 6886 C CA . THR B 1 356 ? 17.656 28.453 -5.762 1 98.56 356 THR B CA 1
ATOM 6887 C C . THR B 1 356 ? 18 27.094 -6.348 1 98.56 356 THR B C 1
ATOM 6889 O O . THR B 1 356 ? 17.891 26.875 -7.559 1 98.56 356 THR B O 1
ATOM 6892 N N . LEU B 1 357 ? 18.391 26.203 -5.488 1 98.56 357 LEU B N 1
ATOM 6893 C CA . LEU B 1 357 ? 18.75 24.844 -5.895 1 98.56 357 LEU B CA 1
ATOM 6894 C C . LEU B 1 357 ? 17.578 24.156 -6.582 1 98.56 357 LEU B C 1
ATOM 6896 O O . LEU B 1 357 ? 17.781 23.422 -7.559 1 98.56 357 LEU B O 1
ATOM 6900 N N . PHE B 1 358 ? 16.344 24.391 -6.105 1 98.56 358 PHE B N 1
ATOM 6901 C CA . PHE B 1 358 ? 15.195 23.594 -6.535 1 98.56 358 PHE B CA 1
ATOM 6902 C C . PHE B 1 358 ? 14.258 24.422 -7.402 1 98.56 358 PHE B C 1
ATOM 6904 O O . PHE B 1 358 ? 13.141 24 -7.711 1 98.56 358 PHE B O 1
ATOM 6911 N N . ARG B 1 359 ? 14.664 25.578 -7.797 1 98.19 359 ARG B N 1
ATOM 6912 C CA . ARG B 1 359 ? 13.789 26.531 -8.492 1 98.19 359 ARG B CA 1
ATOM 6913 C C . ARG B 1 359 ? 13.094 25.859 -9.672 1 98.19 359 ARG B C 1
ATOM 6915 O O . ARG B 1 359 ? 11.859 25.859 -9.75 1 98.19 359 ARG B O 1
ATOM 6922 N N . ASP B 1 360 ? 13.836 25.203 -10.609 1 98.31 360 ASP B N 1
ATOM 6923 C CA . ASP B 1 360 ? 13.273 24.578 -11.805 1 98.31 360 ASP B CA 1
ATOM 6924 C C . ASP B 1 360 ? 12.469 23.328 -11.453 1 98.31 360 ASP B C 1
ATOM 6926 O O . ASP B 1 360 ? 11.445 23.047 -12.078 1 98.31 360 ASP B O 1
ATOM 6930 N N . PHE B 1 361 ? 12.961 22.656 -10.484 1 98.44 361 PHE B N 1
ATOM 6931 C CA . PHE B 1 361 ? 12.273 21.453 -10.047 1 98.44 361 PHE B CA 1
ATOM 6932 C C . PHE B 1 361 ? 10.906 21.781 -9.484 1 98.44 361 PHE B C 1
ATOM 6934 O O . PHE B 1 361 ? 9.922 21.094 -9.789 1 98.44 361 PHE B O 1
ATOM 6941 N N . LEU B 1 362 ? 10.828 22.766 -8.641 1 98.38 362 LEU B N 1
ATOM 6942 C CA . LEU B 1 362 ? 9.57 23.172 -8.039 1 98.38 362 LEU B CA 1
ATOM 6943 C C . LEU B 1 362 ? 8.594 23.656 -9.102 1 98.38 362 LEU B C 1
ATOM 6945 O O . LEU B 1 362 ? 7.387 23.438 -9 1 98.38 362 LEU B O 1
ATOM 6949 N N . ALA B 1 363 ? 9.102 24.344 -10.102 1 97.94 363 ALA B N 1
ATOM 6950 C CA . ALA B 1 363 ? 8.258 24.781 -11.211 1 97.94 363 ALA B CA 1
ATOM 6951 C C . ALA B 1 363 ? 7.676 23.578 -11.953 1 97.94 363 ALA B C 1
ATOM 6953 O O . ALA B 1 363 ? 6.504 23.594 -12.336 1 97.94 363 ALA B O 1
ATOM 6954 N N . LYS B 1 364 ? 8.508 22.609 -12.203 1 98.06 364 LYS B N 1
ATOM 6955 C CA . LYS B 1 364 ? 8.07 21.375 -12.844 1 98.06 364 LYS B CA 1
ATOM 6956 C C . LYS B 1 364 ? 7.004 20.672 -12 1 98.06 364 LYS B C 1
ATOM 6958 O O . LYS B 1 364 ? 5.969 20.25 -12.523 1 98.06 364 LYS B O 1
ATOM 6963 N N . LYS B 1 365 ? 7.25 20.562 -10.734 1 97.69 365 LYS B N 1
ATOM 6964 C CA . LYS B 1 365 ? 6.305 19.938 -9.805 1 97.69 365 LYS B CA 1
ATOM 6965 C C . LYS B 1 365 ? 4.957 20.656 -9.836 1 97.69 365 LYS B C 1
ATOM 6967 O O . LYS B 1 365 ? 3.906 20.016 -9.82 1 97.69 365 LYS B O 1
ATOM 6972 N N . HIS B 1 366 ? 5.035 21.953 -9.82 1 97.06 366 HIS B N 1
ATOM 6973 C CA . HIS B 1 366 ? 3.822 22.766 -9.867 1 97.06 366 HIS B CA 1
ATOM 6974 C C . HIS B 1 366 ? 3.047 22.531 -11.156 1 97.06 366 HIS B C 1
ATOM 6976 O O . HIS B 1 366 ? 1.835 22.297 -11.117 1 97.06 366 HIS B O 1
ATOM 6982 N N . ARG B 1 367 ? 3.721 22.531 -12.281 1 97.56 367 ARG B N 1
ATOM 6983 C CA . ARG B 1 367 ? 3.098 22.344 -13.594 1 97.56 367 ARG B CA 1
ATOM 6984 C C . ARG B 1 367 ? 2.471 20.953 -13.719 1 97.56 367 ARG B C 1
ATOM 6986 O O . ARG B 1 367 ? 1.383 20.812 -14.273 1 97.56 367 ARG B O 1
ATOM 6993 N N . LEU B 1 368 ? 3.137 20 -13.133 1 98.31 368 LEU B N 1
ATOM 6994 C CA . LEU B 1 368 ? 2.678 18.609 -13.227 1 98.31 368 LEU B CA 1
ATOM 6995 C C . LEU B 1 368 ? 1.63 18.312 -12.164 1 98.31 368 LEU B C 1
ATOM 6997 O O . LEU B 1 368 ? 1.018 17.234 -12.172 1 98.31 368 LEU B O 1
ATOM 7001 N N . ALA B 1 369 ? 1.404 19.203 -11.172 1 97.38 369 ALA B N 1
ATOM 7002 C CA . ALA B 1 369 ? 0.422 19.047 -10.102 1 97.38 369 ALA B CA 1
ATOM 7003 C C . ALA B 1 369 ? 0.633 17.75 -9.336 1 97.38 369 ALA B C 1
ATOM 7005 O O . ALA B 1 369 ? -0.317 17 -9.109 1 97.38 369 ALA B O 1
ATOM 7006 N N . ILE B 1 370 ? 1.855 17.438 -8.984 1 97.31 370 ILE B N 1
ATOM 7007 C CA . ILE B 1 370 ? 2.102 16.109 -8.414 1 97.31 370 ILE B CA 1
ATOM 7008 C C . ILE B 1 370 ? 1.827 16.156 -6.91 1 97.31 370 ILE B C 1
ATOM 7010 O O . ILE B 1 370 ? 1.774 15.102 -6.258 1 97.31 370 ILE B O 1
ATOM 7014 N N . ASP B 1 371 ? 1.664 17.359 -6.316 1 96.25 371 ASP B N 1
ATOM 7015 C CA . ASP B 1 371 ? 1.159 17.453 -4.949 1 96.25 371 ASP B CA 1
ATOM 7016 C C . ASP B 1 371 ? -0.36 17.297 -4.914 1 96.25 371 ASP B C 1
ATOM 7018 O O . ASP B 1 371 ? -1.065 17.844 -5.762 1 96.25 371 ASP B O 1
ATOM 7022 N N . ALA B 1 372 ? -0.811 16.562 -3.932 1 92.81 372 ALA B N 1
ATOM 7023 C CA . ALA B 1 372 ? -2.256 16.391 -3.809 1 92.81 372 ALA B CA 1
ATOM 7024 C C . ALA B 1 372 ? -2.904 17.609 -3.168 1 92.81 372 ALA B C 1
ATOM 7026 O O . ALA B 1 372 ? -4.047 17.953 -3.484 1 92.81 372 ALA B O 1
ATOM 7027 N N . TRP B 1 373 ? -2.186 18.328 -2.35 1 93.44 373 TRP B N 1
ATOM 7028 C CA . TRP B 1 373 ? -2.752 19.406 -1.549 1 93.44 373 TRP B CA 1
ATOM 7029 C C . TRP B 1 373 ? -2.809 20.703 -2.35 1 93.44 373 TRP B C 1
ATOM 7031 O O . TRP B 1 373 ? -1.772 21.25 -2.744 1 93.44 373 TRP B O 1
ATOM 7041 N N . GLY B 1 374 ? -4.027 21.203 -2.58 1 89.56 374 GLY B N 1
ATOM 7042 C CA . GLY B 1 374 ? -4.258 22.5 -3.193 1 89.56 374 GLY B CA 1
ATOM 7043 C C . GLY B 1 374 ? -3.701 22.609 -4.602 1 89.56 374 GLY B C 1
ATOM 7044 O O . GLY B 1 374 ? -3.312 23.688 -5.043 1 89.56 374 GLY B O 1
ATOM 7045 N N . ALA B 1 375 ? -3.604 21.547 -5.289 1 90.94 375 ALA B N 1
ATOM 7046 C CA . ALA B 1 375 ? -2.961 21.547 -6.602 1 90.94 375 ALA B CA 1
ATOM 7047 C C . ALA B 1 375 ? -3.895 22.109 -7.668 1 90.94 375 ALA B C 1
ATOM 7049 O O . ALA B 1 375 ? -5.113 21.938 -7.586 1 90.94 375 ALA B O 1
ATOM 7050 N N . ASP B 1 376 ? -3.297 22.844 -8.578 1 91.62 376 ASP B N 1
ATOM 7051 C CA . ASP B 1 376 ? -3.932 23.219 -9.836 1 91.62 376 ASP B CA 1
ATOM 7052 C C . ASP B 1 376 ? -3.52 22.281 -10.961 1 91.62 376 ASP B C 1
ATOM 7054 O O . ASP B 1 376 ? -2.4 22.375 -11.477 1 91.62 376 ASP B O 1
ATOM 7058 N N . ASP B 1 377 ? -4.449 21.469 -11.414 1 94.31 377 ASP B N 1
ATOM 7059 C CA . ASP B 1 377 ? -4.074 20.438 -12.391 1 94.31 377 ASP B CA 1
ATOM 7060 C C . ASP B 1 377 ? -4.473 20.859 -13.805 1 94.31 377 ASP B C 1
ATOM 7062 O O . ASP B 1 377 ? -4.609 20.031 -14.695 1 94.31 377 ASP B O 1
ATOM 7066 N N . SER B 1 378 ? -4.73 22.141 -14.023 1 93.38 378 SER B N 1
ATOM 7067 C CA . SER B 1 378 ? -5.23 22.625 -15.312 1 93.38 378 SER B CA 1
ATOM 7068 C C . SER B 1 378 ? -4.262 22.281 -16.438 1 93.38 378 SER B C 1
ATOM 7070 O O . SER B 1 378 ? -4.684 22.016 -17.562 1 93.38 378 SER B O 1
ATOM 7072 N N . ALA B 1 379 ? -2.969 22.281 -16.141 1 95.75 379 ALA B N 1
ATOM 7073 C CA . ALA B 1 379 ? -1.958 22.062 -17.172 1 95.75 379 ALA B CA 1
ATOM 7074 C C . ALA B 1 379 ? -1.905 20.609 -17.594 1 95.75 379 ALA B C 1
ATOM 7076 O O . ALA B 1 379 ? -1.438 20.281 -18.688 1 95.75 379 ALA B O 1
ATOM 7077 N N . VAL B 1 380 ? -2.449 19.688 -16.719 1 97.75 380 VAL B N 1
ATOM 7078 C CA . VAL B 1 380 ? -2.223 18.281 -17.016 1 97.75 380 VAL B CA 1
ATOM 7079 C C . VAL B 1 380 ? -3.545 17.516 -16.953 1 97.75 380 VAL B C 1
ATOM 7081 O O . VAL B 1 380 ? -3.58 16.297 -17.172 1 97.75 380 VAL B O 1
ATOM 7084 N N . ARG B 1 381 ? -4.609 18.172 -16.703 1 96.56 381 ARG B N 1
ATOM 7085 C CA . ARG B 1 381 ? -5.914 17.547 -16.547 1 96.56 381 ARG B CA 1
ATOM 7086 C C . ARG B 1 381 ? -6.25 16.656 -17.734 1 96.56 381 ARG B C 1
ATOM 7088 O O . ARG B 1 381 ? -6.836 15.586 -17.578 1 96.56 381 ARG B O 1
ATOM 7095 N N . HIS B 1 382 ? -5.883 17.094 -18.938 1 98.19 382 HIS B N 1
ATOM 7096 C CA . HIS B 1 382 ? -6.195 16.391 -20.172 1 98.19 382 HIS B CA 1
ATOM 7097 C C . HIS B 1 382 ? -5.512 15.031 -20.219 1 98.19 382 HIS B C 1
ATOM 7099 O O . HIS B 1 382 ? -5.984 14.117 -20.906 1 98.19 382 HIS B O 1
ATOM 7105 N N . VAL B 1 383 ? -4.414 14.867 -19.531 1 98.69 383 VAL B N 1
ATOM 7106 C CA . VAL B 1 383 ? -3.65 13.625 -19.5 1 98.69 383 VAL B CA 1
ATOM 7107 C C . VAL B 1 383 ? -4.461 12.531 -18.797 1 98.69 383 VAL B C 1
ATOM 7109 O O . VAL B 1 383 ? -4.395 11.359 -19.172 1 98.69 383 VAL B O 1
ATOM 7112 N N . TYR B 1 384 ? -5.297 12.898 -17.844 1 98.5 384 TYR B N 1
ATOM 7113 C CA . TYR B 1 384 ? -5.965 11.938 -16.984 1 98.5 384 TYR B CA 1
ATOM 7114 C C . TYR B 1 384 ? -7.434 11.789 -17.359 1 98.5 384 TYR B C 1
ATOM 7116 O O . TYR B 1 384 ? -8.109 10.859 -16.906 1 98.5 384 TYR B O 1
ATOM 7124 N N . GLN B 1 385 ? -7.945 12.68 -18.172 1 98.56 385 GLN B N 1
ATOM 7125 C CA . GLN B 1 385 ? -9.359 12.727 -18.531 1 98.56 385 GLN B CA 1
ATOM 7126 C C . GLN B 1 385 ? -9.797 11.422 -19.203 1 98.56 385 GLN B C 1
ATOM 7128 O O . GLN B 1 385 ? -10.891 10.922 -18.922 1 98.56 385 GLN B O 1
ATOM 7133 N N . PRO B 1 386 ? -8.922 10.805 -20.125 1 98.69 386 PRO B N 1
ATOM 7134 C CA . PRO B 1 386 ? -9.344 9.539 -20.734 1 98.69 386 PRO B CA 1
ATOM 7135 C C . PRO B 1 386 ? -9.609 8.453 -19.688 1 98.69 386 PRO B C 1
ATOM 7137 O O . PRO B 1 386 ? -10.547 7.66 -19.844 1 98.69 386 PRO B O 1
ATOM 7140 N N . LEU B 1 387 ? -8.82 8.414 -18.703 1 98.75 387 LEU B 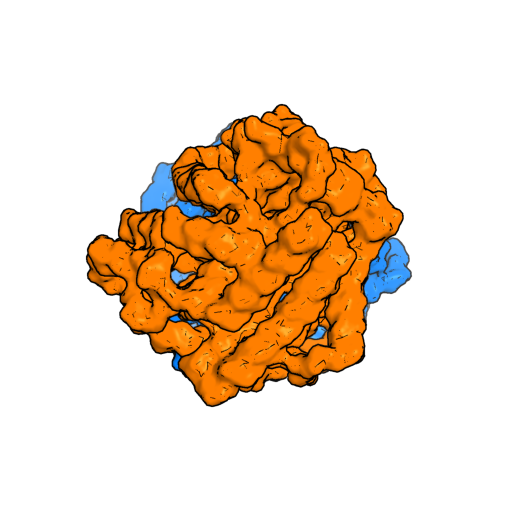N 1
ATOM 7141 C CA . LEU B 1 387 ? -8.984 7.418 -17.641 1 98.75 387 LEU B CA 1
ATOM 7142 C C . LEU B 1 387 ? -10.25 7.684 -16.844 1 98.75 387 LEU B C 1
ATOM 7144 O O . LEU B 1 387 ? -10.992 6.75 -16.516 1 98.75 387 LEU B O 1
ATOM 7148 N N . ILE B 1 388 ? -10.531 8.922 -16.5 1 98.75 388 ILE B N 1
ATOM 7149 C CA . ILE B 1 388 ? -11.75 9.312 -15.797 1 98.75 388 ILE B CA 1
ATOM 7150 C C . ILE B 1 388 ? -12.969 8.93 -16.641 1 98.75 388 ILE B C 1
ATOM 7152 O O . ILE B 1 388 ? -13.922 8.344 -16.125 1 98.75 388 ILE B O 1
ATOM 7156 N N . ASP B 1 389 ? -12.914 9.242 -17.953 1 98.75 389 ASP B N 1
ATOM 7157 C CA . ASP B 1 389 ? -14.016 8.945 -18.859 1 98.75 389 ASP B CA 1
ATOM 7158 C C . ASP B 1 389 ? -14.266 7.445 -18.938 1 98.75 389 ASP B C 1
ATOM 7160 O O . ASP B 1 389 ? -15.422 7.004 -18.984 1 98.75 389 ASP B O 1
ATOM 7164 N N . LEU B 1 390 ? -13.211 6.684 -18.969 1 98.81 390 LEU B N 1
ATOM 7165 C CA . LEU B 1 390 ? -13.352 5.234 -19.047 1 98.81 390 LEU B CA 1
ATOM 7166 C C . LEU B 1 390 ? -14.125 4.707 -17.844 1 98.81 390 LEU B C 1
ATOM 7168 O O . LEU B 1 390 ? -15.039 3.896 -17.984 1 98.81 390 LEU B O 1
ATOM 7172 N N . ILE B 1 391 ? -13.758 5.098 -16.641 1 98.75 391 ILE B N 1
ATOM 7173 C CA . ILE B 1 391 ? -14.391 4.598 -15.422 1 98.75 391 ILE B CA 1
ATOM 7174 C C . ILE B 1 391 ? -15.859 5.039 -15.391 1 98.75 391 ILE B C 1
ATOM 7176 O O . ILE B 1 391 ? -16.734 4.242 -15.07 1 98.75 391 ILE B O 1
ATOM 7180 N N . LYS B 1 392 ? -16.125 6.309 -15.766 1 98.69 392 LYS B N 1
ATOM 7181 C CA . LYS B 1 392 ? -17.5 6.801 -15.789 1 98.69 392 LYS B CA 1
ATOM 7182 C C . LYS B 1 392 ? -18.344 5.996 -16.766 1 98.69 392 LYS B C 1
ATOM 7184 O O . LYS B 1 392 ? -19.531 5.766 -16.516 1 98.69 392 LYS B O 1
ATOM 7189 N N . GLN B 1 393 ? -17.75 5.586 -17.828 1 98.56 393 GLN B N 1
ATOM 7190 C CA . GLN B 1 393 ? -18.453 4.844 -18.859 1 98.56 393 GLN B CA 1
ATOM 7191 C C . GLN B 1 393 ? -18.688 3.396 -18.438 1 98.56 393 GLN B C 1
ATOM 7193 O O . GLN B 1 393 ? -19.766 2.842 -18.672 1 98.56 393 GLN B O 1
ATOM 7198 N N . GLU B 1 394 ? -17.703 2.76 -17.797 1 98.44 394 GLU B N 1
ATOM 7199 C CA . GLU B 1 394 ? -17.688 1.312 -17.625 1 98.44 394 GLU B CA 1
ATOM 7200 C C . GLU B 1 394 ? -18.234 0.928 -16.25 1 98.44 394 GLU B C 1
ATOM 7202 O O . GLU B 1 394 ? -18.578 -0.233 -16.016 1 98.44 394 GLU B O 1
ATOM 7207 N N . VAL B 1 395 ? -18.312 1.858 -15.328 1 98.44 395 VAL B N 1
ATOM 7208 C CA . VAL B 1 395 ? -18.75 1.588 -13.961 1 98.44 395 VAL B CA 1
ATOM 7209 C C . VAL B 1 395 ? -20.047 2.336 -13.68 1 98.44 395 VAL B C 1
ATOM 7211 O O . VAL B 1 395 ? -20.125 3.549 -13.891 1 98.44 395 VAL B O 1
ATOM 7214 N N . LYS B 1 396 ? -21.031 1.639 -13.172 1 97.38 396 LYS B N 1
ATOM 7215 C CA . LYS B 1 396 ? -22.297 2.266 -12.836 1 97.38 396 LYS B CA 1
ATOM 7216 C C . LYS B 1 396 ? -22.109 3.383 -11.812 1 97.38 396 LYS B C 1
ATOM 7218 O O . LYS B 1 396 ? -21.266 3.279 -10.922 1 97.38 396 LYS B O 1
ATOM 7223 N N . PRO B 1 397 ? -22.906 4.461 -11.898 1 96.81 397 PRO B N 1
ATOM 7224 C CA . PRO B 1 397 ? -22.766 5.594 -10.984 1 96.81 397 PRO B CA 1
ATOM 7225 C C . PRO B 1 397 ? -22.797 5.172 -9.516 1 96.81 397 PRO B C 1
ATOM 7227 O O . PRO B 1 397 ? -22.047 5.715 -8.703 1 96.81 397 PRO B O 1
ATOM 7230 N N . GLU B 1 398 ? -23.547 4.176 -9.203 1 95.5 398 GLU B N 1
ATOM 7231 C CA . GLU B 1 398 ? -23.703 3.762 -7.816 1 95.5 398 GLU B CA 1
ATOM 7232 C C . GLU B 1 398 ? -22.453 3.064 -7.305 1 95.5 398 GLU B C 1
ATOM 7234 O O . GLU B 1 398 ? -22.281 2.879 -6.094 1 95.5 398 GLU B O 1
ATOM 7239 N N . HIS B 1 399 ? -21.531 2.676 -8.203 1 96.31 399 HIS B N 1
ATOM 7240 C CA . HIS B 1 399 ? -20.312 1.982 -7.809 1 96.31 399 HIS B CA 1
ATOM 7241 C C . HIS B 1 399 ? -19.094 2.865 -8.008 1 96.31 399 HIS B C 1
ATOM 7243 O O . HIS B 1 399 ? -17.953 2.408 -7.844 1 96.31 399 HIS B O 1
ATOM 7249 N N . GLN B 1 400 ? -19.297 4.133 -8.32 1 97.62 400 GLN B N 1
ATOM 7250 C CA . GLN B 1 400 ? -18.188 5.016 -8.641 1 97.62 400 GLN B CA 1
ATOM 7251 C C . GLN B 1 400 ? -17.641 5.699 -7.391 1 97.62 400 GLN B C 1
ATOM 7253 O O . GLN B 1 400 ? -16.578 6.312 -7.43 1 97.62 400 GLN B O 1
ATOM 7258 N N . GLU B 1 401 ? -18.312 5.605 -6.285 1 96.31 401 GLU B N 1
ATOM 7259 C CA . GLU B 1 401 ? -17.906 6.273 -5.051 1 96.31 401 GLU B CA 1
ATOM 7260 C C . GLU B 1 401 ? -17.234 5.301 -4.09 1 96.31 401 GLU B C 1
ATOM 7262 O O . GLU B 1 401 ? -17.891 4.703 -3.236 1 96.31 401 GLU B O 1
ATOM 7267 N N . LEU B 1 402 ? -15.969 5.215 -4.188 1 96.88 402 LEU B N 1
ATOM 7268 C CA . LEU B 1 402 ? -15.195 4.383 -3.27 1 96.88 402 LEU B CA 1
ATOM 7269 C C . LEU B 1 402 ? -14.695 5.203 -2.086 1 96.88 402 LEU B C 1
ATOM 7271 O O . LEU B 1 402 ? -14.273 6.352 -2.254 1 96.88 402 LEU B O 1
ATOM 7275 N N . TYR B 1 403 ? -14.75 4.652 -0.908 1 96.62 403 TYR B N 1
ATOM 7276 C CA . TYR B 1 403 ? -14.195 5.336 0.257 1 96.62 403 TYR B CA 1
ATOM 7277 C C . TYR B 1 403 ? -12.773 5.816 -0.014 1 96.62 403 TYR B C 1
ATOM 7279 O O . TYR B 1 403 ? -11.961 5.078 -0.573 1 96.62 403 TYR B O 1
ATOM 7287 N N . PRO B 1 404 ? -12.562 7.09 0.327 1 97.19 404 PRO B N 1
ATOM 7288 C CA . PRO B 1 404 ? -13.273 7.93 1.298 1 97.19 404 PRO B CA 1
ATOM 7289 C C . PRO B 1 404 ? -14.25 8.906 0.637 1 97.19 404 PRO B C 1
ATOM 7291 O O . PRO B 1 404 ? -14.328 10.062 1.039 1 97.19 404 PRO B O 1
ATOM 7294 N N . ALA B 1 405 ? -14.844 8.445 -0.48 1 94.88 405 ALA B N 1
ATOM 7295 C CA . ALA B 1 405 ? -15.953 9.258 -0.975 1 94.88 405 ALA B CA 1
ATOM 7296 C C . ALA B 1 405 ? -16.922 9.609 0.151 1 94.88 405 ALA B C 1
ATOM 7298 O O . ALA B 1 405 ? -17.203 8.781 1.021 1 94.88 405 ALA B O 1
ATOM 7299 N N . PRO B 1 406 ? -17.359 10.898 0.182 1 93.75 406 PRO B N 1
ATOM 7300 C CA . PRO B 1 406 ? -17.312 11.891 -0.897 1 93.75 406 PRO B CA 1
ATOM 7301 C C . PRO B 1 406 ? -16.109 12.828 -0.789 1 93.75 406 PRO B C 1
ATOM 7303 O O . PRO B 1 406 ? -15.992 13.773 -1.575 1 93.75 406 PRO B O 1
ATOM 7306 N N . VAL B 1 407 ? -15.203 12.547 0.15 1 93.19 407 VAL B N 1
ATOM 7307 C CA . VAL B 1 407 ? -14.023 13.398 0.256 1 93.19 407 VAL B CA 1
ATOM 7308 C C . VAL B 1 407 ? -13.188 13.281 -1.015 1 93.19 407 VAL B C 1
ATOM 7310 O O . VAL B 1 407 ? -12.805 14.289 -1.611 1 93.19 407 VAL B O 1
ATOM 7313 N N . TRP B 1 408 ? -12.875 11.953 -1.423 1 93.62 408 TRP B N 1
ATOM 7314 C CA . TRP B 1 408 ? -12.312 11.703 -2.742 1 93.62 408 TRP B CA 1
ATOM 7315 C C . TRP B 1 408 ? -13.406 11.445 -3.768 1 93.62 408 TRP B C 1
ATOM 7317 O O . TRP B 1 408 ? -14.086 10.414 -3.713 1 93.62 408 TRP B O 1
ATOM 7327 N N . LYS B 1 409 ? -13.531 12.398 -4.648 1 94.56 409 LYS B N 1
ATOM 7328 C CA . LYS B 1 409 ? -14.359 12.086 -5.812 1 94.56 409 LYS B CA 1
ATOM 7329 C C . LYS B 1 409 ? -13.625 11.148 -6.77 1 94.56 409 LYS B C 1
ATOM 7331 O O . LYS B 1 409 ? -12.461 10.812 -6.547 1 94.56 409 LYS B O 1
ATOM 7336 N N . LEU B 1 410 ? -14.352 10.664 -7.777 1 97.56 410 LEU B N 1
ATOM 7337 C CA . LEU B 1 410 ? -13.766 9.766 -8.758 1 97.56 410 LEU B CA 1
ATOM 7338 C C . LEU B 1 410 ? -12.5 10.359 -9.359 1 97.56 410 LEU B C 1
ATOM 7340 O O . LEU B 1 410 ? -11.469 9.68 -9.445 1 97.56 410 LEU B O 1
ATOM 7344 N N . SER B 1 411 ? -12.562 11.617 -9.734 1 96.31 411 SER B N 1
ATOM 7345 C CA . SER B 1 411 ? -11.406 12.266 -10.336 1 96.31 411 SER B CA 1
ATOM 7346 C C . SER B 1 411 ? -10.25 12.367 -9.344 1 96.31 411 SER B C 1
ATOM 7348 O O . SER B 1 411 ? -9.086 12.273 -9.734 1 96.31 411 SER B O 1
ATOM 7350 N N . ASP B 1 412 ? -10.594 12.562 -8.031 1 95.94 412 ASP B N 1
ATOM 7351 C CA . ASP B 1 412 ? -9.562 12.625 -6.996 1 95.94 412 ASP B CA 1
ATOM 7352 C C . ASP B 1 412 ? -8.867 11.273 -6.832 1 95.94 412 ASP B C 1
ATOM 7354 O O . ASP B 1 412 ? -7.656 11.219 -6.617 1 95.94 412 ASP B O 1
ATOM 7358 N N . ARG B 1 413 ? -9.672 10.211 -6.906 1 97.56 413 ARG B N 1
ATOM 7359 C CA . ARG B 1 413 ? -9.086 8.883 -6.812 1 97.56 413 ARG B CA 1
ATOM 7360 C C . ARG B 1 413 ? -8.109 8.633 -7.953 1 97.56 413 ARG B C 1
ATOM 7362 O O . ARG B 1 413 ? -7.008 8.117 -7.734 1 97.56 413 ARG B O 1
ATOM 7369 N N . VAL B 1 414 ? -8.484 9.008 -9.172 1 98.38 414 VAL B N 1
ATOM 7370 C CA . VAL B 1 414 ? -7.605 8.883 -10.336 1 98.38 414 VAL B CA 1
ATOM 7371 C C . VAL B 1 414 ? -6.348 9.719 -10.125 1 98.38 414 VAL B C 1
ATOM 7373 O O . VAL B 1 414 ? -5.23 9.242 -10.336 1 98.38 414 VAL B O 1
ATOM 7376 N N . GLY B 1 415 ? -6.547 10.977 -9.664 1 97.75 415 GLY B N 1
ATOM 7377 C CA . GLY B 1 415 ? -5.414 11.859 -9.422 1 97.75 415 GLY B CA 1
ATOM 7378 C C . GLY B 1 415 ? -4.457 11.336 -8.375 1 97.75 415 GLY B C 1
ATOM 7379 O O . GLY B 1 415 ? -3.238 11.422 -8.539 1 97.75 415 GLY B O 1
ATOM 7380 N N . ARG B 1 416 ? -5.004 10.797 -7.324 1 97.75 416 ARG B N 1
ATOM 7381 C CA . ARG B 1 416 ? -4.16 10.305 -6.238 1 97.75 416 ARG B CA 1
ATOM 7382 C C . ARG B 1 416 ? -3.299 9.141 -6.703 1 97.75 416 ARG B C 1
ATOM 7384 O O . ARG B 1 416 ? -2.09 9.117 -6.465 1 97.75 416 ARG B O 1
ATOM 7391 N N . LEU B 1 417 ? -3.861 8.18 -7.457 1 98.38 417 LEU B N 1
ATOM 7392 C CA . LEU B 1 417 ? -3.113 6.98 -7.832 1 98.38 417 LEU B CA 1
ATOM 7393 C C . LEU B 1 417 ? -2.234 7.25 -9.055 1 98.38 417 LEU B C 1
ATOM 7395 O O . LEU B 1 417 ? -1.05 6.91 -9.055 1 98.38 417 LEU B O 1
ATOM 7399 N N . ALA B 1 418 ? -2.766 7.93 -10.055 1 98.62 418 ALA B N 1
ATOM 7400 C CA . ALA B 1 418 ? -2.092 8.016 -11.352 1 98.62 418 ALA B CA 1
ATOM 7401 C C . ALA B 1 418 ? -1.152 9.219 -11.398 1 98.62 418 ALA B C 1
ATOM 7403 O O . ALA B 1 418 ? -0.278 9.297 -12.266 1 98.62 418 ALA B O 1
ATOM 7404 N N . ARG B 1 419 ? -1.338 10.148 -10.508 1 98.5 419 ARG B N 1
ATOM 7405 C CA . ARG B 1 419 ? -0.544 11.367 -10.547 1 98.5 419 ARG B CA 1
ATOM 7406 C C . ARG B 1 419 ? 0.262 11.547 -9.266 1 98.5 419 ARG B C 1
ATOM 7408 O O . ARG B 1 419 ? 1.486 11.398 -9.273 1 98.5 419 ARG B O 1
ATOM 7415 N N . ASN B 1 420 ? -0.339 11.594 -8.117 1 98.38 420 ASN B N 1
ATOM 7416 C CA . ASN B 1 420 ? 0.318 11.945 -6.863 1 98.38 420 ASN B CA 1
ATOM 7417 C C . ASN B 1 420 ? 1.185 10.805 -6.344 1 98.38 420 ASN B C 1
ATOM 7419 O O . ASN B 1 420 ? 2.135 11.031 -5.594 1 98.38 420 ASN B O 1
ATOM 7423 N N . ILE B 1 421 ? 0.827 9.562 -6.742 1 98.56 421 ILE B N 1
ATOM 7424 C CA . ILE B 1 421 ? 1.65 8.414 -6.371 1 98.56 421 ILE B CA 1
ATOM 7425 C C . ILE B 1 421 ? 2.539 8.016 -7.551 1 98.56 421 ILE B C 1
ATOM 7427 O O . ILE B 1 421 ? 3.766 8.117 -7.473 1 98.56 421 ILE B O 1
ATOM 7431 N N . LEU B 1 422 ? 1.922 7.711 -8.688 1 98.62 422 LEU B N 1
ATOM 7432 C CA . LEU B 1 422 ? 2.631 7.117 -9.82 1 98.62 422 LEU B CA 1
ATOM 7433 C C . LEU B 1 422 ? 3.641 8.102 -10.398 1 98.62 422 LEU B C 1
ATOM 7435 O O . LEU B 1 422 ? 4.84 7.809 -10.445 1 98.62 422 LEU B O 1
ATOM 7439 N N . VAL B 1 423 ? 3.215 9.25 -10.812 1 98.69 423 VAL B N 1
ATOM 7440 C CA . VAL B 1 423 ? 4.105 10.18 -11.492 1 98.69 423 VAL B CA 1
ATOM 7441 C C . VAL B 1 423 ? 5.156 10.703 -10.516 1 98.69 423 VAL B C 1
ATOM 7443 O O . VAL B 1 423 ? 6.332 10.836 -10.867 1 98.69 423 VAL B O 1
ATOM 7446 N N . SER B 1 424 ? 4.746 10.992 -9.281 1 98.5 424 SER B N 1
ATOM 7447 C CA . SER B 1 424 ? 5.664 11.57 -8.305 1 98.5 424 SER B CA 1
ATOM 7448 C C . SER B 1 424 ? 6.836 10.641 -8.031 1 98.5 424 SER B C 1
ATOM 7450 O O . SER B 1 424 ? 7.953 11.094 -7.785 1 98.5 424 SER B O 1
ATOM 7452 N N . GLU B 1 425 ? 6.609 9.359 -8.031 1 98.19 425 GLU B N 1
ATOM 7453 C CA . GLU B 1 425 ? 7.66 8.391 -7.73 1 98.19 425 GLU B CA 1
ATOM 7454 C C . GLU B 1 425 ? 8.82 8.516 -8.711 1 98.19 425 GLU B C 1
ATOM 7456 O O . GLU B 1 425 ? 9.984 8.328 -8.336 1 98.19 425 GLU B O 1
ATOM 7461 N N . PHE B 1 426 ? 8.523 8.875 -9.953 1 98.56 426 PHE B N 1
ATOM 7462 C CA . PHE B 1 426 ? 9.547 8.992 -10.992 1 98.56 426 PHE B CA 1
ATOM 7463 C C . PHE B 1 426 ? 10.398 10.234 -10.773 1 98.56 426 PHE B C 1
ATOM 7465 O O . PHE B 1 426 ? 11.469 10.367 -11.359 1 98.56 426 PHE B O 1
ATOM 7472 N N . LEU B 1 427 ? 9.906 11.148 -9.891 1 98.69 427 LEU B N 1
ATOM 7473 C CA . LEU B 1 427 ? 10.609 12.414 -9.727 1 98.69 427 LEU B CA 1
ATOM 7474 C C . LEU B 1 427 ? 11.469 12.391 -8.469 1 98.69 427 LEU B C 1
ATOM 7476 O O . LEU B 1 427 ? 12.25 13.32 -8.227 1 98.69 427 LEU B O 1
ATOM 7480 N N . VAL B 1 428 ? 11.406 11.328 -7.66 1 98.62 428 VAL B N 1
ATOM 7481 C CA . VAL B 1 428 ? 12.102 11.25 -6.379 1 98.62 428 VAL B CA 1
ATOM 7482 C C . VAL B 1 428 ? 13.617 11.273 -6.609 1 98.62 428 VAL B C 1
ATOM 7484 O O . VAL B 1 428 ? 14.336 12.031 -5.953 1 98.62 428 VAL B O 1
ATOM 7487 N N . ARG B 1 429 ? 14.055 10.477 -7.598 1 98.12 429 ARG B N 1
ATOM 7488 C CA . ARG B 1 429 ? 15.492 10.406 -7.867 1 98.12 429 ARG B CA 1
ATOM 7489 C C . ARG B 1 429 ? 16.031 11.742 -8.359 1 98.12 429 ARG B C 1
ATOM 7491 O O . ARG B 1 429 ? 17.109 12.172 -7.945 1 98.12 429 ARG B O 1
ATOM 7498 N N . GLU B 1 430 ? 15.266 12.352 -9.234 1 98.31 430 GLU B N 1
ATOM 7499 C CA . GLU B 1 430 ? 15.664 13.656 -9.742 1 98.31 430 GLU B CA 1
ATOM 7500 C C . GLU B 1 430 ? 15.844 14.656 -8.602 1 98.31 430 GLU B C 1
ATOM 7502 O O . GLU B 1 430 ? 16.812 15.43 -8.594 1 98.31 430 GLU B O 1
ATOM 7507 N N . TRP B 1 431 ? 14.977 14.672 -7.645 1 98.69 431 TRP B N 1
ATOM 7508 C CA . TRP B 1 431 ? 15.086 15.547 -6.48 1 98.69 431 TRP B CA 1
ATOM 7509 C C . TRP B 1 431 ? 16.375 15.281 -5.711 1 98.69 431 TRP B C 1
ATOM 7511 O O . TRP B 1 431 ? 17.125 16.203 -5.398 1 98.69 431 TRP B O 1
ATOM 7521 N N . ALA B 1 432 ? 16.688 14.055 -5.445 1 98.75 432 ALA B N 1
ATOM 7522 C CA . ALA B 1 432 ? 17.844 13.688 -4.641 1 98.75 432 ALA B CA 1
ATOM 7523 C C . ALA B 1 432 ? 19.141 14.031 -5.363 1 98.75 432 ALA B C 1
ATOM 7525 O O . ALA B 1 432 ? 20.141 14.398 -4.727 1 98.75 432 ALA B O 1
ATOM 7526 N N . GLU B 1 433 ? 19.109 13.938 -6.695 1 98.5 433 GLU B N 1
ATOM 7527 C CA . GLU B 1 433 ? 20.312 14.156 -7.5 1 98.5 433 GLU B CA 1
ATOM 7528 C C . GLU B 1 433 ? 20.781 15.609 -7.395 1 98.5 433 GLU B C 1
ATOM 7530 O O . GLU B 1 433 ? 21.953 15.898 -7.656 1 98.5 433 GLU B O 1
ATOM 7535 N N . HIS B 1 434 ? 19.922 16.531 -6.953 1 98.69 434 HIS B N 1
ATOM 7536 C CA . HIS B 1 434 ? 20.328 17.922 -6.75 1 98.69 434 HIS B CA 1
ATOM 7537 C C . HIS B 1 434 ? 21.391 18.031 -5.656 1 98.69 434 HIS B C 1
ATOM 7539 O O . HIS B 1 434 ? 22.125 19.031 -5.594 1 98.69 434 HIS B O 1
ATOM 7545 N N . PHE B 1 435 ? 21.516 16.984 -4.816 1 98.81 435 PHE B N 1
ATOM 7546 C CA . PHE B 1 435 ? 22.422 17.031 -3.672 1 98.81 435 PHE B CA 1
ATOM 7547 C C . PHE B 1 435 ? 23.734 16.328 -3.988 1 98.81 435 PHE B C 1
ATOM 7549 O O . PHE B 1 435 ? 24.672 16.359 -3.186 1 98.81 435 PHE B O 1
ATOM 7556 N N . ARG B 1 436 ? 23.781 15.633 -5.125 1 98.5 436 ARG B N 1
ATOM 7557 C CA . ARG B 1 436 ? 24.984 14.891 -5.461 1 98.5 436 ARG B CA 1
ATOM 7558 C C . ARG B 1 436 ? 26.219 15.789 -5.41 1 98.5 436 ARG B C 1
ATOM 7560 O O . ARG B 1 436 ? 26.219 16.875 -5.984 1 98.5 436 ARG B O 1
ATOM 7567 N N . GLY B 1 437 ? 27.266 15.406 -4.746 1 98.12 437 GLY B N 1
ATOM 7568 C CA . GLY B 1 437 ? 28.547 16.078 -4.723 1 98.12 437 GLY B CA 1
ATOM 7569 C C . GLY B 1 437 ? 28.609 17.234 -3.725 1 98.12 437 GLY B C 1
ATOM 7570 O O . GLY B 1 437 ? 29.656 17.844 -3.539 1 98.12 437 GLY B O 1
ATOM 7571 N N . LYS B 1 438 ? 27.5 17.5 -3.012 1 98.56 438 LYS B N 1
ATOM 7572 C CA . LYS B 1 438 ? 27.484 18.609 -2.057 1 98.56 438 LYS B CA 1
ATOM 7573 C C . LYS B 1 438 ? 28.359 18.297 -0.841 1 98.56 438 LYS B C 1
ATOM 7575 O O . LYS B 1 438 ? 28.359 17.172 -0.343 1 98.56 438 LYS B O 1
ATOM 7580 N N . SER B 1 439 ? 29.078 19.297 -0.381 1 98.31 439 SER B N 1
ATOM 7581 C CA . SER B 1 439 ? 29.859 19.188 0.855 1 98.31 439 SER B CA 1
ATOM 7582 C C . SER B 1 439 ? 28.953 19.328 2.078 1 98.31 439 SER B C 1
ATOM 7584 O O . SER B 1 439 ? 27.797 19.75 1.96 1 98.31 439 SER B O 1
ATOM 7586 N N . THR B 1 440 ? 29.5 18.969 3.207 1 98.31 440 THR B N 1
ATOM 7587 C CA . THR B 1 440 ? 28.781 19.141 4.457 1 98.31 440 THR B CA 1
ATOM 7588 C C . THR B 1 440 ? 28.422 20.609 4.688 1 98.31 440 THR B C 1
ATOM 7590 O O . THR B 1 440 ? 27.359 20.922 5.195 1 98.31 440 THR B O 1
ATOM 7593 N N . GLU B 1 441 ? 29.281 21.484 4.312 1 98.62 441 GLU B N 1
ATOM 7594 C CA . GLU B 1 441 ? 29.031 22.922 4.441 1 98.62 441 GLU B CA 1
ATOM 7595 C C . GLU B 1 441 ? 27.891 23.375 3.551 1 98.62 441 GLU B C 1
ATOM 7597 O O . GLU B 1 441 ? 27.062 24.188 3.961 1 98.62 441 GLU B O 1
ATOM 7602 N N . GLU B 1 442 ? 27.891 22.828 2.379 1 98.69 442 GLU B N 1
ATOM 7603 C CA . GLU B 1 442 ? 26.812 23.156 1.459 1 98.69 442 GLU B CA 1
ATOM 7604 C C . GLU B 1 442 ? 25.484 22.609 1.961 1 98.69 442 GLU B C 1
ATOM 7606 O O . GLU B 1 442 ? 24.453 23.297 1.865 1 98.69 442 GLU B O 1
ATOM 7611 N N . LEU B 1 443 ? 25.531 21.422 2.48 1 98.88 443 LEU B N 1
ATOM 7612 C CA . LEU B 1 443 ? 24.328 20.828 3.039 1 98.88 443 LEU B CA 1
ATOM 7613 C C . LEU B 1 443 ? 23.812 21.656 4.219 1 98.88 443 LEU B C 1
ATOM 7615 O O . LEU B 1 443 ? 22.609 21.828 4.371 1 98.88 443 LEU B O 1
ATOM 7619 N N . ASP B 1 444 ? 24.703 22.094 5.027 1 98.81 444 ASP B N 1
ATOM 7620 C CA . ASP B 1 444 ? 24.344 22.953 6.145 1 98.81 444 ASP B CA 1
ATOM 7621 C C . ASP B 1 444 ? 23.672 24.234 5.652 1 98.81 444 ASP B C 1
ATOM 7623 O O . ASP B 1 444 ? 22.672 24.672 6.211 1 98.81 444 ASP B O 1
ATOM 7627 N N . ALA B 1 445 ? 24.234 24.844 4.629 1 98.81 445 ALA B N 1
ATOM 7628 C CA . ALA B 1 445 ? 23.703 26.078 4.066 1 98.81 445 ALA B CA 1
ATOM 7629 C C . ALA B 1 445 ? 22.312 25.859 3.48 1 98.81 445 ALA B C 1
ATOM 7631 O O . ALA B 1 445 ? 21.438 26.719 3.6 1 98.81 445 ALA B O 1
ATOM 7632 N N . ILE B 1 446 ? 22.172 24.75 2.783 1 98.88 446 ILE B N 1
ATOM 7633 C CA . ILE B 1 446 ? 20.875 24.406 2.209 1 98.88 446 ILE B CA 1
ATOM 7634 C C . ILE B 1 446 ? 19.844 24.234 3.324 1 98.88 446 ILE B C 1
ATOM 7636 O O . ILE B 1 446 ? 18.734 24.766 3.252 1 98.88 446 ILE B O 1
ATOM 7640 N N . ALA B 1 447 ? 20.172 23.516 4.387 1 98.88 447 ALA B N 1
ATOM 7641 C CA . ALA B 1 447 ? 19.281 23.328 5.527 1 98.88 447 ALA B CA 1
ATOM 7642 C C . ALA B 1 447 ? 18.969 24.656 6.203 1 98.88 447 ALA B C 1
ATOM 7644 O O . ALA B 1 447 ? 17.828 24.906 6.598 1 98.88 447 ALA B O 1
ATOM 7645 N N . LYS B 1 448 ? 19.906 25.516 6.312 1 98.81 448 LYS B N 1
ATOM 7646 C CA . LYS B 1 448 ? 19.781 26.797 7.008 1 98.81 448 LYS B CA 1
ATOM 7647 C C . LYS B 1 448 ? 18.828 27.734 6.273 1 98.81 448 LYS B C 1
ATOM 7649 O O . LYS B 1 448 ? 18.359 28.719 6.84 1 98.81 448 LYS B O 1
ATOM 7654 N N . SER B 1 449 ? 18.547 27.391 5.051 1 98.88 449 SER B N 1
ATOM 7655 C CA . SER B 1 449 ? 17.562 28.172 4.309 1 98.88 449 SER B CA 1
ATOM 7656 C C . SER B 1 449 ? 16.25 28.281 5.082 1 98.88 449 SER B C 1
ATOM 7658 O O . SER B 1 449 ? 15.492 29.25 4.91 1 98.88 449 SER B O 1
ATOM 7660 N N . PHE B 1 450 ? 15.977 27.359 6.008 1 98.88 450 PHE B N 1
ATOM 7661 C CA . PHE B 1 450 ? 14.703 27.312 6.73 1 98.88 450 PHE B CA 1
ATOM 7662 C C . PHE B 1 450 ? 14.805 28.062 8.047 1 98.88 450 PH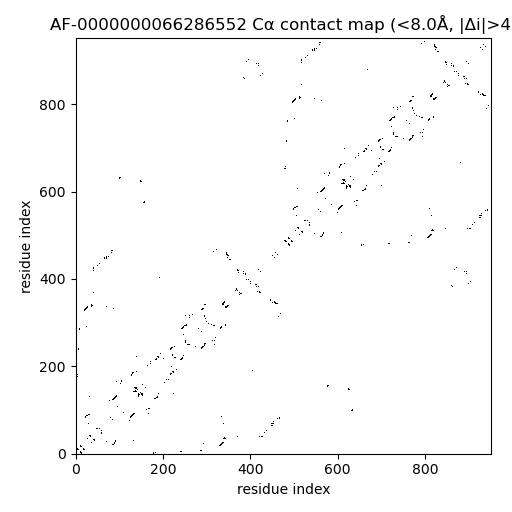E B C 1
ATOM 7664 O O . PHE B 1 450 ? 13.828 28.172 8.789 1 98.88 450 PHE B O 1
ATOM 7671 N N . ALA B 1 451 ? 15.969 28.609 8.352 1 98.88 451 ALA B N 1
ATOM 7672 C CA . ALA B 1 451 ? 16.109 29.438 9.555 1 98.88 451 ALA B CA 1
ATOM 7673 C C . ALA B 1 451 ? 15.25 30.688 9.461 1 98.88 451 ALA B C 1
ATOM 7675 O O . ALA B 1 451 ? 15.031 31.219 8.375 1 98.88 451 ALA B O 1
ATOM 7676 N N . PHE B 1 452 ? 14.844 31.172 10.602 1 98.81 452 PHE B N 1
ATOM 7677 C CA . PHE B 1 452 ? 13.891 32.281 10.688 1 98.81 452 PHE B CA 1
ATOM 7678 C C . PHE B 1 452 ? 14.414 33.5 9.953 1 98.81 452 PHE B C 1
ATOM 7680 O O . PHE B 1 452 ? 13.656 34.188 9.258 1 98.81 452 PHE B O 1
ATOM 7687 N N . GLU B 1 453 ? 15.695 33.781 10.023 1 98.5 453 GLU B N 1
ATOM 7688 C CA . GLU B 1 453 ? 16.281 35 9.453 1 98.5 453 GLU B CA 1
ATOM 7689 C C . GLU B 1 453 ? 16.297 34.906 7.926 1 98.5 453 GLU B C 1
ATOM 7691 O O . GLU B 1 453 ? 16.484 35.938 7.258 1 98.5 453 GLU B O 1
ATOM 7696 N N . ASN B 1 454 ? 16.109 33.688 7.387 1 98.75 454 ASN B N 1
ATOM 7697 C CA . ASN B 1 454 ? 16.109 33.5 5.941 1 98.75 454 ASN B CA 1
ATOM 7698 C C . ASN B 1 454 ? 14.695 33.406 5.387 1 98.75 454 ASN B C 1
ATOM 7700 O O . ASN B 1 454 ? 14.508 33.031 4.227 1 98.75 454 ASN B O 1
ATOM 7704 N N . CYS B 1 455 ? 13.688 33.688 6.172 1 98.75 455 CYS B N 1
ATOM 7705 C CA . CYS B 1 455 ? 12.289 33.531 5.777 1 98.75 455 CYS B CA 1
ATOM 7706 C C . CYS B 1 455 ? 11.625 34.906 5.656 1 98.75 455 CYS B C 1
ATOM 7708 O O . CYS B 1 455 ? 12.102 35.875 6.23 1 98.75 455 CYS B O 1
ATOM 7710 N N . LEU B 1 456 ? 10.664 34.906 4.859 1 98.44 456 LEU B N 1
ATOM 7711 C CA . LEU B 1 456 ? 9.789 36.062 4.707 1 98.44 456 LEU B CA 1
ATOM 7712 C C . LEU B 1 456 ? 8.492 35.875 5.48 1 98.44 456 LEU B C 1
ATOM 7714 O O . LEU B 1 456 ? 8.055 34.75 5.703 1 98.44 456 LEU B O 1
ATOM 7718 N N . HIS B 1 457 ? 7.945 37 5.879 1 98.31 457 HIS B N 1
ATOM 7719 C CA . HIS B 1 457 ? 6.668 36.969 6.582 1 98.31 457 HIS B CA 1
ATOM 7720 C C . HIS B 1 457 ? 5.504 37.156 5.617 1 98.31 457 HIS B C 1
ATOM 7722 O O . HIS B 1 457 ? 5.582 38 4.699 1 98.31 457 HIS B O 1
ATOM 7728 N N . ARG B 1 458 ? 4.512 36.375 5.77 1 98.12 458 ARG B N 1
ATOM 7729 C CA . ARG B 1 458 ? 3.271 36.656 5.051 1 98.12 458 ARG B CA 1
ATOM 7730 C C . ARG B 1 458 ? 2.422 37.656 5.809 1 98.12 458 ARG B C 1
ATOM 7732 O O . ARG B 1 458 ? 1.496 37.281 6.531 1 98.12 458 ARG B O 1
ATOM 7739 N N . ASP B 1 459 ? 2.615 38.844 5.508 1 97.62 459 ASP B N 1
ATOM 7740 C CA . ASP B 1 459 ? 2.113 39.969 6.324 1 97.62 459 ASP B CA 1
ATOM 7741 C C . ASP B 1 459 ? 0.587 39.969 6.352 1 97.62 459 ASP B C 1
ATOM 7743 O O . ASP B 1 459 ? -0.018 40.25 7.391 1 97.62 459 ASP B O 1
ATOM 7747 N N . GLY B 1 460 ? -0.054 39.719 5.188 1 97.69 460 GLY B N 1
ATOM 7748 C CA . GLY B 1 460 ? -1.508 39.688 5.156 1 97.69 460 GLY B CA 1
ATOM 7749 C C . GLY B 1 460 ? -2.104 38.625 6.078 1 97.69 460 GLY B C 1
ATOM 7750 O O . GLY B 1 460 ? -3.031 38.906 6.836 1 97.69 460 GLY B O 1
ATOM 7751 N N . LEU B 1 461 ? -1.589 37.438 6 1 98.31 461 LEU B N 1
ATOM 7752 C CA . LEU B 1 461 ? -2.02 36.344 6.863 1 98.31 461 LEU B CA 1
ATOM 7753 C C . LEU B 1 461 ? -1.751 36.688 8.328 1 98.31 461 LEU B C 1
ATOM 7755 O O . LEU B 1 461 ? -2.637 36.531 9.172 1 98.31 461 LEU B O 1
ATOM 7759 N N . ASN B 1 462 ? -0.554 37.156 8.633 1 98.38 462 ASN B N 1
ATOM 7760 C CA . ASN B 1 462 ? -0.148 37.438 10.008 1 98.38 462 ASN B CA 1
ATOM 7761 C C . ASN B 1 462 ? -0.969 38.594 10.602 1 98.38 462 ASN B C 1
ATOM 7763 O O . ASN B 1 462 ? -1.253 38.594 11.805 1 98.38 462 ASN B O 1
ATOM 7767 N N . LYS B 1 463 ? -1.326 39.5 9.781 1 97.81 463 LYS B N 1
ATOM 7768 C CA . LYS B 1 463 ? -2.182 40.594 10.258 1 97.81 463 LYS B CA 1
ATOM 7769 C C . LYS B 1 463 ? -3.559 40.062 10.656 1 97.81 463 LYS B C 1
ATOM 7771 O O . LYS B 1 463 ? -4.098 40.469 11.695 1 97.81 463 LYS B O 1
ATOM 7776 N N . VAL B 1 464 ? -4.109 39.219 9.797 1 97.81 464 VAL B N 1
ATOM 7777 C CA . VAL B 1 464 ? -5.414 38.625 10.109 1 97.81 464 VAL B CA 1
ATOM 7778 C C . VAL B 1 464 ? -5.348 37.875 11.438 1 97.81 464 VAL B C 1
ATOM 7780 O O . VAL B 1 464 ? -6.246 38 12.273 1 97.81 464 VAL B O 1
ATOM 7783 N N . LEU B 1 465 ? -4.305 37.156 11.68 1 97.69 465 LEU B N 1
ATOM 7784 C CA . LEU B 1 465 ? -4.145 36.375 12.891 1 97.69 465 LEU B CA 1
ATOM 7785 C C . LEU B 1 465 ? -3.947 37.281 14.102 1 97.69 465 LEU B C 1
ATOM 7787 O O . LEU B 1 465 ? -4.516 37.031 15.172 1 97.69 465 LEU B O 1
ATOM 7791 N N . THR B 1 466 ? -3.135 38.312 13.93 1 96.25 466 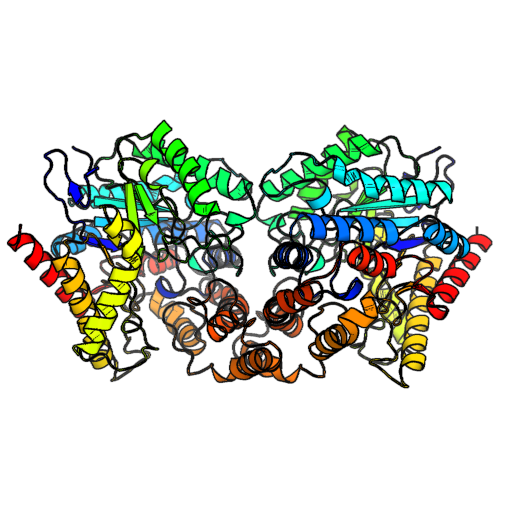THR B N 1
ATOM 7792 C CA . THR B 1 466 ? -2.879 39.25 15.008 1 96.25 466 THR B CA 1
ATOM 7793 C C . THR B 1 466 ? -4.156 39.969 15.398 1 96.25 466 THR B C 1
ATOM 7795 O O . THR B 1 466 ? -4.441 40.156 16.594 1 96.25 466 THR B O 1
ATOM 7798 N N . ASP B 1 467 ? -4.883 40.375 14.398 1 95.06 467 ASP B N 1
ATOM 7799 C CA . ASP B 1 467 ? -6.148 41.062 14.648 1 95.06 467 ASP B CA 1
ATOM 7800 C C . ASP B 1 467 ? -7.113 40.156 15.422 1 95.06 467 ASP B C 1
ATOM 7802 O O . ASP B 1 467 ? -7.801 40.625 16.328 1 95.06 467 ASP B O 1
ATOM 7806 N N . ASN B 1 468 ? -7.184 39 15.008 1 93.25 468 ASN B N 1
ATOM 7807 C CA . ASN B 1 468 ? -8.047 38.031 15.688 1 93.25 468 ASN B CA 1
ATOM 7808 C C . ASN B 1 468 ? -7.617 37.812 17.141 1 93.25 468 ASN B C 1
ATOM 7810 O O . ASN B 1 468 ? -8.453 37.75 18.031 1 93.25 468 ASN B O 1
ATOM 7814 N N . ALA B 1 469 ? -6.348 37.719 17.344 1 89 469 ALA B N 1
ATOM 7815 C CA . ALA B 1 469 ? -5.809 37.5 18.688 1 89 469 ALA B CA 1
ATOM 7816 C C . ALA B 1 469 ? -6.117 38.688 19.609 1 89 469 ALA B C 1
ATOM 7818 O O . ALA B 1 469 ? -6.379 38.5 20.797 1 89 469 ALA B O 1
ATOM 7819 N N . SER B 1 470 ? -6.102 39.812 19.062 1 84.5 470 SER B N 1
ATOM 7820 C CA . SER B 1 470 ? -6.363 41.031 19.828 1 84.5 470 SER B CA 1
ATOM 7821 C C . SER B 1 470 ? -7.836 41.125 20.219 1 84.5 470 SER B C 1
ATOM 7823 O O . SER B 1 470 ? -8.164 41.594 21.312 1 84.5 470 SER B O 1
ATOM 7825 N N . LEU B 1 471 ? -8.656 40.719 19.375 1 81.75 471 LEU B N 1
ATOM 7826 C CA . LEU B 1 471 ? -10.086 40.75 19.641 1 81.75 471 LEU B CA 1
ATOM 7827 C C . LEU B 1 471 ? -10.453 39.812 20.797 1 81.75 471 LEU B C 1
ATOM 7829 O O . LEU B 1 471 ? -11.266 40.156 21.641 1 81.75 471 LEU B O 1
ATOM 7833 N N . VAL B 1 472 ? -9.883 38.75 20.828 1 75.25 472 VAL B N 1
ATOM 7834 C CA . VAL B 1 472 ? -10.188 37.75 21.844 1 75.25 472 VAL B CA 1
ATOM 7835 C C . VAL B 1 472 ? -9.656 38.219 23.203 1 75.25 472 VAL B C 1
ATOM 7837 O O . VAL B 1 472 ? -10.312 38.031 24.219 1 75.25 472 VAL B O 1
ATOM 7840 N N . ALA B 1 473 ? -8.516 38.875 23.281 1 69.31 473 ALA B N 1
ATOM 7841 C CA . ALA B 1 473 ? -7.922 39.375 24.516 1 69.31 473 ALA B CA 1
ATOM 7842 C C . ALA B 1 473 ? -8.781 40.469 25.125 1 69.31 473 ALA B C 1
ATOM 7844 O O . ALA B 1 473 ? -8.914 40.562 26.359 1 69.31 473 ALA B O 1
ATOM 7845 N N . GLN B 1 474 ? -9.422 41.188 24.25 1 63.38 474 GLN B N 1
ATOM 7846 C CA . GLN B 1 474 ? -10.266 42.281 24.719 1 63.38 474 GLN B CA 1
ATOM 7847 C C . GLN B 1 474 ? -11.602 41.781 25.234 1 63.38 474 GLN B C 1
ATOM 7849 O O . GLN B 1 474 ? -12.211 42.375 26.109 1 63.38 474 GLN B O 1
ATOM 7854 N N . GLY B 1 475 ? -11.969 40.656 24.625 1 55.59 475 GLY B N 1
ATOM 7855 C CA . GLY B 1 475 ? -13.234 40.094 25.062 1 55.59 475 GLY B CA 1
ATOM 7856 C C . GLY B 1 475 ? -13.109 39.219 26.297 1 55.59 475 GLY B C 1
ATOM 7857 O O . GLY B 1 475 ? -14.117 38.844 26.891 1 55.59 475 GLY B O 1
ATOM 7858 N N . ALA B 1 476 ? -11.953 39 26.734 1 51.41 476 ALA B N 1
ATOM 7859 C CA . ALA B 1 476 ? -11.734 38.25 27.953 1 51.41 476 ALA B CA 1
ATOM 7860 C C . ALA B 1 476 ? -11.602 39.188 29.156 1 51.41 476 ALA B C 1
ATOM 7862 O O . ALA B 1 476 ? -11.148 40.344 29.016 1 51.41 476 ALA B O 1
#

Solvent-accessible surface area (backbone atoms only — not comparable to full-atom values): 47772 Å² total; per-residue (Å²): 128,56,47,32,36,48,56,61,59,37,39,19,39,73,85,64,48,76,52,72,42,38,31,26,22,42,51,38,53,59,36,47,34,33,74,32,71,62,54,49,41,28,50,63,58,42,55,51,36,28,22,70,53,58,33,59,67,54,36,51,51,32,52,53,44,28,57,51,26,56,56,46,66,65,44,42,53,54,48,38,72,39,59,40,38,28,38,35,43,36,29,34,51,66,51,35,31,41,56,75,42,73,89,41,80,36,74,73,38,47,56,63,56,51,49,48,52,50,46,27,41,76,61,67,23,32,28,31,47,25,34,38,25,43,57,51,2,38,21,49,49,50,61,19,50,52,77,47,78,56,30,42,25,77,57,28,39,69,36,46,50,44,52,36,53,48,40,36,53,50,25,54,73,48,51,83,47,46,46,40,45,24,36,24,78,49,47,37,30,39,47,91,80,55,46,66,55,57,57,48,47,56,50,40,50,53,38,26,48,74,54,26,84,61,58,17,35,35,48,44,20,37,64,52,10,45,40,50,89,68,48,80,73,53,66,82,78,53,76,42,49,32,36,21,32,40,62,65,56,65,67,23,35,81,77,30,94,56,88,68,78,80,42,72,68,55,50,49,49,55,49,49,57,52,49,60,50,38,42,65,36,64,76,66,53,43,19,60,33,33,64,30,26,61,35,48,46,56,38,54,93,80,47,46,88,48,20,64,64,50,34,51,37,23,46,50,50,46,50,55,52,47,52,56,32,58,76,66,63,49,24,36,20,35,43,27,38,50,23,64,50,40,46,27,44,26,18,38,35,66,84,30,56,43,40,56,74,38,46,69,56,48,51,49,43,50,50,63,27,30,46,80,76,72,46,58,43,80,79,43,45,75,41,50,43,48,49,51,49,47,48,63,71,76,33,58,78,90,51,51,66,51,84,64,42,81,78,37,41,60,66,47,51,49,42,46,49,54,30,26,42,52,51,14,56,49,42,31,56,63,60,26,55,75,48,49,87,59,48,73,67,52,37,50,48,33,24,41,24,45,19,61,91,40,36,40,73,36,60,68,60,46,47,54,51,28,53,51,35,52,51,53,61,67,73,97,126,55,47,31,36,47,56,60,59,35,38,19,39,72,85,63,47,77,51,73,43,37,32,26,22,41,51,40,53,60,37,48,34,33,74,33,73,62,52,50,39,27,51,64,57,44,54,51,36,27,22,69,54,56,33,60,69,53,36,50,50,33,52,53,43,28,56,51,27,56,57,45,67,67,42,44,53,54,47,39,73,40,58,40,38,25,37,36,42,36,29,35,52,66,51,38,31,40,55,75,41,73,87,39,80,36,76,72,39,46,55,63,55,50,50,49,52,51,46,27,42,76,61,66,23,31,28,30,47,24,34,38,26,41,57,51,2,39,20,49,47,52,61,19,50,52,77,46,78,57,30,41,24,78,57,28,39,70,35,47,51,46,50,36,53,48,40,35,54,50,25,54,73,48,51,85,47,44,45,40,45,24,36,24,78,49,47,38,30,40,49,91,79,56,46,66,55,58,56,48,48,54,52,39,50,54,39,27,45,74,54,25,84,60,59,17,36,36,47,45,19,37,64,51,9,46,41,50,88,68,48,79,72,54,65,81,78,52,77,42,50,32,37,23,34,42,63,66,56,66,67,22,35,80,77,30,93,55,86,67,76,76,42,71,68,55,49,48,49,55,48,51,57,52,48,61,51,38,42,64,36,64,77,66,54,43,20,60,32,33,63,32,26,62,35,49,46,56,38,55,94,79,48,46,88,49,17,64,63,51,34,51,36,24,45,49,50,46,51,55,52,49,51,57,31,58,76,67,64,49,23,36,18,35,43,26,38,48,23,64,49,39,46,26,44,25,17,37,34,67,86,29,57,43,40,55,74,38,45,68,56,47,52,50,42,51,51,63,27,31,47,79,77,69,45,56,43,80,79,42,45,76,41,51,44,48,49,51,52,49,48,62,70,76,34,58,77,91,50,51,65,52,84,63,41,80,78,38,43,59,64,47,50,50,41,45,48,54,29,27,43,52,52,14,56,48,43,30,59,62,60,25,54,75,50,49,89,60,49,72,68,52,37,49,48,34,24,43,23,45,19,60,92,41,37,40,73,36,59,70,60,46,47,53,49,29,53,53,36,51,53,52,59,68,71,97

Secondary structure (DSSP, 8-state):
-PPPEEETTEEE-TTS-B---EEEE-TTSBS--HHHH--SS-HHHHHHHHHHHH-HHHHHHHHHHHHHHHS-HHHHHHHHHTT--EEEEEE-GGGT-BTTBTT---GGGHHHHHHHHHHHHHTT-EEEEEE---TT-SSSSGGGS--SSS-GGGT-HHHHHHHHHHHHHHHHHHTT-TTEEEEE-SSS---TTSSHHHHHHHHHHHHHHTT-SSSEEEEEPHHHHTB-TT-TTGGGG-SSEEEEEE---GGGSTT-SS-----HHHHHHHHHHHHHHHHHHHTTT--EEEEE-------HHHHGGGHHHHHHHHHHHHHHHHHHHHHTT-EEEES-SEESSSS-SEEE-TTSHHHHHTHHHHHHHHHHT--STT---TTTHHHHHHHHHHHHHHS-GGGS--TTTTTS-HHHHHHIIIIIIHHHHTTHHHHHHTTTT--HHHHHHHHHTTSGGGEEE-HHHHHHHHHHHHHHHHH-/-PPPEEETTEEE-TTS-B---EEEE-TTSBS--HHHH--SS-HHHHHHHHHHHH-HHHHHHHHHHHHHHHS-HHHHHHHHHTT--EEEEEE-GGGT-BTTBTT---GGGHHHHHHHHHHHHHTT-EEEEEE---TT-SSSSGGGS--SSS-GGGT-HHHHHHHHHHHHHHHHHHTT-TTEEEEE-SSS---TTSSHHHHHHHHHHHHHHHH-SSSEEEEEPHHHHTB-TT-TTGGGG-SSEEEEEE---GGGSTT-SS-----HHHHHHHHHHHHHHHHHHHTTT--EEEEE-------HHHHGGGHHHHHHHHHHHHHHHHHHHHHTT-EEEES-SEESSSS-SEEE-TTSHHHHHTHHHHHHHHHHT--STT---TTTHHHHHHHHHHHHHHS-GGGS--TTTTSS-HHHHHHIIIIIIHHHHHHHHHHHHTTTT--HHHHHHHHHTTSGGGEEE-HHHHHHHHHHHHHHHHH-

InterPro domains:
  IPR001547 Glycoside hydrolase, family 5 [PF00150] (72-338)
  IPR017853 Glycoside hydrolase superfamily [SSF51445] (9-362)
  IPR050386 Glycosyl Hydrolase 5 (Cellulase A) [PTHR31297] (20-339)

Sequence (952 aa):
MAYLKVSGTKIVDKDGNEVILRGAGLGGWMNMENFITGYPGCEFQIRAALADVVGQEKSEFFFDKFLEYFFTDADAAFFKSLGLNCIRLPFNYRHFEDDMNPRVLKPEGFKHLDRVIDICAKHGIYTVLDLHTAPGGQNTDWHSDAGTHIAKFWEHKDFQDRVIWLWEELAQHYRDNTWIAGYNPLNEPTDPYQTRLIAWYDRVYAAIRKHDPHHALFLDGNTFASDFSHFGDAEKRWENTAYAIHDYSVFGFPAAPEPYVSSEAQRRRLRRSYEKKREWMDARGLCVWNGEFGPVYARREYEGDLTDSINEERYRVLKDQLEIYNKDRLSWSIWLYKDIGFQGMVHVSRDTPYMTLFRDFLAKKHRLAIDAWGADDSAVRHVYQPLIDLIKQEVKPEHQELYPAPVWKLSDRVGRLARNILVSEFLVREWAEHFRGKSTEELDAIAKSFAFENCLHRDGLNKVLTDNASLVAQGAMAYLKVSGTKIVDKDGNEVILRGAGLGGWMNMENFITGYPGCEFQIRAALADVVGQEKSEFFFDKFLEYFFTDADAAFFKSLGLNCIRLPFNYRHFEDDMNPRVLKPEGFKHLDRVIDICAKHGIYTVLDLHTAPGGQNTDWHSDAGTHIAKFWEHKDFQDRVIWLWEELAQHYRDNTWIAGYNPLNEPTDPYQTRLIAWYDRVYAAIRKHDPHHALFLDGNTFASDFSHFGDAEKRWENTAYAIHDYSVFGFPAAPEPYVSSEAQRRRLRRSYEKKREWMDARGLCVWNGEFGPVYARREYEGDLTDSINEERYRVLKDQLEIYNKDRLSWSIWLYKDIGFQGMVHVSRDTPYMTLFRDFLAKKHRLAIDAWGADDSAVRHVYQPLIDLIKQEVKPEHQELYPAPVWKLSDRVGRLARNILVSEFLVREWAEHFRGKSTEELDAIAKSFAFENCLHRDGLNKVLTDNASLVAQGA

GO terms:
  GO:0009044 xylan 1,4-beta-xylosidase activity (F, EXP)

pLDDT: mean 97.22, std 4.65, range [51.28, 98.94]